Protein AF-A0A8B7ZLN5-F1 (afdb_monomer_lite)

pLDDT: mean 73.34, std 19.66, range [22.36, 96.69]

Sequence (1269 aa):
MAFMDMFVTFLLLVFLLRTEESKLCPSGSGNTFPARPSEASTIVSVQRGRRQTLTCHCAPSDAQVSVVYWSVGEGVTADTDIIAARFSDGTFLQVRHGADYSISRNFSLTVNSVSGNNTGRYWCHVFLLNGTRQNCYIEVHVAVGSQTNQALRASATSFYLREGRYQTIPCTTWAPGDEFCLLQWYKVDLSGRRLVLNYSVSTNAVSAVSGFDLSDDYGLSFTSVNFSHAGRYSCHPGYINSSFDDLLDCHVFGEQFPLGSKPSVRGTSVTYEPGKVQILRCPTGLNVTAMSKATLLWSFGARDANSVTVIGRIDIVDGNSTVSELGKICVSISSEGSLHLDDCPQNGDVRYWCHVFANNELWQSYIDVLTQDRAWLTSVIVSAVFVIIAVIAFLIFKYRKHRSNGHQDGYSAIEGTKLKSRGIVEECKEFLRTTLLGLPTIPWLTEDDGCCAWVEDVYSSSELLAIMYVDGRSVKYRIHSTNEIFEDGISMPSSNVLLQGRAGSGKTFILYKMAYDWACEKSESVFQKTKIVFLLPVQVLLETRNVGEAVKKCMLSSKTQFSSENVNEYCVEHLSNVVILVDGCSGKDDVTGAWEVLKEQGLLECQVVMTIRQAQEAEDVCKKYNFRHVLTNGFNLSGHLNRYVEKLLGSKVHDNLLDYLDKDVLPPKLSRLPVVIRVLCLLSSWTNDEAFRDKPTMTDLLTRLVRCLFDSNMEKRKKNFRSMLTKEQLGMVAELGRVIFDKVCEGSGDPFSFSESSFREISRSAQTFIENCLKSGLICRTQEIIRSGETEKIPLAETGSKSHISFRGLVDKPNTETEVSELVPLARTNENVHFIPEILGEFCAGSYLSSAEKGKLLESARKADVDKLANILVFASQRSVACRSEVIEFLVERVSESMNRVQNIASELEVQKVIDLCLQVNFEGKCKCSLNKDLRSMFPEGRLRLFGISRHRLRLLSYLLEHAEGPSTDCNLNLKSIELFRFEQHDWEEIQEYLEEFVPGSIKSTTCKRLHNPKQHLKKEITSRTSKDQMFLHRQSERDSAVLTLESIALEDLRESQSGNCQMSSSSQSFVLSLSHLTLLDSVVLVGSILNPGEICSLANHALRNLPKLKRLDLRLNKEFDDAAFTTVMFSLPQWKSLIDLRLSLFKVTPKGFSEVAVAVKEEGLTLGRLTTFYLLHSQPSDSFAKFLTTSLVYLNNLKSLHISGCVGRDSTMSESALKELEKGMKESQLRGNAEFVVDRMEPLSTRLSSKDKKRRKTEVGQGSFQSA

Foldseek 3Di:
DPPPPVVVVVVVVVVVVVPVVPPQDDPDDDLFDAAADAPDEAEDEAEALAKDWAQDPFQDPPAAWAKKWKWWDPHHPDTTHTAWMAGSVLDIGGDFWALQWFQANNRIIIGLHDDPVPQGKMKIWTAGPVRDIHIYIYGYHYDHDDDDAEFQFADLFETEAEAFDKHWDAQSVDDGRDHFQKKWKWFQDPVGTDTAWIAGRSHRDIDGDPQWDQGSRRIIIGHGDDQVPFGWMHMDRPPDPPPRPRIHGYGYDYQKDFDDPDDAAEDEAAEDDAQDKDKADAPLPDQQLPAQWKKKWKFKDDPPDRITGTAWMWTHHRNDIDIGGDDDPQWDADSRGIIIGGRDDDDAKMKMKMWMRHPSHTHIYIYIHGHPPCPVVVVVCVVVVVVVVVVVVVVCVVVVVDDDDDDDDDDPPPVVLVVLLVVLQLLLLVLLQVLQAFDQCQVQDDVVLLRTHHLVLQDDDFWKWWWDQDPNDIDIDTDPALLCQQPPPPPQPDLEAEEEEAFLQCPVSSLSVLSNCQSVVPPRRSADVQAREAEFELVLCLVVLAPLSRCCQFRHAPPDPDHSVSVLVSCQVCLARYEYEYEDAAALVSVVSNVVSCVVSVNPSHRYYYYYNDDVRQVVNCVVSVHTYMYTLADDPPPCLVSSLCSSQDPDDLPLLVVLLQLLLDASSQSRRSSNSSLSSSLCVLQVNCQSPPPAHPLSSLQLSLQLLQDPDSVCNNPPSNPHDDPVSLVLLLLLLVLLLLCQLVVHGDSFKDFLVSCVVPDVCSPVSVVVCSSSSQKHFPDDSGDNPPDPDDDPDDDDDPDDDDPPPPDDDDPDDDDDDDPPPPDDDDSMMGGSPCLSSLLSNLSNLLPDDPPDSVVSVLNGDCVSNLSSLLNVLQNHVRSVLVSLLSLLVVLLVQVVVDQALLSVVSSVVSVLSNLSSCVNNVCQLVCQLSCLSNQVQQEDADALDASNSLQSVLSCLLRQDDPDPSSHHSHAAYAYYHDDPQCVVVCVVVRCVVNPCNDDPPPPPPPPCPPPVVVVVVVPDDDDPPDDDPDDDDDDDDDDDPVVVSVVVSNVSNDDQLAPGVSLVSSLVSQQPVQNYQYYHHEAQNYALVSLLSSLPGRQLNHQNHAYDAYYRRLRCELSSLQSNQVSQVSRPNYAAYADECAHYDLVSLQVSLCCCQPVVRQLCRHQHYHYEYAADELSNLSSVLSSLVNNQNHAEYHYEYDPDDQHHYDPVSLVSSLVSVVVSCVRYVHDYHYYPNVVNVCVVVVCVVVVVVVVVVPDDDDDD

Radius of gyration: 39.18 Å; chains: 1; bounding box: 115×88×111 Å

Organism: Acanthaster planci (NCBI:txid133434)

Secondary structure (DSSP, 8-state):
--SSHHHHHHHHHHHHTSSSSSSS--SS---EE-PPPPS-EEEEEEETT--EEE--TTS-TTS-EEEEEEEES--SSSPEEEEEEEETTS-EEE-SSGGGEEE-TTSPEEE----TT--EEEEEEEEETTS-EEEEEEEEEEE------B-EE-SSSEEEEETTS-EEE--TT--TT---SEEEEEEEETTEEEEEEEEETTTTEEEE-TTEEE-TTSPEEESS--GGG-EEEEEEETTS---TT--EEEEEESSEEE--S---EEPPPEEE-TTS-EEE--TT---GGG-SEEEEEEEEE-TT-SEEEEEEEEEEETTEEEEEE---TTEEE-TTS-EEESS---SS-EEEEEEEEETTEEEEEEEEEEEP-TTTHHHHHHHHHHHHHHHHHHHHHHHTTS-------SSSHHHHHHHHHHHHHHHHHHHHHHHTTTEESSTTS-GGGT-EE-HHHH---EEEEEEEEETTEEEEEEESSGGGGT-SSS--S-S-EEEEE-TTSSHHHHHHHHHHHHHTT-TT-SS-TT-EEEEEEHHHHHHH--HHHHHHHHTS-TT-S--HHHHHHHHHHTGGGEEEEEEEE-SHHHHHHHHHHHHHTT-TTSEEEEEE--HHHHHHHHHHHTPEEEEEEEE-TTTHHHHHHHHHH-SS--HHHHHHHHTT-S-HHHHT-HHHHHHHHHHHHHHTTGGGTT---HHHHHHHHHHHHH--SHHHHHHHTTSPPPHHHHHHHHHHHHHHHHHHHHT-S-TTEE-GGGGTTT-TTHHHHHHHHHHTTSSEE-------S-----------------TT------------------------EE-SSHHHHHHHHHHHHHHSPTTHHHHHHTTS-HHHHHHHHHHHHHH-HHHHHHHHHHHHHHHHHHHTT--SHHHHHHHHHHHHHHHHHHHHTT-TTTTHHHHGGGSGGGEEEEES--HHHHHHHHHHHHTSS-SSGGGS----EEEEE---TT-HHHHHHHHHHHSTTSS--------S-HHHHHHHHHTTS-TTSTTS-S-----------HHHHHHHHHHHH--S-GGGSHHHHHHHHHHTT-TT--EEEEESS-S-HHHHHHIIIIIGGG-TT--EEEETT-TT-BHHHHHHHHHHTTT-TT--EEEEE-SB--HHHHHHHHHHHHHT---GGG-SEEEEEESS--HHHHHHHHHHHTT-TT-SEEEEEEPTTS-----HHHHHHHHHHHHHHHHHH--EEEEES-HHHHHHHHHHHHHHHHHHTTS------

Structure (mmCIF, N/CA/C/O backbone):
data_AF-A0A8B7ZLN5-F1
#
_entry.id   AF-A0A8B7ZLN5-F1
#
loop_
_atom_site.group_PDB
_atom_site.id
_atom_site.type_symbol
_atom_site.label_atom_id
_atom_site.label_alt_id
_atom_site.label_comp_id
_atom_site.label_asym_id
_atom_site.label_entity_id
_atom_site.label_seq_id
_atom_site.pdbx_PDB_ins_code
_atom_site.Cartn_x
_atom_site.Cartn_y
_atom_site.Cartn_z
_atom_site.occupancy
_atom_site.B_iso_or_equiv
_atom_site.auth_seq_id
_atom_site.auth_comp_id
_atom_site.auth_asym_id
_atom_site.auth_atom_id
_atom_site.pdbx_PDB_model_num
ATOM 1 N N . MET A 1 1 ? 23.406 28.657 -45.970 1.00 41.03 1 MET A N 1
ATOM 2 C CA . MET A 1 1 ? 22.562 28.669 -47.185 1.00 41.03 1 MET A CA 1
ATOM 3 C C . MET A 1 1 ? 22.052 27.248 -47.474 1.00 41.03 1 MET A C 1
ATOM 5 O O . MET A 1 1 ? 22.270 26.708 -48.541 1.00 41.03 1 MET A O 1
ATOM 9 N N . ALA A 1 2 ? 21.415 26.624 -46.476 1.00 32.25 2 ALA A N 1
ATOM 10 C CA . ALA A 1 2 ? 20.918 25.240 -46.510 1.00 32.25 2 ALA A CA 1
ATOM 11 C C . ALA A 1 2 ? 19.699 25.107 -45.571 1.00 32.25 2 ALA A C 1
ATOM 13 O O . ALA A 1 2 ? 19.565 24.159 -44.809 1.00 32.25 2 ALA A O 1
ATOM 14 N N . PHE A 1 3 ? 18.858 26.146 -45.566 1.00 29.78 3 PHE A N 1
ATOM 15 C CA . PHE A 1 3 ? 17.614 26.220 -44.789 1.00 29.78 3 PHE A CA 1
ATOM 16 C C . PHE A 1 3 ? 16.401 26.518 -45.693 1.00 29.78 3 PHE A C 1
ATOM 18 O O . PHE A 1 3 ? 15.294 26.691 -45.201 1.00 29.78 3 PHE A O 1
ATOM 25 N N . MET A 1 4 ? 16.602 26.546 -47.021 1.00 29.23 4 MET A N 1
ATOM 26 C CA . MET A 1 4 ? 15.535 26.715 -48.015 1.00 29.23 4 MET A CA 1
ATOM 27 C C . MET A 1 4 ? 15.222 25.452 -48.835 1.00 29.23 4 MET A C 1
ATOM 29 O O . MET A 1 4 ? 14.112 25.359 -49.341 1.00 29.23 4 MET A O 1
ATOM 33 N N . ASP A 1 5 ? 16.089 24.432 -48.864 1.00 31.92 5 ASP A N 1
ATOM 34 C CA . ASP A 1 5 ? 15.799 23.175 -49.590 1.00 31.92 5 ASP A CA 1
ATOM 35 C C . ASP A 1 5 ? 15.068 22.111 -48.749 1.00 31.92 5 ASP A C 1
ATOM 37 O O . ASP A 1 5 ? 14.387 21.235 -49.284 1.00 31.92 5 ASP A O 1
ATOM 41 N N . MET A 1 6 ? 15.109 22.213 -47.416 1.00 33.03 6 MET A N 1
ATOM 42 C CA . MET A 1 6 ? 14.362 21.296 -46.540 1.00 33.03 6 MET A CA 1
ATOM 43 C C . MET A 1 6 ? 12.884 21.699 -46.401 1.00 33.03 6 MET A C 1
ATOM 45 O O . MET A 1 6 ? 12.022 20.845 -46.205 1.00 33.03 6 MET A O 1
ATOM 49 N N . PHE A 1 7 ? 12.571 22.988 -46.585 1.00 32.66 7 PHE A N 1
ATOM 50 C CA . PHE A 1 7 ? 11.195 23.494 -46.536 1.00 32.66 7 PHE A CA 1
ATOM 51 C C . PHE A 1 7 ? 10.424 23.199 -47.835 1.00 32.66 7 PHE A C 1
ATOM 53 O O . PHE A 1 7 ? 9.225 22.946 -47.790 1.00 32.66 7 PHE A O 1
ATOM 60 N N . VAL A 1 8 ? 11.115 23.130 -48.980 1.00 34.69 8 VAL A N 1
ATOM 61 C CA . VAL A 1 8 ? 10.516 22.779 -50.283 1.00 34.69 8 VAL A CA 1
ATOM 62 C C . VAL A 1 8 ? 10.285 21.266 -50.417 1.00 34.69 8 VAL A C 1
ATOM 64 O O . VAL A 1 8 ? 9.293 20.852 -51.011 1.00 34.69 8 VAL A O 1
ATOM 67 N N . THR A 1 9 ? 11.104 20.428 -49.772 1.00 36.31 9 THR A N 1
ATOM 68 C CA . THR A 1 9 ? 10.923 18.962 -49.791 1.00 36.31 9 THR A CA 1
ATOM 69 C C . THR A 1 9 ? 9.843 18.490 -48.803 1.00 36.31 9 THR A C 1
ATOM 71 O O . THR A 1 9 ? 9.066 17.590 -49.120 1.00 36.31 9 THR A O 1
ATOM 74 N N . PHE A 1 10 ? 9.703 19.153 -47.646 1.00 35.47 10 PHE A N 1
ATOM 75 C CA . PHE A 1 10 ? 8.600 18.897 -46.709 1.00 35.47 10 PHE A CA 1
ATOM 76 C C . PHE A 1 10 ? 7.252 19.402 -47.259 1.00 35.47 10 PHE A C 1
ATOM 78 O O . PHE A 1 10 ? 6.232 18.735 -47.100 1.00 35.47 10 PHE A O 1
ATOM 85 N N . LEU A 1 11 ? 7.250 20.515 -48.008 1.00 32.56 11 LEU A N 1
ATOM 86 C CA . LEU A 1 11 ? 6.067 20.965 -48.746 1.00 32.56 11 LEU A CA 1
ATOM 87 C C . LEU A 1 11 ? 5.700 20.035 -49.907 1.00 32.56 11 LEU A C 1
ATOM 89 O O . LEU A 1 11 ? 4.514 19.904 -50.158 1.00 32.56 11 LEU A O 1
ATOM 93 N N . LEU A 1 12 ? 6.644 19.341 -50.556 1.00 32.19 12 LEU A N 1
ATOM 94 C CA . LEU A 1 12 ? 6.362 18.376 -51.634 1.00 32.19 12 LEU A CA 1
ATOM 95 C C . LEU A 1 12 ? 5.783 17.040 -51.138 1.00 32.19 12 LEU A C 1
ATOM 97 O O . LEU A 1 12 ? 4.935 16.471 -51.822 1.00 32.19 12 LEU A O 1
ATOM 101 N N . LEU A 1 13 ? 6.142 16.570 -49.935 1.00 34.56 13 LEU A N 1
ATOM 102 C CA . LEU A 1 13 ? 5.488 15.395 -49.333 1.00 34.56 13 LEU A CA 1
ATOM 103 C C . LEU A 1 13 ? 4.098 15.736 -48.767 1.00 34.56 13 LEU A C 1
ATOM 105 O O . LEU A 1 13 ? 3.175 14.928 -48.853 1.00 34.56 13 LEU A O 1
ATOM 109 N N . VAL A 1 14 ? 3.921 16.968 -48.273 1.00 34.66 14 VAL A N 1
ATOM 110 C CA . VAL A 1 14 ? 2.605 17.502 -47.887 1.00 34.66 14 VAL A CA 1
ATOM 111 C C . VAL A 1 14 ? 1.755 17.851 -49.122 1.00 34.66 14 VAL A C 1
ATOM 113 O O . VAL A 1 14 ? 0.536 17.739 -49.051 1.00 34.66 14 VAL A O 1
ATOM 116 N N . PHE A 1 15 ? 2.350 18.177 -50.279 1.00 30.89 15 PHE A N 1
ATOM 117 C CA . PHE A 1 15 ? 1.627 18.365 -51.549 1.00 30.89 15 PHE A CA 1
ATOM 118 C C . PHE A 1 15 ? 1.232 17.039 -52.212 1.00 30.89 15 PHE A C 1
ATOM 120 O O . PHE A 1 15 ? 0.168 16.975 -52.824 1.00 30.89 15 PHE A O 1
ATOM 127 N N . LEU A 1 16 ? 2.018 15.965 -52.068 1.00 32.19 16 LEU A N 1
ATOM 128 C CA . LEU A 1 16 ? 1.692 14.647 -52.639 1.00 32.19 16 LEU A CA 1
ATOM 129 C C . LEU A 1 16 ? 0.615 13.879 -51.856 1.00 32.19 16 LEU A C 1
ATOM 131 O O . LEU A 1 16 ? -0.066 13.047 -52.443 1.00 32.19 16 LEU A O 1
ATOM 135 N N . LEU A 1 17 ? 0.373 14.217 -50.584 1.00 34.91 17 LEU A N 1
ATOM 136 C CA . LEU A 1 17 ? -0.793 13.729 -49.828 1.00 34.91 17 LEU A CA 1
ATOM 137 C C . LEU A 1 17 ? -1.992 14.696 -49.848 1.00 34.91 17 LEU A C 1
ATOM 139 O O . LEU A 1 17 ? -3.029 14.391 -49.269 1.00 34.91 17 LEU A O 1
ATOM 143 N N . ARG A 1 18 ? -1.890 15.833 -50.555 1.00 34.78 18 ARG A N 1
ATOM 144 C CA . ARG A 1 18 ? -3.013 16.761 -50.806 1.00 34.78 18 ARG A CA 1
ATOM 145 C C . ARG A 1 18 ? -3.431 16.890 -52.274 1.00 34.78 18 ARG A C 1
ATOM 147 O O . ARG A 1 18 ? -4.329 17.671 -52.569 1.00 34.78 18 ARG A O 1
ATOM 154 N N . THR A 1 19 ? -2.834 16.141 -53.204 1.00 29.45 19 THR A N 1
ATOM 155 C CA . THR A 1 19 ? -3.149 16.246 -54.648 1.00 29.45 19 THR A CA 1
ATOM 156 C C . THR A 1 19 ? -3.855 15.041 -55.273 1.00 29.45 19 THR A C 1
ATOM 158 O O . THR A 1 19 ? -4.110 15.062 -56.473 1.00 29.45 19 THR A O 1
ATOM 161 N N . GLU A 1 20 ? -4.343 14.086 -54.476 1.00 31.31 20 GLU A N 1
ATOM 162 C CA . GLU A 1 20 ? -5.455 13.207 -54.895 1.00 31.31 20 GLU A CA 1
ATOM 163 C C . GLU A 1 20 ? -6.793 13.513 -54.194 1.00 31.31 20 GLU A C 1
ATOM 165 O O . GLU A 1 20 ? -7.765 12.791 -54.372 1.00 31.31 20 GLU A O 1
ATOM 170 N N . GLU A 1 21 ? -6.917 14.664 -53.521 1.00 31.95 21 GLU A N 1
ATOM 171 C CA . GLU A 1 21 ? -8.226 15.240 -53.151 1.00 31.95 21 GLU A CA 1
ATOM 172 C C . GLU A 1 21 ? -8.816 16.174 -54.231 1.00 31.95 21 GLU A C 1
ATOM 174 O O . GLU A 1 21 ? -9.849 16.799 -54.020 1.00 31.95 21 GLU A O 1
ATOM 179 N N . SER A 1 22 ? -8.228 16.253 -55.434 1.00 29.59 22 SER A N 1
ATOM 180 C CA . SER A 1 22 ? -8.788 17.056 -56.547 1.00 29.59 22 SER A CA 1
ATOM 181 C C . SER A 1 22 ? -9.071 16.286 -57.845 1.00 29.59 22 SER A C 1
ATOM 183 O O . SER A 1 22 ? -9.392 16.891 -58.867 1.00 29.59 22 SER A O 1
ATOM 185 N N . LYS A 1 23 ? -9.067 14.945 -57.809 1.00 28.52 23 LYS A N 1
ATOM 186 C CA . LYS A 1 23 ? -9.617 14.094 -58.888 1.00 28.52 23 LYS A CA 1
ATOM 187 C C . LYS A 1 23 ? -10.609 13.017 -58.425 1.00 28.52 23 LYS A C 1
ATOM 189 O O . LYS A 1 23 ? -10.910 12.107 -59.187 1.00 28.52 23 LYS A O 1
ATOM 194 N N . LEU A 1 24 ? -11.200 13.178 -57.239 1.00 30.52 24 LEU A N 1
ATOM 195 C CA . LEU A 1 24 ? -12.393 12.430 -56.805 1.00 30.52 24 LEU A CA 1
ATOM 196 C C . LEU A 1 24 ? -13.572 13.335 -56.403 1.00 30.52 24 LEU A C 1
ATOM 198 O O . LEU A 1 24 ? -14.499 12.905 -55.731 1.00 30.52 24 LEU A O 1
ATOM 202 N N . CYS A 1 25 ? -13.583 14.576 -56.893 1.00 29.67 25 CYS A N 1
ATOM 203 C CA . CYS A 1 25 ? -14.824 15.319 -57.100 1.00 29.67 25 CYS A CA 1
ATOM 204 C C . CYS A 1 25 ? -14.752 16.100 -58.419 1.00 29.67 25 CYS A C 1
ATOM 206 O O . CYS A 1 25 ? -14.434 17.290 -58.418 1.00 29.67 25 CYS A O 1
ATOM 208 N N . PRO A 1 26 ? -15.076 15.481 -59.567 1.00 24.31 26 PRO A N 1
ATOM 209 C CA . PRO A 1 26 ? -15.864 16.187 -60.550 1.00 24.31 26 PRO A CA 1
ATOM 210 C C . PRO A 1 26 ? -17.308 16.260 -60.036 1.00 24.31 26 PRO A C 1
ATOM 212 O O . PRO A 1 26 ? -17.899 15.279 -59.597 1.00 24.31 26 PRO A O 1
ATOM 215 N N . SER A 1 27 ? -17.848 17.469 -60.072 1.00 27.17 27 SER A N 1
ATOM 216 C CA . SER A 1 27 ? -19.274 17.770 -60.164 1.00 27.17 27 SER A CA 1
ATOM 217 C C . SER A 1 27 ? -20.132 16.611 -60.700 1.00 27.17 27 SER A C 1
ATOM 219 O O . SER A 1 27 ? -19.969 16.214 -61.852 1.00 27.17 27 SER A O 1
ATOM 221 N N . GLY A 1 28 ? -21.096 16.162 -59.892 1.00 32.19 28 GLY A N 1
ATOM 222 C CA . GLY A 1 28 ? -22.143 15.219 -60.294 1.00 32.19 28 GLY A CA 1
ATOM 223 C C . GLY A 1 28 ? -21.740 13.747 -60.156 1.00 32.19 28 GLY A C 1
ATOM 224 O O . GLY A 1 28 ? -20.876 13.273 -60.876 1.00 32.19 28 GLY A O 1
ATOM 225 N N . SER A 1 29 ? -22.432 13.035 -59.255 1.00 34.56 29 SER A N 1
ATOM 226 C CA . SER A 1 29 ? -22.436 11.568 -59.072 1.00 34.56 29 SER A CA 1
ATOM 227 C C . SER A 1 29 ? -21.073 10.881 -58.867 1.00 34.56 29 SER A C 1
ATOM 229 O O . SER A 1 29 ? -20.356 10.619 -59.827 1.00 34.56 29 SER A O 1
ATOM 231 N N . GLY A 1 30 ? -20.757 10.496 -57.623 1.00 37.81 30 GLY A N 1
ATOM 232 C CA . GLY A 1 30 ? -19.646 9.574 -57.353 1.00 37.81 30 GLY A CA 1
ATOM 233 C C . GLY A 1 30 ? -19.291 9.377 -55.873 1.00 37.81 30 GLY A C 1
ATOM 234 O O . GLY A 1 30 ? -18.167 9.670 -55.490 1.00 37.81 30 GLY A O 1
ATOM 235 N N . ASN A 1 31 ? -20.211 8.898 -55.021 1.00 44.19 31 ASN A N 1
ATOM 236 C CA . ASN A 1 31 ? -19.882 8.441 -53.644 1.00 44.19 31 ASN A CA 1
ATOM 237 C C . ASN A 1 31 ? -19.494 6.962 -53.606 1.00 44.19 31 ASN A C 1
ATOM 239 O O . ASN A 1 31 ? -19.694 6.263 -52.612 1.00 44.19 31 ASN A O 1
ATOM 243 N N . THR A 1 32 ? -19.051 6.465 -54.748 1.00 44.34 32 THR A N 1
ATOM 244 C CA . THR A 1 32 ? -19.424 5.137 -55.169 1.00 44.34 32 THR A CA 1
ATOM 245 C C . THR A 1 32 ? -18.209 4.365 -55.638 1.00 44.34 32 THR A C 1
ATOM 247 O O . THR A 1 32 ? -17.361 4.875 -56.368 1.00 44.34 32 THR A O 1
ATOM 250 N N . PHE A 1 33 ? -18.076 3.135 -55.148 1.00 50.62 33 PHE A N 1
ATOM 251 C CA . PHE A 1 33 ? -16.916 2.292 -55.417 1.00 50.62 33 PHE A CA 1
ATOM 252 C C . PHE A 1 33 ? -17.307 1.128 -56.341 1.00 50.62 33 PHE A C 1
ATOM 254 O O . PHE A 1 33 ? -18.227 0.380 -56.010 1.00 50.62 33 PHE A O 1
ATOM 261 N N . PRO A 1 34 ? -16.635 0.910 -57.489 1.00 52.09 34 PRO A N 1
ATOM 262 C CA . PRO A 1 34 ? -17.005 -0.172 -58.395 1.00 52.09 34 PRO A CA 1
ATOM 263 C C . PRO A 1 34 ? -16.555 -1.528 -57.832 1.00 52.09 34 PRO A C 1
ATOM 265 O O . PRO A 1 34 ? -15.366 -1.903 -57.869 1.00 52.09 34 PRO A O 1
ATOM 268 N N . ALA A 1 35 ? -17.525 -2.278 -57.311 1.00 52.84 35 ALA A N 1
ATOM 269 C CA . ALA A 1 35 ? -17.367 -3.669 -56.916 1.00 52.84 35 ALA A CA 1
ATOM 270 C C . ALA A 1 35 ? -17.026 -4.539 -58.145 1.00 52.84 35 ALA A C 1
ATOM 272 O O . ALA A 1 35 ? -17.588 -4.386 -59.226 1.00 52.84 35 ALA A O 1
ATOM 273 N N . ARG A 1 36 ? -16.051 -5.444 -57.996 1.00 55.25 36 ARG A N 1
ATOM 274 C CA . ARG A 1 36 ? -15.771 -6.520 -58.972 1.00 55.25 36 ARG A CA 1
ATOM 275 C C . ARG A 1 36 ? -16.429 -7.810 -58.462 1.00 55.25 36 ARG A C 1
ATOM 277 O O . ARG A 1 36 ? -16.473 -7.957 -57.239 1.00 55.25 36 ARG A O 1
ATOM 284 N N . PRO A 1 37 ? -16.875 -8.729 -59.340 1.00 53.81 37 PRO A N 1
ATOM 285 C CA . PRO A 1 37 ? -17.441 -10.013 -58.927 1.00 53.81 37 PRO A CA 1
ATOM 286 C C . PRO A 1 37 ? -16.514 -10.734 -57.935 1.00 53.81 37 PRO A C 1
ATOM 288 O O . PRO A 1 37 ? -15.316 -10.855 -58.191 1.00 53.81 37 PRO A O 1
ATOM 291 N N . SER A 1 38 ? -17.067 -11.143 -56.793 1.00 55.72 38 SER A N 1
ATOM 292 C CA . SER A 1 38 ? -16.389 -11.893 -55.726 1.00 55.72 38 SER A CA 1
ATOM 293 C C . SER A 1 38 ? -16.645 -13.397 -55.888 1.00 55.72 38 SER A C 1
ATOM 295 O O . SER A 1 38 ? -17.740 -13.772 -56.303 1.00 55.72 38 SER A O 1
ATOM 297 N N . GLU A 1 39 ? -15.689 -14.251 -55.504 1.00 52.47 39 GLU A N 1
ATOM 298 C CA . GLU A 1 39 ? -15.895 -15.707 -55.350 1.00 52.47 39 GLU A CA 1
ATOM 299 C C . GLU A 1 39 ? -16.446 -16.096 -53.957 1.00 52.47 39 GLU A C 1
ATOM 301 O O . GLU A 1 39 ? -16.915 -17.217 -53.779 1.00 52.47 39 GLU A O 1
ATOM 306 N N . ALA A 1 40 ? -16.442 -15.181 -52.973 1.00 60.72 40 ALA A N 1
ATOM 307 C CA . ALA A 1 40 ? -16.901 -15.427 -51.601 1.00 60.72 40 ALA A CA 1
ATOM 308 C C . ALA A 1 40 ? -18.034 -14.471 -51.174 1.00 60.72 40 ALA A C 1
ATOM 310 O O . ALA A 1 40 ? -17.885 -13.242 -51.206 1.00 60.72 40 ALA A O 1
ATOM 311 N N . SER A 1 41 ? -19.158 -15.048 -50.747 1.00 75.06 41 SER A N 1
ATOM 312 C CA . SER A 1 41 ? -20.342 -14.346 -50.238 1.00 75.06 41 SER A CA 1
ATOM 313 C C . SER A 1 41 ? -20.907 -15.055 -49.012 1.00 75.06 41 SER A C 1
ATOM 315 O O . SER A 1 41 ? -21.008 -16.284 -49.014 1.00 75.06 41 SER A O 1
ATOM 317 N N . THR A 1 42 ? -21.344 -14.291 -48.012 1.00 76.50 42 THR A N 1
ATOM 318 C CA . THR A 1 42 ? -21.942 -14.835 -46.782 1.00 76.50 42 THR A CA 1
ATOM 319 C C . THR A 1 42 ? -23.251 -14.114 -46.469 1.00 76.50 42 THR A C 1
ATOM 321 O O . THR A 1 42 ? -23.363 -12.915 -46.700 1.00 76.50 42 THR A O 1
ATOM 324 N N . ILE A 1 43 ? -24.241 -14.818 -45.923 1.00 77.44 43 ILE A N 1
ATOM 325 C CA . ILE A 1 43 ? -25.523 -14.232 -45.506 1.00 77.44 43 ILE A CA 1
ATOM 326 C C . ILE A 1 43 ? -25.571 -14.218 -43.978 1.00 77.44 43 ILE A C 1
ATOM 328 O O . ILE A 1 43 ? -25.275 -15.232 -43.345 1.00 77.44 43 ILE A O 1
ATOM 332 N N . VAL A 1 44 ? -25.938 -13.082 -43.380 1.00 74.25 44 VAL A N 1
ATOM 333 C CA . VAL A 1 44 ? -26.040 -12.916 -41.923 1.00 74.25 44 VAL A CA 1
ATOM 334 C C . VAL A 1 44 ? -27.387 -12.299 -41.555 1.00 74.25 44 VAL A C 1
ATOM 336 O O . VAL A 1 44 ? -27.775 -11.245 -42.056 1.00 74.25 44 VAL A O 1
ATOM 339 N N . SER A 1 45 ? -28.104 -12.945 -40.635 1.00 63.53 45 SER A N 1
ATOM 340 C CA . SER A 1 45 ? -29.312 -12.385 -40.027 1.00 63.53 45 SER A CA 1
ATOM 341 C C . SER A 1 45 ? -28.952 -11.558 -38.787 1.00 63.53 45 SER A C 1
ATOM 343 O O . SER A 1 45 ? -28.536 -12.114 -37.768 1.00 63.53 45 SER A O 1
ATOM 345 N N . VAL A 1 46 ? -29.132 -10.241 -38.861 1.00 62.56 46 VAL A N 1
ATOM 346 C CA . VAL A 1 46 ? -28.802 -9.276 -37.804 1.00 62.56 46 VAL A CA 1
ATOM 347 C C . VAL A 1 46 ? -30.061 -8.926 -37.007 1.00 62.56 46 VAL A C 1
ATOM 349 O O . VAL A 1 46 ? -31.124 -8.706 -37.575 1.00 62.56 46 VAL A O 1
ATOM 352 N N . GLN A 1 47 ? -29.977 -8.863 -35.679 1.00 54.84 47 GLN A N 1
ATOM 353 C CA . GLN A 1 47 ? -31.099 -8.429 -34.835 1.00 54.84 47 GLN A CA 1
ATOM 354 C C . GLN A 1 47 ? -31.096 -6.904 -34.686 1.00 54.84 47 GLN A C 1
ATOM 356 O O . GLN A 1 47 ? -30.052 -6.307 -34.422 1.00 54.84 47 GLN A O 1
ATOM 361 N N . ARG A 1 48 ? -32.264 -6.268 -34.837 1.00 54.34 48 ARG A N 1
ATOM 362 C CA . ARG A 1 48 ? -32.403 -4.804 -34.742 1.00 54.34 48 ARG A CA 1
ATOM 363 C C . ARG A 1 48 ? -31.962 -4.301 -33.357 1.00 54.34 48 ARG A C 1
ATOM 365 O O . ARG A 1 48 ? -32.464 -4.775 -32.342 1.00 54.34 48 ARG A O 1
ATOM 372 N N . GLY A 1 49 ? -31.036 -3.339 -33.326 1.00 49.16 49 GLY A N 1
ATOM 373 C CA . GLY A 1 49 ? -30.528 -2.737 -32.085 1.00 49.16 49 GLY A CA 1
ATOM 374 C C . GLY A 1 49 ? -29.515 -3.582 -31.302 1.00 49.16 49 GLY A C 1
ATOM 375 O O . GLY A 1 49 ? -29.335 -3.314 -30.120 1.00 49.16 49 GLY A O 1
ATOM 376 N N . ARG A 1 50 ? -28.885 -4.592 -31.926 1.00 53.28 50 ARG A N 1
ATOM 377 C CA . ARG A 1 50 ? -27.715 -5.289 -31.368 1.00 53.28 50 ARG A CA 1
ATOM 378 C C . ARG A 1 50 ? -26.450 -4.975 -32.152 1.00 53.28 50 ARG A C 1
ATOM 380 O O . ARG A 1 50 ? -26.475 -5.000 -33.383 1.00 53.28 50 ARG A O 1
ATOM 387 N N . ARG A 1 51 ? -25.344 -4.769 -31.437 1.00 64.56 51 ARG A N 1
ATOM 388 C CA . ARG A 1 51 ? -24.022 -4.568 -32.017 1.00 64.56 51 ARG A CA 1
ATOM 389 C C . ARG A 1 51 ? -23.562 -5.865 -32.659 1.00 64.56 51 ARG A C 1
ATOM 391 O O . ARG A 1 51 ? -23.503 -6.901 -31.997 1.00 64.56 51 ARG A O 1
ATOM 398 N N . GLN A 1 52 ? -23.243 -5.831 -33.947 1.00 70.25 52 GLN A N 1
ATOM 399 C CA . GLN A 1 52 ? -22.807 -7.028 -34.662 1.00 70.25 52 GLN A CA 1
ATOM 400 C C . GLN A 1 52 ? -21.542 -6.784 -35.459 1.00 70.25 52 GLN A C 1
ATOM 402 O O . GLN A 1 52 ? -21.380 -5.759 -36.118 1.00 70.25 52 GLN A O 1
ATOM 407 N N . THR A 1 53 ? -20.651 -7.766 -35.405 1.00 77.75 53 THR A N 1
ATOM 408 C CA . THR A 1 53 ? -19.398 -7.752 -36.148 1.00 77.75 53 THR A CA 1
ATOM 409 C C . THR A 1 53 ? -19.566 -8.548 -37.433 1.00 77.75 53 THR A C 1
ATOM 411 O O . THR A 1 53 ? -19.754 -9.761 -37.412 1.00 77.75 53 THR A O 1
ATOM 414 N N . LEU A 1 54 ? -19.473 -7.848 -38.554 1.00 82.94 54 LEU A N 1
ATOM 415 C CA . LEU A 1 54 ? -19.411 -8.378 -39.903 1.00 82.94 54 LEU A CA 1
ATOM 416 C C . LEU A 1 54 ? -17.949 -8.693 -40.244 1.00 82.94 54 LEU A C 1
ATOM 418 O O . LEU A 1 54 ? -17.120 -7.801 -40.451 1.00 82.94 54 LEU A O 1
ATOM 422 N N . THR A 1 55 ? -17.611 -9.980 -40.260 1.00 83.44 55 THR A N 1
ATOM 423 C CA . THR A 1 55 ? -16.238 -10.443 -40.493 1.00 83.44 55 THR A CA 1
ATOM 424 C C . THR A 1 55 ? -15.815 -10.223 -41.943 1.00 83.44 55 THR A C 1
ATOM 426 O O . THR A 1 55 ? -16.465 -10.719 -42.859 1.00 83.44 55 THR A O 1
ATOM 429 N N . CYS A 1 56 ? -14.700 -9.528 -42.185 1.00 83.38 56 CYS A N 1
ATOM 430 C CA . CYS A 1 56 ? -14.154 -9.452 -43.542 1.00 83.38 56 CYS A CA 1
ATOM 431 C C . CYS A 1 56 ? -13.487 -10.787 -43.910 1.00 83.38 56 CYS A C 1
ATOM 433 O O . CYS A 1 56 ? -12.485 -11.161 -43.309 1.00 83.38 56 CYS A O 1
ATOM 435 N N . HIS A 1 57 ? -14.015 -11.489 -44.913 1.00 79.12 57 HIS A N 1
ATOM 436 C CA . HIS A 1 57 ? -13.508 -12.805 -45.336 1.00 79.12 57 HIS A CA 1
ATOM 437 C C . HIS A 1 57 ? -12.335 -12.718 -46.330 1.00 79.12 57 HIS A C 1
ATOM 439 O O . HIS A 1 57 ? -11.704 -13.723 -46.636 1.00 79.12 57 HIS A O 1
ATOM 445 N N . CYS A 1 58 ? -12.033 -11.514 -46.820 1.00 75.44 58 CYS A N 1
ATOM 446 C CA . CYS A 1 58 ? -10.996 -11.243 -47.821 1.00 75.44 58 CYS A CA 1
ATOM 447 C C . CYS A 1 58 ? -9.769 -10.558 -47.243 1.00 75.44 58 CYS A C 1
ATOM 449 O O . CYS A 1 58 ? -8.866 -10.197 -47.989 1.00 75.44 58 CYS A O 1
ATOM 451 N N . ALA A 1 59 ? -9.759 -10.309 -45.934 1.00 70.19 59 ALA A N 1
ATOM 452 C CA . ALA A 1 59 ? -8.581 -9.841 -45.231 1.00 70.19 59 ALA A CA 1
ATOM 453 C C . ALA A 1 59 ? -7.815 -11.089 -44.760 1.00 70.19 59 ALA A C 1
ATOM 455 O O . ALA A 1 59 ? -8.205 -11.689 -43.756 1.00 70.19 59 ALA A O 1
ATOM 456 N N . PRO A 1 60 ? -6.784 -11.553 -45.490 1.00 60.06 60 PRO A N 1
ATOM 457 C CA . PRO A 1 60 ? -6.000 -12.710 -45.072 1.00 60.06 60 PRO A CA 1
ATOM 458 C C . PRO A 1 60 ? -5.278 -12.411 -43.755 1.00 60.06 60 PRO A C 1
ATOM 460 O O . PRO A 1 60 ? -4.746 -11.320 -43.563 1.00 60.06 60 PRO A O 1
ATOM 463 N N . SER A 1 61 ? -5.220 -13.402 -42.866 1.00 56.69 61 SER A N 1
ATOM 464 C CA . SER A 1 61 ? -4.588 -13.289 -41.543 1.00 56.69 61 SER A CA 1
ATOM 465 C C . SER A 1 61 ? -3.080 -12.989 -41.604 1.00 56.69 61 SER A C 1
ATOM 467 O O . SER A 1 61 ? -2.543 -12.446 -40.645 1.00 56.69 61 SER A O 1
ATOM 469 N N . ASP A 1 62 ? -2.439 -13.279 -42.747 1.00 54.19 62 ASP A N 1
ATOM 470 C CA . ASP A 1 62 ? -0.982 -13.248 -42.954 1.00 54.19 62 ASP A CA 1
ATOM 471 C C . ASP A 1 62 ? -0.485 -12.242 -44.020 1.00 54.19 62 ASP A C 1
ATOM 473 O O . ASP A 1 62 ? 0.718 -12.172 -44.270 1.00 54.19 62 ASP A O 1
ATOM 477 N N . ALA A 1 63 ? -1.349 -11.460 -44.690 1.00 53.47 63 ALA A N 1
ATOM 478 C CA . ALA A 1 63 ? -0.878 -10.503 -45.708 1.00 53.47 63 ALA A CA 1
ATOM 479 C C . ALA A 1 63 ? -0.831 -9.062 -45.189 1.00 53.47 63 ALA A C 1
ATOM 481 O O . ALA A 1 63 ? -1.703 -8.622 -44.441 1.00 53.47 63 ALA A O 1
ATOM 482 N N . GLN A 1 64 ? 0.163 -8.298 -45.661 1.00 65.25 64 GLN A N 1
ATOM 483 C CA . GLN A 1 64 ? 0.287 -6.866 -45.388 1.00 65.25 64 GLN A CA 1
ATOM 484 C C . GLN A 1 64 ? -0.791 -6.083 -46.155 1.00 65.25 64 GLN A C 1
ATOM 486 O O . GLN A 1 64 ? -0.578 -5.554 -47.251 1.00 65.25 64 GLN A O 1
ATOM 491 N N . VAL A 1 65 ? -1.989 -6.071 -45.580 1.00 69.81 65 VAL A N 1
ATOM 492 C CA . VAL A 1 65 ? -3.088 -5.179 -45.941 1.00 69.81 65 VAL A CA 1
ATOM 493 C C . VAL A 1 65 ? -2.584 -3.745 -45.818 1.00 69.81 65 VAL A C 1
ATOM 495 O O . VAL A 1 65 ? -1.973 -3.414 -44.814 1.00 69.81 65 VAL A O 1
ATOM 498 N N . SER A 1 66 ? -2.806 -2.921 -46.839 1.00 74.69 66 SER A N 1
ATOM 499 C CA . SER A 1 66 ? -2.524 -1.482 -46.851 1.00 74.69 66 SER A CA 1
ATOM 500 C C . SER A 1 66 ? -3.713 -0.700 -46.300 1.00 74.69 66 SER A C 1
ATOM 502 O O . SER A 1 66 ? -3.564 0.119 -45.394 1.00 74.69 66 SER A O 1
ATOM 504 N N . VAL A 1 67 ? -4.910 -0.988 -46.816 1.00 78.81 67 VAL A N 1
ATOM 505 C CA . VAL A 1 67 ? -6.156 -0.352 -46.388 1.00 78.81 67 VAL A CA 1
ATOM 506 C C . VAL A 1 67 ? -7.348 -1.256 -46.693 1.00 78.81 67 VAL A C 1
ATOM 508 O O . VAL A 1 67 ? -7.378 -1.946 -47.715 1.00 78.81 67 VAL A O 1
ATOM 511 N N . VAL A 1 68 ? -8.334 -1.257 -45.799 1.00 80.19 68 VAL A N 1
ATOM 512 C CA . VAL A 1 68 ? -9.630 -1.914 -46.004 1.00 80.19 68 VAL A CA 1
ATOM 513 C C . VAL A 1 68 ? -10.729 -0.874 -46.018 1.00 80.19 68 VAL A C 1
ATOM 515 O O . VAL A 1 68 ? -10.851 -0.111 -45.063 1.00 80.19 68 VAL A O 1
ATOM 518 N N . TYR A 1 69 ? -11.547 -0.888 -47.068 1.00 83.00 69 TYR A N 1
ATOM 519 C CA . TYR A 1 69 ? -12.751 -0.072 -47.183 1.00 83.00 69 TYR A CA 1
ATOM 520 C C . TYR A 1 69 ? -13.984 -0.948 -47.028 1.00 83.00 69 TYR A C 1
ATOM 522 O O . TYR A 1 69 ? -14.087 -1.994 -47.667 1.00 83.00 69 TYR A O 1
ATOM 530 N N . TRP A 1 70 ? -14.936 -0.490 -46.224 1.00 83.94 70 TRP A N 1
ATOM 531 C CA . TRP A 1 70 ? -16.279 -1.051 -46.198 1.00 83.94 70 TRP A CA 1
ATOM 532 C C . TRP A 1 70 ? -17.253 -0.122 -46.917 1.00 83.94 70 TRP A C 1
ATOM 534 O O . TRP A 1 70 ? -17.207 1.091 -46.711 1.00 83.94 70 TRP A O 1
ATOM 544 N N . SER A 1 71 ? -18.132 -0.683 -47.743 1.00 81.31 71 SER A N 1
ATOM 545 C CA . SER A 1 71 ? -19.198 0.040 -48.451 1.00 81.31 71 SER A CA 1
ATOM 546 C C . SER A 1 71 ? -20.521 -0.735 -48.393 1.00 81.31 71 SER A C 1
ATOM 548 O O . SER A 1 71 ? -20.543 -1.907 -48.017 1.00 81.31 71 SER A O 1
ATOM 550 N N . VAL A 1 72 ? -21.641 -0.090 -48.722 1.00 79.81 72 VAL A N 1
ATOM 551 C CA . VAL A 1 72 ? -22.981 -0.698 -48.746 1.00 79.81 72 VAL A CA 1
ATOM 552 C C . VAL A 1 72 ? -23.699 -0.387 -50.061 1.00 79.81 72 VAL A C 1
ATOM 554 O O . VAL A 1 72 ? -23.613 0.723 -50.582 1.00 79.81 72 VAL A O 1
ATOM 557 N N . GLY A 1 73 ? -24.377 -1.385 -50.632 1.00 73.94 73 GLY A N 1
ATOM 558 C CA . GLY A 1 73 ? -25.153 -1.262 -51.871 1.00 73.94 73 GLY A CA 1
ATOM 559 C C . GLY A 1 73 ? -25.164 -2.544 -52.713 1.00 73.94 73 GLY A C 1
ATOM 560 O O . GLY A 1 73 ? -24.364 -3.453 -52.505 1.00 73.94 73 GLY A O 1
ATOM 561 N N . GLU A 1 74 ? -26.061 -2.618 -53.699 1.00 70.75 74 GLU A N 1
ATOM 562 C CA . GLU A 1 74 ? -26.297 -3.823 -54.523 1.00 70.75 74 GLU A CA 1
ATOM 563 C C . GLU A 1 74 ? -25.058 -4.298 -55.314 1.00 70.75 74 GLU A C 1
ATOM 565 O O . GLU A 1 74 ? -24.837 -5.499 -55.475 1.00 70.75 74 GLU A O 1
ATOM 570 N N . GLY A 1 75 ? -24.197 -3.368 -55.743 1.00 62.19 75 GLY A N 1
ATOM 571 C CA . GLY A 1 75 ? -22.772 -3.611 -55.989 1.00 62.19 75 GLY A CA 1
ATOM 572 C C . GLY A 1 75 ? -22.371 -4.728 -56.957 1.00 62.19 75 GLY A C 1
ATOM 573 O O . GLY A 1 75 ? -21.478 -5.494 -56.642 1.00 62.19 75 GLY A O 1
ATOM 574 N N . VAL A 1 76 ? -22.941 -4.829 -58.158 1.00 56.41 76 VAL A N 1
ATOM 575 C CA . VAL A 1 76 ? -22.246 -5.514 -59.285 1.00 56.41 76 VAL A CA 1
ATOM 576 C C . VAL A 1 76 ? -22.407 -4.736 -60.595 1.00 56.41 76 VAL A C 1
ATOM 578 O O . VAL A 1 76 ? -21.492 -4.694 -61.411 1.00 56.41 76 VAL A O 1
ATOM 581 N N . THR A 1 77 ? -23.541 -4.060 -60.777 1.00 47.88 77 THR A N 1
ATOM 582 C CA . THR A 1 77 ? -23.851 -3.193 -61.932 1.00 47.88 77 THR A CA 1
ATOM 583 C C . THR A 1 77 ? -24.141 -1.743 -61.538 1.00 47.88 77 THR A C 1
ATOM 585 O O . THR A 1 77 ? -24.390 -0.909 -62.405 1.00 47.88 77 THR A O 1
ATOM 588 N N . ALA A 1 78 ? -24.118 -1.451 -60.237 1.00 54.91 78 ALA A N 1
ATOM 589 C CA . ALA A 1 78 ? -24.390 -0.152 -59.656 1.00 54.91 78 ALA A CA 1
ATOM 590 C C . ALA A 1 78 ? -23.374 0.153 -58.553 1.00 54.91 78 ALA A C 1
ATOM 592 O O . ALA A 1 78 ? -22.755 -0.726 -57.953 1.00 54.91 78 ALA A O 1
ATOM 593 N N . ASP A 1 79 ? -23.233 1.438 -58.339 1.00 57.97 79 ASP A N 1
ATOM 594 C CA . ASP A 1 79 ? -22.224 2.141 -57.580 1.00 57.97 79 ASP A CA 1
ATOM 595 C C . ASP A 1 79 ? -22.515 2.031 -56.050 1.00 57.97 79 ASP A C 1
ATOM 597 O O . ASP A 1 79 ? -23.653 2.250 -55.643 1.00 57.97 79 ASP A O 1
ATOM 601 N N . THR A 1 80 ? -21.546 1.631 -55.197 1.00 66.88 80 THR A N 1
ATOM 602 C CA . THR A 1 80 ? -21.765 1.359 -53.740 1.00 66.88 80 THR A CA 1
ATOM 603 C C . THR A 1 80 ? -21.268 2.477 -52.821 1.00 66.88 80 THR A C 1
ATOM 605 O O . THR A 1 80 ? -20.121 2.891 -52.980 1.00 66.88 80 THR A O 1
ATOM 608 N N . ASP A 1 81 ? -22.024 2.863 -51.793 1.00 68.25 81 ASP A N 1
ATOM 609 C CA . ASP A 1 81 ? -21.679 3.968 -50.883 1.00 68.25 81 ASP A CA 1
ATOM 610 C C . ASP A 1 81 ? -20.647 3.575 -49.808 1.00 68.25 81 ASP A C 1
ATOM 612 O O . ASP A 1 81 ? -20.812 2.578 -49.105 1.00 68.25 81 ASP A O 1
ATOM 616 N N . ILE A 1 82 ? -19.578 4.363 -49.640 1.00 72.69 82 ILE A N 1
ATOM 617 C CA . ILE A 1 82 ? -18.488 4.074 -48.683 1.00 72.69 82 ILE A CA 1
ATOM 618 C C . ILE A 1 82 ? -18.903 4.383 -47.231 1.00 72.69 82 ILE A C 1
ATOM 620 O O . ILE A 1 82 ? -19.316 5.497 -46.914 1.00 72.69 82 ILE A O 1
ATOM 624 N N . ILE A 1 83 ? -18.698 3.415 -46.329 1.00 73.56 83 ILE A N 1
ATOM 625 C CA . ILE A 1 83 ? -18.953 3.521 -44.882 1.00 73.56 83 ILE A CA 1
ATOM 626 C C . ILE A 1 83 ? -17.724 4.088 -44.154 1.00 73.56 83 ILE A C 1
ATOM 628 O O . ILE A 1 83 ? -17.796 5.141 -43.515 1.00 73.56 83 ILE A O 1
ATOM 632 N N . ALA A 1 84 ? -16.597 3.373 -44.220 1.00 74.62 84 ALA A N 1
ATOM 633 C CA . ALA A 1 84 ? -15.362 3.715 -43.514 1.00 74.62 84 ALA A CA 1
ATOM 634 C C . ALA A 1 84 ? -14.150 2.970 -44.095 1.00 74.62 84 ALA A C 1
ATOM 636 O O . ALA A 1 84 ? -14.294 1.936 -44.753 1.00 74.62 84 ALA A O 1
ATOM 637 N N . ALA A 1 85 ? -12.955 3.478 -43.797 1.00 76.25 85 ALA A N 1
ATOM 638 C CA . ALA A 1 85 ? -11.676 2.894 -44.170 1.00 76.25 85 ALA A CA 1
ATOM 639 C C . ALA A 1 85 ? -10.772 2.697 -42.948 1.00 76.25 85 ALA A C 1
ATOM 641 O O . ALA A 1 85 ? -10.724 3.545 -42.055 1.00 76.25 85 ALA A O 1
ATOM 642 N N . ARG A 1 86 ? -10.014 1.599 -42.916 1.00 74.31 86 ARG A N 1
ATOM 643 C CA . ARG A 1 86 ? -8.961 1.366 -41.921 1.00 74.31 86 ARG A CA 1
ATOM 644 C C . ARG A 1 86 ? -7.647 1.038 -42.613 1.00 74.31 86 ARG A C 1
ATOM 646 O O . ARG A 1 86 ? -7.567 0.055 -43.346 1.00 74.31 86 ARG A O 1
ATOM 653 N N . PHE A 1 87 ? -6.636 1.852 -42.351 1.00 73.25 87 PHE A N 1
ATOM 654 C CA . PHE A 1 87 ? -5.277 1.696 -42.850 1.00 73.25 87 PHE A CA 1
ATOM 655 C C . PHE A 1 87 ? -4.449 0.802 -41.922 1.00 73.25 87 PHE A C 1
ATOM 657 O O . PHE A 1 87 ? -4.764 0.595 -40.744 1.00 73.25 87 PHE A O 1
ATOM 664 N N . SER A 1 88 ? -3.376 0.251 -42.474 1.00 68.50 88 SER A N 1
ATOM 665 C CA . SER A 1 88 ? -2.475 -0.687 -41.804 1.00 68.50 88 SER A CA 1
ATOM 666 C C . SER A 1 88 ? -1.684 -0.088 -40.642 1.00 68.50 88 SER A C 1
ATOM 668 O O . SER A 1 88 ? -1.310 -0.801 -39.716 1.00 68.50 88 SER A O 1
ATOM 670 N N . ASP A 1 89 ? -1.444 1.221 -40.677 1.00 60.78 89 ASP A N 1
ATOM 671 C CA . ASP A 1 89 ? -0.811 2.013 -39.614 1.00 60.78 89 ASP A CA 1
ATOM 672 C C . ASP A 1 89 ? -1.760 2.295 -38.430 1.00 60.78 89 ASP A C 1
ATOM 674 O O . ASP A 1 89 ? -1.363 2.889 -37.428 1.00 60.78 89 ASP A O 1
ATOM 678 N N . GLY A 1 90 ? -3.014 1.842 -38.529 1.00 56.31 90 GLY A N 1
ATOM 679 C CA . GLY A 1 90 ? -4.059 2.070 -37.541 1.00 56.31 90 GLY A CA 1
ATOM 680 C C . GLY A 1 90 ? -4.887 3.330 -37.787 1.00 56.31 90 GLY A C 1
ATOM 681 O O . GLY A 1 90 ? -5.855 3.532 -37.050 1.00 56.31 90 GLY A O 1
ATOM 682 N N . THR A 1 91 ? -4.566 4.124 -38.815 1.00 63.00 91 THR A N 1
ATOM 683 C CA . THR A 1 91 ? -5.357 5.286 -39.225 1.00 63.00 91 THR A CA 1
ATOM 684 C C . THR A 1 91 ? -6.753 4.824 -39.645 1.00 63.00 91 THR A C 1
ATOM 686 O O . THR A 1 91 ? -6.921 3.859 -40.393 1.00 63.00 91 THR A O 1
ATOM 689 N N . PHE A 1 92 ? -7.782 5.488 -39.127 1.00 62.44 92 PHE A N 1
ATOM 690 C CA . PHE A 1 92 ? -9.183 5.171 -39.392 1.00 62.44 92 PHE A CA 1
ATOM 691 C C . PHE A 1 92 ? -9.865 6.407 -39.968 1.00 62.44 92 PHE A C 1
ATOM 693 O O . PHE A 1 92 ? -9.752 7.489 -39.396 1.00 62.44 92 PHE A O 1
ATOM 700 N N . LEU A 1 93 ? -10.542 6.244 -41.103 1.00 61.31 93 LEU A N 1
ATOM 701 C CA . LEU A 1 93 ? -11.177 7.331 -41.838 1.00 61.31 93 LEU A CA 1
ATOM 702 C C . LEU A 1 93 ? -12.663 7.013 -42.012 1.00 61.31 93 LEU A C 1
ATOM 704 O O . LEU A 1 93 ? -13.034 6.030 -42.652 1.00 61.31 93 LEU A O 1
ATOM 708 N N . GLN A 1 94 ? -13.511 7.825 -41.393 1.00 62.41 94 GLN A N 1
ATOM 709 C CA . GLN A 1 94 ? -14.959 7.648 -41.358 1.00 62.41 94 GLN A CA 1
ATOM 710 C C . GLN A 1 94 ? -15.602 8.655 -42.304 1.00 62.41 94 GLN A C 1
ATOM 712 O O . GLN A 1 94 ? -15.285 9.836 -42.226 1.00 62.41 94 GLN A O 1
ATOM 717 N N . VAL A 1 95 ? -16.443 8.190 -43.234 1.00 58.34 95 VAL A N 1
ATOM 718 C CA . VAL A 1 95 ? -16.871 9.039 -44.359 1.00 58.34 95 VAL A CA 1
ATOM 719 C C . VAL A 1 95 ? -18.269 9.622 -44.156 1.00 58.34 95 VAL A C 1
ATOM 721 O O . VAL A 1 95 ? -18.448 10.804 -44.434 1.00 58.34 95 VAL A O 1
ATOM 724 N N . ARG A 1 96 ? -19.271 8.843 -43.702 1.00 52.62 96 ARG A N 1
ATOM 725 C CA . ARG A 1 96 ? -20.674 9.326 -43.724 1.00 52.62 96 ARG A CA 1
ATOM 726 C C . ARG A 1 96 ? -21.645 8.906 -42.619 1.00 52.62 96 ARG A C 1
ATOM 728 O O . ARG A 1 96 ? -22.783 9.361 -42.653 1.00 52.62 96 ARG A O 1
ATOM 735 N N . HIS A 1 97 ? -21.251 8.076 -41.655 1.00 53.00 97 HIS A N 1
ATOM 736 C CA . HIS A 1 97 ? -22.214 7.486 -40.709 1.00 53.00 97 HIS A CA 1
ATOM 737 C C . HIS A 1 97 ? -21.896 7.693 -39.219 1.00 53.00 97 HIS A C 1
ATOM 739 O O . HIS A 1 97 ? -22.419 6.956 -38.390 1.00 53.00 97 HIS A O 1
ATOM 745 N N . GLY A 1 98 ? -21.052 8.669 -38.861 1.00 58.25 98 GLY A N 1
ATOM 746 C CA . GLY A 1 98 ? -20.703 8.941 -37.458 1.00 58.25 98 GLY A CA 1
ATOM 747 C C . GLY A 1 98 ? -20.297 7.683 -36.685 1.00 58.25 98 GLY A C 1
ATOM 748 O O . GLY A 1 98 ? -19.785 6.738 -37.276 1.00 58.25 98 GLY A O 1
ATOM 749 N N . ALA A 1 99 ? -20.542 7.610 -35.377 1.00 59.91 99 ALA A N 1
ATOM 750 C CA . ALA A 1 99 ? -20.116 6.451 -34.583 1.00 59.91 99 ALA A CA 1
ATOM 751 C C . ALA A 1 99 ? -20.799 5.114 -34.968 1.00 59.91 99 ALA A C 1
ATOM 753 O O . ALA A 1 99 ? -20.314 4.058 -34.566 1.00 59.91 99 ALA A O 1
ATOM 754 N N . ASP A 1 100 ? -21.853 5.110 -35.795 1.00 62.88 100 ASP A N 1
ATOM 755 C CA . ASP A 1 100 ? -22.695 3.935 -36.090 1.00 62.88 100 ASP A CA 1
ATOM 756 C C . ASP A 1 100 ? -21.932 2.724 -36.655 1.00 62.88 100 ASP A C 1
ATOM 758 O O . ASP A 1 100 ? -22.429 1.597 -36.597 1.00 62.88 100 ASP A O 1
ATOM 762 N N . TYR A 1 101 ? -20.714 2.927 -37.162 1.00 71.31 101 TYR A N 1
ATOM 763 C CA . TYR A 1 101 ? -19.841 1.868 -37.651 1.00 71.31 101 TYR A CA 1
ATOM 764 C C . TYR A 1 101 ? -18.413 2.033 -37.128 1.00 71.31 101 TYR A C 1
ATOM 766 O O . TYR A 1 101 ? -17.885 3.138 -37.049 1.00 71.31 101 TYR A O 1
ATOM 774 N N . SER A 1 102 ? -17.739 0.926 -36.825 1.00 71.56 102 SER A N 1
ATOM 775 C CA . SER A 1 102 ? -16.313 0.929 -36.466 1.00 71.56 102 SER A CA 1
ATOM 776 C C . SER A 1 102 ? -15.608 -0.277 -37.069 1.00 71.56 102 SER A C 1
ATOM 778 O O . SER A 1 102 ? -16.144 -1.378 -37.006 1.00 71.56 102 SER A O 1
ATOM 780 N N . ILE A 1 103 ? -14.402 -0.114 -37.611 1.00 73.56 103 ILE A N 1
ATOM 781 C CA . ILE A 1 103 ? -13.625 -1.239 -38.155 1.00 73.56 103 ILE A CA 1
ATOM 782 C C . ILE A 1 103 ? -12.614 -1.698 -37.099 1.00 73.56 103 ILE A C 1
ATOM 784 O O . ILE A 1 103 ? -11.758 -0.916 -36.681 1.00 73.56 103 ILE A O 1
ATOM 788 N N . SER A 1 104 ? -12.692 -2.954 -36.657 1.00 69.00 104 SER A N 1
ATOM 789 C CA . SER A 1 104 ? -11.773 -3.532 -35.667 1.00 69.00 104 SER A CA 1
ATOM 790 C C . SER A 1 104 ? -10.374 -3.779 -36.246 1.00 69.00 104 SER A C 1
ATOM 792 O O . SER A 1 104 ? -10.145 -3.693 -37.451 1.00 69.00 104 SER A O 1
ATOM 794 N N . ARG A 1 105 ? -9.400 -4.102 -35.384 1.00 69.88 105 ARG A N 1
ATOM 795 C CA . ARG A 1 105 ? -8.004 -4.356 -35.802 1.00 69.88 105 ARG A CA 1
ATOM 796 C C . ARG A 1 105 ? -7.849 -5.515 -36.793 1.00 69.88 105 ARG A C 1
ATOM 798 O O . ARG A 1 105 ? -6.898 -5.516 -37.556 1.00 69.88 105 ARG A O 1
ATOM 805 N N . ASN A 1 106 ? -8.785 -6.462 -36.802 1.00 73.88 106 ASN A N 1
ATOM 806 C CA . ASN A 1 106 ? -8.866 -7.546 -37.789 1.00 73.88 106 ASN A CA 1
ATOM 807 C C . ASN A 1 106 ? -9.662 -7.150 -39.053 1.00 73.88 106 ASN A C 1
ATOM 809 O O . ASN A 1 106 ? -10.177 -8.018 -39.751 1.00 73.88 106 ASN A O 1
ATOM 813 N N . PHE A 1 107 ? -9.842 -5.850 -39.296 1.00 78.75 107 PHE A N 1
ATOM 814 C CA . PHE A 1 107 ? -10.533 -5.273 -40.454 1.00 78.75 107 PHE A CA 1
ATOM 815 C C . PHE A 1 107 ? -12.013 -5.662 -40.619 1.00 78.75 107 PHE A C 1
ATOM 817 O O . PHE A 1 107 ? -12.626 -5.393 -41.654 1.00 78.75 107 PHE A O 1
ATOM 824 N N . SER A 1 108 ? -12.610 -6.264 -39.590 1.00 83.50 108 SER A N 1
ATOM 825 C CA . SER A 1 108 ? -14.038 -6.576 -39.561 1.00 83.50 108 SER A CA 1
ATOM 826 C C . SER A 1 108 ? -14.847 -5.324 -39.230 1.00 83.50 108 SER A C 1
ATOM 828 O O . SER A 1 108 ? -14.438 -4.509 -38.399 1.00 83.50 108 SER A O 1
ATOM 830 N N . LEU A 1 109 ? -15.992 -5.155 -39.883 1.00 82.19 109 LEU A N 1
ATOM 831 C CA . LEU A 1 109 ? -16.876 -4.022 -39.643 1.00 82.19 109 LEU A CA 1
ATOM 832 C C . LEU A 1 109 ? -17.785 -4.346 -38.467 1.00 82.19 109 LEU A C 1
ATOM 834 O O . LEU A 1 109 ? -18.545 -5.301 -38.508 1.00 82.19 109 LEU A O 1
ATOM 838 N N . THR A 1 110 ? -17.734 -3.548 -37.417 1.00 79.44 110 THR A N 1
ATOM 839 C CA . THR A 1 110 ? -18.734 -3.585 -36.354 1.00 79.44 110 THR A CA 1
ATOM 840 C C . THR A 1 110 ? -19.811 -2.561 -36.668 1.00 79.44 110 THR A C 1
ATOM 842 O O . THR A 1 110 ? -19.510 -1.376 -36.807 1.00 79.44 110 THR A O 1
ATOM 845 N N . VAL A 1 111 ? -21.049 -3.026 -36.788 1.00 75.19 111 VAL A N 1
ATOM 846 C CA . VAL A 1 111 ? -22.242 -2.192 -36.922 1.00 75.19 111 VAL A CA 1
ATOM 847 C C . VAL A 1 111 ? -22.767 -1.937 -35.515 1.00 75.19 111 VAL A C 1
ATOM 849 O O . VAL A 1 111 ? -23.170 -2.876 -34.826 1.00 75.19 111 VAL A O 1
ATOM 852 N N . ASN A 1 112 ? -22.689 -0.686 -35.070 1.00 63.75 112 ASN A N 1
ATOM 853 C CA . ASN A 1 112 ? -23.043 -0.265 -33.719 1.00 63.75 112 ASN A CA 1
ATOM 854 C C . ASN A 1 112 ? -24.536 0.104 -33.628 1.00 63.75 112 ASN A C 1
ATOM 856 O O . ASN A 1 112 ? -25.195 -0.311 -32.687 1.00 63.75 112 ASN A O 1
ATOM 860 N N . SER A 1 113 ? -25.118 0.756 -34.646 1.00 57.25 113 SER A N 1
ATOM 861 C CA . SER A 1 113 ? -26.558 1.069 -34.690 1.00 57.25 113 SER A CA 1
ATOM 862 C C . SER A 1 113 ? -27.188 0.671 -36.028 1.00 57.25 113 SER A C 1
ATOM 864 O O . SER A 1 113 ? -26.748 1.093 -37.096 1.00 57.25 113 SER A O 1
ATOM 866 N N . VAL A 1 114 ? -28.232 -0.167 -35.988 1.00 57.16 114 VAL A N 1
ATOM 867 C CA . VAL A 1 114 ? -28.955 -0.635 -37.185 1.00 57.16 114 VAL A CA 1
ATOM 868 C C . VAL A 1 114 ? -30.274 0.129 -37.313 1.00 57.16 114 VAL A C 1
ATOM 870 O O . VAL A 1 114 ? -31.293 -0.273 -36.739 1.00 57.16 114 VAL A O 1
ATOM 873 N N . SER A 1 115 ? -30.274 1.237 -38.059 1.00 50.12 115 SER A N 1
ATOM 874 C CA . SER A 1 115 ? -31.507 1.947 -38.420 1.00 50.12 115 SER A CA 1
ATOM 875 C C . SER A 1 115 ? -32.210 1.235 -39.591 1.00 50.12 115 SER A C 1
ATOM 877 O O . SER A 1 115 ? -31.620 0.413 -40.290 1.00 50.12 115 SER A O 1
ATOM 879 N N . GLY A 1 116 ? -33.518 1.460 -39.760 1.00 46.44 116 GLY A N 1
ATOM 880 C CA . GLY A 1 116 ? -34.419 0.618 -40.570 1.00 46.44 116 GLY A CA 1
ATOM 881 C C . GLY A 1 116 ? -34.129 0.495 -42.076 1.00 46.44 116 GLY A C 1
ATOM 882 O O . GLY A 1 116 ? -34.897 -0.179 -42.747 1.00 46.44 116 GLY A O 1
ATOM 883 N N . ASN A 1 117 ? -33.053 1.100 -42.589 1.00 50.31 117 ASN A N 1
ATOM 884 C CA . ASN A 1 117 ? -32.620 1.032 -43.991 1.00 50.31 117 ASN A CA 1
ATOM 885 C C . ASN A 1 117 ? -31.377 0.143 -44.222 1.00 50.31 117 ASN A C 1
ATOM 887 O O . ASN A 1 117 ? -30.891 0.056 -45.343 1.00 50.31 117 ASN A O 1
ATOM 891 N N . ASN A 1 118 ? -30.859 -0.525 -43.185 1.00 56.19 118 ASN A N 1
ATOM 892 C CA . ASN A 1 118 ? -29.597 -1.280 -43.237 1.00 56.19 118 ASN A CA 1
ATOM 893 C C . ASN A 1 118 ? -29.729 -2.725 -43.773 1.00 56.19 118 ASN A C 1
ATOM 895 O O . ASN A 1 118 ? -28.787 -3.510 -43.678 1.00 56.19 118 ASN A O 1
ATOM 899 N N . THR A 1 119 ? -30.890 -3.117 -44.307 1.00 59.69 119 THR A N 1
ATOM 900 C CA . THR A 1 119 ? -31.003 -4.360 -45.084 1.00 59.69 119 THR A CA 1
ATOM 901 C C . THR A 1 119 ? -30.378 -4.136 -46.448 1.00 59.69 119 THR A C 1
ATOM 903 O O . THR A 1 119 ? -30.882 -3.337 -47.234 1.00 59.69 119 THR A O 1
ATOM 906 N N . GLY A 1 120 ? -29.280 -4.826 -46.722 1.00 72.56 120 GLY A N 1
ATOM 907 C CA . GLY A 1 120 ? -28.537 -4.638 -47.955 1.00 72.56 120 GLY A CA 1
ATOM 908 C C . GLY A 1 120 ? -27.220 -5.394 -47.950 1.00 72.56 120 GLY A C 1
ATOM 909 O O . GLY A 1 120 ? -26.868 -6.100 -47.000 1.00 72.56 120 GLY A O 1
ATOM 910 N N . ARG A 1 121 ? -26.493 -5.254 -49.052 1.00 81.31 121 ARG A N 1
ATOM 911 C CA . ARG A 1 121 ? -25.215 -5.921 -49.268 1.00 81.31 121 ARG A CA 1
ATOM 912 C C . ARG A 1 121 ? -24.062 -5.026 -48.807 1.00 81.31 121 ARG A C 1
ATOM 914 O O . ARG A 1 121 ? -23.880 -3.930 -49.329 1.00 81.31 121 ARG A O 1
ATOM 921 N N . TYR A 1 122 ? -23.288 -5.504 -47.836 1.00 84.81 122 TYR A N 1
ATOM 922 C CA . TYR A 1 122 ? -22.105 -4.837 -47.290 1.00 84.81 122 TYR A CA 1
ATOM 923 C C . TYR A 1 122 ? -20.845 -5.417 -47.923 1.00 84.81 122 TYR A C 1
ATOM 925 O O . TYR A 1 122 ? -20.598 -6.616 -47.822 1.00 84.81 122 TYR A O 1
ATOM 933 N N . TRP A 1 123 ? -20.030 -4.580 -48.547 1.00 82.69 123 TRP A N 1
ATOM 934 C CA . TRP A 1 123 ? -18.813 -4.977 -49.242 1.00 82.69 123 TRP A CA 1
ATOM 935 C C . TRP A 1 123 ? -17.577 -4.669 -48.404 1.00 82.69 123 TRP A C 1
ATOM 937 O O . TRP A 1 123 ? -17.440 -3.566 -47.885 1.00 82.69 123 TRP A O 1
ATOM 947 N N . CYS A 1 124 ? -16.659 -5.630 -48.317 1.00 86.62 124 CYS A N 1
ATOM 948 C CA . CYS A 1 124 ? -15.303 -5.442 -47.816 1.00 86.62 124 CYS A CA 1
ATOM 949 C C . CYS A 1 124 ? -14.336 -5.406 -49.006 1.00 86.62 124 CYS A C 1
ATOM 951 O O . CYS A 1 124 ? -14.219 -6.388 -49.743 1.00 86.62 124 CYS A O 1
ATOM 953 N N . HIS A 1 125 ? -13.629 -4.292 -49.178 1.00 82.25 125 HIS A N 1
ATOM 954 C CA . HIS A 1 125 ? -12.611 -4.081 -50.203 1.00 82.25 125 HIS A CA 1
ATOM 955 C C . HIS A 1 125 ? -11.232 -4.005 -49.548 1.00 82.25 125 HIS A C 1
ATOM 957 O O . HIS A 1 125 ? -10.946 -3.070 -48.804 1.00 82.25 125 HIS A O 1
ATOM 963 N N . VAL A 1 126 ? -10.365 -4.970 -49.833 1.00 80.56 126 VAL A N 1
ATOM 964 C CA . VAL A 1 126 ? -9.031 -5.089 -49.239 1.00 80.56 126 VAL A CA 1
ATOM 965 C C . VAL A 1 126 ? -7.978 -4.734 -50.281 1.00 80.56 126 VAL A C 1
ATOM 967 O O . VAL A 1 126 ? -7.880 -5.380 -51.326 1.00 80.56 126 VAL A O 1
ATOM 970 N N . PHE A 1 127 ? -7.173 -3.718 -49.983 1.00 76.62 127 PHE A N 1
ATOM 971 C CA . PHE A 1 127 ? -5.989 -3.354 -50.754 1.00 76.62 127 PHE A CA 1
ATOM 972 C C . PHE A 1 127 ? -4.757 -3.884 -50.045 1.00 76.62 127 PHE A C 1
ATOM 974 O O . PHE A 1 127 ? -4.514 -3.565 -48.884 1.00 76.62 127 PHE A O 1
ATOM 981 N N . LEU A 1 128 ? -3.970 -4.692 -50.740 1.00 73.88 128 LEU A N 1
ATOM 982 C CA . LEU A 1 128 ? -2.689 -5.187 -50.249 1.00 73.88 128 LEU A CA 1
ATOM 983 C C . LEU A 1 128 ? -1.576 -4.196 -50.621 1.00 73.88 128 LEU A C 1
ATOM 985 O O . LEU A 1 128 ? -1.672 -3.513 -51.640 1.00 73.88 128 LEU A O 1
ATOM 989 N N . LEU A 1 129 ? -0.490 -4.138 -49.841 1.00 66.38 129 LEU A N 1
ATOM 990 C CA . LEU A 1 129 ? 0.658 -3.251 -50.121 1.00 66.38 129 LEU A CA 1
ATOM 991 C C . LEU A 1 129 ? 1.319 -3.500 -51.489 1.00 66.38 129 LEU A C 1
ATOM 993 O O . LEU A 1 129 ? 2.004 -2.629 -52.013 1.00 66.38 129 LEU A O 1
ATOM 997 N N . ASN A 1 130 ? 1.093 -4.669 -52.094 1.00 65.44 130 ASN A N 1
ATOM 998 C CA . ASN A 1 130 ? 1.551 -4.993 -53.447 1.00 65.44 130 ASN A CA 1
ATOM 999 C C . ASN A 1 130 ? 0.640 -4.432 -54.565 1.00 65.44 130 ASN A C 1
ATOM 1001 O O . ASN A 1 130 ? 0.832 -4.774 -55.729 1.00 65.44 130 ASN A O 1
ATOM 1005 N N . GLY A 1 131 ? -0.375 -3.630 -54.221 1.00 57.56 131 GLY A N 1
ATOM 1006 C CA . GLY A 1 131 ? -1.331 -3.030 -55.157 1.00 57.56 131 GLY A CA 1
ATOM 1007 C C . GLY A 1 131 ? -2.490 -3.944 -55.575 1.00 57.56 131 GLY A C 1
ATOM 1008 O O . GLY A 1 131 ? -3.344 -3.530 -56.359 1.00 57.56 131 GLY A O 1
ATOM 1009 N N . THR A 1 132 ? -2.560 -5.179 -55.064 1.00 66.75 132 THR A N 1
ATOM 1010 C CA . THR A 1 132 ? -3.638 -6.124 -55.399 1.00 66.75 132 THR A CA 1
ATOM 1011 C C . THR A 1 132 ? -4.913 -5.797 -54.621 1.00 66.75 132 THR A C 1
ATOM 1013 O O . THR A 1 132 ? -4.869 -5.601 -53.405 1.00 66.75 132 THR A O 1
ATOM 1016 N N . ARG A 1 133 ? -6.061 -5.789 -55.314 1.00 70.62 133 ARG A N 1
ATOM 1017 C CA . ARG A 1 133 ? -7.392 -5.557 -54.731 1.00 70.62 133 ARG A CA 1
ATOM 1018 C C . ARG A 1 133 ? -8.187 -6.858 -54.626 1.00 70.62 133 ARG A C 1
ATOM 1020 O O . ARG A 1 133 ? -8.407 -7.512 -55.645 1.00 70.62 133 ARG A O 1
ATOM 1027 N N . GLN A 1 134 ? -8.678 -7.176 -53.432 1.00 77.81 134 GLN A N 1
ATOM 1028 C CA . GLN A 1 134 ? -9.602 -8.284 -53.164 1.00 77.81 134 GLN A CA 1
ATOM 1029 C C . GLN A 1 134 ? -10.931 -7.748 -52.621 1.00 77.81 134 GLN A C 1
ATOM 1031 O O . GLN A 1 134 ? -10.941 -6.751 -51.907 1.00 77.81 134 GLN A O 1
ATOM 1036 N N . ASN A 1 135 ? -12.048 -8.398 -52.955 1.00 78.12 135 ASN A N 1
ATOM 1037 C CA . ASN A 1 135 ? -13.383 -7.983 -52.522 1.00 78.12 135 ASN A CA 1
ATOM 1038 C C . ASN A 1 135 ? -14.201 -9.192 -52.049 1.00 78.12 135 ASN A C 1
ATOM 1040 O O . ASN A 1 135 ? -14.152 -10.234 -52.695 1.00 78.12 135 ASN A O 1
ATOM 1044 N N . CYS A 1 136 ? -15.016 -9.018 -51.010 1.00 84.25 136 CYS A N 1
ATOM 1045 C CA . CYS A 1 136 ? -16.125 -9.915 -50.649 1.00 84.25 136 CYS A CA 1
ATOM 1046 C C . CYS A 1 136 ? -17.302 -9.095 -50.167 1.00 84.25 136 CYS A C 1
ATOM 1048 O O . CYS A 1 136 ? -17.160 -7.911 -49.864 1.00 84.25 136 CYS A O 1
ATOM 1050 N N . TYR A 1 137 ? -18.457 -9.741 -50.064 1.00 84.88 137 TYR A N 1
ATOM 1051 C CA . TYR A 1 137 ? -19.639 -9.100 -49.527 1.00 84.88 137 TYR A CA 1
ATOM 1052 C C . TYR A 1 137 ? -20.412 -9.998 -48.571 1.00 84.88 137 TYR A C 1
ATOM 1054 O O . TYR A 1 137 ? -20.316 -11.227 -48.609 1.00 84.88 137 TYR A O 1
ATOM 1062 N N . ILE A 1 138 ? -21.192 -9.341 -47.719 1.00 86.12 138 ILE A N 1
ATOM 1063 C CA . ILE A 1 138 ? -22.096 -9.955 -46.761 1.00 86.12 138 ILE A CA 1
ATOM 1064 C C . ILE A 1 138 ? -23.492 -9.399 -46.993 1.00 86.12 138 ILE A C 1
ATOM 1066 O O . ILE A 1 138 ? -23.690 -8.186 -47.032 1.00 86.12 138 ILE A O 1
ATOM 1070 N N . GLU A 1 139 ? -24.459 -10.290 -47.148 1.00 80.69 139 GLU A N 1
ATOM 1071 C CA . GLU A 1 139 ? -25.865 -9.930 -47.272 1.00 80.69 139 GLU A CA 1
ATOM 1072 C C . GLU A 1 139 ? -26.512 -9.923 -45.886 1.00 80.69 139 GLU A C 1
ATOM 1074 O O . GLU A 1 139 ? -26.483 -10.928 -45.172 1.00 80.69 139 GLU A O 1
ATOM 1079 N N . VAL A 1 140 ? -27.035 -8.764 -45.478 1.00 79.50 140 VAL A N 1
ATOM 1080 C CA . VAL A 1 140 ? -27.573 -8.554 -44.130 1.00 79.50 140 VAL A CA 1
ATOM 1081 C C . VAL A 1 140 ? -29.098 -8.502 -44.161 1.00 79.50 140 VAL A C 1
ATOM 1083 O O . VAL A 1 140 ? -29.692 -7.599 -44.752 1.00 79.50 140 VAL A O 1
ATOM 1086 N N . HIS A 1 141 ? -29.736 -9.437 -43.452 1.00 73.19 141 HIS A N 1
ATOM 1087 C CA . HIS A 1 141 ? -31.185 -9.447 -43.231 1.00 73.19 141 HIS A CA 1
ATOM 1088 C C . HIS A 1 141 ? -31.509 -9.078 -41.784 1.00 73.19 141 HIS A C 1
ATOM 1090 O O . HIS A 1 141 ? -30.976 -9.682 -40.857 1.00 73.19 141 HIS A O 1
ATOM 1096 N N . VAL A 1 142 ? -32.404 -8.112 -41.565 1.00 62.03 142 VAL A N 1
ATOM 1097 C CA . VAL A 1 142 ? -32.769 -7.682 -40.208 1.00 62.03 142 VAL A CA 1
ATOM 1098 C C . VAL A 1 142 ? -33.921 -8.534 -39.671 1.00 62.03 142 VAL A C 1
ATOM 1100 O O . VAL A 1 142 ? -35.037 -8.477 -40.181 1.00 62.03 142 VAL A O 1
ATOM 1103 N N . ALA A 1 143 ? -33.665 -9.298 -38.609 1.00 54.59 143 ALA A N 1
ATOM 1104 C CA . ALA A 1 143 ? -34.680 -10.019 -37.848 1.00 54.59 143 ALA A CA 1
ATOM 1105 C C . ALA A 1 143 ? -35.263 -9.120 -36.739 1.00 54.59 143 ALA A C 1
ATOM 1107 O O . ALA A 1 143 ? -34.528 -8.474 -35.983 1.00 54.59 143 ALA A O 1
ATOM 1108 N N . VAL A 1 144 ? -36.595 -9.087 -36.620 1.00 46.88 144 VAL A N 1
ATOM 1109 C CA . VAL A 1 144 ? -37.317 -8.359 -35.562 1.00 46.88 144 VAL A CA 1
ATOM 1110 C C . VAL A 1 144 ? -37.148 -9.121 -34.243 1.00 46.88 144 VAL A C 1
ATOM 1112 O O . VAL A 1 144 ? -37.845 -10.095 -33.979 1.00 46.88 144 VAL A O 1
ATOM 1115 N N . GLY A 1 145 ? -36.167 -8.718 -33.433 1.00 45.09 145 GLY A N 1
ATOM 1116 C CA . GLY A 1 145 ? -35.932 -9.258 -32.093 1.00 45.09 145 GLY A CA 1
ATOM 1117 C C . GLY A 1 145 ? -36.519 -8.355 -31.004 1.00 45.09 145 GLY A C 1
ATOM 1118 O O . GLY A 1 145 ? -36.338 -7.141 -31.041 1.00 45.09 145 GLY A O 1
ATOM 1119 N N . SER A 1 146 ? -37.202 -8.952 -30.025 1.00 46.50 146 SER A N 1
ATOM 1120 C CA . SER A 1 146 ? -37.756 -8.277 -28.843 1.00 46.50 146 SER A CA 1
ATOM 1121 C C . SER A 1 146 ? -36.638 -7.799 -27.898 1.00 46.50 146 SER A C 1
ATOM 1123 O O . SER A 1 146 ? -35.842 -8.600 -27.409 1.00 46.50 146 SER A O 1
ATOM 1125 N N . GLN A 1 147 ? -36.551 -6.487 -27.645 1.00 50.75 147 GLN A N 1
ATOM 1126 C CA . GLN A 1 147 ? -35.624 -5.883 -26.676 1.00 50.75 147 GLN A CA 1
ATOM 1127 C C . GLN A 1 147 ? -36.097 -6.152 -25.233 1.00 50.75 147 GLN A C 1
ATOM 1129 O O . GLN A 1 147 ? -36.987 -5.460 -24.731 1.00 50.75 147 GLN A O 1
ATOM 1134 N N . THR A 1 148 ? -35.499 -7.134 -24.547 1.00 54.66 148 THR A N 1
ATOM 1135 C CA . THR A 1 148 ? -35.945 -7.584 -23.207 1.00 54.66 148 THR A CA 1
ATOM 1136 C C . THR A 1 148 ? -35.145 -7.040 -22.015 1.00 54.66 148 THR A C 1
ATOM 1138 O O . THR A 1 148 ? -35.560 -7.254 -20.878 1.00 54.66 148 THR A O 1
ATOM 1141 N N . ASN A 1 149 ? -34.024 -6.339 -22.233 1.00 70.00 149 ASN A N 1
ATOM 1142 C CA . ASN A 1 149 ? -33.072 -5.988 -21.160 1.00 70.00 149 ASN A CA 1
ATOM 1143 C C . ASN A 1 149 ? -32.944 -4.475 -20.877 1.00 70.00 149 ASN A C 1
ATOM 1145 O O . ASN A 1 149 ? -32.009 -4.056 -20.203 1.00 70.00 149 ASN A O 1
ATOM 1149 N N . GLN A 1 150 ? -33.859 -3.635 -21.363 1.00 78.06 150 GLN A N 1
ATOM 1150 C CA . GLN A 1 150 ? -33.848 -2.204 -21.025 1.00 78.06 150 GLN A CA 1
ATOM 1151 C C . GLN A 1 150 ? -34.364 -1.957 -19.602 1.00 78.06 150 GLN A C 1
ATOM 1153 O O . GLN A 1 150 ? -35.304 -2.619 -19.149 1.00 78.06 150 GLN A O 1
ATOM 1158 N N . ALA A 1 151 ? -33.766 -0.983 -18.913 1.00 87.25 151 ALA A N 1
ATOM 1159 C CA . ALA A 1 151 ? -34.294 -0.464 -17.656 1.00 87.25 151 ALA A CA 1
ATOM 1160 C C . ALA A 1 151 ? -35.713 0.106 -17.844 1.00 87.25 151 ALA A C 1
ATOM 1162 O O . ALA A 1 151 ? -36.066 0.606 -18.915 1.00 87.25 151 ALA A O 1
ATOM 1163 N N . LEU A 1 152 ? -36.532 0.066 -16.791 1.00 88.88 152 LEU A N 1
ATOM 1164 C CA . LEU A 1 152 ? -37.876 0.639 -16.834 1.00 88.88 152 LEU A CA 1
ATOM 1165 C C . LEU A 1 152 ? -37.777 2.167 -16.817 1.00 88.88 152 LEU A C 1
ATOM 1167 O O . LEU A 1 152 ? -37.368 2.765 -15.823 1.00 88.88 152 LEU A O 1
ATOM 1171 N N . ARG A 1 153 ? -38.141 2.807 -17.926 1.00 89.12 153 ARG A N 1
ATOM 1172 C CA . ARG A 1 153 ? -38.063 4.261 -18.077 1.00 89.12 153 ARG A CA 1
ATOM 1173 C C . ARG A 1 153 ? -39.240 4.945 -17.381 1.00 89.12 153 ARG A C 1
ATOM 1175 O O . ARG A 1 153 ? -40.389 4.708 -17.740 1.00 89.12 153 ARG A O 1
ATOM 1182 N N . ALA A 1 154 ? -38.950 5.790 -16.393 1.00 86.31 154 ALA A N 1
ATOM 1183 C CA . ALA A 1 154 ? -39.951 6.554 -15.646 1.00 86.31 154 ALA A CA 1
ATOM 1184 C C . ALA A 1 154 ? -40.172 7.970 -16.205 1.00 86.31 154 ALA A C 1
ATOM 1186 O O . ALA A 1 154 ? -41.272 8.524 -16.062 1.00 86.31 154 ALA A O 1
ATOM 1187 N N . SER A 1 155 ? -39.140 8.555 -16.815 1.00 85.31 155 SER A N 1
ATOM 1188 C CA . SER A 1 155 ? -39.174 9.837 -17.528 1.00 85.31 155 SER A CA 1
ATOM 1189 C C . SER A 1 155 ? -38.024 9.920 -18.544 1.00 85.31 155 SER A C 1
ATOM 1191 O O . SER A 1 155 ? -37.314 8.941 -18.785 1.00 85.31 155 SER A O 1
ATOM 1193 N N . ALA A 1 156 ? -37.796 11.099 -19.132 1.00 81.62 156 ALA A N 1
ATOM 1194 C CA . ALA A 1 156 ? -36.632 11.331 -19.980 1.00 81.62 156 ALA A CA 1
ATOM 1195 C C . ALA A 1 156 ? -35.289 11.101 -19.259 1.00 81.62 156 ALA A C 1
ATOM 1197 O O . ALA A 1 156 ? -34.354 10.626 -19.897 1.00 81.62 156 ALA A O 1
ATOM 1198 N N . THR A 1 157 ? -35.235 11.371 -17.951 1.00 86.25 157 THR A N 1
ATOM 1199 C CA . THR A 1 157 ? -34.017 11.364 -17.126 1.00 86.25 157 THR A CA 1
ATOM 1200 C C . THR A 1 157 ? -34.071 10.394 -15.945 1.00 86.25 157 THR A C 1
ATOM 1202 O O . THR A 1 157 ? -33.115 10.328 -15.187 1.00 86.25 157 THR A O 1
ATOM 1205 N N . SER A 1 158 ? -35.150 9.627 -15.755 1.00 88.81 158 SER A N 1
ATOM 1206 C CA . SER A 1 158 ? -35.302 8.719 -14.607 1.00 88.81 158 SER A CA 1
ATOM 1207 C C . SER A 1 158 ? -35.581 7.281 -15.042 1.00 88.81 158 SER A C 1
ATOM 1209 O O . SER A 1 158 ? -36.463 7.028 -15.872 1.00 88.81 158 SER A O 1
ATOM 1211 N N . PHE A 1 159 ? -34.843 6.336 -14.457 1.00 92.06 159 PHE A N 1
ATOM 1212 C CA . PHE A 1 159 ? -34.866 4.913 -14.795 1.00 92.06 159 PHE A CA 1
ATOM 1213 C C . PHE A 1 159 ? -34.913 4.033 -13.543 1.00 92.06 159 PHE A C 1
ATOM 1215 O O . PHE A 1 159 ? -34.291 4.331 -12.526 1.00 92.06 159 PHE A O 1
ATOM 1222 N N . TYR A 1 160 ? -35.622 2.910 -13.637 1.00 91.69 160 TYR A N 1
ATOM 1223 C CA . TYR A 1 160 ? -35.741 1.898 -12.591 1.00 91.69 160 TYR A CA 1
ATOM 1224 C C . TYR A 1 160 ? -35.096 0.584 -13.049 1.00 91.69 160 TYR A C 1
ATOM 1226 O O . TYR A 1 160 ? -35.510 -0.034 -14.033 1.00 91.69 160 TYR A O 1
ATOM 1234 N N . LEU A 1 161 ? -34.084 0.153 -12.303 1.00 91.88 161 LEU A N 1
ATOM 1235 C CA . LEU A 1 161 ? -33.287 -1.047 -12.517 1.00 91.88 161 LEU A CA 1
ATOM 1236 C C . LEU A 1 161 ? -33.709 -2.134 -11.526 1.00 91.88 161 LEU A C 1
ATOM 1238 O O . LEU A 1 161 ? -33.815 -1.893 -10.327 1.00 91.88 161 LEU A O 1
ATOM 1242 N N . ARG A 1 162 ? -33.905 -3.357 -12.009 1.00 88.25 162 ARG A N 1
ATOM 1243 C CA . ARG A 1 162 ? -34.203 -4.514 -11.152 1.00 88.25 162 ARG A CA 1
ATOM 1244 C C . ARG A 1 162 ? -32.945 -5.223 -10.652 1.00 88.25 162 ARG A C 1
ATOM 1246 O O . ARG A 1 162 ? -32.103 -5.576 -11.472 1.00 88.25 162 ARG A O 1
ATOM 1253 N N . GLU A 1 163 ? -32.869 -5.500 -9.355 1.00 88.38 163 GLU A N 1
ATOM 1254 C CA . GLU A 1 163 ? -31.769 -6.247 -8.730 1.00 88.38 163 GLU A CA 1
ATOM 1255 C C . GLU A 1 163 ? -31.530 -7.633 -9.371 1.00 88.38 163 GLU A C 1
ATOM 1257 O O . GLU A 1 163 ? -32.458 -8.309 -9.822 1.00 88.38 163 GLU A O 1
ATOM 1262 N N . GLY A 1 164 ? -30.259 -8.036 -9.454 1.00 81.00 164 GLY A N 1
ATOM 1263 C CA . GLY A 1 164 ? -29.795 -9.337 -9.940 1.00 81.00 164 GLY A CA 1
ATOM 1264 C C . GLY A 1 164 ? -29.879 -9.544 -11.454 1.00 81.00 164 GLY A C 1
ATOM 1265 O O . GLY A 1 164 ? -29.599 -10.642 -11.930 1.00 81.00 164 GLY A O 1
ATOM 1266 N N . ARG A 1 165 ? -30.282 -8.529 -12.233 1.00 81.00 165 ARG A N 1
ATOM 1267 C CA . ARG A 1 165 ? -30.439 -8.649 -13.693 1.00 81.00 165 ARG A CA 1
ATOM 1268 C C . ARG A 1 165 ? -29.463 -7.782 -14.470 1.00 81.00 165 ARG A C 1
ATOM 1270 O O . ARG A 1 165 ? -29.146 -6.675 -14.047 1.00 81.00 165 ARG A O 1
ATOM 1277 N N . TYR A 1 166 ? -29.087 -8.265 -15.651 1.00 84.38 166 TYR A N 1
ATOM 1278 C CA . TYR A 1 166 ? -28.448 -7.454 -16.680 1.00 84.38 166 TYR A CA 1
ATOM 1279 C C . TYR A 1 166 ? -29.461 -6.458 -17.250 1.00 84.38 166 TYR A C 1
ATOM 1281 O O . TYR A 1 166 ? -30.508 -6.878 -17.751 1.00 84.38 166 TYR A O 1
ATOM 1289 N N . GLN A 1 167 ? -29.169 -5.162 -17.162 1.00 87.75 167 GLN A N 1
ATOM 1290 C CA . GLN A 1 167 ? -30.021 -4.095 -17.697 1.00 87.75 167 GLN A CA 1
ATOM 1291 C C . GLN A 1 167 ? -29.191 -2.962 -18.286 1.00 87.75 167 GLN A C 1
ATOM 1293 O O . GLN A 1 167 ? -28.043 -2.777 -17.890 1.00 87.75 167 GLN A O 1
ATOM 1298 N N . THR A 1 168 ? -29.783 -2.186 -19.191 1.00 88.69 168 THR A N 1
ATOM 1299 C CA . THR A 1 168 ? -29.119 -1.046 -19.835 1.00 88.69 168 THR A CA 1
ATOM 1300 C C . THR A 1 168 ? -29.908 0.251 -19.659 1.00 88.69 168 THR A C 1
ATOM 1302 O O . THR A 1 168 ? -31.143 0.233 -19.595 1.00 88.69 168 THR A O 1
ATOM 1305 N N . ILE A 1 169 ? -29.194 1.377 -19.577 1.00 90.88 169 ILE A N 1
ATOM 1306 C CA . ILE A 1 169 ? -29.753 2.737 -19.664 1.00 90.88 169 ILE A CA 1
ATOM 1307 C C . ILE A 1 169 ? -29.176 3.452 -20.894 1.00 90.88 169 ILE A C 1
ATOM 1309 O O . ILE A 1 169 ? -27.996 3.263 -21.187 1.00 90.88 169 ILE A O 1
ATOM 1313 N N . PRO A 1 170 ? -29.965 4.265 -21.616 1.00 87.44 170 PRO A N 1
ATOM 1314 C CA . PRO A 1 170 ? -29.514 4.903 -22.850 1.00 87.44 170 PRO A CA 1
ATOM 1315 C C . PRO A 1 170 ? -28.595 6.101 -22.580 1.00 87.44 170 PRO A C 1
ATOM 1317 O O . PRO A 1 170 ? -28.755 6.803 -21.581 1.00 87.44 170 PRO A O 1
ATOM 1320 N N . CYS A 1 171 ? -27.678 6.384 -23.507 1.00 86.19 171 CYS A N 1
ATOM 1321 C CA . CYS A 1 171 ? -26.971 7.663 -23.547 1.00 86.19 171 CYS A CA 1
ATOM 1322 C C . CYS A 1 171 ? -27.898 8.724 -24.155 1.00 86.19 171 CYS A C 1
ATOM 1324 O O . CYS A 1 171 ? -28.152 8.707 -25.352 1.00 86.19 171 CYS A O 1
ATOM 1326 N N . THR A 1 172 ? -28.443 9.634 -23.346 1.00 80.94 172 THR A N 1
ATOM 1327 C CA . THR A 1 172 ? -29.396 10.656 -23.829 1.00 80.94 172 THR A CA 1
ATOM 1328 C C . THR A 1 172 ? -28.737 11.812 -24.576 1.00 80.94 172 THR A C 1
ATOM 1330 O O . THR A 1 172 ? -29.430 12.565 -25.251 1.00 80.94 172 THR A O 1
ATOM 1333 N N . THR A 1 173 ? -27.418 11.955 -24.451 1.00 77.75 173 THR A N 1
ATOM 1334 C CA . THR A 1 173 ? -26.598 12.993 -25.093 1.00 77.75 173 THR A CA 1
ATOM 1335 C C . THR A 1 173 ? -26.049 12.564 -26.456 1.00 77.75 173 THR A C 1
ATOM 1337 O O . THR A 1 173 ? -25.272 13.301 -27.056 1.00 77.75 173 THR A O 1
ATOM 1340 N N . TRP A 1 174 ? -26.439 11.380 -26.941 1.00 78.44 174 TRP A N 1
ATOM 1341 C CA . TRP A 1 174 ? -26.063 10.841 -28.245 1.00 78.44 174 TRP A CA 1
ATOM 1342 C C . TRP A 1 174 ? -27.308 10.392 -29.019 1.00 78.44 174 TRP A C 1
ATOM 1344 O O . TRP A 1 174 ? -28.170 9.699 -28.473 1.00 78.44 174 TRP A O 1
ATOM 1354 N N . ALA A 1 175 ? -27.384 10.753 -30.297 1.00 68.75 175 ALA A N 1
ATOM 1355 C CA . ALA A 1 175 ? -28.374 10.270 -31.249 1.00 68.75 175 ALA A CA 1
ATOM 1356 C C . ALA A 1 175 ? -27.701 9.488 -32.399 1.00 68.75 175 ALA A C 1
ATOM 1358 O O . ALA A 1 175 ? -26.563 9.785 -32.767 1.00 68.75 175 ALA A O 1
ATOM 1359 N N . PRO A 1 176 ? -28.390 8.501 -33.009 1.00 62.53 176 PRO A N 1
ATOM 1360 C CA . PRO A 1 176 ? -27.879 7.806 -34.190 1.00 62.53 176 PRO A CA 1
ATOM 1361 C C . PRO A 1 176 ? -27.466 8.789 -35.293 1.00 62.53 176 PRO A C 1
ATOM 1363 O O . PRO A 1 176 ? -28.250 9.666 -35.662 1.00 62.53 176 PRO A O 1
ATOM 1366 N N . GLY A 1 177 ? -26.253 8.621 -35.818 1.00 56.03 177 GLY A N 1
ATOM 1367 C CA . GLY A 1 177 ? -25.625 9.547 -36.764 1.00 56.03 177 GLY A CA 1
ATOM 1368 C C . GLY A 1 177 ? -24.725 10.624 -36.141 1.00 56.03 177 GLY A C 1
ATOM 1369 O O . GLY A 1 177 ? -23.958 11.237 -36.882 1.00 56.03 177 GLY A O 1
ATOM 1370 N N . ASP A 1 178 ? -24.744 10.830 -34.818 1.00 64.62 178 ASP A N 1
ATOM 1371 C CA . ASP A 1 178 ? -23.832 11.773 -34.157 1.00 64.62 178 ASP A CA 1
ATOM 1372 C C . ASP A 1 178 ? -22.377 11.273 -34.205 1.00 64.62 178 ASP A C 1
ATOM 1374 O O . ASP A 1 178 ? -22.074 10.090 -33.987 1.00 64.62 178 ASP A O 1
ATOM 1378 N N . GLU A 1 179 ? -21.451 12.198 -34.460 1.00 64.75 179 GLU A N 1
ATOM 1379 C CA . GLU A 1 179 ? -20.020 11.912 -34.539 1.00 64.75 179 GLU A CA 1
ATOM 1380 C C . GLU A 1 179 ? -19.342 12.077 -33.173 1.00 64.75 179 GLU A C 1
ATOM 1382 O O . GLU A 1 179 ? -19.441 13.119 -32.526 1.00 64.75 179 GLU A O 1
ATOM 1387 N N . PHE A 1 180 ? -18.594 11.060 -32.740 1.00 67.88 180 PHE A N 1
ATOM 1388 C CA . PHE A 1 180 ? -17.668 11.172 -31.617 1.00 67.88 180 PHE A CA 1
ATOM 1389 C C . PHE A 1 180 ? -16.511 10.175 -31.764 1.00 67.88 180 PHE A C 1
ATOM 1391 O O . PHE A 1 180 ? -16.628 9.167 -32.452 1.00 67.88 180 PHE A O 1
ATOM 1398 N N . CYS A 1 181 ? -15.383 10.418 -31.094 1.00 66.38 181 CYS A N 1
ATOM 1399 C CA . CYS A 1 181 ? -14.254 9.473 -31.035 1.00 66.38 181 CYS A CA 1
ATOM 1400 C C . CYS A 1 181 ? -14.002 8.889 -29.645 1.00 66.38 181 CYS A C 1
ATOM 1402 O O . CYS A 1 181 ? -13.323 7.864 -29.533 1.00 66.38 181 CYS A O 1
ATOM 1404 N N . LEU A 1 182 ? -14.564 9.501 -28.602 1.00 76.31 182 LEU A N 1
ATOM 1405 C CA . LEU A 1 182 ? -14.507 9.018 -27.227 1.00 76.31 182 LEU A CA 1
ATOM 1406 C C . LEU A 1 182 ? -15.896 9.105 -26.594 1.00 76.31 182 LEU A C 1
ATOM 1408 O O . LEU A 1 182 ? -16.585 10.095 -26.804 1.00 76.31 182 LEU A O 1
ATOM 1412 N N . LEU A 1 183 ? -16.292 8.106 -25.814 1.00 84.56 183 LEU A N 1
ATOM 1413 C CA . LEU A 1 183 ? -17.524 8.100 -25.031 1.00 84.56 183 LEU A CA 1
ATOM 1414 C C . LEU A 1 183 ? -17.196 7.745 -23.585 1.00 84.56 183 LEU A C 1
ATOM 1416 O O . LEU A 1 183 ? -16.596 6.705 -23.317 1.00 84.56 183 LEU A O 1
ATOM 1420 N N . GLN A 1 184 ? -17.607 8.596 -22.653 1.00 90.06 184 GLN A N 1
ATOM 1421 C CA . GLN A 1 184 ? -17.323 8.433 -21.234 1.00 90.06 184 GLN A CA 1
ATOM 1422 C C . GLN A 1 184 ? -18.603 8.467 -20.410 1.00 90.06 184 GLN A C 1
ATOM 1424 O O . GLN A 1 184 ? -19.426 9.367 -20.548 1.00 90.06 184 GLN A O 1
ATOM 1429 N N . TRP A 1 185 ? -18.737 7.510 -19.501 1.00 92.38 185 TRP A N 1
ATOM 1430 C CA . TRP A 1 185 ? -19.803 7.483 -18.511 1.00 92.38 185 TRP A CA 1
ATOM 1431 C C . TRP A 1 185 ? -19.246 7.775 -17.129 1.00 92.38 185 TRP A C 1
ATOM 1433 O O . TRP A 1 185 ? -18.256 7.173 -16.701 1.00 92.38 185 TRP A O 1
ATOM 1443 N N . TYR A 1 186 ? -19.928 8.657 -16.408 1.00 91.19 186 TYR A N 1
ATOM 1444 C CA . TYR A 1 186 ? -19.596 9.012 -15.036 1.00 91.19 186 TYR A CA 1
ATOM 1445 C C . TYR A 1 186 ? -20.743 8.663 -14.101 1.00 91.19 186 TYR A C 1
ATOM 1447 O O . TYR A 1 186 ? -21.913 8.818 -14.446 1.00 91.19 186 TYR A O 1
ATOM 1455 N N . LYS A 1 187 ? -20.391 8.247 -12.886 1.00 92.38 187 LYS A N 1
ATOM 1456 C CA . LYS A 1 187 ? -21.297 8.260 -11.742 1.00 92.38 187 LYS A CA 1
ATOM 1457 C C . LYS A 1 187 ? -21.039 9.533 -10.938 1.00 92.38 187 LYS A C 1
ATOM 1459 O O . LYS A 1 187 ? -19.885 9.841 -10.634 1.00 92.38 187 LYS A O 1
ATOM 1464 N N . VAL A 1 188 ? -22.097 10.274 -10.626 1.00 85.81 188 VAL A N 1
ATOM 1465 C CA . VAL A 1 188 ? -22.038 11.553 -9.910 1.00 85.81 188 VAL A CA 1
ATOM 1466 C C . VAL A 1 188 ? -22.527 11.356 -8.482 1.00 85.81 188 VAL A C 1
ATOM 1468 O O . VAL A 1 188 ? -23.656 10.915 -8.253 1.00 85.81 188 VAL A O 1
ATOM 1471 N N . ASP A 1 189 ? -21.671 11.683 -7.519 1.00 76.25 189 ASP A N 1
ATOM 1472 C CA . ASP A 1 189 ? -21.958 11.607 -6.089 1.00 76.25 189 ASP A CA 1
ATOM 1473 C C . ASP A 1 189 ? -21.571 12.915 -5.371 1.00 76.25 189 ASP A C 1
ATOM 1475 O O . ASP A 1 189 ? -21.182 13.900 -5.997 1.00 76.25 189 ASP A O 1
ATOM 1479 N N . LEU A 1 190 ? -21.713 12.949 -4.042 1.00 62.38 190 LEU A N 1
ATOM 1480 C CA . LEU A 1 190 ? -21.384 14.126 -3.225 1.00 62.38 190 LEU A CA 1
ATOM 1481 C C . LEU A 1 190 ? -19.877 14.463 -3.213 1.00 62.38 190 LEU A C 1
ATOM 1483 O O . LEU A 1 190 ? -19.515 15.556 -2.790 1.00 62.38 190 LEU A O 1
ATOM 1487 N N . SER A 1 191 ? -19.008 13.545 -3.658 1.00 54.81 191 SER A N 1
ATOM 1488 C CA . SER A 1 191 ? -17.547 13.703 -3.727 1.00 54.81 191 SER A CA 1
ATOM 1489 C C . SER A 1 191 ? -17.023 14.091 -5.116 1.00 54.81 191 SER A C 1
ATOM 1491 O O . SER A 1 191 ? -15.834 14.370 -5.261 1.00 54.81 191 SER A O 1
ATOM 1493 N N . GLY A 1 192 ? -17.893 14.150 -6.131 1.00 69.56 192 GLY A N 1
ATOM 1494 C CA . GLY A 1 192 ? -17.557 14.583 -7.486 1.00 69.56 192 GLY A CA 1
ATOM 1495 C C . GLY A 1 192 ? -18.001 13.592 -8.562 1.00 69.56 192 GLY A C 1
ATOM 1496 O O . GLY A 1 192 ? -19.010 12.898 -8.429 1.00 69.56 192 GLY A O 1
ATOM 1497 N N . ARG A 1 193 ? -17.266 13.555 -9.682 1.00 78.69 193 ARG A N 1
ATOM 1498 C CA . ARG A 1 193 ? -17.548 12.669 -10.824 1.00 78.69 193 ARG A CA 1
ATOM 1499 C C . ARG A 1 193 ? -16.536 11.534 -10.870 1.00 78.69 193 ARG A C 1
ATOM 1501 O O . ARG A 1 193 ? -15.340 11.774 -11.017 1.00 78.69 193 ARG A O 1
ATOM 1508 N N . ARG A 1 194 ? -17.016 10.296 -10.816 1.00 84.69 194 ARG A N 1
ATOM 1509 C CA . ARG A 1 194 ? -16.198 9.089 -10.962 1.00 84.69 194 ARG A CA 1
ATOM 1510 C C . ARG A 1 194 ? -16.423 8.477 -12.339 1.00 84.69 194 ARG A C 1
ATOM 1512 O O . ARG A 1 194 ? -17.554 8.134 -12.667 1.00 84.69 194 ARG A O 1
ATOM 1519 N N . LEU A 1 195 ? -15.362 8.303 -13.125 1.00 89.56 195 LEU A N 1
ATOM 1520 C CA . LEU A 1 195 ? -15.431 7.599 -14.410 1.00 89.56 195 LEU A CA 1
ATOM 1521 C C . LEU A 1 195 ? -15.754 6.115 -14.169 1.00 89.56 195 LEU A C 1
ATOM 1523 O O . LEU A 1 195 ? -15.064 5.455 -13.390 1.00 89.56 195 LEU A O 1
ATOM 1527 N N . VAL A 1 196 ? -16.801 5.602 -14.818 1.00 92.50 196 VAL A N 1
ATOM 1528 C CA . VAL A 1 196 ? -17.229 4.194 -14.708 1.00 92.50 196 VAL A CA 1
ATOM 1529 C C . VAL A 1 196 ? -17.050 3.411 -16.005 1.00 92.50 196 VAL A C 1
ATOM 1531 O O . VAL A 1 196 ? -16.822 2.205 -15.942 1.00 92.50 196 VAL A O 1
ATOM 1534 N N . LEU A 1 197 ? -17.088 4.081 -17.162 1.00 93.19 197 LEU A N 1
ATOM 1535 C CA . LEU A 1 197 ? -16.819 3.468 -18.462 1.00 93.19 197 LEU A CA 1
ATOM 1536 C C . LEU A 1 197 ? -16.197 4.478 -19.427 1.00 93.19 197 LEU A C 1
ATOM 1538 O O . LEU A 1 197 ? -16.569 5.649 -19.439 1.00 93.19 197 LEU A O 1
ATOM 1542 N N . ASN A 1 198 ? -15.253 4.008 -20.238 1.00 89.69 198 ASN A N 1
ATOM 1543 C CA . ASN A 1 198 ? -14.583 4.758 -21.289 1.00 89.69 198 ASN A CA 1
ATOM 1544 C C . ASN A 1 198 ? -14.497 3.914 -22.569 1.00 89.69 198 ASN A C 1
ATOM 1546 O O . ASN A 1 198 ? -13.961 2.805 -22.542 1.00 89.69 198 ASN A O 1
ATOM 1550 N N . TYR A 1 199 ? -14.993 4.442 -23.683 1.00 83.00 199 TYR A N 1
ATOM 1551 C CA . TYR A 1 199 ? -15.007 3.781 -24.984 1.00 83.00 199 TYR A CA 1
ATOM 1552 C C . TYR A 1 199 ? -14.357 4.651 -26.061 1.00 83.00 199 TYR A C 1
ATOM 1554 O O . TYR A 1 199 ? -14.689 5.824 -26.204 1.00 83.00 199 TYR A O 1
ATOM 1562 N N . SER A 1 200 ? -13.445 4.065 -26.840 1.00 76.81 200 SER A N 1
ATOM 1563 C CA . SER A 1 200 ? -12.752 4.723 -27.955 1.00 76.81 200 SER A CA 1
ATOM 1564 C C . SER A 1 200 ? -13.183 4.125 -29.294 1.00 76.81 200 SER A C 1
ATOM 1566 O O . SER A 1 200 ? -12.955 2.941 -29.553 1.00 76.81 200 SER A O 1
ATOM 1568 N N . VAL A 1 201 ? -13.747 4.959 -30.174 1.00 68.25 201 VAL A N 1
ATOM 1569 C CA . VAL A 1 201 ? -14.280 4.536 -31.485 1.00 68.25 201 VAL A CA 1
ATOM 1570 C C . VAL A 1 201 ? -13.164 4.055 -32.418 1.00 68.25 201 VAL A C 1
ATOM 1572 O O . VAL A 1 201 ? -13.291 3.009 -33.049 1.00 68.25 201 VAL A O 1
ATOM 1575 N N . SER A 1 202 ? -12.026 4.759 -32.454 1.00 57.50 202 SER A N 1
ATOM 1576 C CA . SER A 1 202 ? -10.898 4.452 -33.354 1.00 57.50 202 SER A CA 1
ATOM 1577 C C . SER A 1 202 ? -10.212 3.113 -33.049 1.00 57.50 202 SER A C 1
ATOM 1579 O O . SER A 1 202 ? -9.753 2.395 -33.948 1.00 57.50 202 SER A O 1
ATOM 1581 N N . THR A 1 203 ? -10.143 2.755 -31.767 1.00 59.53 203 THR A N 1
ATOM 1582 C CA . THR A 1 203 ? -9.506 1.514 -31.302 1.00 59.53 203 THR A CA 1
ATOM 1583 C C . THR A 1 203 ? -10.497 0.381 -31.068 1.00 59.53 203 THR A C 1
ATOM 1585 O O . THR A 1 203 ? -10.075 -0.771 -30.962 1.00 59.53 203 THR A O 1
ATOM 1588 N N . ASN A 1 204 ? -11.790 0.701 -31.006 1.00 61.41 204 ASN A N 1
ATOM 1589 C CA . ASN A 1 204 ? -12.852 -0.172 -30.534 1.00 61.41 204 ASN A CA 1
ATOM 1590 C C . ASN A 1 204 ? -12.598 -0.756 -29.123 1.00 61.41 204 ASN A C 1
ATOM 1592 O O . ASN A 1 204 ? -13.029 -1.865 -28.810 1.00 61.41 204 ASN A O 1
ATOM 1596 N N . ALA A 1 205 ? -11.852 -0.037 -28.277 1.00 66.88 205 ALA A N 1
ATOM 1597 C CA . ALA A 1 205 ? -11.528 -0.475 -26.924 1.00 66.88 205 ALA A CA 1
ATOM 1598 C C . ALA A 1 205 ? -12.559 0.051 -25.916 1.00 66.88 205 ALA A C 1
ATOM 1600 O O . ALA A 1 205 ? -12.847 1.250 -25.892 1.00 66.88 205 ALA A O 1
ATOM 1601 N N . VAL A 1 206 ? -13.071 -0.842 -25.066 1.00 78.25 206 VAL A N 1
ATOM 1602 C CA . VAL A 1 206 ? -13.927 -0.524 -23.914 1.00 78.25 206 VAL A CA 1
ATOM 1603 C C . VAL A 1 206 ? -13.120 -0.768 -22.639 1.00 78.25 206 VAL A C 1
ATOM 1605 O O . VAL A 1 206 ? -12.548 -1.842 -22.460 1.00 78.25 206 VAL A O 1
ATOM 1608 N N . SER A 1 207 ? -13.066 0.224 -21.755 1.00 84.00 207 SER A N 1
ATOM 1609 C CA . SER A 1 207 ? -12.515 0.117 -20.403 1.00 84.00 207 SER A CA 1
ATOM 1610 C C . SER A 1 207 ? -13.615 0.471 -19.410 1.00 84.00 207 SER A C 1
ATOM 1612 O O . SER A 1 207 ? -14.096 1.604 -19.406 1.00 84.00 207 SER A O 1
ATOM 1614 N N . ALA A 1 208 ? -14.042 -0.491 -18.596 1.00 84.00 208 ALA A N 1
ATOM 1615 C CA . ALA A 1 208 ? -15.138 -0.323 -17.648 1.00 84.00 208 ALA A CA 1
ATOM 1616 C C . ALA A 1 208 ? -14.748 -0.824 -16.253 1.00 84.00 208 ALA A C 1
ATOM 1618 O O . ALA A 1 208 ? -13.992 -1.785 -16.101 1.00 84.00 208 ALA A O 1
ATOM 1619 N N . VAL A 1 209 ? -15.265 -0.159 -15.218 1.00 84.38 209 VAL A N 1
ATOM 1620 C CA . VAL A 1 209 ? -15.169 -0.628 -13.830 1.00 84.38 209 VAL A CA 1
ATOM 1621 C C . VAL A 1 209 ? -16.005 -1.903 -13.684 1.00 84.38 209 VAL A C 1
ATOM 1623 O O . VAL A 1 209 ? -17.085 -2.003 -14.262 1.00 84.38 209 VAL A O 1
ATOM 1626 N N . SER A 1 210 ? -15.528 -2.869 -12.890 1.00 81.88 210 SER A N 1
ATOM 1627 C CA . SER A 1 210 ? -16.255 -4.121 -12.627 1.00 81.88 210 SER A CA 1
ATOM 1628 C C . SER A 1 210 ? -17.720 -3.854 -12.250 1.00 81.88 210 SER A C 1
ATOM 1630 O O . SER A 1 210 ? -17.990 -3.050 -11.357 1.00 81.88 210 SER A O 1
ATOM 1632 N N . GLY A 1 211 ? -18.652 -4.509 -12.950 1.00 78.12 211 GLY A N 1
ATOM 1633 C CA . GLY A 1 211 ? -20.100 -4.301 -12.805 1.00 78.12 211 GLY A CA 1
ATOM 1634 C C . GLY A 1 211 ? -20.756 -3.490 -13.932 1.00 78.12 211 GLY A C 1
ATOM 1635 O O . GLY A 1 211 ? -21.979 -3.546 -14.073 1.00 78.12 211 GLY A O 1
ATOM 1636 N N . PHE A 1 212 ? -19.965 -2.794 -14.755 1.00 88.75 212 PHE A N 1
ATOM 1637 C CA . PHE A 1 212 ? -20.430 -1.979 -15.881 1.00 88.75 212 PHE A CA 1
ATOM 1638 C C . PHE A 1 212 ? -19.911 -2.507 -17.220 1.00 88.75 212 PHE A C 1
ATOM 1640 O O . PHE A 1 212 ? -18.832 -3.092 -17.283 1.00 88.75 212 PHE A O 1
ATOM 1647 N N . ASP A 1 213 ? -20.668 -2.270 -18.288 1.00 83.19 213 ASP A N 1
ATOM 1648 C CA . ASP A 1 213 ? -20.275 -2.578 -19.666 1.00 83.19 213 ASP A CA 1
ATOM 1649 C C . ASP A 1 213 ? -20.944 -1.603 -20.656 1.00 83.19 213 ASP A C 1
ATOM 1651 O O . ASP A 1 213 ? -21.855 -0.861 -20.282 1.00 83.19 213 ASP A O 1
ATOM 1655 N N . LEU A 1 214 ? -20.493 -1.565 -21.908 1.00 83.19 214 LEU A N 1
ATOM 1656 C CA . LEU A 1 214 ? -21.059 -0.703 -22.950 1.00 83.19 214 LEU A CA 1
ATOM 1657 C C . LEU A 1 214 ? -22.227 -1.421 -23.633 1.00 83.19 214 LEU A C 1
ATOM 1659 O O . LEU A 1 214 ? -22.054 -2.540 -24.110 1.00 83.19 214 LEU A O 1
ATOM 1663 N N . SER A 1 215 ? -23.414 -0.804 -23.680 1.00 77.81 215 SER A N 1
ATOM 1664 C CA . SER A 1 215 ? -24.533 -1.370 -24.448 1.00 77.81 215 SER A CA 1
ATOM 1665 C C . SER A 1 215 ? -24.390 -1.104 -25.946 1.00 77.81 215 SER A C 1
ATOM 1667 O O . SER A 1 215 ? -23.632 -0.240 -26.390 1.00 77.81 215 SER A O 1
ATOM 1669 N N . ASP A 1 216 ? -25.166 -1.854 -26.725 1.00 64.69 216 ASP A N 1
ATOM 1670 C CA . ASP A 1 216 ? -25.171 -1.803 -28.187 1.00 64.69 216 ASP A CA 1
ATOM 1671 C C . ASP A 1 216 ? -25.510 -0.410 -28.750 1.00 64.69 216 ASP A C 1
ATOM 1673 O O . ASP A 1 216 ? -25.044 -0.052 -29.823 1.00 64.69 216 ASP A O 1
ATOM 1677 N N . ASP A 1 217 ? -26.265 0.397 -28.005 1.00 65.38 217 ASP A N 1
ATOM 1678 C CA . ASP A 1 217 ? -26.697 1.761 -28.331 1.00 65.38 217 ASP A CA 1
ATOM 1679 C C . ASP A 1 217 ? -25.901 2.853 -27.585 1.00 65.38 217 ASP A C 1
ATOM 1681 O O . ASP A 1 217 ? -26.434 3.923 -27.297 1.00 65.38 217 ASP A O 1
ATOM 1685 N N . TYR A 1 218 ? -24.643 2.575 -27.216 1.00 77.75 218 TYR A N 1
ATOM 1686 C CA . TYR A 1 218 ? -23.763 3.469 -26.435 1.00 77.75 218 TYR A CA 1
ATOM 1687 C C . TYR A 1 218 ? -24.259 3.833 -25.029 1.00 77.75 218 TYR A C 1
ATOM 1689 O O . TYR A 1 218 ? -23.668 4.654 -24.320 1.00 77.75 218 TYR A O 1
ATOM 1697 N N . GLY A 1 219 ? -25.328 3.184 -24.593 1.00 84.50 219 GLY A N 1
ATOM 1698 C CA . GLY A 1 219 ? -25.802 3.211 -23.228 1.00 84.50 219 GLY A CA 1
ATOM 1699 C C . GLY A 1 219 ? -24.854 2.525 -22.241 1.00 84.50 219 GLY A C 1
ATOM 1700 O O . GLY A 1 219 ? -23.872 1.861 -22.590 1.00 84.50 219 GLY A O 1
ATOM 1701 N N . LEU A 1 220 ? -25.171 2.686 -20.962 1.00 91.56 220 LEU A N 1
ATOM 1702 C CA . LEU A 1 220 ? -24.470 2.019 -19.876 1.00 91.56 220 LEU A CA 1
ATOM 1703 C C . LEU A 1 220 ? -25.202 0.724 -19.526 1.00 91.56 220 LEU A C 1
ATOM 1705 O O . LEU A 1 220 ? -26.373 0.739 -19.141 1.00 91.56 220 LEU A O 1
ATOM 1709 N N . SER A 1 221 ? -24.500 -0.396 -19.639 1.00 89.19 221 SER A N 1
ATOM 1710 C CA . SER A 1 221 ? -24.967 -1.708 -19.202 1.00 89.19 221 SER A CA 1
ATOM 1711 C C . SER A 1 221 ? -24.505 -1.999 -17.782 1.00 89.19 221 SER A C 1
ATOM 1713 O O . SER A 1 221 ? -23.363 -1.735 -17.415 1.00 89.19 221 SER A O 1
ATOM 1715 N N . PHE A 1 222 ? -25.378 -2.621 -17.002 1.00 91.44 222 PHE A N 1
ATOM 1716 C CA . PHE A 1 222 ? -25.089 -3.134 -15.670 1.00 91.44 222 PHE A CA 1
ATOM 1717 C C . PHE A 1 222 ? -25.037 -4.658 -15.761 1.00 91.44 222 PHE A C 1
ATOM 1719 O O . PHE A 1 222 ? -26.052 -5.276 -16.080 1.00 91.44 222 PHE A O 1
ATOM 1726 N N . THR A 1 223 ? -23.880 -5.274 -15.500 1.00 83.25 223 THR A N 1
ATOM 1727 C CA . THR A 1 223 ? -23.690 -6.723 -15.715 1.00 83.25 223 THR A CA 1
ATOM 1728 C C . THR A 1 223 ? -24.492 -7.574 -14.729 1.00 83.25 223 THR A C 1
ATOM 1730 O O . THR A 1 223 ? -25.031 -8.615 -15.100 1.00 83.25 223 THR A O 1
ATOM 1733 N N . SER A 1 224 ? -24.638 -7.094 -13.492 1.00 86.12 224 SER A N 1
ATOM 1734 C CA . SER A 1 224 ? -25.581 -7.596 -12.490 1.00 86.12 224 SER A CA 1
ATOM 1735 C C . SER A 1 224 ? -25.984 -6.453 -11.559 1.00 86.12 224 SER A C 1
ATOM 1737 O O . SER A 1 224 ? -25.163 -5.944 -10.794 1.00 86.12 224 SER A O 1
ATOM 1739 N N . VAL A 1 225 ? -27.232 -5.986 -11.659 1.00 87.69 225 VAL A N 1
ATOM 1740 C CA . VAL A 1 225 ? -27.706 -4.837 -10.873 1.00 87.69 225 VAL A CA 1
ATOM 1741 C C . VAL A 1 225 ? -27.728 -5.158 -9.374 1.00 87.69 225 VAL A C 1
ATOM 1743 O O . VAL A 1 225 ? -28.302 -6.157 -8.964 1.00 87.69 225 VAL A O 1
ATOM 1746 N N . ASN A 1 226 ? -27.175 -4.271 -8.546 1.00 89.19 226 ASN A N 1
ATOM 1747 C CA . ASN A 1 226 ? -27.295 -4.296 -7.086 1.00 89.19 226 ASN A CA 1
ATOM 1748 C C . ASN A 1 226 ? -27.605 -2.876 -6.572 1.00 89.19 226 ASN A C 1
ATOM 1750 O O . ASN A 1 226 ? -27.503 -1.909 -7.330 1.00 89.19 226 ASN A O 1
ATOM 1754 N N . PHE A 1 227 ? -27.955 -2.720 -5.294 1.00 85.00 227 PHE A N 1
ATOM 1755 C CA . PHE A 1 227 ? -28.347 -1.416 -4.736 1.00 85.00 227 PHE A CA 1
ATOM 1756 C C . PHE A 1 227 ? -27.264 -0.327 -4.814 1.00 85.00 227 PHE A C 1
ATOM 1758 O O . PHE A 1 227 ? -27.599 0.854 -4.885 1.00 85.00 227 PHE A O 1
ATOM 1765 N N . SER A 1 228 ? -25.976 -0.687 -4.889 1.00 86.25 228 SER A N 1
ATOM 1766 C CA . SER A 1 228 ? -24.899 0.295 -5.087 1.00 86.25 228 SER A CA 1
ATOM 1767 C C . SER A 1 228 ? -24.924 0.940 -6.478 1.00 86.25 228 SER A C 1
ATOM 1769 O O . SER A 1 228 ? -24.274 1.962 -6.683 1.00 86.25 228 SER A O 1
ATOM 1771 N N . HIS A 1 229 ? -25.684 0.399 -7.435 1.00 91.81 229 HIS A N 1
ATOM 1772 C CA . HIS A 1 229 ? -25.894 1.001 -8.754 1.00 91.81 229 HIS A CA 1
ATOM 1773 C C . HIS A 1 229 ? -26.978 2.088 -8.764 1.00 91.81 229 HIS A C 1
ATOM 1775 O O . HIS A 1 229 ? -27.145 2.759 -9.777 1.00 91.81 229 HIS A O 1
ATOM 1781 N N . ALA A 1 230 ? -27.686 2.317 -7.654 1.00 89.69 230 ALA A N 1
ATOM 1782 C CA . ALA A 1 230 ? -28.542 3.491 -7.530 1.00 89.69 230 ALA A CA 1
ATOM 1783 C C . ALA A 1 230 ? -27.692 4.777 -7.507 1.00 89.69 230 ALA A C 1
ATOM 1785 O O . ALA A 1 230 ? -26.569 4.797 -6.979 1.00 89.69 230 ALA A O 1
ATOM 1786 N N . GLY A 1 231 ? -28.216 5.857 -8.085 1.00 90.06 231 GLY A N 1
ATOM 1787 C CA . GLY A 1 231 ? -27.562 7.165 -8.114 1.00 90.06 231 GLY A CA 1
ATOM 1788 C C . GLY A 1 231 ? -27.678 7.872 -9.459 1.00 90.06 231 GLY A C 1
ATOM 1789 O O . GLY A 1 231 ? -28.439 7.460 -10.330 1.00 90.06 231 GLY A O 1
ATOM 1790 N N . ARG A 1 232 ? -26.908 8.954 -9.610 1.00 92.06 232 ARG A N 1
ATOM 1791 C CA . ARG A 1 232 ? -26.911 9.802 -10.803 1.00 92.06 232 ARG A CA 1
ATOM 1792 C C . ARG A 1 232 ? -25.787 9.432 -11.756 1.00 92.06 232 ARG A C 1
ATOM 1794 O O . ARG A 1 232 ? -24.645 9.267 -11.327 1.00 92.06 232 ARG A O 1
ATOM 1801 N N . TYR A 1 233 ? -26.109 9.341 -13.039 1.00 93.00 233 TYR A N 1
ATOM 1802 C CA . TYR A 1 233 ? -25.175 8.994 -14.105 1.00 93.00 233 TYR A CA 1
ATOM 1803 C C . TYR A 1 233 ? -25.190 10.045 -15.206 1.00 93.00 233 TYR A C 1
ATOM 1805 O O . TYR A 1 233 ? -26.207 10.694 -15.428 1.00 93.00 233 TYR A O 1
ATOM 1813 N N . SER A 1 234 ? -24.073 10.210 -15.906 1.00 90.06 234 SER A N 1
ATOM 1814 C CA . SER A 1 234 ? -23.986 11.116 -17.052 1.00 90.06 234 SER A CA 1
ATOM 1815 C C . SER A 1 234 ? -23.121 10.536 -18.165 1.00 90.06 234 SER A C 1
ATOM 1817 O O . SER A 1 234 ? -22.048 9.977 -17.915 1.00 90.06 234 SER A O 1
ATOM 1819 N N . CYS A 1 235 ? -23.609 10.680 -19.397 1.00 89.31 235 CYS A N 1
ATOM 1820 C CA . CYS A 1 235 ? -22.975 10.202 -20.620 1.00 89.31 235 CYS A CA 1
ATOM 1821 C C . CYS A 1 235 ? -22.330 11.365 -21.384 1.00 89.31 235 CYS A C 1
ATOM 1823 O O . CYS A 1 235 ? -22.975 12.390 -21.594 1.00 89.31 235 CYS A O 1
ATOM 1825 N N . HIS A 1 236 ? -21.079 11.202 -21.815 1.00 85.69 236 HIS A N 1
ATOM 1826 C CA . HIS A 1 236 ? -20.296 12.247 -22.479 1.00 85.69 236 HIS A CA 1
ATOM 1827 C C . HIS A 1 236 ? -19.613 11.729 -23.751 1.00 85.69 236 HIS A C 1
ATOM 1829 O O . HIS A 1 236 ? -18.549 11.105 -23.671 1.00 85.69 236 HIS A O 1
ATOM 1835 N N . PRO A 1 237 ? -20.189 12.003 -24.931 1.00 77.69 237 PRO A N 1
ATOM 1836 C CA . PRO A 1 237 ? -19.519 11.862 -26.220 1.00 77.69 237 PRO A CA 1
ATOM 1837 C C . PRO A 1 237 ? -18.536 13.033 -26.426 1.00 77.69 237 PRO A C 1
ATOM 1839 O O . PRO A 1 237 ? -18.918 14.200 -26.417 1.00 77.69 237 PRO A O 1
ATOM 1842 N N . GLY A 1 238 ? -17.247 12.744 -26.588 1.00 67.88 238 GLY A N 1
ATOM 1843 C CA . GLY A 1 238 ? -16.119 13.681 -26.475 1.00 67.88 238 GLY A CA 1
ATOM 1844 C C . GLY A 1 238 ? -15.921 14.695 -27.610 1.00 67.88 238 GLY A C 1
ATOM 1845 O O . GLY A 1 238 ? -14.777 15.053 -27.874 1.00 67.88 238 GLY A O 1
ATOM 1846 N N . TYR A 1 239 ? -16.984 15.117 -28.305 1.00 60.84 239 TYR A N 1
ATOM 1847 C CA . TYR A 1 239 ? -16.924 16.058 -29.442 1.00 60.84 239 TYR A CA 1
ATOM 1848 C C . TYR A 1 239 ? -17.794 17.307 -29.263 1.00 60.84 239 TYR A C 1
ATOM 1850 O O . TYR A 1 239 ? -17.753 18.211 -30.095 1.00 60.84 239 TYR A O 1
ATOM 1858 N N . ILE A 1 240 ? -18.543 17.404 -28.164 1.00 44.88 240 ILE A N 1
ATOM 1859 C CA . ILE A 1 240 ? -19.477 18.504 -27.925 1.00 44.88 240 ILE A CA 1
ATOM 1860 C C . ILE A 1 240 ? -19.079 19.196 -26.620 1.00 44.88 240 ILE A C 1
ATOM 1862 O O . ILE A 1 240 ? -18.767 18.539 -25.628 1.00 44.88 240 ILE A O 1
ATOM 1866 N N . ASN A 1 241 ? -19.149 20.531 -26.600 1.00 44.84 241 ASN A N 1
ATOM 1867 C CA . ASN A 1 241 ? -19.324 21.325 -25.378 1.00 44.84 241 ASN A CA 1
ATOM 1868 C C . ASN A 1 241 ? -20.686 20.976 -24.734 1.00 44.84 241 ASN A C 1
ATOM 1870 O O . ASN A 1 241 ? -21.548 21.841 -24.589 1.00 44.84 241 ASN A O 1
ATOM 1874 N N . SER A 1 242 ? -20.937 19.698 -24.440 1.00 46.88 242 SER A N 1
ATOM 1875 C CA . SER A 1 242 ? -22.167 19.244 -23.811 1.00 46.88 242 SER A CA 1
ATOM 1876 C C . SER A 1 242 ? -22.155 19.797 -22.395 1.00 46.88 242 SER A C 1
ATOM 1878 O O . SER A 1 242 ? -21.253 19.480 -21.613 1.00 46.88 242 SER A O 1
ATOM 1880 N N . SER A 1 243 ? -23.119 20.659 -22.079 1.00 49.28 243 SER A N 1
ATOM 1881 C CA . SER A 1 243 ? -23.366 21.098 -20.711 1.00 49.28 243 SER A CA 1
ATOM 1882 C C . SER A 1 243 ? -23.439 19.868 -19.817 1.00 49.28 243 SER A C 1
ATOM 1884 O O . SER A 1 243 ? -24.154 18.916 -20.118 1.00 49.28 243 SER A O 1
ATOM 1886 N N . PHE A 1 244 ? -22.711 19.884 -18.705 1.00 55.50 244 PHE A N 1
ATOM 1887 C CA . PHE A 1 244 ? -22.672 18.784 -17.741 1.00 55.50 244 PHE A CA 1
ATOM 1888 C C . PHE A 1 244 ? -23.997 18.572 -16.966 1.00 55.50 244 PHE A C 1
ATOM 1890 O O . PHE A 1 244 ? -23.992 17.974 -15.887 1.00 55.50 244 PHE A O 1
ATOM 1897 N N . ASP A 1 245 ? -25.107 19.083 -17.495 1.00 54.72 245 ASP A N 1
ATOM 1898 C CA . ASP A 1 245 ? -26.396 19.217 -16.823 1.00 54.72 245 ASP A CA 1
ATOM 1899 C C . ASP A 1 245 ? -27.350 18.035 -17.094 1.00 54.72 245 ASP A C 1
ATOM 1901 O O . ASP A 1 245 ? -28.338 17.878 -16.377 1.00 54.72 245 ASP A O 1
ATOM 1905 N N . ASP A 1 246 ? -27.035 17.142 -18.043 1.00 67.44 246 ASP A N 1
ATOM 1906 C CA . ASP A 1 246 ? -27.863 15.968 -18.368 1.00 67.44 246 ASP A CA 1
ATOM 1907 C C . ASP A 1 246 ? -27.553 14.774 -17.447 1.00 67.44 246 ASP A C 1
ATOM 1909 O O . ASP A 1 246 ? -26.796 13.853 -17.777 1.00 67.44 246 ASP A O 1
ATOM 1913 N N . LEU A 1 247 ? -28.132 14.807 -16.243 1.00 86.69 247 LEU A N 1
ATOM 1914 C CA . LEU A 1 247 ? -28.035 13.737 -15.246 1.00 86.69 247 LEU A CA 1
ATOM 1915 C C . LEU A 1 247 ? -29.210 12.759 -15.357 1.00 86.69 247 LEU A C 1
ATOM 1917 O O . LEU A 1 247 ? -30.374 13.155 -15.350 1.00 86.69 247 LEU A O 1
ATOM 1921 N N . LEU A 1 248 ? -28.888 11.467 -15.389 1.00 90.81 248 LEU A N 1
ATOM 1922 C CA . LEU A 1 248 ? -29.844 10.367 -15.348 1.00 90.81 248 LEU A CA 1
ATOM 1923 C C . LEU A 1 248 ? -29.945 9.806 -13.926 1.00 90.81 248 LEU A C 1
ATOM 1925 O O . LEU A 1 248 ? -28.968 9.277 -13.391 1.00 90.81 248 LEU A O 1
ATOM 1929 N N . ASP A 1 249 ? -31.128 9.886 -13.327 1.00 90.31 249 ASP A N 1
ATOM 1930 C CA . ASP A 1 249 ? -31.457 9.308 -12.027 1.00 90.31 249 ASP A CA 1
ATOM 1931 C C . ASP A 1 249 ? -31.809 7.823 -12.174 1.00 90.31 249 ASP A C 1
ATOM 1933 O O . ASP A 1 249 ? -32.835 7.453 -12.749 1.00 90.31 249 ASP A O 1
ATOM 1937 N N . CYS A 1 250 ? -30.957 6.955 -11.635 1.00 92.38 250 CYS A N 1
ATOM 1938 C CA . CYS A 1 250 ? -31.174 5.513 -11.622 1.00 92.38 250 CYS A CA 1
ATOM 1939 C C . CYS A 1 250 ? -31.592 5.045 -10.225 1.00 92.38 250 CYS A C 1
ATOM 1941 O O . CYS A 1 250 ? -30.844 5.177 -9.252 1.00 92.38 250 CYS A O 1
ATOM 1943 N N . HIS A 1 251 ? -32.772 4.440 -10.140 1.00 92.06 251 HIS A N 1
ATOM 1944 C CA . HIS A 1 251 ? -33.297 3.789 -8.945 1.00 92.06 251 HIS A CA 1
ATOM 1945 C C . HIS A 1 251 ? -33.144 2.275 -9.077 1.00 92.06 251 HIS A C 1
ATOM 1947 O O . HIS A 1 251 ? -33.344 1.730 -10.158 1.00 92.06 251 HIS A O 1
ATOM 1953 N N . VAL A 1 252 ? -32.823 1.580 -7.986 1.00 91.81 252 VAL A N 1
ATOM 1954 C CA . VAL A 1 252 ? -32.751 0.112 -7.969 1.00 91.81 252 VAL A CA 1
ATOM 1955 C C . VAL A 1 252 ? -33.883 -0.433 -7.109 1.00 91.81 252 VAL A C 1
ATOM 1957 O O . VAL A 1 252 ? -34.109 0.068 -6.008 1.00 91.81 252 VAL A O 1
ATOM 1960 N N . PHE A 1 253 ? -34.597 -1.441 -7.608 1.00 89.00 253 PHE A N 1
ATOM 1961 C CA . PHE A 1 253 ? -35.671 -2.108 -6.880 1.00 89.00 253 PHE A CA 1
ATOM 1962 C C . PHE A 1 253 ? -35.519 -3.633 -6.914 1.00 89.00 253 PHE A C 1
ATOM 1964 O O . PHE A 1 253 ? -35.086 -4.219 -7.910 1.00 89.00 253 PHE A O 1
ATOM 1971 N N . GLY A 1 254 ? -35.894 -4.261 -5.805 1.00 85.81 254 GLY A N 1
ATOM 1972 C CA . GLY A 1 254 ? -35.912 -5.710 -5.604 1.00 85.81 254 GLY A CA 1
ATOM 1973 C C . GLY A 1 254 ? -37.241 -6.086 -4.957 1.00 85.81 254 GLY A C 1
ATOM 1974 O O . GLY A 1 254 ? -38.298 -5.850 -5.542 1.00 85.81 254 GLY A O 1
ATOM 1975 N N . GLU A 1 255 ? -37.202 -6.579 -3.719 1.00 84.44 255 GLU A N 1
ATOM 1976 C CA . GLU A 1 255 ? -38.408 -6.766 -2.893 1.00 84.44 255 GLU A CA 1
ATOM 1977 C C . GLU A 1 255 ? -39.039 -5.440 -2.440 1.00 84.44 255 GLU A C 1
ATOM 1979 O O . GLU A 1 255 ? -40.233 -5.380 -2.150 1.00 84.44 255 GLU A O 1
ATOM 1984 N N . GLN A 1 256 ? -38.254 -4.360 -2.410 1.00 86.62 256 GLN A N 1
ATOM 1985 C CA . GLN A 1 256 ? -38.738 -3.004 -2.163 1.00 86.62 256 GLN A CA 1
ATOM 1986 C C . GLN A 1 256 ? -38.670 -2.151 -3.428 1.00 86.62 256 GLN A C 1
ATOM 1988 O O . GLN A 1 256 ? -37.692 -2.202 -4.175 1.00 86.62 256 GLN A O 1
ATOM 1993 N N . PHE A 1 257 ? -39.699 -1.332 -3.626 1.00 88.44 257 PHE A N 1
ATOM 1994 C CA . PHE A 1 257 ? -39.826 -0.353 -4.693 1.00 88.44 257 PHE A CA 1
ATOM 1995 C C . PHE A 1 257 ? -39.678 1.069 -4.124 1.00 88.44 257 PHE A C 1
ATOM 1997 O O . PHE A 1 257 ? -40.459 1.450 -3.246 1.00 88.44 257 PHE A O 1
ATOM 2004 N N . PRO A 1 258 ? -38.698 1.865 -4.588 1.00 88.81 258 PRO A N 1
ATOM 2005 C CA . PRO A 1 258 ? -38.496 3.230 -4.113 1.00 88.81 258 PRO A CA 1
ATOM 2006 C C . PRO A 1 258 ? -39.536 4.182 -4.718 1.00 88.81 258 PRO A C 1
ATOM 2008 O O . PRO A 1 258 ? -39.692 4.261 -5.942 1.00 88.81 258 PRO A O 1
ATOM 2011 N N . LEU A 1 259 ? -40.245 4.924 -3.864 1.00 81.81 259 LEU A N 1
ATOM 2012 C CA . LEU A 1 259 ? -41.217 5.920 -4.311 1.00 81.81 259 LEU A CA 1
ATOM 2013 C C . LEU A 1 259 ? -40.482 7.203 -4.731 1.00 81.81 259 LEU A C 1
ATOM 2015 O O . LEU A 1 259 ? -39.719 7.776 -3.958 1.00 81.81 259 LEU A O 1
ATOM 2019 N N . GLY A 1 260 ? -40.673 7.622 -5.985 1.00 67.50 260 GLY A N 1
ATOM 2020 C CA . GLY A 1 260 ? -40.121 8.869 -6.519 1.00 67.50 260 GLY A CA 1
ATOM 2021 C C . GLY A 1 260 ? -40.980 10.092 -6.175 1.00 67.50 260 GLY A C 1
ATOM 2022 O O . GLY A 1 260 ? -42.050 9.978 -5.587 1.00 67.50 260 GLY A O 1
ATOM 2023 N N . SER A 1 261 ? -40.544 11.277 -6.603 1.00 60.75 261 SER A N 1
ATOM 2024 C CA . SER A 1 261 ? -41.230 12.562 -6.375 1.00 60.75 261 SER A CA 1
ATOM 2025 C C . SER A 1 261 ? -42.438 12.820 -7.293 1.00 60.75 261 SER A C 1
ATOM 2027 O O . SER A 1 261 ? -42.994 13.920 -7.286 1.00 60.75 261 SER A O 1
ATOM 2029 N N . LYS A 1 262 ? -42.854 11.839 -8.107 1.00 68.06 262 LYS A N 1
ATOM 2030 C CA . LYS A 1 262 ? -43.966 12.005 -9.053 1.00 68.06 262 LYS A CA 1
ATOM 2031 C C . LYS A 1 262 ? -45.319 12.043 -8.317 1.00 68.06 262 LYS A C 1
ATOM 2033 O O . LYS A 1 262 ? -45.560 11.223 -7.431 1.00 68.06 262 LYS A O 1
ATOM 2038 N N . PRO A 1 263 ? -46.234 12.956 -8.692 1.00 69.31 263 PRO A N 1
ATOM 2039 C CA . PRO A 1 263 ? -47.578 12.992 -8.126 1.00 69.31 263 PRO A CA 1
ATOM 2040 C C . PRO A 1 263 ? -48.344 11.714 -8.486 1.00 69.31 263 PRO A C 1
ATOM 2042 O O . PRO A 1 263 ? -48.302 11.252 -9.627 1.00 69.31 263 PRO A O 1
ATOM 2045 N N . SER A 1 264 ? -49.045 11.143 -7.506 1.00 82.00 264 SER A N 1
ATOM 2046 C CA . SER A 1 264 ? -49.804 9.902 -7.665 1.00 82.00 264 SER A CA 1
ATOM 2047 C C . SER A 1 264 ? -51.309 10.153 -7.690 1.00 82.00 264 SER A C 1
ATOM 2049 O O . SER A 1 264 ? -51.836 10.997 -6.964 1.00 82.00 264 SER A O 1
ATOM 2051 N N . VAL A 1 265 ? -52.013 9.402 -8.535 1.00 85.12 265 VAL A N 1
ATOM 2052 C CA . VAL A 1 265 ? -53.472 9.474 -8.655 1.00 85.12 265 VAL A CA 1
ATOM 2053 C C . VAL A 1 265 ? -54.112 8.672 -7.524 1.00 85.12 265 VAL A C 1
ATOM 2055 O O . VAL A 1 265 ? -53.883 7.468 -7.387 1.00 85.12 265 VAL A O 1
ATOM 2058 N N . ARG A 1 266 ? -54.934 9.332 -6.706 1.00 85.88 266 ARG A N 1
ATOM 2059 C CA . ARG A 1 266 ? -55.681 8.677 -5.629 1.00 85.88 266 ARG A CA 1
ATOM 2060 C C . ARG A 1 266 ? -56.904 7.957 -6.197 1.00 85.88 266 ARG A C 1
ATOM 2062 O O . ARG A 1 266 ? -57.796 8.598 -6.745 1.00 85.88 266 ARG A O 1
ATOM 2069 N N . GLY A 1 267 ? -56.956 6.640 -6.030 1.00 83.25 267 GLY A N 1
ATOM 2070 C CA . GLY A 1 267 ? -58.146 5.834 -6.290 1.00 83.25 267 GLY A CA 1
ATOM 2071 C C . GLY A 1 267 ? -59.168 5.919 -5.158 1.00 83.25 267 GLY A C 1
ATOM 2072 O O . GLY A 1 267 ? -58.863 6.352 -4.043 1.00 83.25 267 GLY A O 1
ATOM 2073 N N . THR A 1 268 ? -60.396 5.485 -5.438 1.00 85.62 268 THR A N 1
ATOM 2074 C CA . THR A 1 268 ? -61.460 5.397 -4.433 1.00 85.62 268 THR A CA 1
ATOM 2075 C C . THR A 1 268 ? -61.059 4.405 -3.344 1.00 85.62 268 THR A C 1
ATOM 2077 O O . THR A 1 268 ? -60.762 3.250 -3.640 1.00 85.62 268 THR A O 1
ATOM 2080 N N . SER A 1 269 ? -61.033 4.861 -2.091 1.00 85.25 269 SER A N 1
ATOM 2081 C CA . SER A 1 269 ? -60.747 4.003 -0.940 1.00 85.25 269 SER A CA 1
ATOM 2082 C C . SER A 1 269 ? -61.774 2.876 -0.824 1.00 85.25 269 SER A C 1
ATOM 2084 O O . SER A 1 269 ? -62.953 3.067 -1.124 1.00 85.25 269 SER A O 1
ATOM 2086 N N . VAL A 1 270 ? -61.322 1.712 -0.368 1.00 85.38 270 VAL A N 1
ATOM 2087 C CA . VAL A 1 270 ? -62.137 0.497 -0.251 1.00 85.38 270 VAL A CA 1
ATOM 2088 C C . VAL A 1 270 ? -62.123 0.033 1.198 1.00 85.38 270 VAL A C 1
ATOM 2090 O O . VAL A 1 270 ? -61.085 0.107 1.846 1.00 85.38 270 VAL A O 1
ATOM 2093 N N . THR A 1 271 ? -63.250 -0.437 1.725 1.00 82.62 271 THR A N 1
ATOM 2094 C CA . THR A 1 271 ? -63.309 -0.985 3.086 1.00 82.62 271 THR A CA 1
ATOM 2095 C C . THR A 1 271 ? -62.995 -2.478 3.068 1.00 82.62 271 THR A C 1
ATOM 2097 O O . THR A 1 271 ? -63.575 -3.213 2.276 1.00 82.62 271 THR A O 1
ATOM 2100 N N . TYR A 1 272 ? -62.083 -2.927 3.931 1.00 82.06 272 TYR A N 1
ATOM 2101 C CA . TYR A 1 272 ? -61.753 -4.344 4.074 1.00 82.06 272 TYR A CA 1
ATOM 2102 C C . TYR A 1 272 ? -62.935 -5.126 4.668 1.00 82.06 272 TYR A C 1
ATOM 2104 O O . TYR A 1 272 ? -63.357 -4.849 5.793 1.00 82.06 272 TYR A O 1
ATOM 2112 N N . GLU A 1 273 ? -63.434 -6.119 3.931 1.00 76.06 273 GLU A N 1
ATOM 2113 C CA . GLU A 1 273 ? -64.461 -7.067 4.376 1.00 76.06 273 GLU A CA 1
ATOM 2114 C C . GLU A 1 273 ? -63.828 -8.468 4.533 1.00 76.06 273 GLU A C 1
ATOM 2116 O O . GLU A 1 273 ? -63.440 -9.067 3.528 1.00 76.06 273 GLU A O 1
ATOM 2121 N N . PRO A 1 274 ? -63.703 -9.006 5.765 1.00 71.06 274 PRO A N 1
ATOM 2122 C CA . PRO A 1 274 ? -63.136 -10.339 5.996 1.00 71.06 274 PRO A CA 1
ATOM 2123 C C . PRO A 1 274 ? -63.900 -11.444 5.248 1.00 71.06 274 PRO A C 1
ATOM 2125 O O . PRO A 1 274 ? -65.132 -11.428 5.215 1.00 71.06 274 PRO A O 1
ATOM 2128 N N . GLY A 1 275 ? -63.183 -12.422 4.683 1.00 68.50 275 GLY A N 1
ATOM 2129 C CA . GLY A 1 275 ? -63.776 -13.564 3.970 1.00 68.50 275 GLY A CA 1
ATOM 2130 C C . GLY A 1 275 ? -64.364 -13.262 2.582 1.00 68.50 275 GLY A C 1
ATOM 2131 O O . GLY A 1 275 ? -65.030 -14.123 2.005 1.00 68.50 275 GLY A O 1
ATOM 2132 N N . LYS A 1 276 ? -64.141 -12.060 2.032 1.00 77.44 276 LYS A N 1
ATOM 2133 C CA . LYS A 1 276 ? -64.561 -11.680 0.678 1.00 77.44 276 LYS A CA 1
ATOM 2134 C C . LYS A 1 276 ? -63.351 -11.295 -0.168 1.00 77.44 276 LYS A C 1
ATOM 2136 O O . LYS A 1 276 ? -62.522 -10.494 0.252 1.00 77.44 276 LYS A O 1
ATOM 2141 N N . VAL A 1 277 ? -63.286 -11.827 -1.389 1.00 81.00 277 VAL A N 1
ATOM 2142 C CA . VAL A 1 277 ? -62.231 -11.482 -2.351 1.00 81.00 277 VAL A CA 1
ATOM 2143 C C . VAL A 1 277 ? -62.402 -10.025 -2.781 1.00 81.00 277 VAL A C 1
ATOM 2145 O O . VAL A 1 277 ? -63.391 -9.663 -3.426 1.00 81.00 277 VAL A O 1
ATOM 2148 N N . GLN A 1 278 ? -61.429 -9.187 -2.435 1.00 86.50 278 GLN A N 1
ATOM 2149 C CA . GLN A 1 278 ? -61.409 -7.777 -2.793 1.00 86.50 278 GLN A CA 1
ATOM 2150 C C . GLN A 1 278 ? -60.585 -7.571 -4.063 1.00 86.50 278 GLN A C 1
ATOM 2152 O O . GLN A 1 278 ? -59.397 -7.883 -4.108 1.00 86.50 278 GLN A O 1
ATOM 2157 N N . ILE A 1 279 ? -61.207 -7.000 -5.093 1.00 88.00 279 ILE A N 1
ATOM 2158 C CA . ILE A 1 279 ? -60.549 -6.713 -6.372 1.00 88.00 279 ILE A CA 1
ATOM 2159 C C . ILE A 1 279 ? -60.200 -5.224 -6.431 1.00 88.00 279 ILE A C 1
ATOM 2161 O O . ILE A 1 279 ? -61.085 -4.368 -6.381 1.00 88.00 279 ILE A O 1
ATOM 2165 N N . LEU A 1 280 ? -58.909 -4.916 -6.542 1.00 89.31 280 LEU A N 1
ATOM 2166 C CA . LEU A 1 280 ? -58.366 -3.569 -6.685 1.00 89.31 280 LEU A CA 1
ATOM 2167 C C . LEU A 1 280 ? -57.945 -3.337 -8.142 1.00 89.31 280 LEU A C 1
ATOM 2169 O O . LEU A 1 280 ? -57.006 -3.954 -8.648 1.00 89.31 280 LEU A O 1
ATOM 2173 N N . ARG A 1 281 ? -58.643 -2.427 -8.826 1.00 88.69 281 ARG A N 1
ATOM 2174 C CA . ARG A 1 281 ? -58.318 -2.013 -10.200 1.00 88.69 281 ARG A CA 1
ATOM 2175 C C . ARG A 1 281 ? -57.352 -0.840 -10.181 1.00 88.69 281 ARG A C 1
ATOM 2177 O O . ARG A 1 281 ? -57.538 0.074 -9.388 1.00 88.69 281 ARG A O 1
ATOM 2184 N N . CYS A 1 282 ? -56.360 -0.835 -11.067 1.00 87.94 282 CYS A N 1
ATOM 2185 C CA . CYS A 1 282 ? -55.368 0.237 -11.134 1.00 87.94 282 CYS A CA 1
ATOM 2186 C C . CYS A 1 282 ? -56.021 1.596 -11.498 1.00 87.94 282 CYS A C 1
ATOM 2188 O O . CYS A 1 282 ? -56.565 1.723 -12.597 1.00 87.94 282 CYS A O 1
ATOM 2190 N N . PRO A 1 283 ? -55.969 2.627 -10.627 1.00 86.50 283 PRO A N 1
ATOM 2191 C CA . PRO A 1 283 ? -56.644 3.912 -10.869 1.00 86.50 283 PRO A CA 1
ATOM 2192 C C . PRO A 1 283 ? -56.005 4.835 -11.917 1.00 86.50 283 PRO A C 1
ATOM 2194 O O . PRO A 1 283 ? -56.472 5.957 -12.087 1.00 86.50 283 PRO A O 1
ATOM 2197 N N . THR A 1 284 ? -54.940 4.420 -12.609 1.00 80.31 284 THR A N 1
ATOM 2198 C CA . THR A 1 284 ? -54.232 5.272 -13.586 1.00 80.31 284 THR A CA 1
ATOM 2199 C C . THR A 1 284 ? -55.085 5.668 -14.795 1.00 80.31 284 THR A C 1
ATOM 2201 O O . THR A 1 284 ? -54.694 6.561 -15.539 1.00 80.31 284 THR A O 1
ATOM 2204 N N . GLY A 1 285 ? -56.228 5.008 -15.022 1.00 71.75 285 GLY A N 1
ATOM 2205 C CA . GLY A 1 285 ? -57.100 5.248 -16.178 1.00 71.75 285 GLY A CA 1
ATOM 2206 C C . GLY A 1 285 ? -56.540 4.715 -17.503 1.00 71.75 285 GLY A C 1
ATOM 2207 O O . GLY A 1 285 ? -57.191 4.836 -18.538 1.00 71.75 285 GLY A O 1
ATOM 2208 N N . LEU A 1 286 ? -55.353 4.102 -17.481 1.00 79.19 286 LEU A N 1
ATOM 2209 C CA . LEU A 1 286 ? -54.723 3.495 -18.646 1.00 79.19 286 LEU A CA 1
ATOM 2210 C C . LEU A 1 286 ? -55.303 2.102 -18.891 1.00 79.19 286 LEU A C 1
ATOM 2212 O O . LEU A 1 286 ? -55.293 1.250 -18.003 1.00 79.19 286 LEU A O 1
ATOM 2216 N N . ASN A 1 287 ? -55.750 1.839 -20.120 1.00 78.56 287 ASN A N 1
ATOM 2217 C CA . ASN A 1 287 ? -56.121 0.489 -20.527 1.00 78.56 287 ASN A CA 1
ATOM 2218 C C . ASN A 1 287 ? -54.864 -0.311 -20.902 1.00 78.56 287 ASN A C 1
ATOM 2220 O O . ASN A 1 287 ? -54.512 -0.429 -22.075 1.00 78.56 287 ASN A O 1
ATOM 2224 N N . VAL A 1 288 ? -54.176 -0.832 -19.883 1.00 73.25 288 VAL A N 1
ATOM 2225 C CA . VAL A 1 288 ? -52.870 -1.502 -20.014 1.00 73.25 288 VAL A CA 1
ATOM 2226 C C . VAL A 1 288 ? -52.946 -2.718 -20.952 1.00 73.25 288 VAL A C 1
ATOM 2228 O O . VAL A 1 288 ? -52.027 -2.952 -21.727 1.00 73.25 288 VAL A O 1
ATOM 2231 N N . THR A 1 289 ? -54.074 -3.438 -20.967 1.00 71.06 289 THR A N 1
ATOM 2232 C CA . THR A 1 289 ? -54.289 -4.613 -21.840 1.00 71.06 289 THR A CA 1
ATOM 2233 C C . THR A 1 289 ? -54.377 -4.286 -23.334 1.00 71.06 289 THR A C 1
ATOM 2235 O O . THR A 1 289 ? -54.120 -5.153 -24.163 1.00 71.06 289 THR A O 1
ATOM 2238 N N . ALA A 1 290 ? -54.698 -3.038 -23.690 1.00 72.75 290 ALA A N 1
ATOM 2239 C CA . ALA A 1 290 ? -54.746 -2.574 -25.076 1.00 72.75 290 ALA A CA 1
ATOM 2240 C C . ALA A 1 290 ? -53.397 -2.015 -25.570 1.00 72.75 290 ALA A C 1
ATOM 2242 O O . ALA A 1 290 ? -53.287 -1.596 -26.723 1.00 72.75 290 ALA A O 1
ATOM 2243 N N . MET A 1 291 ? -52.378 -1.961 -24.706 1.00 76.44 291 MET A N 1
ATOM 2244 C CA . MET A 1 291 ? -51.068 -1.406 -25.039 1.00 76.44 291 MET A CA 1
ATOM 2245 C C . MET A 1 291 ? -50.161 -2.459 -25.679 1.00 76.44 291 MET A C 1
ATOM 2247 O O . MET A 1 291 ? -50.129 -3.615 -25.264 1.00 76.44 291 MET A O 1
ATOM 2251 N N . SER A 1 292 ? -49.362 -2.035 -26.660 1.00 74.25 292 SER A N 1
ATOM 2252 C CA . SER A 1 292 ? -48.362 -2.895 -27.304 1.00 74.25 292 SER A CA 1
ATOM 2253 C C . SER A 1 292 ? -47.208 -3.267 -26.368 1.00 74.25 292 SER A C 1
ATOM 2255 O O . SER A 1 292 ? -46.671 -4.366 -26.466 1.00 74.25 292 SER A O 1
ATOM 2257 N N . LYS A 1 293 ? -46.828 -2.384 -25.434 1.00 81.75 293 LYS A N 1
ATOM 2258 C CA . LYS A 1 293 ? -45.805 -2.661 -24.416 1.00 81.75 293 LYS A CA 1
ATOM 2259 C C . LYS A 1 293 ? -46.082 -1.890 -23.128 1.00 81.75 293 LYS A C 1
ATOM 2261 O O . LYS A 1 293 ? -46.113 -0.660 -23.147 1.00 81.75 293 LYS A O 1
ATOM 2266 N N . ALA A 1 294 ? -46.232 -2.598 -22.013 1.00 85.06 294 ALA A N 1
ATOM 2267 C CA . ALA A 1 294 ? -46.401 -1.986 -20.697 1.00 85.06 294 ALA A CA 1
ATOM 2268 C C . ALA A 1 294 ? -45.938 -2.919 -19.573 1.00 85.06 294 ALA A C 1
ATOM 2270 O O . ALA A 1 294 ? -46.054 -4.137 -19.678 1.00 85.06 294 ALA A O 1
ATOM 2271 N N . THR A 1 295 ? -45.462 -2.341 -18.473 1.00 88.38 295 THR A N 1
ATOM 2272 C CA . THR A 1 295 ? -45.157 -3.074 -17.240 1.00 88.38 295 THR A CA 1
ATOM 2273 C C . THR A 1 295 ? -45.986 -2.497 -16.104 1.00 88.38 295 THR A C 1
ATOM 2275 O O . THR A 1 295 ? -45.864 -1.318 -15.782 1.00 88.38 295 THR A O 1
ATOM 2278 N N . LEU A 1 296 ? -46.799 -3.333 -15.468 1.00 88.62 296 LEU A N 1
ATOM 2279 C CA . LEU A 1 296 ? -47.588 -2.988 -14.292 1.00 88.62 296 LEU A CA 1
ATOM 2280 C C . LEU A 1 296 ? -46.991 -3.673 -13.061 1.00 88.62 296 LEU A C 1
ATOM 2282 O O . LEU A 1 296 ? -46.708 -4.868 -13.088 1.00 88.62 296 LEU A O 1
ATOM 2286 N N . LEU A 1 297 ? -46.805 -2.931 -11.973 1.00 90.12 297 LEU A N 1
ATOM 2287 C CA . LEU A 1 297 ? -46.258 -3.436 -10.717 1.00 90.12 297 LEU A CA 1
ATOM 2288 C C . LEU A 1 297 ? -47.143 -3.013 -9.544 1.00 90.12 297 LEU A C 1
ATOM 2290 O O . LEU A 1 297 ? -47.427 -1.828 -9.366 1.00 90.12 297 LEU A O 1
ATOM 2294 N N . TRP A 1 298 ? -47.539 -3.986 -8.724 1.00 91.19 298 TRP A N 1
ATOM 2295 C CA . TRP A 1 298 ? -48.265 -3.752 -7.479 1.00 91.19 298 TRP A CA 1
ATOM 2296 C C . TRP A 1 298 ? -47.318 -3.814 -6.285 1.00 91.19 298 TRP A C 1
ATOM 2298 O O . TRP A 1 298 ? -46.446 -4.681 -6.198 1.00 91.19 298 TRP A O 1
ATOM 2308 N N . SER A 1 299 ? -47.499 -2.895 -5.344 1.00 91.50 299 SER A N 1
ATOM 2309 C CA . SER A 1 299 ? -46.751 -2.849 -4.083 1.00 91.50 299 SER A CA 1
ATOM 2310 C C . SER A 1 299 ? -47.632 -2.343 -2.940 1.00 91.50 299 SER A C 1
ATOM 2312 O O . SER A 1 299 ? -48.712 -1.815 -3.190 1.00 91.50 299 SER A O 1
ATOM 2314 N N . PHE A 1 300 ? -47.211 -2.508 -1.688 1.00 89.94 300 PHE A N 1
ATOM 2315 C CA . PHE A 1 300 ? -47.951 -2.017 -0.520 1.00 89.94 300 PHE A CA 1
ATOM 2316 C C . PHE A 1 300 ? -47.020 -1.480 0.572 1.00 89.94 300 PHE A C 1
ATOM 2318 O O . PHE A 1 300 ? -45.857 -1.878 0.670 1.00 89.94 300 PHE A O 1
ATOM 2325 N N . GLY A 1 301 ? -47.530 -0.573 1.404 1.00 86.38 301 GLY A N 1
ATOM 2326 C CA . GLY A 1 301 ? -46.792 -0.010 2.535 1.00 86.38 301 GLY A CA 1
ATOM 2327 C C . GLY A 1 301 ? -47.618 0.977 3.359 1.00 86.38 301 GLY A C 1
ATOM 2328 O O . GLY A 1 301 ? -48.808 1.178 3.099 1.00 86.38 301 GLY A O 1
ATOM 2329 N N . ALA A 1 302 ? -46.975 1.590 4.356 1.00 78.50 302 ALA A N 1
ATOM 2330 C CA . ALA A 1 302 ? -47.557 2.684 5.133 1.00 78.50 302 ALA A CA 1
ATOM 2331 C C . ALA A 1 302 ? -47.762 3.940 4.261 1.00 78.50 302 ALA A C 1
ATOM 2333 O O . ALA A 1 302 ? -47.150 4.083 3.199 1.00 78.50 302 ALA A O 1
ATOM 2334 N N . ARG A 1 303 ? -48.636 4.857 4.698 1.00 74.25 303 ARG A N 1
ATOM 2335 C CA . ARG A 1 303 ? -49.019 6.051 3.914 1.00 74.25 303 ARG A CA 1
ATOM 2336 C C . ARG A 1 303 ? -47.854 7.015 3.652 1.00 74.25 303 ARG A C 1
ATOM 2338 O O . ARG A 1 303 ? -47.904 7.739 2.662 1.00 74.25 303 ARG A O 1
ATOM 2345 N N . ASP A 1 304 ? -46.852 7.005 4.522 1.00 74.06 304 ASP A N 1
ATOM 2346 C CA . ASP A 1 304 ? -45.691 7.896 4.610 1.00 74.06 304 ASP A CA 1
ATOM 2347 C C . ASP A 1 304 ? -44.350 7.192 4.312 1.00 74.06 304 ASP A C 1
ATOM 2349 O O . ASP A 1 304 ? -43.281 7.760 4.522 1.00 74.06 304 ASP A O 1
ATOM 2353 N N . ALA A 1 305 ? -44.379 5.952 3.817 1.00 76.31 305 ALA A N 1
ATOM 2354 C CA . ALA A 1 305 ? -43.162 5.196 3.544 1.00 76.31 305 ALA A CA 1
ATOM 2355 C C . ALA A 1 305 ? -42.400 5.739 2.318 1.00 76.31 305 ALA A C 1
ATOM 2357 O O . ALA A 1 305 ? -42.992 5.984 1.272 1.00 76.31 305 ALA A O 1
ATOM 2358 N N . ASN A 1 306 ? -41.068 5.843 2.411 1.00 78.19 306 ASN A N 1
ATOM 2359 C CA . ASN A 1 306 ? -40.199 6.231 1.284 1.00 78.19 306 ASN A CA 1
ATOM 2360 C C . ASN A 1 306 ? -39.927 5.069 0.297 1.00 78.19 306 ASN A C 1
ATOM 2362 O O . ASN A 1 306 ? -39.486 5.283 -0.834 1.00 78.19 306 ASN A O 1
ATOM 2366 N N . SER A 1 307 ? -40.200 3.828 0.708 1.00 84.12 307 SER A N 1
ATOM 2367 C CA . SER A 1 307 ? -40.152 2.620 -0.121 1.00 84.12 307 SER A CA 1
ATOM 2368 C C . SER A 1 307 ? -41.308 1.686 0.244 1.00 84.12 307 SER A C 1
ATOM 2370 O O . SER A 1 307 ? -41.774 1.663 1.383 1.00 84.12 307 SER A O 1
ATOM 2372 N N . VAL A 1 308 ? -41.799 0.921 -0.729 1.00 88.12 308 VAL A N 1
ATOM 2373 C CA . VAL A 1 308 ? -42.970 0.041 -0.575 1.00 88.12 308 VAL A CA 1
ATOM 2374 C C . VAL A 1 308 ? -42.649 -1.380 -1.015 1.00 88.12 308 VAL A C 1
ATOM 2376 O O . VAL A 1 308 ? -41.822 -1.593 -1.893 1.00 88.12 308 VAL A O 1
ATOM 2379 N N . THR A 1 309 ? -43.282 -2.375 -0.402 1.00 87.31 309 THR A N 1
ATOM 2380 C CA . THR A 1 309 ? -42.971 -3.789 -0.660 1.00 87.31 309 THR A CA 1
ATOM 2381 C C . THR A 1 309 ? -43.658 -4.262 -1.935 1.00 87.31 309 THR A C 1
ATOM 2383 O O . THR A 1 309 ? -44.875 -4.125 -2.059 1.00 87.31 309 THR A O 1
ATOM 2386 N N . VAL A 1 310 ? -42.903 -4.832 -2.873 1.00 88.12 310 VAL A N 1
ATOM 2387 C CA . VAL A 1 310 ? -43.411 -5.362 -4.146 1.00 88.12 310 VAL A CA 1
ATOM 2388 C C . VAL A 1 310 ? -44.224 -6.632 -3.902 1.00 88.12 310 VAL A C 1
ATOM 2390 O O . VAL A 1 310 ? -43.801 -7.533 -3.185 1.00 88.12 310 VAL A O 1
ATOM 2393 N N . ILE A 1 311 ? -45.408 -6.697 -4.505 1.00 87.06 311 ILE A N 1
ATOM 2394 C CA . ILE A 1 311 ? -46.310 -7.856 -4.464 1.00 87.06 311 ILE A CA 1
ATOM 2395 C C . ILE A 1 311 ? -46.068 -8.738 -5.687 1.00 87.06 311 ILE A C 1
ATOM 2397 O O . ILE A 1 311 ? -45.874 -9.947 -5.584 1.00 87.06 311 ILE A O 1
ATOM 2401 N N . GLY A 1 312 ? -46.087 -8.118 -6.862 1.00 81.88 312 GLY A N 1
ATOM 2402 C CA . GLY A 1 312 ? -45.990 -8.818 -8.129 1.00 81.88 312 GLY A CA 1
ATOM 2403 C C . GLY A 1 312 ? -46.059 -7.856 -9.305 1.00 81.88 312 GLY A C 1
ATOM 2404 O O . GLY A 1 312 ? -46.324 -6.658 -9.151 1.00 81.88 312 GLY A O 1
ATOM 2405 N N . ARG A 1 313 ? -45.777 -8.394 -10.487 1.00 86.25 313 ARG A N 1
ATOM 2406 C CA . ARG A 1 313 ? -45.616 -7.642 -11.731 1.00 86.25 313 ARG A CA 1
ATOM 2407 C C . ARG A 1 313 ? -46.292 -8.358 -12.890 1.00 86.25 313 ARG A C 1
ATOM 2409 O O . ARG A 1 313 ? -46.273 -9.584 -12.955 1.00 86.25 313 ARG A O 1
ATOM 2416 N N . ILE A 1 314 ? -46.797 -7.571 -13.832 1.00 84.81 314 ILE A N 1
ATOM 2417 C CA . ILE A 1 314 ? -47.272 -8.020 -15.136 1.00 84.81 314 ILE A CA 1
ATOM 2418 C C . ILE A 1 314 ? -46.512 -7.274 -16.224 1.00 84.81 314 ILE A C 1
ATOM 2420 O O . ILE A 1 314 ? -46.455 -6.046 -16.219 1.00 84.81 314 ILE A O 1
ATOM 2424 N N . ASP A 1 315 ? -45.949 -8.027 -17.162 1.00 82.56 315 ASP A N 1
ATOM 2425 C CA . ASP A 1 315 ? -45.354 -7.507 -18.388 1.00 82.56 315 ASP A CA 1
ATOM 2426 C C . ASP A 1 315 ? -46.239 -7.838 -19.580 1.00 82.56 315 ASP A C 1
ATOM 2428 O O . ASP A 1 315 ? -46.539 -9.008 -19.817 1.00 82.56 315 ASP A O 1
ATOM 2432 N N . ILE A 1 316 ? -46.629 -6.811 -20.330 1.00 79.81 316 ILE A N 1
ATOM 2433 C CA . ILE A 1 316 ? -47.432 -6.911 -21.545 1.00 79.81 316 ILE A CA 1
ATOM 2434 C C . ILE A 1 316 ? -46.530 -6.604 -22.731 1.00 79.81 316 ILE A C 1
ATOM 2436 O O . ILE A 1 316 ? -45.916 -5.536 -22.787 1.00 79.81 316 ILE A O 1
ATOM 2440 N N . VAL A 1 317 ? -46.453 -7.549 -23.666 1.00 74.75 317 VAL A N 1
ATOM 2441 C CA . VAL A 1 317 ? -45.726 -7.416 -24.932 1.00 74.75 317 VAL A CA 1
ATOM 2442 C C . VAL A 1 317 ? -46.620 -7.958 -26.043 1.00 74.75 317 VAL A C 1
ATOM 2444 O O . VAL A 1 317 ? -46.995 -9.128 -26.013 1.00 74.75 317 VAL A O 1
ATOM 2447 N N . ASP A 1 318 ? -46.993 -7.098 -26.989 1.00 69.94 318 ASP A N 1
ATOM 2448 C CA . ASP A 1 318 ? -47.817 -7.412 -28.163 1.00 69.94 318 ASP A CA 1
ATOM 2449 C C . ASP A 1 318 ? -49.110 -8.182 -27.825 1.00 69.94 318 ASP A C 1
ATOM 2451 O O . ASP A 1 318 ? -49.499 -9.133 -28.501 1.00 69.94 318 ASP A O 1
ATOM 2455 N N . GLY A 1 319 ? -49.778 -7.774 -26.739 1.00 60.62 319 GLY A N 1
ATOM 2456 C CA . GLY A 1 319 ? -51.035 -8.366 -26.268 1.00 60.62 319 GLY A CA 1
ATOM 2457 C C . GLY A 1 319 ? -50.887 -9.632 -25.415 1.00 60.62 319 GLY A C 1
ATOM 2458 O O . GLY A 1 319 ? -51.893 -10.136 -24.921 1.00 60.62 319 GLY A O 1
ATOM 2459 N N . ASN A 1 320 ? -49.666 -10.131 -25.192 1.00 67.12 320 ASN A N 1
ATOM 2460 C CA . ASN A 1 320 ? -49.414 -11.290 -24.336 1.00 67.12 320 ASN A CA 1
ATOM 2461 C C . ASN A 1 320 ? -48.893 -10.849 -22.956 1.00 67.12 320 ASN A C 1
ATOM 2463 O O . ASN A 1 320 ? -47.914 -10.104 -22.867 1.00 67.12 320 ASN A O 1
ATOM 2467 N N . SER A 1 321 ? -49.547 -11.297 -21.879 1.00 73.19 321 SER A N 1
ATOM 2468 C CA . SER A 1 321 ? -49.215 -10.921 -20.498 1.00 73.19 321 SER A CA 1
ATOM 2469 C C . SER A 1 321 ? -48.420 -12.019 -19.792 1.00 73.19 321 SER A C 1
ATOM 2471 O O . SER A 1 321 ? -48.867 -13.163 -19.724 1.00 73.19 321 SER A O 1
ATOM 2473 N N . THR A 1 322 ? -47.285 -11.669 -19.192 1.00 71.62 322 THR A N 1
ATOM 2474 C CA . THR A 1 322 ? -46.519 -12.563 -18.311 1.00 71.62 322 THR A CA 1
ATOM 2475 C C . THR A 1 322 ? -46.564 -12.043 -16.877 1.00 71.62 322 THR A C 1
ATOM 2477 O O . THR A 1 322 ? -46.229 -10.887 -16.620 1.00 71.62 322 THR A O 1
ATOM 2480 N N . VAL A 1 323 ? -47.016 -12.886 -15.945 1.00 74.06 323 VAL A N 1
ATOM 2481 C CA . VAL A 1 323 ? -47.189 -12.535 -14.527 1.00 74.06 323 VAL A CA 1
ATOM 2482 C C . VAL A 1 323 ? -46.017 -13.098 -13.720 1.00 74.06 323 VAL A C 1
ATOM 2484 O O . VAL A 1 323 ? -45.613 -14.242 -13.911 1.00 74.06 323 VAL A O 1
ATOM 2487 N N . SER A 1 324 ? -45.444 -12.292 -12.831 1.00 66.62 324 SER A N 1
ATOM 2488 C CA . SER A 1 324 ? -44.408 -12.696 -11.874 1.00 66.62 324 SER A CA 1
ATOM 2489 C C . SER A 1 324 ? -44.854 -12.313 -10.463 1.00 66.62 324 SER A C 1
ATOM 2491 O O . SER A 1 324 ? -44.882 -11.127 -10.130 1.00 66.62 324 SER A O 1
ATOM 2493 N N . GLU A 1 325 ? -45.204 -13.303 -9.640 1.00 64.69 325 GLU A N 1
ATOM 2494 C CA . GLU A 1 325 ? -45.693 -13.112 -8.266 1.00 64.69 325 GLU A CA 1
ATOM 2495 C C . GLU A 1 325 ? -44.616 -13.482 -7.235 1.00 64.69 325 GLU A C 1
ATOM 2497 O O . GLU A 1 325 ? -43.943 -14.506 -7.362 1.00 64.69 325 GLU A O 1
ATOM 2502 N N . LEU A 1 326 ? -44.460 -12.664 -6.190 1.00 57.56 326 LEU A N 1
ATOM 2503 C CA . LEU A 1 326 ? -43.607 -12.966 -5.037 1.00 57.56 326 LEU A CA 1
ATOM 2504 C C . LEU A 1 326 ? -44.448 -13.663 -3.954 1.00 57.56 326 LEU A C 1
ATOM 2506 O O . LEU A 1 326 ? -44.861 -13.043 -2.981 1.00 57.56 326 LEU A O 1
ATOM 2510 N N . GLY A 1 327 ? -44.740 -14.951 -4.160 1.00 52.53 327 GLY A N 1
ATOM 2511 C CA . GLY A 1 327 ? -45.073 -15.961 -3.138 1.00 52.53 327 GLY A CA 1
ATOM 2512 C C . GLY A 1 327 ? -45.869 -15.561 -1.879 1.00 52.53 327 GLY A C 1
ATOM 2513 O O . GLY A 1 327 ? -45.495 -15.994 -0.789 1.00 52.53 327 GLY A O 1
ATOM 2514 N N . LYS A 1 328 ? -46.967 -14.797 -1.980 1.00 61.47 328 LYS A N 1
ATOM 2515 C CA . LYS A 1 328 ? -47.896 -14.559 -0.854 1.00 61.47 328 LYS A CA 1
ATOM 2516 C C . LYS A 1 328 ? -49.207 -15.314 -1.055 1.00 61.47 328 LYS A C 1
ATOM 2518 O O . LYS A 1 328 ? -49.868 -15.142 -2.065 1.00 61.47 328 LYS A O 1
ATOM 2523 N N . ILE A 1 329 ? -49.599 -16.098 -0.050 1.00 63.59 329 ILE A N 1
ATOM 2524 C CA . ILE A 1 329 ? -50.706 -17.074 -0.119 1.00 63.59 329 ILE A CA 1
ATOM 2525 C C . ILE A 1 329 ? -52.080 -16.424 -0.400 1.00 63.59 329 ILE A C 1
ATOM 2527 O O . ILE A 1 329 ? -52.937 -17.073 -0.983 1.00 63.59 329 ILE A O 1
ATOM 2531 N N . CYS A 1 330 ? -52.286 -15.156 -0.022 1.00 75.38 330 CYS A N 1
ATOM 2532 C CA . CYS A 1 330 ? -53.588 -14.472 -0.077 1.00 75.38 330 CYS A CA 1
ATOM 2533 C C . CYS A 1 330 ? -53.726 -13.432 -1.216 1.00 75.38 330 CYS A C 1
ATOM 2535 O O . CYS A 1 330 ? -54.746 -12.752 -1.311 1.00 75.38 330 CYS A O 1
ATOM 2537 N N . VAL A 1 331 ? -52.702 -13.244 -2.062 1.00 81.19 331 VAL A N 1
ATOM 2538 C CA . VAL A 1 331 ? -52.679 -12.185 -3.090 1.00 81.19 331 VAL A CA 1
ATOM 2539 C C . VAL A 1 331 ? -52.418 -12.776 -4.469 1.00 81.19 331 VAL A C 1
ATOM 2541 O O . VAL A 1 331 ? -51.458 -13.518 -4.629 1.00 81.19 331 VAL A O 1
ATOM 2544 N N . SER A 1 332 ? -53.210 -12.389 -5.469 1.00 81.38 332 SER A N 1
ATOM 2545 C CA . SER A 1 332 ? -52.959 -12.732 -6.878 1.00 81.38 332 SER A CA 1
ATOM 2546 C C . SER A 1 332 ? -53.175 -11.536 -7.801 1.00 81.38 332 SER A C 1
ATOM 2548 O O . SER A 1 332 ? -53.905 -10.600 -7.462 1.00 81.38 332 SER A O 1
ATOM 2550 N N . ILE A 1 333 ? -52.531 -11.535 -8.968 1.00 84.31 333 ILE A N 1
ATOM 2551 C CA . ILE A 1 333 ? -52.749 -10.512 -9.998 1.00 84.31 333 ILE A CA 1
ATOM 2552 C C . ILE A 1 333 ? -53.387 -11.168 -11.222 1.00 84.31 333 ILE A C 1
ATOM 2554 O O . ILE A 1 333 ? -52.824 -12.067 -11.842 1.00 84.31 333 ILE A O 1
ATOM 2558 N N . SER A 1 334 ? -54.582 -10.704 -11.579 1.00 81.81 334 SER A N 1
ATOM 2559 C CA . SER A 1 334 ? -55.300 -11.169 -12.770 1.00 81.81 334 SER A CA 1
ATOM 2560 C C . SER A 1 334 ? -54.570 -10.790 -14.064 1.00 81.81 334 SER A C 1
ATOM 2562 O O . SER A 1 334 ? -53.838 -9.801 -14.114 1.00 81.81 334 SER A O 1
ATOM 2564 N N . SER A 1 335 ? -54.828 -11.522 -15.152 1.00 73.94 335 SER A N 1
ATOM 2565 C CA . SER A 1 335 ? -54.262 -11.238 -16.484 1.00 73.94 335 SER A CA 1
ATOM 2566 C C . SER A 1 335 ? -54.627 -9.850 -17.030 1.00 73.94 335 SER A C 1
ATOM 2568 O O . SER A 1 335 ? -53.932 -9.327 -17.895 1.00 73.94 335 SER A O 1
ATOM 2570 N N . GLU A 1 336 ? -55.698 -9.238 -16.518 1.00 75.75 336 GLU A N 1
ATOM 2571 C CA . GLU A 1 336 ? -56.117 -7.871 -16.854 1.00 75.75 336 GLU A CA 1
ATOM 2572 C C . GLU A 1 336 ? -55.400 -6.775 -16.039 1.00 75.75 336 GLU A C 1
ATOM 2574 O O . GLU A 1 336 ? -55.595 -5.590 -16.302 1.00 75.75 336 GLU A O 1
ATOM 2579 N N . GLY A 1 337 ? -54.559 -7.135 -15.060 1.00 77.44 337 GLY A N 1
ATOM 2580 C CA . GLY A 1 337 ? -53.818 -6.175 -14.232 1.00 77.44 337 GLY A CA 1
ATOM 2581 C C . GLY A 1 337 ? -54.452 -5.833 -12.880 1.00 77.44 337 GLY A C 1
ATOM 2582 O O . GLY A 1 337 ? -53.855 -5.077 -12.106 1.00 77.44 337 GLY A O 1
ATOM 2583 N N . SER A 1 338 ? -55.634 -6.376 -12.572 1.00 86.56 338 SER A N 1
ATOM 2584 C CA . SER A 1 338 ? -56.327 -6.167 -11.293 1.00 86.56 338 SER A CA 1
ATOM 2585 C C . SER A 1 338 ? -55.694 -7.009 -10.181 1.00 86.56 338 SER A C 1
ATOM 2587 O O . SER A 1 338 ? -55.417 -8.193 -10.380 1.00 86.56 338 SER A O 1
ATOM 2589 N N . LEU A 1 339 ? -55.501 -6.408 -9.005 1.00 88.88 339 LEU A N 1
ATOM 2590 C CA . LEU A 1 339 ? -54.969 -7.063 -7.809 1.00 88.88 339 LEU A CA 1
ATOM 2591 C C . LEU A 1 339 ? -56.111 -7.675 -6.995 1.00 88.88 339 LEU A C 1
ATOM 2593 O O . LEU A 1 339 ? -57.043 -6.973 -6.610 1.00 88.88 339 LEU A O 1
ATOM 2597 N N . HIS A 1 340 ? -56.049 -8.975 -6.743 1.00 87.88 340 HIS A N 1
ATOM 2598 C CA . HIS A 1 340 ? -57.039 -9.725 -5.980 1.00 87.88 340 HIS A CA 1
ATOM 2599 C C . HIS A 1 340 ? -56.473 -10.024 -4.592 1.00 87.88 340 HIS A C 1
ATOM 2601 O O . HIS A 1 340 ? -55.410 -10.631 -4.462 1.00 87.88 340 HIS A O 1
ATOM 2607 N N . LEU A 1 341 ? -57.185 -9.582 -3.561 1.00 86.50 341 LEU A N 1
ATOM 2608 C CA . LEU A 1 341 ? -56.872 -9.839 -2.160 1.00 86.50 341 LEU A CA 1
ATOM 2609 C C . LEU A 1 341 ? -57.911 -10.823 -1.620 1.00 86.50 341 LEU A C 1
ATOM 2611 O O . LEU A 1 341 ? -59.081 -10.466 -1.498 1.00 86.50 341 LEU A O 1
ATOM 2615 N N . ASP A 1 342 ? -57.496 -12.048 -1.322 1.00 83.69 342 ASP A N 1
ATOM 2616 C CA . ASP A 1 342 ? -58.356 -13.114 -0.806 1.00 83.69 342 ASP A CA 1
ATOM 2617 C C . ASP A 1 342 ? -58.078 -13.339 0.683 1.00 83.69 342 ASP A C 1
ATOM 2619 O O . ASP A 1 342 ? -57.081 -13.953 1.048 1.00 83.69 342 ASP A O 1
ATOM 2623 N N . ASP A 1 343 ? -58.917 -12.754 1.542 1.00 76.56 343 ASP A N 1
ATOM 2624 C CA . ASP A 1 343 ? -58.800 -12.801 3.009 1.00 76.56 343 ASP A CA 1
ATOM 2625 C C . ASP A 1 343 ? -57.390 -12.472 3.543 1.00 76.56 343 ASP A C 1
ATOM 2627 O O . ASP A 1 343 ? -56.850 -13.115 4.445 1.00 76.56 343 ASP A O 1
ATOM 2631 N N . CYS A 1 344 ? -56.751 -11.454 2.959 1.00 74.75 344 CYS A N 1
ATOM 2632 C CA . CYS A 1 344 ? -55.429 -11.029 3.399 1.00 74.75 344 CYS A CA 1
ATOM 2633 C C . CYS A 1 344 ? -55.479 -10.337 4.769 1.00 74.75 344 CYS A C 1
ATOM 2635 O O . CYS A 1 344 ? -56.026 -9.235 4.855 1.00 74.75 344 CYS A O 1
ATOM 2637 N N . PRO A 1 345 ? -54.823 -10.879 5.815 1.00 66.56 345 PRO A N 1
ATOM 2638 C CA . PRO A 1 345 ? -54.787 -10.238 7.123 1.00 66.56 345 PRO A CA 1
ATOM 2639 C C . PRO A 1 345 ? -54.053 -8.891 7.041 1.00 66.56 345 PRO A C 1
ATOM 2641 O O . PRO A 1 345 ? -52.855 -8.838 6.757 1.00 66.56 345 PRO A O 1
ATOM 2644 N N . GLN A 1 346 ? -54.773 -7.796 7.296 1.00 67.19 346 GLN A N 1
ATOM 2645 C CA . GLN A 1 346 ? -54.230 -6.434 7.330 1.00 67.19 346 GLN A CA 1
ATOM 2646 C C . GLN A 1 346 ? -54.275 -5.874 8.754 1.00 67.19 346 GLN A C 1
ATOM 2648 O O . GLN A 1 346 ? -55.275 -6.006 9.458 1.00 67.19 346 GLN A O 1
ATOM 2653 N N . ASN A 1 347 ? -53.176 -5.249 9.183 1.00 62.00 347 ASN A N 1
ATOM 2654 C CA . ASN A 1 347 ? -53.039 -4.661 10.512 1.00 62.00 347 ASN A CA 1
ATOM 2655 C C . ASN A 1 347 ? -53.190 -3.134 10.400 1.00 62.00 347 ASN A C 1
ATOM 2657 O O . ASN A 1 347 ? -52.205 -2.417 10.235 1.00 62.00 347 ASN A O 1
ATOM 2661 N N . GLY A 1 348 ? -54.437 -2.658 10.430 1.00 72.69 348 GLY A N 1
ATOM 2662 C CA . GLY A 1 348 ? -54.783 -1.252 10.186 1.00 72.69 348 GLY A CA 1
ATOM 2663 C C . GLY A 1 348 ? -54.872 -0.893 8.699 1.00 72.69 348 GLY A C 1
ATOM 2664 O O . GLY A 1 348 ? -54.871 -1.769 7.837 1.00 72.69 348 GLY A O 1
ATOM 2665 N N . ASP A 1 349 ? -54.980 0.404 8.406 1.00 81.19 349 ASP A N 1
ATOM 2666 C CA . ASP A 1 349 ? -55.122 0.905 7.036 1.00 81.19 349 ASP A CA 1
ATOM 2667 C C . ASP A 1 349 ? -53.845 0.669 6.217 1.00 81.19 349 ASP A C 1
ATOM 2669 O O . ASP A 1 349 ? -52.767 1.155 6.568 1.00 81.19 349 ASP A O 1
ATOM 2673 N N . VAL A 1 350 ? -53.976 -0.012 5.078 1.00 85.50 350 VAL A N 1
ATOM 2674 C CA . VAL A 1 350 ? -52.855 -0.309 4.175 1.00 85.50 350 VAL A CA 1
ATOM 2675 C C . VAL A 1 350 ? -53.042 0.423 2.852 1.00 85.50 350 VAL A C 1
ATOM 2677 O O . VAL A 1 350 ? -54.128 0.431 2.268 1.00 85.50 350 VAL A O 1
ATOM 2680 N N . ARG A 1 351 ? -51.959 1.021 2.343 1.00 90.31 351 ARG A N 1
ATOM 2681 C CA . ARG A 1 351 ? -51.937 1.631 1.013 1.00 90.31 351 ARG A CA 1
ATOM 2682 C C . ARG A 1 351 ? -51.340 0.669 -0.002 1.00 90.31 351 ARG A C 1
ATOM 2684 O O . ARG A 1 351 ? -50.177 0.281 0.113 1.00 90.31 351 ARG A O 1
ATOM 2691 N N . TYR A 1 352 ? -52.122 0.346 -1.026 1.00 91.00 352 TYR A N 1
ATOM 2692 C CA . TYR A 1 352 ? -51.683 -0.424 -2.184 1.00 91.00 352 TYR A CA 1
ATOM 2693 C C . TYR A 1 352 ? -51.381 0.519 -3.343 1.00 91.00 352 TYR A C 1
ATOM 2695 O O . TYR A 1 352 ? -52.217 1.336 -3.721 1.00 91.00 352 TYR A O 1
ATOM 2703 N N . TRP A 1 353 ? -50.191 0.401 -3.912 1.00 91.81 353 TRP A N 1
ATOM 2704 C CA . TRP A 1 353 ? -49.695 1.224 -5.005 1.00 91.81 353 TRP A CA 1
ATOM 2705 C C . TRP A 1 353 ? -49.687 0.435 -6.311 1.00 91.81 353 TRP A C 1
ATOM 2707 O O . TRP A 1 353 ? -49.131 -0.665 -6.362 1.00 91.81 353 TRP A O 1
ATOM 2717 N N . CYS A 1 354 ? -50.238 1.034 -7.364 1.00 91.19 354 CYS A N 1
ATOM 2718 C CA . CYS A 1 354 ? -50.123 0.567 -8.739 1.00 91.19 354 CYS A CA 1
ATOM 2719 C C . CYS A 1 354 ? -49.162 1.481 -9.509 1.00 91.19 354 CYS A C 1
ATOM 2721 O O . CYS A 1 354 ? -49.420 2.679 -9.670 1.00 91.19 354 CYS A O 1
ATOM 2723 N N . HIS A 1 355 ? -48.067 0.897 -9.994 1.00 91.44 355 HIS A N 1
ATOM 2724 C CA . HIS A 1 355 ? -47.041 1.554 -10.803 1.00 91.44 355 HIS A CA 1
ATOM 2725 C C . HIS A 1 355 ? -47.127 1.023 -12.230 1.00 91.44 355 HIS A C 1
ATOM 2727 O O . HIS A 1 355 ? -46.882 -0.160 -12.463 1.00 91.44 355 HIS A O 1
ATOM 2733 N N . VAL A 1 356 ? -47.476 1.879 -13.185 1.00 90.12 356 VAL A N 1
ATOM 2734 C CA . VAL A 1 356 ? -47.586 1.512 -14.600 1.00 90.12 356 VAL A CA 1
ATOM 2735 C C . VAL A 1 356 ? -46.501 2.230 -15.388 1.00 90.12 356 VAL A C 1
ATOM 2737 O O . VAL A 1 356 ? -46.505 3.454 -15.492 1.00 90.12 356 VAL A O 1
ATOM 2740 N N . PHE A 1 357 ? -45.580 1.458 -15.952 1.00 89.56 357 PHE A N 1
ATOM 2741 C CA . PHE A 1 357 ? -44.597 1.920 -16.922 1.00 89.56 357 PHE A CA 1
ATOM 2742 C C . PHE A 1 357 ? -45.156 1.679 -18.321 1.00 89.56 357 PHE A C 1
ATOM 2744 O O . PHE A 1 357 ? -45.218 0.540 -18.788 1.00 89.56 357 PHE A O 1
ATOM 2751 N N . ALA A 1 358 ? -45.580 2.749 -18.981 1.00 85.75 358 ALA A N 1
ATOM 2752 C CA . ALA A 1 358 ? -46.140 2.704 -20.324 1.00 85.75 358 ALA A CA 1
ATOM 2753 C C . ALA A 1 358 ? -45.741 3.965 -21.088 1.00 85.75 358 ALA A C 1
ATOM 2755 O O . ALA A 1 358 ? -45.577 5.026 -20.492 1.00 85.75 358 ALA A O 1
ATOM 2756 N N . ASN A 1 359 ? -45.573 3.853 -22.407 1.00 81.88 359 ASN A N 1
ATOM 2757 C CA . ASN A 1 359 ? -45.184 4.978 -23.267 1.00 81.88 359 ASN A CA 1
ATOM 2758 C C . ASN A 1 359 ? -43.931 5.733 -22.772 1.00 81.88 359 ASN A C 1
ATOM 2760 O O . ASN A 1 359 ? -43.854 6.949 -22.906 1.00 81.88 359 ASN A O 1
ATOM 2764 N N . ASN A 1 360 ? -42.945 5.019 -22.209 1.00 81.62 360 ASN A N 1
ATOM 2765 C CA . ASN A 1 360 ? -41.721 5.593 -21.623 1.00 81.62 360 ASN A CA 1
ATOM 2766 C C . ASN A 1 360 ? -41.939 6.523 -20.412 1.00 81.62 360 ASN A C 1
ATOM 2768 O O . ASN A 1 360 ? -41.050 7.304 -20.069 1.00 81.62 360 ASN A O 1
ATOM 2772 N N . GLU A 1 361 ? -43.084 6.414 -19.741 1.00 84.19 361 GLU A N 1
ATOM 2773 C CA . GLU A 1 361 ? -43.400 7.164 -18.533 1.00 84.19 361 GLU A CA 1
ATOM 2774 C C . GLU A 1 361 ? -43.895 6.252 -17.409 1.00 84.19 361 GLU A C 1
ATOM 2776 O O . GLU A 1 361 ? -44.556 5.237 -17.633 1.00 84.19 361 GLU A O 1
ATOM 2781 N N . LEU A 1 362 ? -43.604 6.659 -16.173 1.00 89.38 362 LEU A N 1
ATOM 2782 C CA . LEU A 1 362 ? -44.177 6.073 -14.966 1.00 89.38 362 LEU A CA 1
ATOM 2783 C C . LEU A 1 362 ? -45.451 6.821 -14.551 1.00 89.38 362 LEU A C 1
ATOM 2785 O O . LEU A 1 362 ? -45.399 8.027 -14.281 1.00 89.38 362 LEU A O 1
ATOM 2789 N N . TRP A 1 363 ? -46.543 6.070 -14.433 1.00 88.25 363 TRP A N 1
ATOM 2790 C CA . TRP A 1 363 ? -47.830 6.473 -13.875 1.00 88.25 363 TRP A CA 1
ATOM 2791 C C . TRP A 1 363 ? -48.026 5.787 -12.530 1.00 88.25 363 TRP A C 1
ATOM 2793 O O . TRP A 1 363 ? -48.039 4.559 -12.447 1.00 88.25 363 TRP A O 1
ATOM 2803 N N . GLN A 1 364 ? -48.175 6.577 -11.470 1.00 89.00 364 GLN A N 1
ATOM 2804 C CA . GLN A 1 364 ? -48.360 6.054 -10.121 1.00 89.00 364 GLN A CA 1
ATOM 2805 C C . GLN A 1 364 ? -49.764 6.361 -9.635 1.00 89.00 364 GLN A C 1
ATOM 2807 O O . GLN A 1 364 ? -50.284 7.463 -9.802 1.00 89.00 364 GLN A O 1
ATOM 2812 N N . SER A 1 365 ? -50.372 5.377 -8.995 1.00 90.31 365 SER A N 1
ATOM 2813 C CA . SER A 1 365 ? -51.658 5.527 -8.335 1.00 90.31 365 SER A CA 1
ATOM 2814 C C . SER A 1 365 ? -51.692 4.679 -7.080 1.00 90.31 365 SER A C 1
ATOM 2816 O O . SER A 1 365 ? -50.892 3.754 -6.927 1.00 90.31 365 SER A O 1
ATOM 2818 N N . TYR A 1 366 ? -52.602 4.994 -6.171 1.00 91.56 366 TYR A N 1
ATOM 2819 C CA . TYR A 1 366 ? -52.766 4.209 -4.959 1.00 91.56 366 TYR A CA 1
ATOM 2820 C C . TYR A 1 366 ? -54.227 4.072 -4.557 1.00 91.56 366 TYR A C 1
ATOM 2822 O O . TYR A 1 366 ? -55.056 4.931 -4.858 1.00 91.56 366 TYR A O 1
ATOM 2830 N N . ILE A 1 367 ? -54.520 2.989 -3.845 1.00 91.94 367 ILE A N 1
ATOM 2831 C CA . ILE A 1 367 ? -55.802 2.725 -3.203 1.00 91.94 367 ILE A CA 1
ATOM 2832 C C . ILE A 1 367 ? -55.528 2.490 -1.724 1.00 91.94 367 ILE A C 1
ATOM 2834 O O . ILE A 1 367 ? -54.717 1.639 -1.356 1.00 91.94 367 ILE A O 1
ATOM 2838 N N . ASP A 1 368 ? -56.209 3.259 -0.881 1.00 88.69 368 ASP A N 1
ATOM 2839 C CA . ASP A 1 368 ? -56.224 3.008 0.555 1.00 88.69 368 ASP A CA 1
ATOM 2840 C C . ASP A 1 368 ? -57.303 1.963 0.849 1.00 88.69 368 ASP A C 1
ATOM 2842 O O . ASP A 1 368 ? -58.488 2.200 0.586 1.00 88.69 368 ASP A O 1
ATOM 2846 N N . VAL A 1 369 ? -56.885 0.815 1.382 1.00 87.12 369 VAL A N 1
ATOM 2847 C CA . VAL A 1 369 ? -57.794 -0.185 1.937 1.00 87.12 369 VAL A CA 1
ATOM 2848 C C . VAL A 1 369 ? -57.951 0.138 3.415 1.00 87.12 369 VAL A C 1
ATOM 2850 O O . VAL A 1 369 ? -57.011 0.022 4.201 1.00 87.12 369 VAL A O 1
ATOM 2853 N N . LEU A 1 370 ? -59.130 0.643 3.759 1.00 84.12 370 LEU A N 1
ATOM 2854 C CA . LEU A 1 370 ? -59.469 1.086 5.099 1.00 84.12 370 LEU A CA 1
ATOM 2855 C C . LEU A 1 370 ? -60.051 -0.086 5.869 1.00 84.12 370 LEU A C 1
ATOM 2857 O O . LEU A 1 370 ? -60.981 -0.753 5.411 1.00 84.12 370 LEU A O 1
ATOM 2861 N N . THR A 1 371 ? -59.533 -0.324 7.060 1.00 75.06 371 THR A N 1
ATOM 2862 C CA . THR A 1 371 ? -60.182 -1.269 7.968 1.00 75.06 371 THR A CA 1
ATOM 2863 C C . THR A 1 371 ? -61.483 -0.641 8.464 1.00 75.06 371 THR A C 1
ATOM 2865 O O . THR A 1 371 ? -61.502 0.542 8.798 1.00 75.06 371 THR A O 1
ATOM 2868 N N . GLN A 1 372 ? -62.605 -1.376 8.434 1.00 61.22 372 GLN A N 1
ATOM 2869 C CA . GLN A 1 372 ? -63.879 -0.809 8.879 1.00 61.22 372 GLN A CA 1
ATOM 2870 C C . GLN A 1 372 ? -63.727 -0.345 1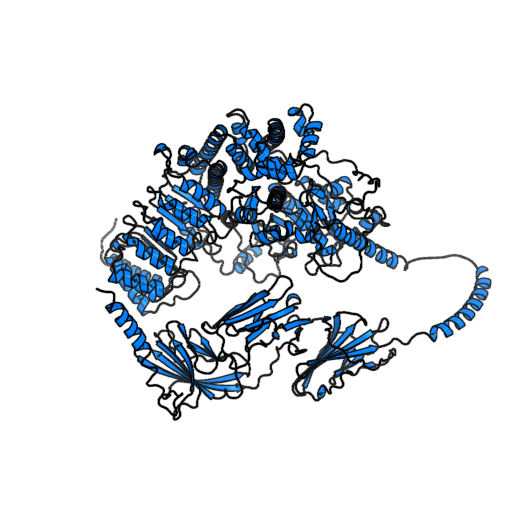0.326 1.00 61.22 372 GLN A C 1
ATOM 2872 O O . GLN A 1 372 ? -63.430 -1.144 11.219 1.00 61.22 372 GLN A O 1
ATOM 2877 N N . ASP A 1 373 ? -63.926 0.954 10.528 1.00 47.28 373 ASP A N 1
ATOM 2878 C CA . ASP A 1 373 ? -63.831 1.585 11.828 1.00 47.28 373 ASP A CA 1
ATOM 2879 C C . ASP A 1 373 ? -64.779 0.846 12.782 1.00 47.28 373 ASP A C 1
ATOM 2881 O O . ASP A 1 373 ? -66.003 0.823 12.598 1.00 47.28 373 ASP A O 1
ATOM 2885 N N . ARG A 1 374 ? -64.225 0.182 13.803 1.00 48.97 374 ARG A N 1
ATOM 2886 C CA . ARG A 1 374 ? -65.001 -0.533 14.832 1.00 48.97 374 ARG A CA 1
ATOM 2887 C C . ARG A 1 374 ? -65.687 0.450 15.794 1.00 48.97 374 ARG A C 1
ATOM 2889 O O . ARG A 1 374 ? -65.843 0.160 16.977 1.00 48.97 374 ARG A O 1
ATOM 2896 N N . ALA A 1 375 ? -66.158 1.589 15.291 1.00 47.69 375 ALA A N 1
ATOM 2897 C CA . ALA A 1 375 ? -66.900 2.596 16.040 1.00 47.69 375 ALA A CA 1
ATOM 2898 C C . ALA A 1 375 ? -68.343 2.160 16.377 1.00 47.69 375 ALA A C 1
ATOM 2900 O O . ALA A 1 375 ? -68.973 2.749 17.250 1.00 47.69 375 ALA A O 1
ATOM 2901 N N . TRP A 1 376 ? -68.866 1.092 15.759 1.00 46.81 376 TRP A N 1
ATOM 2902 C CA . TRP A 1 376 ? -70.164 0.505 16.133 1.00 46.81 376 TRP A CA 1
ATOM 2903 C C . TRP A 1 376 ? -70.045 -0.663 17.129 1.00 46.81 376 TRP A C 1
ATOM 2905 O O . TRP A 1 376 ? -70.988 -0.943 17.871 1.00 46.81 376 TRP A O 1
ATOM 2915 N N . LEU A 1 377 ? -68.873 -1.304 17.220 1.00 43.16 377 LEU A N 1
ATOM 2916 C CA . LEU A 1 377 ? -68.618 -2.365 18.199 1.00 43.16 377 LEU A CA 1
ATOM 2917 C C . LEU A 1 377 ? -68.375 -1.794 19.597 1.00 43.16 377 LEU A C 1
ATOM 2919 O O . LEU A 1 377 ? -68.799 -2.407 20.567 1.00 43.16 377 LEU A O 1
ATOM 2923 N N . THR A 1 378 ? -67.793 -0.601 19.736 1.00 47.69 378 THR A N 1
ATOM 2924 C CA . THR A 1 378 ? -67.617 0.032 21.055 1.00 47.69 378 THR A CA 1
ATOM 2925 C C . THR A 1 378 ? -68.952 0.389 21.712 1.00 47.69 378 THR A C 1
ATOM 2927 O O . THR A 1 378 ? -69.091 0.208 22.916 1.00 47.69 378 THR A O 1
ATOM 2930 N N . SER A 1 379 ? -69.978 0.787 20.953 1.00 47.41 379 SER A N 1
ATOM 2931 C CA . SER A 1 379 ? -71.296 1.119 21.522 1.00 47.41 379 SER A CA 1
ATOM 2932 C C . SER A 1 379 ? -72.090 -0.127 21.961 1.00 47.41 379 SER A C 1
ATOM 2934 O O . SER A 1 379 ? -72.701 -0.146 23.034 1.00 47.41 379 SER A O 1
ATOM 2936 N N . VAL A 1 380 ? -72.006 -1.223 21.193 1.00 53.62 380 VAL A N 1
ATOM 2937 C CA . VAL A 1 380 ? -72.647 -2.509 21.536 1.00 53.62 380 VAL A CA 1
ATOM 2938 C C . VAL A 1 380 ? -71.893 -3.223 22.662 1.00 53.62 380 VAL A C 1
ATOM 2940 O O . VAL A 1 380 ? -72.520 -3.769 23.569 1.00 53.62 380 VAL A O 1
ATOM 2943 N N . ILE A 1 381 ? -70.557 -3.158 22.666 1.00 55.16 381 ILE A N 1
ATOM 2944 C CA . ILE A 1 381 ? -69.715 -3.741 23.716 1.00 55.16 381 ILE A CA 1
ATOM 2945 C C . ILE A 1 381 ? -69.860 -2.957 25.021 1.00 55.16 381 ILE A C 1
ATOM 2947 O O . ILE A 1 381 ? -69.989 -3.593 26.053 1.00 55.16 381 ILE A O 1
ATOM 2951 N N . VAL A 1 382 ? -69.941 -1.622 25.028 1.00 57.75 382 VAL A N 1
ATOM 2952 C CA . VAL A 1 382 ? -70.169 -0.854 26.273 1.00 57.75 382 VAL A CA 1
ATOM 2953 C C . VAL A 1 382 ? -71.541 -1.171 26.885 1.00 57.75 382 VAL A C 1
ATOM 2955 O O . VAL A 1 382 ? -71.653 -1.319 28.102 1.00 57.75 382 VAL A O 1
ATOM 2958 N N . SER A 1 383 ? -72.562 -1.382 26.050 1.00 56.25 383 SER A N 1
ATOM 2959 C CA . SER A 1 383 ? -73.911 -1.775 26.485 1.00 56.25 383 SER A CA 1
ATOM 2960 C C . SER A 1 383 ? -73.954 -3.214 27.023 1.00 56.25 383 SER A C 1
ATOM 2962 O O . SER A 1 383 ? -74.530 -3.475 28.080 1.00 56.25 383 SER A O 1
ATOM 2964 N N . ALA A 1 384 ? -73.288 -4.152 26.342 1.00 56.31 384 ALA A N 1
ATOM 2965 C CA . ALA A 1 384 ? -73.176 -5.544 26.775 1.00 56.31 384 ALA A CA 1
ATOM 2966 C C . ALA A 1 384 ? -72.278 -5.699 28.013 1.00 56.31 384 ALA A C 1
ATOM 2968 O O . ALA A 1 384 ? -72.599 -6.477 28.905 1.00 56.31 384 ALA A O 1
ATOM 2969 N N . VAL A 1 385 ? -71.198 -4.920 28.121 1.00 64.06 385 VAL A N 1
ATOM 2970 C CA . VAL A 1 385 ? -70.282 -4.897 29.269 1.00 64.06 385 VAL A CA 1
ATOM 2971 C C . VAL A 1 385 ? -70.979 -4.337 30.507 1.00 64.06 385 VAL A C 1
ATOM 2973 O O . VAL A 1 385 ? -70.771 -4.879 31.583 1.00 64.06 385 VAL A O 1
ATOM 2976 N N . PHE A 1 386 ? -71.884 -3.359 30.392 1.00 62.84 386 PHE A N 1
ATOM 2977 C CA . PHE A 1 386 ? -72.686 -2.908 31.541 1.00 62.84 386 PHE A CA 1
ATOM 2978 C C . PHE A 1 386 ? -73.644 -3.992 32.065 1.00 62.84 386 PHE A C 1
ATOM 2980 O O . PHE A 1 386 ? -73.762 -4.187 33.277 1.00 62.84 386 PHE A O 1
ATOM 2987 N N . VAL A 1 387 ? -74.282 -4.750 31.166 1.00 66.50 387 VAL A N 1
ATOM 2988 C CA . VAL A 1 387 ? -75.169 -5.870 31.532 1.00 66.50 387 VAL A CA 1
ATOM 2989 C C . VAL A 1 387 ? -74.364 -7.043 32.103 1.00 66.50 387 VAL A C 1
ATOM 2991 O O . VAL A 1 387 ? -74.747 -7.630 33.114 1.00 66.50 387 VAL A O 1
ATOM 2994 N N . ILE A 1 388 ? -73.206 -7.343 31.515 1.00 65.38 388 ILE A N 1
ATOM 2995 C CA . ILE A 1 388 ? -72.297 -8.399 31.966 1.00 65.38 388 ILE A CA 1
ATOM 2996 C C . ILE A 1 388 ? -71.655 -8.027 33.308 1.00 65.38 388 ILE A C 1
ATOM 2998 O O . ILE A 1 388 ? -71.573 -8.889 34.171 1.00 65.38 388 ILE A O 1
ATOM 3002 N N . ILE A 1 389 ? -71.286 -6.767 33.559 1.00 69.94 389 ILE A N 1
ATOM 3003 C CA . ILE A 1 389 ? -70.774 -6.308 34.863 1.00 69.94 389 ILE A CA 1
ATOM 3004 C C . ILE A 1 389 ? -71.859 -6.408 35.945 1.00 69.94 389 ILE A C 1
ATOM 3006 O O . ILE A 1 389 ? -71.556 -6.840 37.056 1.00 69.94 389 ILE A O 1
ATOM 3010 N N . ALA A 1 390 ? -73.124 -6.100 35.637 1.00 63.81 390 ALA A N 1
ATOM 3011 C CA . ALA A 1 390 ? -74.233 -6.274 36.581 1.00 63.81 390 ALA A CA 1
ATOM 3012 C C . ALA A 1 390 ? -74.494 -7.759 36.914 1.00 63.81 390 ALA A C 1
ATOM 3014 O O . ALA A 1 390 ? -74.704 -8.114 38.077 1.00 63.81 390 ALA A O 1
ATOM 3015 N N . VAL A 1 391 ? -74.405 -8.645 35.916 1.00 67.50 391 VAL A N 1
ATOM 3016 C CA . VAL A 1 391 ? -74.545 -10.102 36.088 1.00 67.50 391 VAL A CA 1
ATOM 3017 C C . VAL A 1 391 ? -73.326 -10.705 36.797 1.00 67.50 391 VAL A C 1
ATOM 3019 O O . VAL A 1 391 ? -73.485 -11.539 37.684 1.00 67.50 391 VAL A O 1
ATOM 3022 N N . ILE A 1 392 ? -72.112 -10.246 36.487 1.00 66.44 392 ILE A N 1
ATOM 3023 C CA . ILE A 1 392 ? -70.865 -10.660 37.141 1.00 66.44 392 ILE A CA 1
ATOM 3024 C C . ILE A 1 392 ? -70.829 -10.169 38.591 1.00 66.44 392 ILE A C 1
ATOM 3026 O O . ILE A 1 392 ? -70.439 -10.937 39.459 1.00 66.44 392 ILE A O 1
ATOM 3030 N N . ALA A 1 393 ? -71.302 -8.962 38.909 1.00 64.44 393 ALA A N 1
ATOM 3031 C CA . ALA A 1 393 ? -71.420 -8.497 40.294 1.00 64.44 393 ALA A CA 1
ATOM 3032 C C . ALA A 1 393 ? -72.411 -9.358 41.105 1.00 64.44 393 ALA A C 1
ATOM 3034 O O . ALA A 1 393 ? -72.129 -9.722 42.251 1.00 64.44 393 ALA A O 1
ATOM 3035 N N . PHE A 1 394 ? -73.526 -9.766 40.489 1.00 61.28 394 PHE A N 1
ATOM 3036 C CA . PHE A 1 394 ? -74.509 -10.680 41.082 1.00 61.28 394 PHE A CA 1
ATOM 3037 C C . PHE A 1 394 ? -73.956 -12.107 41.266 1.00 61.28 394 PHE A C 1
ATOM 3039 O O . PHE A 1 394 ? -74.196 -12.754 42.289 1.00 61.28 394 PHE A O 1
ATOM 3046 N N . LEU A 1 395 ? -73.153 -12.591 40.313 1.00 57.88 395 LEU A N 1
ATOM 3047 C CA . LEU A 1 395 ? -72.501 -13.900 40.373 1.00 57.88 395 LEU A CA 1
ATOM 3048 C C . LEU A 1 395 ? -71.299 -13.916 41.330 1.00 57.88 395 LEU A C 1
ATOM 3050 O O . LEU A 1 395 ? -71.148 -14.891 42.055 1.00 57.88 395 LEU A O 1
ATOM 3054 N N . ILE A 1 396 ? -70.507 -12.843 41.435 1.00 60.47 396 ILE A N 1
ATOM 3055 C CA . ILE A 1 396 ? -69.402 -12.687 42.403 1.00 60.47 396 ILE A CA 1
ATOM 3056 C C . ILE A 1 396 ? -69.937 -12.653 43.841 1.00 60.47 396 ILE A C 1
ATOM 3058 O O . ILE A 1 396 ? -69.326 -13.247 44.732 1.00 60.47 396 ILE A O 1
ATOM 3062 N N . PHE A 1 397 ? -71.104 -12.039 44.076 1.00 53.84 397 PHE A N 1
ATOM 3063 C CA . PHE A 1 397 ? -71.787 -12.094 45.374 1.00 53.84 397 PHE A CA 1
ATOM 3064 C C . PHE A 1 397 ? -72.206 -13.528 45.745 1.00 53.84 397 PHE A C 1
ATOM 3066 O O . PHE A 1 397 ? -72.109 -13.928 46.905 1.00 53.84 397 PHE A O 1
ATOM 3073 N N . LYS A 1 398 ? -72.596 -14.341 44.753 1.00 49.22 398 LYS A N 1
ATOM 3074 C CA . LYS A 1 398 ? -72.940 -15.760 44.939 1.00 49.22 398 LYS A CA 1
ATOM 3075 C C . LYS A 1 398 ? -71.709 -16.676 45.036 1.00 49.22 398 LYS A C 1
ATOM 3077 O O . LYS A 1 398 ? -71.746 -17.670 45.757 1.00 49.22 398 LYS A O 1
ATOM 3082 N N . TYR A 1 399 ? -70.621 -16.332 44.349 1.00 47.41 399 TYR A N 1
ATOM 3083 C CA . TYR A 1 399 ? -69.414 -17.154 44.214 1.00 47.41 399 TYR A CA 1
ATOM 3084 C C . TYR A 1 399 ? -68.411 -16.952 45.362 1.00 47.41 399 TYR A C 1
ATOM 3086 O O . TYR A 1 399 ? -67.708 -17.887 45.734 1.00 47.41 399 TYR A O 1
ATOM 3094 N N . ARG A 1 400 ? -68.422 -15.795 46.045 1.00 48.59 400 ARG A N 1
ATOM 3095 C CA . ARG A 1 400 ? -67.634 -15.573 47.280 1.00 48.59 400 ARG A CA 1
ATOM 3096 C C . ARG A 1 400 ? -68.030 -16.477 48.460 1.00 48.59 400 ARG A C 1
ATOM 3098 O O . ARG A 1 400 ? -67.315 -16.506 49.457 1.00 48.59 400 ARG A O 1
ATOM 3105 N N . LYS A 1 401 ? -69.127 -17.239 48.357 1.00 44.06 401 LYS A N 1
ATOM 3106 C CA . LYS A 1 401 ? -69.589 -18.171 49.401 1.00 44.06 401 LYS A CA 1
ATOM 3107 C C . LYS A 1 401 ? -69.058 -19.604 49.252 1.00 44.06 401 LYS A C 1
ATOM 3109 O O . LYS A 1 401 ? -69.257 -20.400 50.164 1.00 44.06 401 LYS A O 1
ATOM 3114 N N . HIS A 1 402 ? -68.371 -19.966 48.167 1.00 34.78 402 HIS A N 1
ATOM 3115 C CA . HIS A 1 402 ? -67.980 -21.364 47.971 1.00 34.78 402 HIS A CA 1
ATOM 3116 C C . HIS A 1 402 ? -66.536 -21.526 47.474 1.00 34.78 402 HIS A C 1
ATOM 3118 O O . HIS A 1 402 ? -66.281 -21.653 46.288 1.00 34.78 402 HIS A O 1
ATOM 3124 N N . ARG A 1 403 ? -65.614 -21.556 48.449 1.00 35.38 403 ARG A N 1
ATOM 3125 C CA . ARG A 1 403 ? -64.618 -22.632 48.642 1.00 35.38 403 ARG A CA 1
ATOM 3126 C C . ARG A 1 403 ? -63.733 -22.965 47.419 1.00 35.38 403 ARG A C 1
ATOM 3128 O O . ARG A 1 403 ? -64.185 -23.598 46.482 1.00 35.38 403 ARG A O 1
ATOM 3135 N N . SER A 1 404 ? -62.492 -22.473 47.396 1.00 37.97 404 SER A N 1
ATOM 3136 C CA . SER A 1 404 ? -61.251 -23.136 47.868 1.00 37.97 404 SER A CA 1
ATOM 3137 C C . SER A 1 404 ? -60.592 -24.097 46.865 1.00 37.97 404 SER A C 1
ATOM 3139 O O . SER A 1 404 ? -61.224 -24.997 46.329 1.00 37.97 404 SER A O 1
ATOM 3141 N N . ASN A 1 405 ? -59.273 -23.887 46.755 1.00 33.91 405 ASN A N 1
ATOM 3142 C CA . ASN A 1 405 ? -58.193 -24.723 46.219 1.00 33.91 405 ASN A CA 1
ATOM 3143 C C . ASN A 1 405 ? -58.076 -24.936 44.698 1.00 33.91 405 ASN A C 1
ATOM 3145 O O . ASN A 1 405 ? -58.853 -25.668 44.102 1.00 33.91 405 ASN A O 1
ATOM 3149 N N . GLY A 1 406 ? -56.940 -24.466 44.157 1.00 34.34 406 GLY A N 1
ATOM 3150 C CA . GLY A 1 406 ? -56.065 -25.311 43.332 1.00 34.34 406 GLY A CA 1
ATOM 3151 C C . GLY A 1 406 ? -55.692 -24.818 41.926 1.00 34.34 406 GLY A C 1
ATOM 3152 O O . GLY A 1 406 ? -56.479 -24.974 41.007 1.00 34.34 406 GLY A O 1
ATOM 3153 N N . HIS A 1 407 ? -54.422 -24.406 41.788 1.00 31.08 407 HIS A N 1
ATOM 3154 C CA . HIS A 1 407 ? -53.522 -24.527 40.617 1.00 31.08 407 HIS A CA 1
ATOM 3155 C C . HIS A 1 407 ? -53.529 -23.489 39.462 1.00 31.08 407 HIS A C 1
ATOM 3157 O O . HIS A 1 407 ? -54.321 -23.533 38.526 1.00 31.08 407 HIS A O 1
ATOM 3163 N N . GLN A 1 408 ? -52.517 -22.616 39.561 1.00 34.06 408 GLN A N 1
ATOM 3164 C CA . GLN A 1 408 ? -51.647 -21.971 38.554 1.00 34.06 408 GLN A CA 1
ATOM 3165 C C . GLN A 1 408 ? -50.747 -23.014 37.819 1.00 34.06 408 GLN A C 1
ATOM 3167 O O . GLN A 1 408 ? -50.683 -24.142 38.295 1.00 34.06 408 GLN A O 1
ATOM 3172 N N . ASP A 1 409 ? -49.992 -22.815 36.723 1.00 38.34 409 ASP A N 1
ATOM 3173 C CA . ASP A 1 409 ? -49.434 -21.678 35.952 1.00 38.34 409 ASP A CA 1
ATOM 3174 C C . ASP A 1 409 ? -48.963 -22.199 34.560 1.00 38.34 409 ASP A C 1
ATOM 3176 O O . ASP A 1 409 ? -48.781 -23.406 34.395 1.00 38.34 409 ASP A O 1
ATOM 3180 N N . GLY A 1 410 ? -48.673 -21.319 33.580 1.00 33.44 410 GLY A N 1
ATOM 3181 C CA . GLY A 1 410 ? -47.851 -21.734 32.421 1.00 33.44 410 GLY A CA 1
ATOM 3182 C C . GLY A 1 410 ? -47.623 -20.766 31.245 1.00 33.44 410 GLY A C 1
ATOM 3183 O O . GLY A 1 410 ? -46.679 -20.980 30.493 1.00 33.44 410 GLY A O 1
ATOM 3184 N N . TYR A 1 411 ? -48.421 -19.708 31.049 1.00 32.34 411 TYR A N 1
ATOM 3185 C CA . TYR A 1 411 ? -48.405 -18.964 29.766 1.00 32.34 411 TYR A CA 1
ATOM 3186 C C . TYR A 1 411 ? -47.952 -17.489 29.828 1.00 32.34 411 TYR A C 1
ATOM 3188 O O . TYR A 1 411 ? -47.808 -16.858 28.788 1.00 32.34 411 TYR A O 1
ATOM 3196 N N . SER A 1 412 ? -47.681 -16.925 31.011 1.00 36.0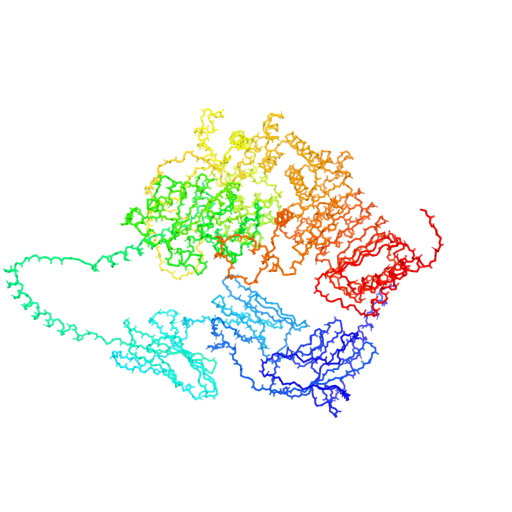9 412 SER A N 1
ATOM 3197 C CA . SER A 1 412 ? -47.351 -15.494 31.191 1.00 36.09 412 SER A CA 1
ATOM 3198 C C . SER A 1 412 ? -45.850 -15.163 31.268 1.00 36.09 412 SER A C 1
ATOM 3200 O O . SER A 1 412 ? -45.484 -13.991 31.226 1.00 36.09 412 SER A O 1
ATOM 3202 N N . ALA A 1 413 ? -44.960 -16.159 31.352 1.00 40.78 413 ALA A N 1
ATOM 3203 C CA . ALA A 1 413 ? -43.516 -15.930 31.511 1.00 40.78 413 ALA A CA 1
ATOM 3204 C C . ALA A 1 413 ? -42.772 -15.644 30.185 1.00 40.78 413 ALA A C 1
ATOM 3206 O O . ALA A 1 413 ? -41.774 -14.929 30.181 1.00 40.78 413 ALA A O 1
ATOM 3207 N N . ILE A 1 414 ? -43.276 -16.151 29.053 1.00 43.78 414 ILE A N 1
ATOM 3208 C CA . ILE A 1 414 ? -42.581 -16.126 27.747 1.00 43.78 414 ILE A CA 1
ATOM 3209 C C . ILE A 1 414 ? -42.660 -14.743 27.065 1.00 43.78 414 ILE A C 1
ATOM 3211 O O . ILE A 1 414 ? -41.770 -14.356 26.308 1.00 43.78 414 ILE A O 1
ATOM 3215 N N . GLU A 1 415 ? -43.705 -13.959 27.341 1.00 37.16 415 GLU A N 1
ATOM 3216 C CA . GLU A 1 415 ? -43.869 -12.608 26.777 1.00 37.16 415 GLU A CA 1
ATOM 3217 C C . GLU A 1 415 ? -43.012 -11.557 27.508 1.00 37.16 415 GLU A C 1
ATOM 3219 O O . GLU A 1 415 ? -42.518 -10.611 26.892 1.00 37.16 415 GLU A O 1
ATOM 3224 N N . GLY A 1 416 ? -42.760 -11.755 28.808 1.00 45.78 416 GLY A N 1
ATOM 3225 C CA . GLY A 1 416 ? -41.938 -10.859 29.628 1.00 45.78 416 GLY A CA 1
ATOM 3226 C C . GLY A 1 416 ? -40.432 -10.954 29.348 1.00 45.78 416 GLY A C 1
ATOM 3227 O O . GLY A 1 416 ? -39.736 -9.939 29.406 1.00 45.78 416 GLY A O 1
ATOM 3228 N N . THR A 1 417 ? -39.916 -12.136 29.000 1.00 49.62 417 THR A N 1
ATOM 3229 C CA . THR A 1 417 ? -38.492 -12.347 28.667 1.00 49.62 417 THR A CA 1
ATOM 3230 C C . THR A 1 417 ? -38.120 -11.742 27.310 1.00 49.62 417 THR A C 1
ATOM 3232 O O . THR A 1 417 ? -37.081 -11.095 27.177 1.00 49.62 417 THR A O 1
ATOM 3235 N N . LYS A 1 418 ? -39.017 -11.833 26.319 1.00 51.53 418 LYS A N 1
ATOM 3236 C CA . LYS A 1 418 ? -38.824 -11.286 24.962 1.00 51.53 418 LYS A CA 1
ATOM 3237 C C . LYS A 1 418 ? -38.819 -9.750 24.903 1.00 51.53 418 LYS A C 1
ATOM 3239 O O . LYS A 1 418 ? -38.181 -9.168 24.027 1.00 51.53 418 LYS A O 1
ATOM 3244 N N . LEU A 1 419 ? -39.530 -9.085 25.822 1.00 51.56 419 LEU A N 1
ATOM 3245 C CA . LEU A 1 419 ? -39.526 -7.620 25.947 1.00 51.56 419 LEU A CA 1
ATOM 3246 C C . LEU A 1 419 ? -38.245 -7.100 26.627 1.00 51.56 419 LEU A C 1
ATOM 3248 O O . LEU A 1 419 ? -37.747 -6.039 26.254 1.00 51.56 419 LEU A O 1
ATOM 3252 N N . LYS A 1 420 ? -37.695 -7.851 27.594 1.00 60.81 420 LYS A N 1
ATOM 3253 C CA . LYS A 1 420 ? -36.451 -7.503 28.305 1.00 60.81 420 LYS A CA 1
ATOM 3254 C C . LYS A 1 420 ? -35.212 -7.612 27.412 1.00 60.81 420 LYS A C 1
ATOM 3256 O O . LYS A 1 420 ? -34.382 -6.708 27.429 1.00 60.81 420 LYS A O 1
ATOM 3261 N N . SER A 1 421 ? -35.113 -8.657 26.588 1.00 60.62 421 SER A N 1
ATOM 3262 C CA . SER A 1 421 ? -33.972 -8.873 25.684 1.00 60.62 421 SER A CA 1
ATOM 3263 C C . SER A 1 421 ? -33.798 -7.769 24.638 1.00 60.62 421 SER A C 1
ATOM 3265 O O . SER A 1 421 ? -32.680 -7.334 24.364 1.00 60.62 421 SER A O 1
ATOM 3267 N N . ARG A 1 422 ? -34.904 -7.251 24.091 1.00 68.75 422 ARG A N 1
ATOM 3268 C CA . ARG A 1 422 ? -34.874 -6.154 23.110 1.00 68.75 422 ARG A CA 1
ATOM 3269 C C . ARG A 1 422 ? -34.364 -4.837 23.708 1.00 68.75 422 ARG A C 1
ATOM 3271 O O . ARG A 1 422 ? -33.762 -4.045 22.990 1.00 68.75 422 ARG A O 1
ATOM 3278 N N . GLY A 1 423 ? -34.582 -4.616 25.006 1.00 81.19 423 GLY A N 1
ATOM 3279 C CA . GLY A 1 423 ? -34.117 -3.417 25.705 1.00 81.19 423 GLY A CA 1
ATOM 3280 C C . GLY A 1 423 ? -32.600 -3.379 25.916 1.00 81.19 423 GLY A C 1
ATOM 3281 O O . GLY A 1 423 ? -32.001 -2.329 25.704 1.00 81.19 423 GLY A O 1
ATOM 3282 N N . ILE A 1 424 ? -31.974 -4.519 26.240 1.00 82.06 424 ILE A N 1
ATOM 3283 C CA . ILE A 1 424 ? -30.510 -4.619 26.413 1.00 82.06 424 ILE A CA 1
ATOM 3284 C C . ILE A 1 424 ? -29.790 -4.287 25.097 1.00 82.06 424 ILE A C 1
ATOM 3286 O O . ILE A 1 424 ? -28.834 -3.515 25.086 1.00 82.06 424 ILE A O 1
ATOM 3290 N N . VAL A 1 425 ? -30.277 -4.827 23.972 1.00 85.62 425 VAL A N 1
ATOM 3291 C CA . VAL A 1 425 ? -29.680 -4.597 22.644 1.00 85.62 425 VAL A CA 1
ATOM 3292 C C . VAL A 1 425 ? -29.668 -3.111 22.283 1.00 85.62 425 VAL A C 1
ATOM 3294 O O . VAL A 1 425 ? -28.635 -2.600 21.856 1.00 85.62 425 VAL A O 1
ATOM 3297 N N . GLU A 1 426 ? -30.795 -2.414 22.443 1.00 86.44 426 GLU A N 1
ATOM 3298 C CA . GLU A 1 426 ? -30.881 -0.993 22.086 1.00 86.44 426 GLU A CA 1
ATOM 3299 C C . GLU A 1 426 ? -30.047 -0.104 23.018 1.00 86.44 426 GLU A C 1
ATOM 3301 O O . GLU A 1 426 ? -29.421 0.838 22.535 1.00 86.44 426 GLU A O 1
ATOM 3306 N N . GLU A 1 427 ? -29.946 -0.430 24.312 1.00 87.31 427 GLU A N 1
ATOM 3307 C CA . GLU A 1 427 ? -29.065 0.301 25.233 1.00 87.31 427 GLU A CA 1
ATOM 3308 C C . GLU A 1 427 ? -27.584 0.135 24.846 1.00 87.31 427 GLU A C 1
ATOM 3310 O O . GLU A 1 427 ? -26.853 1.123 24.767 1.00 87.31 427 GLU A O 1
ATOM 3315 N N . CYS A 1 428 ? -27.151 -1.082 24.487 1.00 87.19 428 CYS A N 1
ATOM 3316 C CA . CYS A 1 428 ? -25.794 -1.320 23.987 1.00 87.19 428 CYS A CA 1
ATOM 3317 C C . CYS A 1 428 ? -25.513 -0.591 22.662 1.00 87.19 428 CYS A C 1
ATOM 3319 O O . CYS A 1 428 ? -24.429 -0.028 22.489 1.00 87.19 428 CYS A O 1
ATOM 3321 N N . LYS A 1 429 ? -26.467 -0.583 21.717 1.00 89.62 429 LYS A N 1
ATOM 3322 C CA . LYS A 1 429 ? -26.314 0.167 20.459 1.00 89.62 429 LYS A CA 1
ATOM 3323 C C . LYS A 1 429 ? -26.173 1.661 20.728 1.00 89.62 429 LYS A C 1
ATOM 3325 O O . LYS A 1 429 ? -25.295 2.294 20.149 1.00 89.62 429 LYS A O 1
ATOM 3330 N N . GLU A 1 430 ? -27.010 2.221 21.596 1.00 86.19 430 GLU A N 1
ATOM 3331 C CA . GLU A 1 430 ? -26.968 3.645 21.920 1.00 86.19 430 GLU A CA 1
ATOM 3332 C C . GLU A 1 430 ? -25.660 4.035 22.612 1.00 86.19 430 GLU A C 1
ATOM 3334 O O . GLU A 1 430 ? -25.030 5.028 22.240 1.00 86.19 430 GLU A O 1
ATOM 3339 N N . PHE A 1 431 ? -25.182 3.203 23.539 1.00 85.06 431 PHE A N 1
ATOM 3340 C CA . PHE A 1 431 ? -23.875 3.385 24.162 1.00 85.06 431 PHE A CA 1
ATOM 3341 C C . PHE A 1 431 ? -22.741 3.418 23.129 1.00 85.06 431 PHE A C 1
ATOM 3343 O O . PHE A 1 431 ? -21.898 4.314 23.158 1.00 85.06 431 PHE A O 1
ATOM 3350 N N . LEU A 1 432 ? -22.714 2.474 22.184 1.00 85.31 432 LEU A N 1
ATOM 3351 C CA . LEU A 1 432 ? -21.670 2.436 21.157 1.00 85.31 432 LEU A CA 1
ATOM 3352 C C . LEU A 1 432 ? -21.770 3.616 20.189 1.00 85.31 432 LEU A C 1
ATOM 3354 O O . LEU A 1 432 ? -20.747 4.197 19.831 1.00 85.31 432 LEU A O 1
ATOM 3358 N N . ARG A 1 433 ? -22.985 4.008 19.783 1.00 84.75 433 ARG A N 1
ATOM 3359 C CA . ARG A 1 433 ? -23.189 5.187 18.929 1.00 84.75 433 ARG A CA 1
ATOM 3360 C C . ARG A 1 433 ? -22.659 6.439 19.605 1.00 84.75 433 ARG A C 1
ATOM 3362 O O . ARG A 1 433 ? -21.964 7.201 18.957 1.00 84.75 433 ARG A O 1
ATOM 3369 N N . THR A 1 434 ? -22.946 6.640 20.885 1.00 79.38 434 THR A N 1
ATOM 3370 C CA . THR A 1 434 ? -22.555 7.850 21.626 1.00 79.38 434 THR A CA 1
ATOM 3371 C C . THR A 1 434 ? -21.078 7.855 22.022 1.00 79.38 434 THR A C 1
ATOM 3373 O O . THR A 1 434 ? -20.397 8.869 21.877 1.00 79.38 434 THR A O 1
ATOM 3376 N N . THR A 1 435 ? -20.540 6.720 22.467 1.00 73.44 435 THR A N 1
ATOM 3377 C CA . THR A 1 435 ? -19.149 6.616 22.938 1.00 73.44 435 THR A CA 1
ATOM 3378 C C . THR A 1 435 ? -18.143 6.702 21.793 1.00 73.44 435 THR A C 1
ATOM 3380 O O . THR A 1 435 ? -17.074 7.288 21.952 1.00 73.44 435 THR A O 1
ATOM 3383 N N . LEU A 1 436 ? -18.488 6.174 20.614 1.00 77.12 436 LEU A N 1
ATOM 3384 C CA . LEU A 1 436 ? -17.600 6.176 19.446 1.00 77.12 436 LEU A CA 1
ATOM 3385 C C . LEU A 1 436 ? -17.679 7.484 18.620 1.00 77.12 436 LEU A C 1
ATOM 3387 O O . LEU A 1 436 ? -16.973 7.632 17.615 1.00 77.12 436 LEU A O 1
ATOM 3391 N N . LEU A 1 437 ? -18.483 8.459 19.071 1.00 67.38 437 LEU A N 1
ATOM 3392 C CA . LEU A 1 437 ? -18.488 9.853 18.615 1.00 67.38 437 LEU A CA 1
ATOM 3393 C C . LEU A 1 437 ? -17.472 10.659 19.445 1.00 67.38 437 LEU A C 1
ATOM 3395 O O . LEU A 1 437 ? -17.747 11.088 20.567 1.00 67.38 437 LEU A O 1
ATOM 3399 N N . GLY A 1 438 ? -16.267 10.848 18.904 1.00 64.50 438 GLY A N 1
ATOM 3400 C CA . GLY A 1 438 ? -15.194 11.605 19.563 1.00 64.50 438 GLY A CA 1
ATOM 3401 C C . GLY A 1 438 ? -14.186 10.729 20.303 1.00 64.50 438 GLY A C 1
ATOM 3402 O O . GLY A 1 438 ? -13.845 11.006 21.448 1.00 64.50 438 GLY A O 1
ATOM 3403 N N . LEU A 1 439 ? -13.695 9.683 19.637 1.00 66.50 439 LEU A N 1
ATOM 3404 C CA . LEU A 1 439 ? -12.623 8.841 20.157 1.00 66.50 439 LEU A CA 1
ATOM 3405 C C . LEU A 1 439 ? -11.314 9.631 20.244 1.00 66.50 439 LEU A C 1
ATOM 3407 O O . LEU A 1 439 ? -10.931 10.255 19.245 1.00 66.50 439 LEU A O 1
ATOM 3411 N N . PRO A 1 440 ? -10.576 9.547 21.364 1.00 64.62 440 PRO A N 1
ATOM 3412 C CA . PRO A 1 440 ? -9.232 10.088 21.426 1.00 64.62 440 PRO A CA 1
ATOM 3413 C C . PRO A 1 440 ? -8.339 9.285 20.476 1.00 64.62 440 PRO A C 1
ATOM 3415 O O . PRO A 1 440 ? -8.000 8.126 20.701 1.00 64.62 440 PRO A O 1
ATOM 3418 N N . THR A 1 441 ? -7.950 9.915 19.374 1.00 65.38 441 THR A N 1
ATOM 3419 C CA . THR A 1 441 ? -7.014 9.340 18.393 1.00 65.38 441 THR A CA 1
ATOM 3420 C C . THR A 1 441 ? -5.598 9.201 18.952 1.00 65.38 441 THR A C 1
ATOM 3422 O O . THR A 1 441 ? -4.814 8.408 18.432 1.00 65.38 441 THR A O 1
ATOM 3425 N N . ILE A 1 442 ? -5.290 9.957 20.013 1.00 66.81 442 ILE A N 1
ATOM 3426 C CA . ILE A 1 442 ? -4.125 9.793 20.885 1.00 66.81 442 ILE A CA 1
ATOM 3427 C C . ILE A 1 442 ? -4.615 9.883 22.343 1.00 66.81 442 ILE A C 1
ATOM 3429 O O . ILE A 1 442 ? -4.966 10.976 22.783 1.00 66.81 442 ILE A O 1
ATOM 3433 N N . PRO A 1 443 ? -4.643 8.764 23.088 1.00 50.59 443 PRO A N 1
ATOM 3434 C CA . PRO A 1 443 ? -5.281 8.654 24.408 1.00 50.59 443 PRO A CA 1
ATOM 3435 C C . PRO A 1 443 ? -4.832 9.579 25.554 1.00 50.59 443 PRO A C 1
ATOM 3437 O O . PRO A 1 443 ? -5.479 9.556 26.592 1.00 50.59 443 PRO A O 1
ATOM 3440 N N . TRP A 1 444 ? -3.771 10.382 25.427 1.00 57.00 444 TRP A N 1
ATOM 3441 C CA . TRP A 1 444 ? -3.325 11.303 26.496 1.00 57.00 444 TRP A CA 1
ATOM 3442 C C . TRP A 1 444 ? -3.409 12.791 26.143 1.00 57.00 444 TRP A C 1
ATOM 3444 O O . TRP A 1 444 ? -3.011 13.625 26.955 1.00 57.00 444 TRP A O 1
ATOM 3454 N N . LEU A 1 445 ? -3.860 13.136 24.935 1.00 57.56 445 LEU A N 1
ATOM 3455 C CA . LEU A 1 445 ? -4.071 14.527 24.534 1.00 57.56 445 LEU A CA 1
ATOM 3456 C C . LEU A 1 445 ? -5.534 14.896 24.792 1.00 57.56 445 LEU A C 1
ATOM 3458 O O . LEU A 1 445 ? -6.431 14.109 24.487 1.00 57.56 445 LEU A O 1
ATOM 3462 N N . THR A 1 446 ? -5.768 16.064 25.392 1.00 52.28 446 THR A N 1
ATOM 3463 C CA . THR A 1 446 ? -7.113 16.498 25.798 1.00 52.28 446 THR A CA 1
ATOM 3464 C C . THR A 1 446 ? -7.943 16.934 24.586 1.00 52.28 446 THR A C 1
ATOM 3466 O O . THR A 1 446 ? -7.427 17.081 23.473 1.00 52.28 446 THR A O 1
ATOM 3469 N N . GLU A 1 447 ? -9.249 17.151 24.776 1.00 51.47 447 GLU A N 1
ATOM 3470 C CA . GLU A 1 447 ? -10.125 17.679 23.715 1.00 51.47 447 GLU A CA 1
ATOM 3471 C C . GLU A 1 447 ? -9.600 19.008 23.140 1.00 51.47 447 GLU A C 1
ATOM 3473 O O . GLU A 1 447 ? -9.676 19.226 21.927 1.00 51.47 447 GLU A O 1
ATOM 3478 N N . ASP A 1 448 ? -8.947 19.825 23.975 1.00 50.62 448 ASP A N 1
ATOM 3479 C CA . ASP A 1 448 ? -8.324 21.102 23.600 1.00 50.62 448 ASP A CA 1
ATOM 3480 C C . ASP A 1 448 ? -7.198 20.964 22.556 1.00 50.62 448 ASP A C 1
ATOM 3482 O O . ASP A 1 448 ? -6.907 21.910 21.819 1.00 50.62 448 ASP A O 1
ATOM 3486 N N . ASP A 1 449 ? -6.572 19.787 22.446 1.00 54.59 449 ASP A N 1
ATOM 3487 C CA . ASP A 1 449 ? -5.514 19.506 21.469 1.00 54.59 449 ASP A CA 1
ATOM 3488 C C . ASP A 1 449 ? -6.064 19.078 20.088 1.00 54.59 449 ASP A C 1
ATOM 3490 O O . ASP A 1 449 ? -5.282 18.759 19.187 1.00 54.59 449 ASP A O 1
ATOM 3494 N N . GLY A 1 450 ? -7.391 19.041 19.886 1.00 58.50 450 GLY A N 1
ATOM 3495 C CA . GLY A 1 450 ? -8.010 18.602 18.622 1.00 58.50 450 GLY A CA 1
ATOM 3496 C C . GLY A 1 450 ? -7.812 17.105 18.344 1.00 58.50 450 GLY A C 1
ATOM 3497 O O . GLY A 1 450 ? -7.706 16.665 17.192 1.00 58.50 450 GLY A O 1
ATOM 3498 N N . CYS A 1 451 ? -7.690 16.317 19.415 1.00 61.47 451 CYS A N 1
ATOM 3499 C CA . CYS A 1 451 ? -7.280 14.916 19.362 1.00 61.47 451 CYS A CA 1
ATOM 3500 C C . CYS A 1 451 ? -8.436 13.911 19.325 1.00 61.47 451 CYS A C 1
ATOM 3502 O O . CYS A 1 451 ? -8.181 12.715 19.167 1.00 61.47 451 CYS A O 1
ATOM 3504 N N . CYS A 1 452 ? -9.682 14.374 19.378 1.00 67.56 452 CYS A N 1
ATOM 3505 C CA . CYS A 1 452 ? -10.866 13.535 19.241 1.00 67.56 452 CYS A CA 1
ATOM 3506 C C . CYS A 1 452 ? -11.373 13.530 17.798 1.00 67.56 452 CYS A C 1
ATOM 3508 O O . CYS A 1 452 ? -11.401 14.567 17.137 1.00 67.56 452 CYS A O 1
ATOM 3510 N N . ALA A 1 453 ? -11.780 12.366 17.299 1.00 66.88 453 ALA A N 1
ATOM 3511 C CA . ALA A 1 453 ? -12.400 12.252 15.985 1.00 66.88 453 ALA A CA 1
ATOM 3512 C C . ALA A 1 453 ? -13.404 11.097 15.948 1.00 66.88 453 ALA A C 1
ATOM 3514 O O . ALA A 1 453 ? -13.407 10.207 16.801 1.00 66.88 453 ALA A O 1
ATOM 3515 N N . TRP A 1 454 ? -14.306 11.139 14.974 1.00 74.25 454 TRP A N 1
ATOM 3516 C CA . TRP A 1 454 ? -15.329 10.117 14.811 1.00 74.25 454 TRP A CA 1
ATOM 3517 C C . TRP A 1 454 ? -14.666 8.849 14.288 1.00 74.25 454 TRP A C 1
ATOM 3519 O O . TRP A 1 454 ? -13.783 8.920 13.430 1.00 74.25 454 TRP A O 1
ATOM 3529 N N . VAL A 1 455 ? -15.098 7.678 14.762 1.00 77.75 455 VAL A N 1
ATOM 3530 C CA . VAL A 1 455 ? -14.540 6.405 14.276 1.00 77.75 455 VAL A CA 1
ATOM 3531 C C . VAL A 1 455 ? -14.622 6.290 12.748 1.00 77.75 455 VAL A C 1
ATOM 3533 O O . VAL A 1 455 ? -13.721 5.744 12.130 1.00 77.75 455 VAL A O 1
ATOM 3536 N N . GLU A 1 456 ? -15.639 6.874 12.114 1.00 75.69 456 GLU A N 1
ATOM 3537 C CA . GLU A 1 456 ? -15.814 6.898 10.655 1.00 75.69 456 GLU A CA 1
ATOM 3538 C C . GLU A 1 456 ? -14.854 7.847 9.909 1.00 75.69 456 GLU A C 1
ATOM 3540 O O . GLU A 1 456 ? -14.515 7.624 8.739 1.00 75.69 456 GLU A O 1
ATOM 3545 N N . ASP A 1 457 ? -14.367 8.879 10.592 1.00 70.94 457 ASP A N 1
ATOM 3546 C CA . ASP A 1 457 ? -13.385 9.810 10.040 1.00 70.94 457 ASP A CA 1
ATOM 3547 C C . ASP A 1 457 ? -11.961 9.265 10.182 1.00 70.94 457 ASP A C 1
ATOM 3549 O O . ASP A 1 457 ? -11.138 9.432 9.282 1.00 70.94 457 ASP A O 1
ATOM 3553 N N . VAL A 1 458 ? -11.688 8.557 11.281 1.00 70.12 458 VAL A N 1
ATOM 3554 C CA . VAL A 1 458 ? -10.369 7.983 11.591 1.00 70.12 458 VAL A CA 1
ATOM 3555 C C . VAL A 1 458 ? -10.186 6.611 10.948 1.00 70.12 458 VAL A C 1
ATOM 3557 O O . VAL A 1 458 ? -9.089 6.250 10.525 1.00 70.12 458 VAL A O 1
ATOM 3560 N N . TYR A 1 459 ? -11.243 5.810 10.847 1.00 78.50 459 TYR A N 1
ATOM 3561 C CA . TYR A 1 459 ? -11.115 4.491 10.255 1.00 78.50 459 TYR A CA 1
ATOM 3562 C C . TYR A 1 459 ? -10.853 4.603 8.750 1.00 78.50 459 TYR A C 1
ATOM 3564 O O . TYR A 1 459 ? -11.618 5.198 7.989 1.00 78.50 459 TYR A O 1
ATOM 3572 N N . SER A 1 460 ? -9.762 3.981 8.315 1.00 73.81 460 SER A N 1
ATOM 3573 C CA . SER A 1 460 ? -9.440 3.746 6.909 1.00 73.81 460 SER A CA 1
ATOM 3574 C C . SER A 1 460 ? -9.068 2.279 6.738 1.00 73.81 460 SER A C 1
ATOM 3576 O O . SER A 1 460 ? -8.558 1.665 7.675 1.00 73.81 460 SER A O 1
ATOM 3578 N N . SER A 1 461 ? -9.327 1.717 5.552 1.00 73.56 461 SER A N 1
ATOM 3579 C CA . SER A 1 461 ? -9.134 0.287 5.281 1.00 73.56 461 SER A CA 1
ATOM 3580 C C . SER A 1 461 ? -7.737 -0.178 5.699 1.00 73.56 461 SER A C 1
ATOM 3582 O O . SER A 1 461 ? -6.725 0.238 5.124 1.00 73.56 461 SER A O 1
ATOM 3584 N N . SER A 1 462 ? -7.695 -1.063 6.692 1.00 78.88 462 SER A N 1
ATOM 3585 C CA . SER A 1 462 ? -6.469 -1.743 7.097 1.00 78.88 462 SER A CA 1
ATOM 3586 C C . SER A 1 462 ? -6.150 -2.888 6.136 1.00 78.88 462 SER A C 1
ATOM 3588 O O . SER A 1 462 ? -7.045 -3.479 5.534 1.00 78.88 462 SER A O 1
ATOM 3590 N N . GLU A 1 463 ? -4.866 -3.189 5.976 1.00 80.81 463 GLU A N 1
ATOM 3591 C CA . GLU A 1 463 ? -4.410 -4.425 5.354 1.00 80.81 463 GLU A CA 1
ATOM 3592 C C . GLU A 1 463 ? -4.609 -5.571 6.344 1.00 80.81 463 GLU A C 1
ATOM 3594 O O . GLU A 1 463 ? -4.067 -5.542 7.449 1.00 80.81 463 GLU A O 1
ATOM 3599 N N . LEU A 1 464 ? -5.397 -6.561 5.935 1.00 85.25 464 LEU A N 1
ATOM 3600 C CA . LEU A 1 464 ? -5.703 -7.749 6.715 1.00 85.25 464 LEU A CA 1
ATOM 3601 C C . LEU A 1 464 ? -5.171 -8.971 5.976 1.00 85.25 464 LEU A C 1
ATOM 3603 O O . LEU A 1 464 ? -5.409 -9.135 4.778 1.00 85.25 464 LEU A O 1
ATOM 3607 N N . LEU A 1 465 ? -4.451 -9.818 6.698 1.00 83.06 465 LEU A N 1
ATOM 3608 C CA . LEU A 1 465 ? -3.887 -11.062 6.199 1.00 83.06 465 LEU A CA 1
ATOM 3609 C C . LEU A 1 465 ? -4.354 -12.176 7.124 1.00 83.06 465 LEU A C 1
ATOM 3611 O O . LEU A 1 465 ? -4.150 -12.064 8.325 1.00 83.06 465 LEU A O 1
ATOM 3615 N N . ALA A 1 466 ? -4.954 -13.246 6.625 1.00 83.38 466 ALA A N 1
ATOM 3616 C CA . ALA A 1 466 ? -5.175 -14.411 7.468 1.00 83.38 466 ALA A CA 1
ATOM 3617 C C . ALA A 1 466 ? -4.046 -15.427 7.311 1.00 83.38 466 ALA A C 1
ATOM 3619 O O . ALA A 1 466 ? -3.408 -15.530 6.263 1.00 83.38 466 ALA A O 1
ATOM 3620 N N . ILE A 1 467 ? -3.759 -16.114 8.414 1.00 81.06 467 ILE A N 1
ATOM 3621 C CA . ILE A 1 467 ? -2.617 -17.006 8.564 1.00 81.06 467 ILE A CA 1
ATOM 3622 C C . ILE A 1 467 ? -3.139 -18.431 8.719 1.00 81.06 467 ILE A C 1
ATOM 3624 O O . ILE A 1 467 ? -3.900 -18.739 9.637 1.00 81.06 467 ILE A O 1
ATOM 3628 N N . MET A 1 468 ? -2.697 -19.309 7.825 1.00 75.50 468 MET A N 1
ATOM 3629 C CA . MET A 1 468 ? -2.920 -20.749 7.899 1.00 75.50 468 MET A CA 1
ATOM 3630 C C . MET A 1 468 ? -1.654 -21.470 8.319 1.00 75.50 468 MET A C 1
ATOM 3632 O O . MET A 1 468 ? -0.567 -21.138 7.860 1.00 75.50 468 MET A O 1
ATOM 3636 N N . TYR A 1 469 ? -1.811 -22.505 9.138 1.00 73.00 469 TYR A N 1
ATOM 3637 C CA . TYR A 1 469 ? -0.714 -23.370 9.551 1.00 73.00 469 TYR A CA 1
ATOM 3638 C C . TYR A 1 469 ? -0.809 -24.713 8.825 1.00 73.00 469 TYR A C 1
ATOM 3640 O O . TYR A 1 469 ? -1.702 -25.506 9.113 1.00 73.00 469 TYR A O 1
ATOM 3648 N N . VAL A 1 470 ? 0.107 -24.972 7.891 1.00 61.88 470 VAL A N 1
ATOM 3649 C CA . VAL A 1 470 ? 0.182 -26.210 7.097 1.00 61.88 470 VAL A CA 1
ATOM 3650 C C . VAL A 1 470 ? 1.528 -26.878 7.370 1.00 61.88 470 VAL A C 1
ATOM 3652 O O . VAL A 1 470 ? 2.570 -26.260 7.176 1.00 61.88 470 VAL A O 1
ATOM 3655 N N . ASP A 1 471 ? 1.528 -28.117 7.872 1.00 58.56 471 ASP A N 1
ATOM 3656 C CA . ASP A 1 471 ? 2.745 -28.894 8.185 1.00 58.56 471 ASP A CA 1
ATOM 3657 C C . ASP A 1 471 ? 3.786 -28.144 9.045 1.00 58.56 471 ASP A C 1
ATOM 3659 O O . ASP A 1 471 ? 4.996 -28.214 8.820 1.00 58.56 471 ASP A O 1
ATOM 3663 N N . GLY A 1 472 ? 3.315 -27.385 10.041 1.00 56.91 472 GLY A N 1
ATOM 3664 C CA . GLY A 1 472 ? 4.175 -26.598 10.932 1.00 56.91 472 GLY A CA 1
ATOM 3665 C C . GLY A 1 472 ? 4.707 -25.294 10.327 1.00 56.91 472 GLY A C 1
ATOM 3666 O O . GLY A 1 472 ? 5.536 -24.640 10.951 1.00 56.91 472 GLY A O 1
ATOM 3667 N N . ARG A 1 473 ? 4.226 -24.899 9.144 1.00 57.41 473 ARG A N 1
ATOM 3668 C CA . ARG A 1 473 ? 4.584 -23.657 8.448 1.00 57.41 473 ARG A CA 1
ATOM 3669 C C . ARG A 1 473 ? 3.393 -22.714 8.356 1.00 57.41 473 ARG A C 1
ATOM 3671 O O . ARG A 1 473 ? 2.267 -23.177 8.200 1.00 57.41 473 ARG A O 1
ATOM 3678 N N . SER A 1 474 ? 3.636 -21.410 8.434 1.00 65.44 474 SER A N 1
ATOM 3679 C CA . SER A 1 474 ? 2.607 -20.391 8.233 1.00 65.44 474 SER A CA 1
ATOM 3680 C C . SER A 1 474 ? 2.527 -19.972 6.763 1.00 65.44 474 SER A C 1
ATOM 3682 O O . SER A 1 474 ? 3.543 -19.784 6.102 1.00 65.44 474 SER A O 1
ATOM 3684 N N . VAL A 1 475 ? 1.307 -19.837 6.251 1.00 63.94 475 VAL A N 1
ATOM 3685 C CA . VAL A 1 475 ? 0.988 -19.277 4.933 1.00 63.94 475 VAL A CA 1
ATOM 3686 C C . VAL A 1 475 ? 0.067 -18.094 5.158 1.00 63.94 475 VAL A C 1
ATOM 3688 O O . VAL A 1 475 ? -0.941 -18.239 5.857 1.00 63.94 475 VAL A O 1
ATOM 3691 N N . LYS A 1 476 ? 0.401 -16.936 4.591 1.00 71.50 476 LYS A N 1
ATOM 3692 C CA . LYS A 1 476 ? -0.440 -15.745 4.691 1.00 71.50 476 LYS A CA 1
ATOM 3693 C C . LYS A 1 476 ? -1.302 -15.640 3.433 1.00 71.50 476 LYS A C 1
ATOM 3695 O O . LYS A 1 476 ? -0.955 -16.125 2.362 1.00 71.50 476 LYS A O 1
ATOM 3700 N N . TYR A 1 477 ? -2.468 -15.027 3.548 1.00 71.06 477 TYR A N 1
ATOM 3701 C CA . TYR A 1 477 ? -3.247 -14.617 2.386 1.00 71.06 477 TYR A CA 1
ATOM 3702 C C . TYR A 1 477 ? -4.020 -13.356 2.706 1.00 71.06 477 TYR A C 1
ATOM 3704 O O . TYR A 1 477 ? -4.444 -13.118 3.837 1.00 71.06 477 TYR A O 1
ATOM 3712 N N . ARG A 1 478 ? -4.195 -12.522 1.688 1.00 71.62 478 ARG A N 1
ATOM 3713 C CA . ARG A 1 478 ? -4.840 -11.230 1.847 1.00 71.62 478 ARG A CA 1
ATOM 3714 C C . ARG A 1 478 ? -6.351 -11.378 1.937 1.00 71.62 478 ARG A C 1
ATOM 3716 O O . ARG A 1 478 ? -6.967 -11.989 1.073 1.00 71.62 478 ARG A O 1
ATOM 3723 N N . ILE A 1 479 ? -6.921 -10.737 2.947 1.00 76.12 479 ILE A N 1
ATOM 3724 C CA . ILE A 1 479 ? -8.355 -10.523 3.094 1.00 76.12 479 ILE A CA 1
ATOM 3725 C C . ILE A 1 479 ? -8.716 -9.219 2.369 1.00 76.12 479 ILE A C 1
ATOM 3727 O O . ILE A 1 479 ? -8.091 -8.176 2.597 1.00 76.12 479 ILE A O 1
ATOM 3731 N N . HIS A 1 480 ? -9.696 -9.268 1.464 1.00 67.44 480 HIS A N 1
ATOM 3732 C CA . HIS A 1 480 ? -10.062 -8.120 0.627 1.00 67.44 480 HIS A CA 1
ATOM 3733 C C . HIS A 1 480 ? -11.129 -7.229 1.269 1.00 67.44 480 HIS A C 1
ATOM 3735 O O . HIS A 1 480 ? -11.233 -6.053 0.913 1.00 67.44 480 HIS A O 1
ATOM 3741 N N . SER A 1 481 ? -11.878 -7.762 2.236 1.00 70.94 481 SER A N 1
ATOM 3742 C CA . SER A 1 481 ? -12.908 -7.043 2.986 1.00 70.94 481 SER A CA 1
ATOM 3743 C C . SER A 1 481 ? -12.899 -7.431 4.463 1.00 70.94 481 SER A C 1
ATOM 3745 O O . SER A 1 481 ? -12.741 -8.599 4.798 1.00 70.94 481 SER A O 1
ATOM 3747 N N . THR A 1 482 ? -13.165 -6.481 5.363 1.00 71.31 482 THR A N 1
ATOM 3748 C CA . THR A 1 482 ? -13.359 -6.751 6.802 1.00 71.31 482 THR A CA 1
ATOM 3749 C C . THR A 1 482 ? -14.462 -7.794 7.050 1.00 71.31 482 THR A C 1
ATOM 3751 O O . THR A 1 482 ? -14.408 -8.514 8.042 1.00 71.31 482 THR A O 1
ATOM 3754 N N . ASN A 1 483 ? -15.417 -7.942 6.123 1.00 71.19 483 ASN A N 1
ATOM 3755 C CA . ASN A 1 483 ? -16.478 -8.954 6.201 1.00 71.19 483 ASN A CA 1
ATOM 3756 C C . ASN A 1 483 ? -15.958 -10.394 6.031 1.00 71.19 483 ASN A C 1
ATOM 3758 O O . ASN A 1 483 ? -16.572 -11.329 6.533 1.00 71.19 483 ASN A O 1
ATOM 3762 N N . GLU A 1 484 ? -14.809 -10.580 5.379 1.00 75.25 484 GLU A N 1
ATOM 3763 C CA . GLU A 1 484 ? -14.200 -11.896 5.127 1.00 75.25 484 GLU A CA 1
ATOM 3764 C C . GLU A 1 484 ? -13.331 -12.390 6.305 1.00 75.25 484 GLU A C 1
ATOM 3766 O O . GLU A 1 484 ? -12.797 -13.502 6.274 1.00 75.25 484 GLU A O 1
ATOM 3771 N N . ILE A 1 485 ? -13.207 -11.589 7.377 1.00 79.00 485 ILE A N 1
ATOM 3772 C CA . ILE A 1 485 ? -12.469 -11.949 8.603 1.00 79.00 485 ILE A CA 1
ATOM 3773 C C . ILE A 1 485 ? -12.989 -13.251 9.225 1.00 79.00 485 ILE A C 1
ATOM 3775 O O . ILE A 1 485 ? -12.215 -13.975 9.848 1.00 79.00 485 ILE A O 1
ATOM 3779 N N . PHE A 1 486 ? -14.274 -13.568 9.036 1.00 76.75 486 PHE A N 1
ATOM 3780 C CA . PHE A 1 486 ? -14.891 -14.799 9.537 1.00 76.75 486 PHE A CA 1
ATOM 3781 C C . PHE A 1 486 ? -15.005 -15.885 8.469 1.00 76.75 486 PHE A C 1
ATOM 3783 O O . PHE A 1 486 ? -14.716 -17.038 8.770 1.00 76.75 486 PHE A O 1
ATOM 3790 N N . GLU A 1 487 ? -15.271 -15.520 7.213 1.00 67.75 487 GLU A N 1
ATOM 3791 C CA . GLU A 1 487 ? -15.393 -16.459 6.092 1.00 67.75 487 GLU A CA 1
ATOM 3792 C C . GLU A 1 487 ? -14.749 -15.872 4.825 1.00 67.75 487 GLU A C 1
ATOM 3794 O O . GLU A 1 487 ? -15.209 -14.876 4.283 1.00 67.75 487 GLU A O 1
ATOM 3799 N N . ASP A 1 488 ? -13.682 -16.491 4.334 1.00 57.28 488 ASP A N 1
ATOM 3800 C CA . ASP A 1 488 ? -12.950 -16.115 3.110 1.00 57.28 488 ASP A CA 1
ATOM 3801 C C . ASP A 1 488 ? -13.083 -17.165 1.990 1.00 57.28 488 ASP A C 1
ATOM 3803 O O . ASP A 1 488 ? -12.385 -17.118 0.977 1.00 57.28 488 ASP A O 1
ATOM 3807 N N . GLY A 1 489 ? -13.960 -18.154 2.182 1.00 51.25 489 GLY A N 1
ATOM 3808 C CA . GLY A 1 489 ? -14.114 -19.295 1.279 1.00 51.25 489 GLY A CA 1
ATOM 3809 C C . GLY A 1 489 ? -13.090 -20.417 1.487 1.00 51.25 489 GLY A C 1
ATOM 3810 O O . GLY A 1 489 ? -13.222 -21.468 0.855 1.00 51.25 489 GLY A O 1
ATOM 3811 N N . ILE A 1 490 ? -12.123 -20.263 2.397 1.00 51.28 490 ILE A N 1
ATOM 3812 C CA . ILE A 1 490 ? -11.259 -21.344 2.869 1.00 51.28 490 ILE A CA 1
ATOM 3813 C C . ILE A 1 490 ? -11.912 -21.873 4.144 1.00 51.28 490 ILE A C 1
ATOM 3815 O O . ILE A 1 490 ? -12.031 -21.157 5.129 1.00 51.28 490 ILE A O 1
ATOM 3819 N N . SER A 1 491 ? -12.417 -23.109 4.118 1.00 47.72 491 SER A N 1
ATOM 3820 C CA . SER A 1 491 ? -13.136 -23.720 5.246 1.00 47.72 491 SER A CA 1
ATOM 3821 C C . SER A 1 491 ? -12.224 -23.873 6.474 1.00 47.72 491 SER A C 1
ATOM 3823 O O . SER A 1 491 ? -11.703 -24.958 6.729 1.00 47.72 491 SER A O 1
ATOM 3825 N N . MET A 1 492 ? -12.032 -22.799 7.237 1.00 53.62 492 MET A N 1
ATOM 3826 C CA . MET A 1 492 ? -11.386 -22.820 8.541 1.00 53.62 492 MET A CA 1
ATOM 3827 C C . MET A 1 492 ? -12.428 -23.151 9.620 1.00 53.62 492 MET A C 1
ATOM 3829 O O . MET A 1 492 ? -13.566 -22.695 9.542 1.00 53.62 492 MET A O 1
ATOM 3833 N N . PRO A 1 493 ? -12.066 -23.961 10.625 1.00 48.31 493 PRO A N 1
ATOM 3834 C CA . PRO A 1 493 ? -13.034 -24.587 11.525 1.00 48.31 493 PRO A CA 1
ATOM 3835 C C . PRO A 1 493 ? -13.641 -23.676 12.605 1.00 48.31 493 PRO A C 1
ATOM 3837 O O . PRO A 1 493 ? -14.539 -24.142 13.301 1.00 48.31 493 PRO A O 1
ATOM 3840 N N . SER A 1 494 ? -13.180 -22.433 12.804 1.00 66.00 494 SER A N 1
ATOM 3841 C CA . SER A 1 494 ? -13.653 -21.595 13.917 1.00 66.00 494 SER A CA 1
ATOM 3842 C C . SER A 1 494 ? -14.179 -20.223 13.505 1.00 66.00 494 SER A C 1
ATOM 3844 O O . SER A 1 494 ? -13.598 -19.514 12.688 1.00 66.00 494 SER A O 1
ATOM 3846 N N . SER A 1 495 ? -15.277 -19.834 14.154 1.00 74.44 495 SER A N 1
ATOM 3847 C CA . SER A 1 495 ? -15.862 -18.490 14.129 1.00 74.44 495 SER A CA 1
ATOM 3848 C C . SER A 1 495 ? -15.094 -17.482 14.995 1.00 74.44 495 SER A C 1
ATOM 3850 O O . SER A 1 495 ? -15.393 -16.289 14.954 1.00 74.44 495 SER A O 1
ATOM 3852 N N . ASN A 1 496 ? -14.122 -17.953 15.785 1.00 89.75 496 ASN A N 1
ATOM 3853 C CA . ASN A 1 496 ? -13.378 -17.151 16.751 1.00 89.75 496 ASN A CA 1
ATOM 3854 C C . ASN A 1 496 ? -12.072 -16.652 16.146 1.00 89.75 496 ASN A C 1
ATOM 3856 O O . ASN A 1 496 ? -11.288 -17.436 15.611 1.00 89.75 496 ASN A O 1
ATOM 3860 N N . VAL A 1 497 ? -11.827 -15.352 16.258 1.00 92.25 497 VAL A N 1
ATOM 3861 C CA . VAL A 1 497 ? -10.732 -14.663 15.577 1.00 92.25 497 VAL A CA 1
ATOM 3862 C C . VAL A 1 497 ? -9.752 -14.095 16.591 1.00 92.25 497 VAL A C 1
ATOM 3864 O O . VAL A 1 497 ? -10.142 -13.404 17.532 1.00 92.25 497 VAL A O 1
ATOM 3867 N N . LEU A 1 498 ? -8.463 -14.319 16.347 1.00 93.94 498 LEU A N 1
ATOM 3868 C CA . LEU A 1 498 ? -7.385 -13.602 17.013 1.00 93.94 498 LEU A CA 1
ATOM 3869 C C . LEU A 1 498 ? -6.761 -12.611 16.028 1.00 93.94 498 LEU A C 1
ATOM 3871 O O . LEU A 1 498 ? -6.084 -13.004 15.076 1.00 93.94 498 LEU A O 1
ATOM 3875 N N . LEU A 1 499 ? -7.009 -11.323 16.259 1.00 93.31 499 LEU A N 1
ATOM 3876 C CA . LEU A 1 499 ? -6.471 -10.217 15.479 1.00 93.31 499 LEU A CA 1
ATOM 3877 C C . LEU A 1 499 ? -5.106 -9.790 16.038 1.00 93.31 499 LEU A C 1
ATOM 3879 O O . LEU A 1 499 ? -5.007 -9.036 17.008 1.00 93.31 499 LEU A O 1
ATOM 3883 N N . GLN A 1 500 ? -4.044 -10.264 15.402 1.00 91.94 500 GLN A N 1
ATOM 3884 C CA . GLN A 1 500 ? -2.655 -9.923 15.669 1.00 91.94 500 GLN A CA 1
ATOM 3885 C C . GLN A 1 500 ? -2.243 -8.636 14.940 1.00 91.94 500 GLN A C 1
ATOM 3887 O O . GLN A 1 500 ? -2.657 -8.358 13.818 1.00 91.94 500 GLN A O 1
ATOM 3892 N N . GLY A 1 501 ? -1.364 -7.848 15.551 1.00 86.56 501 GLY A N 1
ATOM 3893 C CA . GLY A 1 501 ? -0.729 -6.697 14.912 1.00 86.56 501 GLY A CA 1
ATOM 3894 C C . GLY A 1 501 ? 0.109 -5.911 15.911 1.00 86.56 501 GLY A C 1
ATOM 3895 O O . GLY A 1 501 ? -0.161 -5.937 17.111 1.00 86.56 501 GLY A O 1
ATOM 3896 N N . ARG A 1 502 ? 1.099 -5.153 15.437 1.00 80.31 502 ARG A N 1
ATOM 3897 C CA . ARG A 1 502 ? 1.966 -4.329 16.308 1.00 80.31 502 ARG A CA 1
ATOM 3898 C C . ARG A 1 502 ? 1.180 -3.230 17.028 1.00 80.31 502 ARG A C 1
ATOM 3900 O O . ARG A 1 502 ? 0.037 -2.939 16.642 1.00 80.31 502 ARG A O 1
ATOM 3907 N N . ALA A 1 503 ? 1.727 -2.606 18.072 1.00 79.19 503 ALA A N 1
ATOM 3908 C CA . ALA A 1 503 ? 1.062 -1.437 18.644 1.00 79.19 503 ALA A CA 1
ATOM 3909 C C . ALA A 1 503 ? 0.900 -0.338 17.584 1.00 79.19 503 ALA A C 1
ATOM 3911 O O . ALA A 1 503 ? 1.697 -0.203 16.656 1.00 79.19 503 ALA A O 1
ATOM 3912 N N . GLY A 1 504 ? -0.210 0.393 17.666 1.00 79.50 504 GLY A N 1
ATOM 3913 C CA . GLY A 1 504 ? -0.501 1.461 16.715 1.00 79.50 504 GLY A CA 1
ATOM 3914 C C . GLY A 1 504 ? -0.920 1.028 15.306 1.00 79.50 504 GLY A C 1
ATOM 3915 O O . GLY A 1 504 ? -1.184 1.906 14.493 1.00 79.50 504 GLY A O 1
ATOM 3916 N N . SER A 1 505 ? -1.031 -0.278 15.018 1.00 83.06 505 SER A N 1
ATOM 3917 C CA . SER A 1 505 ? -1.518 -0.824 13.729 1.00 83.06 505 SER A CA 1
ATOM 3918 C C . SER A 1 505 ? -3.027 -0.660 13.497 1.00 83.06 505 SER A C 1
ATOM 3920 O O . SER A 1 505 ? -3.504 -0.905 12.396 1.00 83.06 505 SER A O 1
ATOM 3922 N N . GLY A 1 506 ? -3.792 -0.237 14.507 1.00 84.31 506 GLY A N 1
ATOM 3923 C CA . GLY A 1 506 ? -5.232 0.015 14.372 1.00 84.31 506 GLY A CA 1
ATOM 3924 C C . GLY A 1 506 ? -6.152 -1.142 14.775 1.00 84.31 506 GLY A C 1
ATOM 3925 O O . GLY A 1 506 ? -7.345 -1.049 14.521 1.00 84.31 506 GLY A O 1
ATOM 3926 N N . LYS A 1 507 ? -5.647 -2.192 15.444 1.00 88.06 507 LYS A N 1
ATOM 3927 C CA . LYS A 1 507 ? -6.464 -3.313 15.971 1.00 88.06 507 LYS A CA 1
ATOM 3928 C C . LYS A 1 507 ? -7.722 -2.852 16.719 1.00 88.06 507 LYS A C 1
ATOM 3930 O O . LYS A 1 507 ? -8.825 -3.221 16.340 1.00 88.06 507 LYS A O 1
ATOM 3935 N N . THR A 1 508 ? -7.552 -1.983 17.714 1.00 86.19 508 THR A N 1
ATOM 3936 C CA . THR A 1 508 ? -8.649 -1.386 18.488 1.00 86.19 508 THR A CA 1
ATOM 3937 C C . THR A 1 508 ? -9.655 -0.665 17.586 1.00 86.19 508 THR A C 1
ATOM 3939 O O . THR A 1 508 ? -10.855 -0.893 17.687 1.00 86.19 508 THR A O 1
ATOM 3942 N N . PHE A 1 509 ? -9.181 0.124 16.615 1.00 85.94 509 PHE A N 1
ATOM 3943 C CA . PHE A 1 509 ? -10.049 0.818 15.657 1.00 85.94 509 PHE A CA 1
ATOM 3944 C C . PHE A 1 509 ? -10.791 -0.133 14.706 1.00 85.94 509 PHE A C 1
ATOM 3946 O O . PHE A 1 509 ? -11.901 0.193 14.298 1.00 85.94 509 PHE A O 1
ATOM 3953 N N . ILE A 1 510 ? -10.230 -1.302 14.373 1.00 88.94 510 ILE A N 1
ATOM 3954 C CA . ILE A 1 510 ? -10.933 -2.342 13.606 1.00 88.94 510 ILE A CA 1
ATOM 3955 C C . ILE A 1 510 ? -12.121 -2.874 14.416 1.00 88.94 510 ILE A C 1
ATOM 3957 O O . ILE A 1 510 ? -13.237 -2.884 13.902 1.00 88.94 510 ILE A O 1
ATOM 3961 N N . LEU A 1 511 ? -11.913 -3.235 15.687 1.00 90.75 511 LEU A N 1
ATOM 3962 C CA . LEU A 1 511 ? -12.993 -3.687 16.575 1.00 90.75 511 LEU A CA 1
ATOM 3963 C C . LEU A 1 511 ? -14.049 -2.595 16.775 1.00 90.75 511 LEU A C 1
ATOM 3965 O O . LEU A 1 511 ? -15.245 -2.862 16.678 1.00 90.75 511 LEU A O 1
ATOM 3969 N N . TYR A 1 512 ? -13.617 -1.354 17.002 1.00 89.50 512 TYR A N 1
ATOM 3970 C CA . TYR A 1 512 ? -14.528 -0.233 17.230 1.00 89.50 512 TYR A CA 1
ATOM 3971 C C . TYR A 1 512 ? -15.346 0.071 15.979 1.00 89.50 512 TYR A C 1
ATOM 3973 O O . TYR A 1 512 ? -16.537 0.341 16.082 1.00 89.50 512 TYR A O 1
ATOM 3981 N N . LYS A 1 513 ? -14.744 -0.027 14.788 1.00 88.56 513 LYS A N 1
ATOM 3982 C CA . LYS A 1 513 ? -15.462 0.116 13.520 1.00 88.56 513 LYS A CA 1
ATOM 3983 C C . LYS A 1 513 ? -16.507 -0.987 13.338 1.00 88.56 513 LYS A C 1
ATOM 3985 O O . LYS A 1 513 ? -17.637 -0.668 12.989 1.00 88.56 513 LYS A O 1
ATOM 3990 N N . MET A 1 514 ? -16.173 -2.248 13.633 1.00 90.81 514 MET A N 1
ATOM 3991 C CA . MET A 1 514 ? -17.142 -3.354 13.584 1.00 90.81 514 MET A CA 1
ATOM 3992 C C . MET A 1 514 ? -18.324 -3.124 14.539 1.00 90.81 514 MET A C 1
ATOM 3994 O O . MET A 1 514 ? -19.480 -3.290 14.150 1.00 90.81 514 MET A O 1
ATOM 3998 N N . ALA A 1 515 ? -18.037 -2.708 15.776 1.00 91.31 515 ALA A N 1
ATOM 3999 C CA . ALA A 1 515 ? -19.050 -2.411 16.784 1.00 91.31 515 ALA A CA 1
ATOM 4000 C C . ALA A 1 515 ? -19.922 -1.207 16.386 1.00 91.31 515 ALA A C 1
ATOM 4002 O O . ALA A 1 515 ? -21.144 -1.261 16.505 1.00 91.31 515 ALA A O 1
ATOM 4003 N N . TYR A 1 516 ? -19.306 -0.142 15.865 1.00 90.12 516 TYR A N 1
ATOM 4004 C CA . TYR A 1 516 ? -20.000 1.057 15.399 1.00 90.12 516 TYR A CA 1
ATOM 4005 C C . TYR A 1 516 ? -20.916 0.772 14.213 1.00 90.12 516 TYR A C 1
ATOM 4007 O O . TYR A 1 516 ? -22.066 1.198 14.211 1.00 90.12 516 TYR A O 1
ATOM 4015 N N . ASP A 1 517 ? -20.441 0.027 13.215 1.00 90.56 517 ASP A N 1
ATOM 4016 C CA . ASP A 1 517 ? -21.233 -0.282 12.023 1.00 90.56 517 ASP A CA 1
ATOM 4017 C C . ASP A 1 517 ? -22.427 -1.177 12.354 1.00 90.56 517 ASP A C 1
ATOM 4019 O O . ASP A 1 517 ? -23.511 -0.983 11.800 1.00 90.56 517 ASP A O 1
ATOM 4023 N N . TRP A 1 518 ? -22.262 -2.108 13.302 1.00 93.56 518 TRP A N 1
ATOM 4024 C CA . TRP A 1 518 ? -23.374 -2.852 13.892 1.00 93.56 518 TRP A CA 1
ATOM 4025 C C . TRP A 1 518 ? -24.351 -1.931 14.624 1.00 93.56 518 TRP A C 1
ATOM 4027 O O . TRP A 1 518 ? -25.553 -1.977 14.355 1.00 93.56 518 TRP A O 1
ATOM 4037 N N . ALA A 1 519 ? -23.851 -1.056 15.497 1.00 91.06 519 ALA A N 1
ATOM 4038 C CA . ALA A 1 519 ? -24.691 -0.154 16.270 1.00 91.06 519 ALA A CA 1
ATOM 4039 C C . ALA A 1 519 ? -25.477 0.808 15.365 1.00 91.06 519 ALA A C 1
ATOM 4041 O O . ALA A 1 519 ? -26.664 1.032 15.582 1.00 91.06 519 ALA A O 1
ATOM 4042 N N . CYS A 1 520 ? -24.864 1.336 14.309 1.00 89.12 520 CYS A N 1
ATOM 4043 C CA . CYS A 1 520 ? -25.505 2.186 13.302 1.00 89.12 520 CYS A CA 1
ATOM 4044 C C . CYS A 1 520 ? -26.329 1.413 12.260 1.00 89.12 520 CYS A C 1
ATOM 4046 O O . CYS A 1 520 ? -26.910 2.035 11.376 1.00 89.12 520 CYS A O 1
ATOM 4048 N N . GLU A 1 521 ? -26.378 0.082 12.346 1.00 89.00 521 GLU A N 1
ATOM 4049 C CA . GLU A 1 521 ? -27.086 -0.797 11.411 1.00 89.00 521 GLU A CA 1
ATOM 4050 C C . GLU A 1 521 ? -26.716 -0.577 9.935 1.00 89.00 521 GLU A C 1
ATOM 4052 O O . GLU A 1 521 ? -27.572 -0.660 9.044 1.00 89.00 521 GLU A O 1
ATOM 4057 N N . LYS A 1 522 ? -25.437 -0.294 9.663 1.00 87.06 522 LYS A N 1
ATOM 4058 C CA . LYS A 1 522 ? -24.958 -0.074 8.296 1.00 87.06 522 LYS A CA 1
ATOM 4059 C C . LYS A 1 522 ? -25.068 -1.358 7.476 1.00 87.06 522 LYS A C 1
ATOM 4061 O O . LYS A 1 522 ? -24.816 -2.452 7.976 1.00 87.06 522 LYS A O 1
ATOM 4066 N N . SER A 1 523 ? -25.389 -1.222 6.189 1.00 79.25 523 SER A N 1
ATOM 4067 C CA . SER A 1 523 ? -25.499 -2.357 5.254 1.00 79.25 523 SER A CA 1
ATOM 4068 C C . SER A 1 523 ? -24.191 -3.131 5.077 1.00 79.25 523 SER A C 1
ATOM 4070 O O . SER A 1 523 ? -24.208 -4.291 4.690 1.00 79.25 523 SER A O 1
ATOM 4072 N N . GLU A 1 524 ? -23.065 -2.474 5.342 1.00 77.62 524 GLU A N 1
ATOM 4073 C CA . GLU A 1 524 ? -21.710 -3.023 5.265 1.00 77.62 524 GLU A CA 1
ATOM 4074 C C . GLU A 1 524 ? -21.223 -3.654 6.578 1.00 77.62 524 GLU A C 1
ATOM 4076 O O . GLU A 1 524 ? -20.090 -4.122 6.625 1.00 77.62 524 GLU A O 1
ATOM 4081 N N . SER A 1 525 ? -22.051 -3.669 7.630 1.00 85.00 525 SER A N 1
ATOM 4082 C CA . SER A 1 525 ? -21.678 -4.257 8.917 1.00 85.00 525 SER A CA 1
ATOM 4083 C C . SER A 1 525 ? -21.376 -5.750 8.793 1.00 85.00 525 SER A C 1
ATOM 4085 O O . SER A 1 525 ? -22.140 -6.505 8.190 1.00 85.00 525 SER A O 1
ATOM 4087 N N . VAL A 1 526 ? -20.283 -6.179 9.432 1.00 84.56 526 VAL A N 1
ATOM 4088 C CA . VAL A 1 526 ? -19.880 -7.591 9.508 1.00 84.56 526 VAL A CA 1
ATOM 4089 C C . VAL A 1 526 ? -20.891 -8.413 10.321 1.00 84.56 526 VAL A C 1
ATOM 4091 O O . VAL A 1 526 ? -21.051 -9.613 10.103 1.00 84.56 526 VAL A O 1
ATOM 4094 N N . PHE A 1 527 ? -21.585 -7.775 11.269 1.00 88.81 527 PHE A N 1
ATOM 4095 C CA . PHE A 1 527 ? -22.516 -8.442 12.173 1.00 88.81 527 PHE A CA 1
ATOM 4096 C C . PHE A 1 527 ? -23.965 -8.197 11.759 1.00 88.81 527 PHE A C 1
ATOM 4098 O O . PHE A 1 527 ? -24.404 -7.066 11.550 1.00 88.81 527 PHE A O 1
ATOM 4105 N N . GLN A 1 528 ? -24.738 -9.281 11.690 1.00 82.69 528 GLN A N 1
ATOM 4106 C CA . GLN A 1 528 ? -26.164 -9.225 11.377 1.00 82.69 528 GLN A CA 1
ATOM 4107 C C . GLN A 1 528 ? -26.937 -8.464 12.466 1.00 82.69 528 GLN A C 1
ATOM 4109 O O . GLN A 1 528 ? -26.608 -8.545 13.649 1.00 82.69 528 GLN A O 1
ATOM 4114 N N . LYS A 1 529 ? -28.037 -7.797 12.087 1.00 77.69 529 LYS A N 1
ATOM 4115 C CA . LYS A 1 529 ? -28.899 -7.033 13.015 1.00 77.69 529 LYS A CA 1
ATOM 4116 C C . LYS A 1 529 ? -29.490 -7.865 14.160 1.00 77.69 529 LYS A C 1
ATOM 4118 O O . LYS A 1 529 ? -29.916 -7.309 15.164 1.00 77.69 529 LYS A O 1
ATOM 4123 N N . THR A 1 530 ? -29.555 -9.182 13.984 1.00 79.81 530 THR A N 1
ATOM 4124 C CA . THR A 1 530 ? -30.044 -10.147 14.977 1.00 79.81 530 THR A CA 1
ATOM 4125 C C . THR A 1 530 ? -29.028 -10.442 16.082 1.00 79.81 530 THR A C 1
ATOM 4127 O O . THR A 1 530 ? -29.412 -11.014 17.100 1.00 79.81 530 THR A O 1
ATOM 4130 N N . LYS A 1 531 ? -27.750 -10.077 15.900 1.00 87.12 531 LYS A N 1
ATOM 4131 C CA . LYS A 1 531 ? -26.698 -10.262 16.904 1.00 87.12 531 LYS A CA 1
ATOM 4132 C C . LYS A 1 531 ? -26.720 -9.142 17.946 1.00 87.12 531 LYS A C 1
ATOM 4134 O O . LYS A 1 531 ? -27.042 -8.005 17.605 1.00 87.12 531 LYS A O 1
ATOM 4139 N N . ILE A 1 532 ? -26.298 -9.444 19.174 1.00 91.69 532 ILE A N 1
ATOM 4140 C CA . ILE A 1 532 ? -25.810 -8.457 20.145 1.00 91.69 532 ILE A CA 1
ATOM 4141 C C . ILE A 1 532 ? -24.281 -8.419 20.091 1.00 91.69 532 ILE A C 1
ATOM 4143 O O . ILE A 1 532 ? -23.650 -9.468 19.962 1.00 91.69 532 ILE A O 1
ATOM 4147 N N . VAL A 1 533 ? -23.685 -7.232 20.181 1.00 93.69 533 VAL A N 1
ATOM 4148 C CA . VAL A 1 533 ? -22.226 -7.068 20.176 1.00 93.69 533 VAL A CA 1
ATOM 4149 C C . VAL A 1 533 ? -21.791 -6.408 21.476 1.00 93.69 533 VAL A C 1
ATOM 4151 O O . VAL A 1 533 ? -22.210 -5.290 21.776 1.00 93.69 533 VAL A O 1
ATOM 4154 N N . PHE A 1 534 ? -20.925 -7.088 22.223 1.00 94.31 534 PHE A N 1
ATOM 4155 C CA . PHE A 1 534 ? -20.261 -6.545 23.402 1.00 94.31 534 PHE A CA 1
ATOM 4156 C C . PHE A 1 534 ? -18.822 -6.168 23.065 1.00 94.31 534 PHE A C 1
ATOM 4158 O O . PHE A 1 534 ? -18.081 -6.980 22.519 1.00 94.31 534 PHE A O 1
ATOM 4165 N N . LEU A 1 535 ? -18.427 -4.943 23.400 1.00 92.50 535 LEU A N 1
ATOM 4166 C CA . LEU A 1 535 ? -17.063 -4.443 23.269 1.00 92.50 535 LEU A CA 1
ATOM 4167 C C . LEU A 1 535 ? -16.474 -4.276 24.670 1.00 92.50 535 LEU A C 1
ATOM 4169 O O . LEU A 1 535 ? -16.866 -3.368 25.399 1.00 92.50 535 LEU A O 1
ATOM 4173 N N . LEU A 1 536 ? -15.556 -5.166 25.044 1.00 90.69 536 LEU A N 1
ATOM 4174 C CA . LEU A 1 536 ? -15.037 -5.280 26.404 1.00 90.69 536 LEU A CA 1
ATOM 4175 C C . LEU A 1 536 ? -13.510 -5.122 26.423 1.00 90.69 536 LEU A C 1
ATOM 4177 O O . LEU A 1 536 ? -12.811 -5.839 25.702 1.00 90.69 536 LEU A O 1
ATOM 4181 N N . PRO A 1 537 ? -12.957 -4.238 27.268 1.00 89.00 537 PRO A N 1
ATOM 4182 C CA . PRO A 1 537 ? -11.534 -4.254 27.574 1.00 89.00 537 PRO A CA 1
ATOM 4183 C C . PRO A 1 537 ? -11.160 -5.562 28.279 1.00 89.00 537 PRO A C 1
ATOM 4185 O O . PRO A 1 537 ? -11.847 -5.988 29.211 1.00 89.00 537 PRO A O 1
ATOM 4188 N N . VAL A 1 538 ? -10.043 -6.179 27.882 1.00 88.25 538 VAL A N 1
ATOM 4189 C CA . VAL A 1 538 ? -9.604 -7.454 28.472 1.00 88.25 538 VAL A CA 1
ATOM 4190 C C . VAL A 1 538 ? -9.409 -7.358 29.985 1.00 88.25 538 VAL A C 1
ATOM 4192 O O . VAL A 1 538 ? -9.795 -8.268 30.707 1.00 88.25 538 VAL A O 1
ATOM 4195 N N . GLN A 1 539 ? -8.878 -6.238 30.479 1.00 83.31 539 GLN A N 1
ATOM 4196 C CA . GLN A 1 539 ? -8.591 -6.061 31.903 1.00 83.31 539 GLN A CA 1
ATOM 4197 C C . GLN A 1 539 ? -9.877 -6.051 32.733 1.00 83.31 539 GLN A C 1
ATOM 4199 O O . GLN A 1 539 ? -9.959 -6.770 33.722 1.00 83.31 539 GLN A O 1
ATOM 4204 N N . VAL A 1 540 ? -10.929 -5.366 32.273 1.00 85.31 540 VAL A N 1
ATOM 4205 C CA . VAL A 1 540 ? -12.240 -5.401 32.940 1.00 85.31 540 VAL A CA 1
ATOM 4206 C C . VAL A 1 540 ? -12.813 -6.815 32.972 1.00 85.31 540 VAL A C 1
ATOM 4208 O O . VAL A 1 540 ? -13.351 -7.244 33.994 1.00 85.31 540 VAL A O 1
ATOM 4211 N N . LEU A 1 541 ? -12.696 -7.554 31.868 1.00 89.12 541 LEU A N 1
ATOM 4212 C CA . LEU A 1 541 ? -13.181 -8.931 31.794 1.00 89.12 541 LEU A CA 1
ATOM 4213 C C . LEU A 1 541 ? -12.424 -9.856 32.764 1.00 89.12 541 LEU A C 1
ATOM 4215 O O . LEU A 1 541 ? -13.044 -10.689 33.423 1.00 89.12 541 LEU A O 1
ATOM 4219 N N . LEU A 1 542 ? -11.103 -9.695 32.880 1.00 88.31 542 LEU A N 1
ATOM 4220 C CA . LEU A 1 542 ? -10.265 -10.465 33.803 1.00 88.31 542 LEU A CA 1
ATOM 4221 C C . LEU A 1 542 ? -10.508 -10.091 35.272 1.00 88.31 542 LEU A C 1
ATOM 4223 O O . LEU A 1 542 ? -10.529 -10.979 36.121 1.00 88.31 542 LEU A O 1
ATOM 4227 N N . GLU A 1 543 ? -10.708 -8.804 35.570 1.00 87.69 543 GLU A N 1
ATOM 4228 C CA . GLU A 1 543 ? -10.991 -8.298 36.920 1.00 87.69 543 GLU A CA 1
ATOM 4229 C C . GLU A 1 543 ? -12.345 -8.782 37.440 1.00 87.69 543 GLU A C 1
ATOM 4231 O O . GLU A 1 543 ? -12.444 -9.288 38.555 1.00 87.69 543 GLU A O 1
ATOM 4236 N N . THR A 1 544 ? -13.393 -8.622 36.630 1.00 88.94 544 THR A N 1
ATOM 4237 C CA . THR A 1 544 ? -14.761 -9.009 37.009 1.00 88.94 544 THR A CA 1
ATOM 4238 C C . THR A 1 544 ? -14.952 -10.522 36.988 1.00 88.94 544 THR A C 1
ATOM 4240 O O . THR A 1 544 ? -15.821 -11.047 37.679 1.00 88.94 544 THR A O 1
ATOM 4243 N N . ARG A 1 545 ? -14.173 -11.236 36.159 1.00 93.25 545 ARG A N 1
ATOM 4244 C CA . ARG A 1 545 ? -14.390 -12.650 35.809 1.00 93.25 545 ARG A CA 1
ATOM 4245 C C . ARG A 1 545 ? -15.848 -12.952 35.434 1.00 93.25 545 ARG A C 1
ATOM 4247 O O . ARG A 1 545 ? -16.316 -14.081 35.589 1.00 93.25 545 ARG A O 1
ATOM 4254 N N . ASN A 1 546 ? -16.579 -11.942 34.957 1.00 93.25 546 ASN A N 1
ATOM 4255 C CA . ASN A 1 546 ? -17.999 -12.044 34.677 1.00 93.25 546 ASN A CA 1
ATOM 4256 C C . ASN A 1 546 ? -18.415 -11.134 33.519 1.00 93.25 546 ASN A C 1
ATOM 4258 O O . ASN A 1 546 ? -18.293 -9.915 33.612 1.00 93.25 546 ASN A O 1
ATOM 4262 N N . VAL A 1 547 ? -18.934 -11.716 32.429 1.00 93.62 547 VAL A N 1
ATOM 4263 C CA . VAL A 1 547 ? -19.281 -10.953 31.218 1.00 93.62 547 VAL A CA 1
ATOM 4264 C C . VAL A 1 547 ? -20.395 -9.948 31.497 1.00 93.62 547 VAL A C 1
ATOM 4266 O O . VAL A 1 547 ? -20.276 -8.796 31.095 1.00 93.62 547 VAL A O 1
ATOM 4269 N N . GLY A 1 548 ? -21.448 -10.332 32.216 1.00 92.06 548 GLY A N 1
ATOM 4270 C CA . GLY A 1 548 ? -22.550 -9.438 32.567 1.00 92.06 548 GLY A CA 1
ATOM 4271 C C . GLY A 1 548 ? -22.123 -8.258 33.440 1.00 92.06 548 GLY A C 1
ATOM 4272 O O . GLY A 1 548 ? -22.575 -7.136 33.209 1.00 92.06 548 GLY A O 1
ATOM 4273 N N . GLU A 1 549 ? -21.220 -8.470 34.402 1.00 90.69 549 GLU A N 1
ATOM 4274 C CA . GLU A 1 549 ? -20.635 -7.371 35.185 1.00 90.69 549 GLU A CA 1
ATOM 4275 C C . GLU A 1 549 ? -19.729 -6.479 34.335 1.00 90.69 549 GLU A C 1
ATOM 4277 O O . GLU A 1 549 ? -19.819 -5.254 34.435 1.00 90.69 549 GLU A O 1
ATOM 4282 N N . ALA A 1 550 ? -18.912 -7.064 33.454 1.00 89.94 550 ALA A N 1
ATOM 4283 C CA . ALA A 1 550 ? -18.074 -6.312 32.525 1.00 89.94 550 ALA A CA 1
ATOM 4284 C C . ALA A 1 550 ? -18.918 -5.446 31.574 1.00 89.94 550 ALA A C 1
ATOM 4286 O O . ALA A 1 550 ? -18.655 -4.255 31.428 1.00 89.94 550 ALA A O 1
ATOM 4287 N N . VAL A 1 551 ? -19.981 -6.003 30.985 1.00 90.25 551 VAL A N 1
ATOM 4288 C CA . VAL A 1 551 ? -20.936 -5.271 30.134 1.00 90.25 551 VAL A CA 1
ATOM 4289 C C . VAL A 1 551 ? -21.613 -4.155 30.923 1.00 90.25 551 VAL A C 1
ATOM 4291 O O . VAL A 1 551 ? -21.710 -3.033 30.432 1.00 90.25 551 VAL A O 1
ATOM 4294 N N . LYS A 1 552 ? -22.038 -4.417 32.162 1.00 87.00 552 LYS A N 1
ATOM 4295 C CA . LYS A 1 552 ? -22.656 -3.391 33.005 1.00 87.00 552 LYS A CA 1
ATOM 4296 C C . LYS A 1 552 ? -21.686 -2.259 33.355 1.00 87.00 552 LYS A C 1
ATOM 4298 O O . LYS A 1 552 ? -22.092 -1.104 33.342 1.00 87.00 552 LYS A O 1
ATOM 4303 N N . LYS A 1 553 ? -20.418 -2.578 33.638 1.00 84.06 553 LYS A N 1
ATOM 4304 C CA . LYS A 1 553 ? -19.363 -1.598 33.951 1.00 84.06 553 LYS A CA 1
ATOM 4305 C C . LYS A 1 553 ? -18.959 -0.776 32.722 1.00 84.06 553 LYS A C 1
ATOM 4307 O O . LYS A 1 553 ? -18.674 0.409 32.863 1.00 84.06 553 LYS A O 1
ATOM 4312 N N . CYS A 1 554 ? -18.927 -1.393 31.539 1.00 80.06 554 CYS A N 1
ATOM 4313 C CA . CYS A 1 554 ? -18.362 -0.780 30.337 1.00 80.06 554 CYS A CA 1
ATOM 4314 C C . CYS A 1 554 ? -19.378 -0.222 29.345 1.00 80.06 554 CYS A C 1
ATOM 4316 O O . CYS A 1 554 ? -19.000 0.661 28.590 1.00 80.06 554 CYS A O 1
ATOM 4318 N N . MET A 1 555 ? -20.602 -0.754 29.276 1.00 82.69 555 MET A N 1
ATOM 4319 C CA . MET A 1 555 ? -21.523 -0.496 28.158 1.00 82.69 555 MET A CA 1
ATOM 4320 C C . MET A 1 555 ? -22.946 -0.106 28.560 1.00 82.69 555 MET A C 1
ATOM 4322 O O . MET A 1 555 ? -23.686 0.381 27.710 1.00 82.69 555 MET A O 1
ATOM 4326 N N . LEU A 1 556 ? -23.365 -0.341 29.804 1.00 81.44 556 LEU A N 1
ATOM 4327 C CA . LEU A 1 556 ? -24.711 0.019 30.260 1.00 81.44 556 LEU A CA 1
ATOM 4328 C C . LEU A 1 556 ? -24.682 1.298 31.094 1.00 81.44 556 LEU A C 1
ATOM 4330 O O . LEU A 1 556 ? -23.693 1.607 31.760 1.00 81.44 556 LEU A O 1
ATOM 4334 N N . SER A 1 557 ? -25.783 2.050 31.073 1.00 73.69 557 SER A N 1
ATOM 4335 C CA . SER A 1 557 ? -25.905 3.251 31.895 1.00 73.69 557 SER A CA 1
ATOM 4336 C C . SER A 1 557 ? -25.873 2.890 33.381 1.00 73.69 557 SER A C 1
ATOM 4338 O O . SER A 1 557 ? -26.455 1.891 33.799 1.00 73.69 557 SER A O 1
ATOM 4340 N N . SER A 1 558 ? -25.312 3.757 34.228 1.00 68.81 558 SER A N 1
ATOM 4341 C CA . SER A 1 558 ? -25.454 3.632 35.688 1.00 68.81 558 SER A CA 1
ATOM 4342 C C . SER A 1 558 ? -26.921 3.662 36.147 1.00 68.81 558 SER A C 1
ATOM 4344 O O . SER A 1 558 ? -27.241 3.164 37.224 1.00 68.81 558 SER A O 1
ATOM 4346 N N . LYS A 1 559 ? -27.816 4.212 35.315 1.00 70.56 559 LYS A N 1
ATOM 4347 C CA . LYS A 1 559 ? -29.271 4.277 35.522 1.00 70.56 559 LYS A CA 1
ATOM 4348 C C . LYS A 1 559 ? -30.023 3.109 34.870 1.00 70.56 559 LYS A C 1
ATOM 4350 O O . LYS A 1 559 ? -31.253 3.134 34.838 1.00 70.56 559 LYS A O 1
ATOM 4355 N N . THR A 1 560 ? -29.315 2.118 34.323 1.00 76.56 560 THR A N 1
ATOM 4356 C CA . THR A 1 560 ? -29.935 0.964 33.667 1.00 76.56 560 THR A CA 1
ATOM 4357 C C . THR A 1 560 ? -30.792 0.160 34.645 1.00 76.56 560 THR A C 1
ATOM 4359 O O . THR A 1 560 ? -30.459 -0.005 35.820 1.00 76.56 560 THR A O 1
ATOM 4362 N N . GLN A 1 561 ? -31.902 -0.374 34.141 1.00 76.94 561 GLN A N 1
ATOM 4363 C CA . GLN A 1 561 ? -32.770 -1.296 34.879 1.00 76.94 561 GLN A CA 1
ATOM 4364 C C . GLN A 1 561 ? -32.305 -2.759 34.777 1.00 76.94 561 GLN A C 1
ATOM 4366 O O . GLN A 1 561 ? -32.875 -3.624 35.442 1.00 76.94 561 GLN A O 1
ATOM 4371 N N . PHE A 1 562 ? -31.303 -3.050 33.940 1.00 82.56 562 PHE A N 1
ATOM 4372 C CA . PHE A 1 562 ? -30.804 -4.404 33.710 1.00 82.56 562 PHE A CA 1
ATOM 4373 C C . PHE A 1 562 ? -29.699 -4.771 34.710 1.00 82.56 562 PHE A C 1
ATOM 4375 O O . PHE A 1 562 ? -28.749 -4.015 34.932 1.00 82.56 562 PHE A O 1
ATOM 4382 N N . SER A 1 563 ? -29.808 -5.948 35.329 1.00 85.56 563 SER A N 1
ATOM 4383 C CA . SER A 1 563 ? -28.749 -6.484 36.187 1.00 85.56 563 SER A CA 1
ATOM 4384 C C . SER A 1 563 ? -27.691 -7.243 35.373 1.00 85.56 563 SER A C 1
ATOM 4386 O O . SER A 1 563 ? -27.932 -7.634 34.229 1.00 85.56 563 SER A O 1
ATOM 4388 N N . SER A 1 564 ? -26.515 -7.474 35.964 1.00 88.12 564 SER A N 1
ATOM 4389 C CA . SER A 1 564 ? -25.468 -8.342 35.398 1.00 88.12 564 SER A CA 1
ATOM 4390 C C . SER A 1 564 ? -26.000 -9.747 35.108 1.00 88.12 564 SER A C 1
ATOM 4392 O O . SER A 1 564 ? -25.656 -10.351 34.094 1.00 88.12 564 SER A O 1
ATOM 4394 N N . GLU A 1 565 ? -26.898 -10.248 35.956 1.00 88.12 565 GLU A N 1
ATOM 4395 C CA . GLU A 1 565 ? -27.548 -11.551 35.801 1.00 88.12 565 GLU A CA 1
ATOM 4396 C C . GLU A 1 565 ? -28.472 -11.561 34.584 1.00 88.12 565 GLU A C 1
ATOM 4398 O O . GLU A 1 565 ? -28.462 -12.539 33.847 1.00 88.12 565 GLU A O 1
ATOM 4403 N N . ASN A 1 566 ? -29.202 -10.469 34.312 1.00 87.88 566 ASN A N 1
ATOM 4404 C CA . ASN A 1 566 ? -30.039 -10.380 33.111 1.00 87.88 566 ASN A CA 1
ATOM 4405 C C . ASN A 1 566 ? -29.208 -10.449 31.823 1.00 87.88 566 ASN A C 1
ATOM 4407 O O . ASN A 1 566 ? -29.647 -11.052 30.847 1.00 87.88 566 ASN A O 1
ATOM 4411 N N . VAL A 1 567 ? -28.014 -9.848 31.815 1.00 89.56 567 VAL A N 1
ATOM 4412 C CA . VAL A 1 567 ? -27.092 -9.935 30.673 1.00 89.56 567 VAL A CA 1
ATOM 4413 C C . VAL A 1 567 ? -26.561 -11.361 30.522 1.00 89.56 567 VAL A C 1
ATOM 4415 O O . VAL A 1 567 ? -26.603 -11.908 29.425 1.00 89.56 567 VAL A O 1
ATOM 4418 N N . ASN A 1 568 ? -26.109 -11.986 31.614 1.00 91.12 568 ASN A N 1
ATOM 4419 C CA . ASN A 1 568 ? -25.589 -13.356 31.586 1.00 91.12 568 ASN A CA 1
ATOM 4420 C C . ASN A 1 568 ? -26.647 -14.374 31.135 1.00 91.12 568 ASN A C 1
ATOM 4422 O O . ASN A 1 568 ? -26.360 -15.220 30.290 1.00 91.12 568 ASN A O 1
ATOM 4426 N N . GLU A 1 569 ? -27.871 -14.269 31.657 1.00 88.75 569 GLU A N 1
ATOM 4427 C CA . GLU A 1 569 ? -29.009 -15.108 31.266 1.00 88.75 569 GLU A CA 1
ATOM 4428 C C . GLU A 1 569 ? -29.297 -14.962 29.767 1.00 88.75 569 GLU A C 1
ATOM 4430 O O . GLU A 1 569 ? -29.358 -15.959 29.049 1.00 88.75 569 GLU A O 1
ATOM 4435 N N . TYR A 1 570 ? -29.333 -13.722 29.261 1.00 88.38 570 TYR A N 1
ATOM 4436 C CA . TYR A 1 570 ? -29.492 -13.472 27.830 1.00 88.38 570 TYR A CA 1
ATOM 4437 C C . TYR A 1 570 ? -28.382 -14.124 26.995 1.00 88.38 570 TYR A C 1
ATOM 4439 O O . TYR A 1 570 ? -28.676 -14.727 25.960 1.00 88.38 570 TYR A O 1
ATOM 4447 N N . CYS A 1 571 ? -27.122 -14.029 27.437 1.00 90.06 571 CYS A N 1
ATOM 4448 C CA . CYS A 1 571 ? -25.987 -14.610 26.727 1.00 90.06 571 CYS A CA 1
ATOM 4449 C C . CYS A 1 571 ? -26.100 -16.132 26.590 1.00 90.06 571 CYS A C 1
ATOM 4451 O O . CYS A 1 571 ? -25.912 -16.661 25.495 1.00 90.06 571 CYS A O 1
ATOM 4453 N N . VAL A 1 572 ? -26.432 -16.825 27.683 1.00 88.19 572 VAL A N 1
ATOM 4454 C CA . VAL A 1 572 ? -26.556 -18.291 27.713 1.00 88.19 572 VAL A CA 1
ATOM 4455 C C . VAL A 1 572 ? -27.760 -18.768 26.897 1.00 88.19 572 VAL A C 1
ATOM 4457 O O . VAL A 1 572 ? -27.677 -19.786 26.214 1.00 88.19 572 VAL A O 1
ATOM 4460 N N . GLU A 1 573 ? -28.867 -18.023 26.902 1.00 87.94 573 GLU A N 1
ATOM 4461 C CA . GLU A 1 573 ? -30.051 -18.353 26.097 1.00 87.94 573 GLU A CA 1
ATOM 4462 C C . GLU A 1 573 ? -29.848 -18.129 24.586 1.00 87.94 573 GLU A C 1
ATOM 4464 O O . GLU A 1 573 ? -30.559 -18.718 23.771 1.00 87.94 573 GLU A O 1
ATOM 4469 N N . HIS A 1 574 ? -28.889 -17.281 24.194 1.00 86.75 574 HIS A N 1
ATOM 4470 C CA . HIS A 1 574 ? -28.724 -16.812 22.815 1.00 86.75 574 HIS A CA 1
ATOM 4471 C C . HIS A 1 574 ? -27.280 -16.923 22.307 1.00 86.75 574 HIS A C 1
ATOM 4473 O O . HIS A 1 574 ? -26.841 -16.054 21.554 1.00 86.75 574 HIS A O 1
ATOM 4479 N N . LEU A 1 575 ? -26.557 -17.992 22.661 1.00 86.56 575 LEU A N 1
ATOM 4480 C CA . LEU A 1 575 ? -25.131 -18.200 22.343 1.00 86.56 575 LEU A CA 1
ATOM 4481 C C . LEU A 1 575 ? -24.764 -17.849 20.893 1.00 86.56 575 LEU A C 1
ATOM 4483 O O . LEU A 1 575 ? -23.866 -17.048 20.642 1.00 86.56 575 LEU A O 1
ATOM 4487 N N . SER A 1 576 ? -25.527 -18.356 19.918 1.00 84.56 576 SER A N 1
ATOM 4488 C CA . SER A 1 576 ? -25.263 -18.090 18.502 1.00 84.56 576 SER A CA 1
ATOM 4489 C C . SER A 1 576 ? -25.455 -16.625 18.110 1.00 84.56 576 SER A C 1
ATOM 4491 O O . SER A 1 576 ? -24.945 -16.216 17.074 1.00 84.56 576 SER A O 1
ATOM 4493 N N . ASN A 1 577 ? -26.214 -15.833 18.871 1.00 89.06 577 ASN A N 1
ATOM 4494 C CA . ASN A 1 577 ? -26.527 -14.432 18.584 1.00 89.06 577 ASN A CA 1
ATOM 4495 C C . ASN A 1 577 ? -25.662 -13.438 19.366 1.00 89.06 577 ASN A C 1
ATOM 4497 O O . ASN A 1 577 ? -25.872 -12.235 19.233 1.00 89.06 577 ASN A O 1
ATOM 4501 N N . VAL A 1 578 ? -24.693 -13.904 20.147 1.00 92.31 578 VAL A N 1
ATOM 4502 C CA . VAL A 1 578 ? -23.807 -13.045 20.933 1.00 92.31 578 VAL A CA 1
ATOM 4503 C C . VAL A 1 578 ? -22.439 -12.964 20.268 1.00 92.31 578 VAL A C 1
ATOM 4505 O O . VAL A 1 578 ? -21.832 -13.978 19.919 1.00 92.31 578 VAL A O 1
ATOM 4508 N N . VAL A 1 579 ? -21.950 -11.736 20.111 1.00 94.19 579 VAL A N 1
ATOM 4509 C CA . VAL A 1 579 ? -20.595 -11.432 19.654 1.00 94.19 579 VAL A CA 1
ATOM 4510 C C . VAL A 1 579 ? -19.846 -10.729 20.780 1.00 94.19 579 VAL A C 1
ATOM 4512 O O . VAL A 1 579 ? -20.335 -9.740 21.325 1.00 94.19 579 VAL A O 1
ATOM 4515 N N . ILE A 1 580 ? -18.648 -11.209 21.109 1.00 95.50 580 ILE A N 1
ATOM 4516 C CA . ILE A 1 580 ? -17.797 -10.641 22.159 1.00 95.50 580 ILE A CA 1
ATOM 4517 C C . ILE A 1 580 ? -16.490 -10.164 21.527 1.00 95.50 580 ILE A C 1
ATOM 4519 O O . ILE A 1 580 ? -15.678 -10.957 21.051 1.00 95.50 580 ILE A O 1
ATOM 4523 N N . LEU A 1 581 ? -16.287 -8.851 21.523 1.00 95.56 581 LEU A N 1
ATOM 4524 C CA . LEU A 1 581 ? -15.068 -8.193 21.072 1.00 95.56 581 LEU A CA 1
ATOM 4525 C C . LEU A 1 581 ? -14.216 -7.864 22.301 1.00 95.56 581 LEU A C 1
ATOM 4527 O O . LEU A 1 581 ? -14.589 -7.001 23.093 1.00 95.56 581 LEU A O 1
ATOM 4531 N N . VAL A 1 582 ? -13.083 -8.547 22.459 1.00 94.50 582 VAL A N 1
ATOM 4532 C CA . VAL A 1 582 ? -12.145 -8.348 23.572 1.00 94.50 582 VAL A CA 1
ATOM 4533 C C . VAL A 1 582 ? -10.943 -7.540 23.086 1.00 94.50 582 VAL A C 1
ATOM 4535 O O . VAL A 1 582 ? -10.104 -8.030 22.325 1.00 94.50 582 VAL A O 1
ATOM 4538 N N . ASP A 1 583 ? -10.860 -6.286 23.519 1.00 90.44 583 ASP A N 1
ATOM 4539 C CA . ASP A 1 583 ? -9.796 -5.363 23.121 1.00 90.44 583 ASP A CA 1
ATOM 4540 C C . ASP A 1 583 ? -8.675 -5.297 24.168 1.00 90.44 583 ASP A C 1
ATOM 4542 O O . ASP A 1 583 ? -8.911 -5.313 25.379 1.00 90.44 583 ASP A O 1
ATOM 4546 N N . GLY A 1 584 ? -7.437 -5.179 23.689 1.00 82.31 584 GLY A N 1
ATOM 4547 C CA . GLY A 1 584 ? -6.288 -4.823 24.516 1.00 82.31 584 GLY A CA 1
ATOM 4548 C C . GLY A 1 584 ? -5.461 -5.970 25.101 1.00 82.31 584 GLY A C 1
ATOM 4549 O O . GLY A 1 584 ? -4.670 -5.688 25.999 1.00 82.31 584 GLY A O 1
ATOM 4550 N N . CYS A 1 585 ? -5.561 -7.218 24.619 1.00 86.44 585 CYS A N 1
ATOM 4551 C CA . CYS A 1 585 ? -4.672 -8.286 25.102 1.00 86.44 585 CYS A CA 1
ATOM 4552 C C . CYS A 1 585 ? -3.205 -7.961 24.776 1.00 86.44 585 CYS A C 1
ATOM 4554 O O . CYS A 1 585 ? -2.808 -7.785 23.615 1.00 86.44 585 CYS A O 1
ATOM 4556 N N . SER A 1 586 ? -2.392 -7.871 25.824 1.00 77.44 586 SER A N 1
ATOM 4557 C CA . SER A 1 586 ? -0.959 -7.599 25.735 1.00 77.44 586 SER A CA 1
ATOM 4558 C C . SER A 1 586 ? -0.182 -8.826 25.256 1.00 77.44 586 SER A C 1
ATOM 4560 O O . SER A 1 586 ? 0.751 -8.685 24.465 1.00 77.44 586 SER A O 1
ATOM 4562 N N . GLY A 1 587 ? -0.624 -10.022 25.649 1.00 83.50 587 GLY A N 1
ATOM 4563 C CA . GLY A 1 587 ? 0.013 -11.293 25.321 1.00 83.50 587 GLY A CA 1
ATOM 4564 C C . GLY A 1 587 ? -0.893 -12.513 25.519 1.00 83.50 587 GLY A C 1
ATOM 4565 O O . GLY A 1 587 ? -2.109 -12.396 25.681 1.00 83.50 587 GLY A O 1
ATOM 4566 N N . LYS A 1 588 ? -0.287 -13.700 25.493 1.00 86.19 588 LYS A N 1
ATOM 4567 C CA . LYS A 1 588 ? -0.937 -15.019 25.589 1.00 86.19 588 LYS A CA 1
ATOM 4568 C C . LYS A 1 588 ? -1.692 -15.244 26.892 1.00 86.19 588 LYS A C 1
ATOM 4570 O O . LYS A 1 588 ? -2.723 -15.924 26.866 1.00 86.19 588 LYS A O 1
ATOM 4575 N N . ASP A 1 589 ? -1.199 -14.695 27.996 1.00 87.75 589 ASP A N 1
ATOM 4576 C CA . ASP A 1 589 ? -1.824 -14.848 29.312 1.00 87.75 589 ASP A CA 1
ATOM 4577 C C . ASP A 1 589 ? -3.175 -14.129 29.362 1.00 87.75 589 ASP A C 1
ATOM 4579 O O . ASP A 1 589 ? -4.166 -14.732 29.766 1.00 87.75 589 ASP A O 1
ATOM 4583 N N . ASP A 1 590 ? -3.255 -12.906 28.827 1.00 89.31 590 ASP A N 1
ATOM 4584 C CA . ASP A 1 590 ? -4.508 -12.149 28.709 1.00 89.31 590 ASP A CA 1
ATOM 4585 C C . ASP A 1 590 ? -5.543 -12.894 27.851 1.00 89.31 590 ASP A C 1
ATOM 4587 O O . ASP A 1 590 ? -6.710 -13.007 28.226 1.00 89.31 590 ASP A O 1
ATOM 4591 N N . VAL A 1 591 ? -5.118 -13.437 26.701 1.00 92.12 591 VAL A N 1
ATOM 4592 C CA . VAL A 1 591 ? -6.015 -14.192 25.808 1.00 92.12 591 VAL A CA 1
ATOM 4593 C C . VAL A 1 591 ? -6.487 -15.487 26.467 1.00 92.12 591 VAL A C 1
ATOM 4595 O O . VAL A 1 591 ? -7.664 -15.834 26.386 1.00 92.12 591 VAL A O 1
ATOM 4598 N N . THR A 1 592 ? -5.581 -16.199 27.140 1.00 93.44 592 THR A N 1
ATOM 4599 C CA . THR A 1 592 ? -5.912 -17.433 27.862 1.00 93.44 592 THR A CA 1
ATOM 4600 C C . THR A 1 592 ? -6.877 -17.154 29.006 1.00 93.44 592 THR A C 1
ATOM 4602 O O . THR A 1 592 ? -7.894 -17.833 29.097 1.00 93.44 592 THR A O 1
ATOM 4605 N N . GLY A 1 593 ? -6.613 -16.133 29.822 1.00 93.94 593 GLY A N 1
ATOM 4606 C CA . GLY A 1 593 ? -7.485 -15.752 30.927 1.00 93.94 593 GLY A CA 1
ATOM 4607 C C . GLY A 1 593 ? -8.873 -15.324 30.448 1.00 93.94 593 GLY A C 1
ATOM 4608 O O . GLY A 1 593 ? -9.875 -15.782 30.991 1.00 93.94 593 GLY A O 1
ATOM 4609 N N . ALA A 1 594 ? -8.957 -14.517 29.384 1.00 94.06 594 ALA A N 1
ATOM 4610 C CA . ALA A 1 594 ? -10.239 -14.126 28.800 1.00 94.06 594 ALA A CA 1
ATOM 4611 C C . ALA A 1 594 ? -11.011 -15.347 28.275 1.00 94.06 594 ALA A C 1
ATOM 4613 O O . ALA A 1 594 ? -12.208 -15.484 28.522 1.00 94.06 594 ALA A O 1
ATOM 4614 N N . TRP A 1 595 ? -10.324 -16.266 27.592 1.00 95.12 595 TRP A N 1
ATOM 4615 C CA . TRP A 1 595 ? -10.923 -17.505 27.097 1.00 95.12 595 TRP A CA 1
ATOM 4616 C C . TRP A 1 595 ? -11.401 -18.429 28.228 1.00 95.12 595 TRP A C 1
ATOM 4618 O O . TRP A 1 595 ? -12.455 -19.052 28.112 1.00 95.12 595 TRP A O 1
ATOM 4628 N N . GLU A 1 596 ? -10.666 -18.494 29.340 1.00 94.88 596 GLU A N 1
ATOM 4629 C CA . GLU A 1 596 ? -11.063 -19.230 30.545 1.00 94.88 596 GLU A CA 1
ATOM 4630 C C . GLU A 1 596 ? -12.311 -18.633 31.199 1.00 94.88 596 GLU A C 1
ATOM 4632 O O . GLU A 1 596 ? -13.230 -19.386 31.510 1.00 94.88 596 GLU A O 1
ATOM 4637 N N . VAL A 1 597 ? -12.406 -17.303 31.317 1.00 95.75 597 VAL A N 1
ATOM 4638 C CA . VAL A 1 597 ? -13.622 -16.632 31.813 1.00 95.75 597 VAL A CA 1
ATOM 4639 C C . VAL A 1 597 ? -14.826 -16.984 30.935 1.00 95.75 597 VAL A C 1
ATOM 4641 O O . VAL A 1 597 ? -15.862 -17.407 31.444 1.00 95.75 597 VAL A O 1
ATOM 4644 N N . LEU A 1 598 ? -14.694 -16.894 29.607 1.00 94.88 598 LEU A N 1
ATOM 4645 C CA . LEU A 1 598 ? -15.777 -17.264 28.686 1.00 94.88 598 LEU A CA 1
ATOM 4646 C C . LEU A 1 598 ? -16.163 -18.745 28.812 1.00 94.88 598 LEU A C 1
ATOM 4648 O O . LEU A 1 598 ? -17.346 -19.083 28.751 1.00 94.88 598 LEU A O 1
ATOM 4652 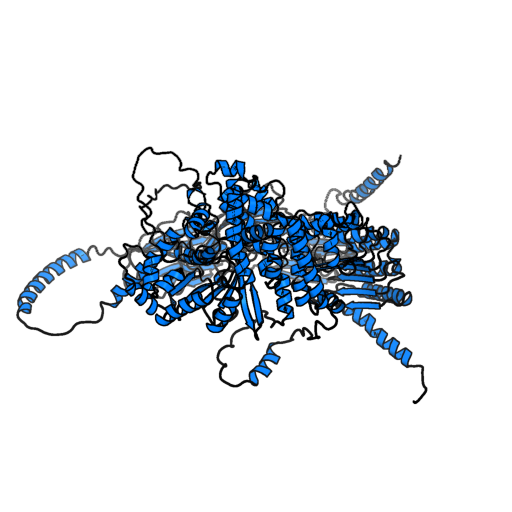N N . LYS A 1 599 ? -15.184 -19.630 29.028 1.00 93.38 599 LYS A N 1
ATOM 4653 C CA . LYS A 1 599 ? -15.416 -21.059 29.264 1.00 93.38 599 LYS A CA 1
ATOM 4654 C C . LYS A 1 599 ? -16.181 -21.320 30.556 1.00 93.38 599 LYS A C 1
ATOM 4656 O O . LYS A 1 599 ? -17.132 -22.097 30.537 1.00 93.38 599 LYS A O 1
ATOM 4661 N N . GLU A 1 600 ? -15.772 -20.692 31.653 1.00 93.56 600 GLU A N 1
ATOM 4662 C CA . GLU A 1 600 ? -16.416 -20.813 32.966 1.00 93.56 600 GLU A CA 1
ATOM 4663 C C . GLU A 1 600 ? -17.878 -20.348 32.928 1.00 93.56 600 GLU A C 1
ATOM 4665 O O . GLU A 1 600 ? -18.717 -20.905 33.633 1.00 93.56 600 GLU A O 1
ATOM 4670 N N . GLN A 1 601 ? -18.202 -19.390 32.053 1.00 92.44 601 GLN A N 1
ATOM 4671 C CA . GLN A 1 601 ? -19.562 -18.883 31.854 1.00 92.44 601 GLN A CA 1
ATOM 4672 C C . GLN A 1 601 ? -20.381 -19.629 30.788 1.00 92.44 601 GLN A C 1
ATOM 4674 O O . GLN A 1 601 ? -21.523 -19.259 30.528 1.00 92.44 601 GLN A O 1
ATOM 4679 N N . GLY A 1 602 ? -19.827 -20.670 30.157 1.00 90.50 602 GLY A N 1
ATOM 4680 C CA . GLY A 1 602 ? -20.526 -21.430 29.116 1.00 90.50 602 GLY A CA 1
ATOM 4681 C C . GLY A 1 602 ? -20.698 -20.679 27.789 1.00 90.50 602 GLY A C 1
ATOM 4682 O O . GLY A 1 602 ? -21.587 -21.013 27.015 1.00 90.50 602 GLY A O 1
ATOM 4683 N N . LEU A 1 603 ? -19.851 -19.686 27.502 1.00 91.88 603 LEU A N 1
ATOM 4684 C CA . LEU A 1 603 ? -19.972 -18.775 26.354 1.00 91.88 603 LEU A CA 1
ATOM 4685 C C . LEU A 1 603 ? -19.026 -19.112 25.185 1.00 91.88 603 LEU A C 1
ATOM 4687 O O . LEU A 1 603 ? -18.769 -18.264 24.334 1.00 91.88 603 LEU A O 1
ATOM 4691 N N . LEU A 1 604 ? -18.485 -20.334 25.116 1.00 86.69 604 LEU A N 1
ATOM 4692 C CA . LEU A 1 604 ? -17.544 -20.730 24.050 1.00 86.69 604 LEU A CA 1
ATOM 4693 C C . LEU A 1 604 ? -18.185 -20.875 22.663 1.00 86.69 604 LEU A C 1
ATOM 4695 O O . LEU A 1 604 ? -17.470 -20.868 21.662 1.00 86.69 604 LEU A O 1
ATOM 4699 N N . GLU A 1 605 ? -19.509 -21.028 22.611 1.00 86.38 605 GLU A N 1
ATOM 4700 C CA . GLU A 1 605 ? -20.277 -21.078 21.360 1.00 86.38 605 GLU A CA 1
ATOM 4701 C C . GLU A 1 605 ? -20.594 -19.681 20.800 1.00 86.38 605 GLU A C 1
ATOM 4703 O O . GLU A 1 605 ? -21.041 -19.562 19.658 1.00 86.38 605 GLU A O 1
ATOM 4708 N N . CYS A 1 606 ? -20.344 -18.620 21.577 1.00 89.81 606 CYS A N 1
ATOM 4709 C CA . CYS A 1 606 ? -20.437 -17.246 21.099 1.00 89.81 606 CYS A CA 1
ATOM 4710 C C . CYS A 1 606 ? -19.338 -16.954 20.070 1.00 89.81 606 CYS A C 1
ATOM 4712 O O . CYS A 1 606 ? -18.264 -17.557 20.080 1.00 89.81 606 CYS A O 1
ATOM 4714 N N . GLN A 1 607 ? -19.580 -15.974 19.202 1.00 90.38 607 GLN A N 1
ATOM 4715 C CA . GLN A 1 607 ? -18.565 -15.495 18.269 1.00 90.38 607 GLN A CA 1
ATOM 4716 C C . GLN A 1 607 ? -17.624 -14.520 18.986 1.00 90.38 607 GLN A C 1
ATOM 4718 O O . GLN A 1 607 ? -18.068 -13.493 19.495 1.00 90.38 607 GLN A O 1
ATOM 4723 N N . VAL A 1 608 ? -16.325 -14.814 19.018 1.00 93.06 608 VAL A N 1
ATOM 4724 C CA . VAL A 1 608 ? -15.343 -14.021 19.772 1.00 93.06 608 VAL A CA 1
ATOM 4725 C C . VAL A 1 608 ? -14.274 -13.444 18.851 1.00 93.06 608 VAL A C 1
ATOM 4727 O O . VAL A 1 608 ? -13.706 -14.151 18.022 1.00 93.06 608 VAL A O 1
ATOM 4730 N N . VAL A 1 609 ? -13.958 -12.161 19.022 1.00 94.81 609 VAL A N 1
ATOM 4731 C CA . VAL A 1 609 ? -12.803 -11.518 18.383 1.00 94.81 609 VAL A CA 1
ATOM 4732 C C . VAL A 1 609 ? -11.919 -10.937 19.469 1.00 94.81 609 VAL A C 1
ATOM 4734 O O . VAL A 1 609 ? -12.366 -10.076 20.219 1.00 94.81 609 VAL A O 1
ATOM 4737 N N . MET A 1 610 ? -10.665 -11.371 19.544 1.00 95.38 610 MET A N 1
ATOM 4738 C CA . MET A 1 610 ? -9.694 -10.820 20.490 1.00 95.38 610 MET A CA 1
ATOM 4739 C C . MET A 1 610 ? -8.550 -10.137 19.750 1.00 95.38 610 MET A C 1
ATOM 4741 O O . MET A 1 610 ? -8.131 -10.602 18.692 1.00 95.38 610 MET A O 1
ATOM 4745 N N . THR A 1 611 ? -8.006 -9.053 20.297 1.00 93.38 611 THR A N 1
ATOM 4746 C CA . THR A 1 611 ? -6.786 -8.429 19.753 1.00 93.38 611 THR A CA 1
ATOM 4747 C C . THR A 1 611 ? -5.559 -8.876 20.523 1.00 93.38 611 THR A C 1
ATOM 4749 O O . THR A 1 611 ? -5.609 -8.856 21.744 1.00 93.38 611 THR A O 1
ATOM 4752 N N . ILE A 1 612 ? -4.437 -9.142 19.854 1.00 89.44 612 ILE A N 1
ATOM 4753 C CA . ILE A 1 612 ? -3.152 -9.426 20.512 1.00 89.44 612 ILE A CA 1
ATOM 4754 C C . ILE A 1 612 ? -2.011 -8.610 19.895 1.00 89.44 612 ILE A C 1
ATOM 4756 O O . ILE A 1 612 ? -1.992 -8.335 18.690 1.00 89.44 612 ILE A O 1
ATOM 4760 N N . ARG A 1 613 ? -1.056 -8.177 20.727 1.00 80.75 613 ARG A N 1
ATOM 4761 C CA . ARG A 1 613 ? 0.136 -7.433 20.279 1.00 80.75 613 ARG A CA 1
ATOM 4762 C C . ARG A 1 613 ? 1.283 -8.350 19.840 1.00 80.75 613 ARG A C 1
ATOM 4764 O O . ARG A 1 613 ? 1.896 -8.096 18.804 1.00 80.75 613 ARG A O 1
ATOM 4771 N N . GLN A 1 614 ? 1.574 -9.395 20.614 1.00 72.88 614 GLN A N 1
ATOM 4772 C CA . GLN A 1 614 ? 2.771 -10.224 20.447 1.00 72.88 614 GLN A CA 1
ATOM 4773 C C . GLN A 1 614 ? 2.614 -11.321 19.385 1.00 72.88 614 GLN A C 1
ATOM 4775 O O . GLN A 1 614 ? 1.708 -12.146 19.450 1.00 72.88 614 GLN A O 1
ATOM 4780 N N . ALA A 1 615 ? 3.536 -11.347 18.416 1.00 68.62 615 ALA A N 1
ATOM 4781 C CA . ALA A 1 615 ? 3.465 -12.232 17.252 1.00 68.62 615 ALA A CA 1
ATOM 4782 C C . ALA A 1 615 ? 3.690 -13.715 17.574 1.00 68.62 615 ALA A C 1
ATOM 4784 O O . ALA A 1 615 ? 2.882 -14.554 17.187 1.00 68.62 615 ALA A O 1
ATOM 4785 N N . GLN A 1 616 ? 4.767 -14.030 18.299 1.00 70.88 616 GLN A N 1
ATOM 4786 C CA . GLN A 1 616 ? 5.124 -15.417 18.617 1.00 70.88 616 GLN A CA 1
ATOM 4787 C C . GLN A 1 616 ? 4.050 -16.087 19.483 1.00 70.88 616 GLN A C 1
ATOM 4789 O O . GLN A 1 616 ? 3.688 -17.241 19.283 1.00 70.88 616 GLN A O 1
ATOM 4794 N N . GLU A 1 617 ? 3.506 -15.324 20.424 1.00 82.81 617 GLU A N 1
ATOM 4795 C CA . GLU A 1 617 ? 2.459 -15.769 21.333 1.00 82.81 617 GLU A CA 1
ATOM 4796 C C . GLU A 1 617 ? 1.118 -16.006 20.624 1.00 82.81 617 GLU A C 1
ATOM 4798 O O . GLU A 1 617 ? 0.386 -16.927 20.990 1.00 82.81 617 GLU A O 1
ATOM 4803 N N . ALA A 1 618 ? 0.802 -15.217 19.591 1.00 85.62 618 ALA A N 1
ATOM 4804 C CA . ALA A 1 618 ? -0.434 -15.356 18.827 1.00 85.62 618 ALA A CA 1
ATOM 4805 C C . ALA A 1 618 ? -0.526 -16.708 18.109 1.00 85.62 618 ALA A C 1
ATOM 4807 O O . ALA A 1 618 ? -1.582 -17.338 18.116 1.00 85.62 618 ALA A O 1
ATOM 4808 N N . GLU A 1 619 ? 0.581 -17.189 17.538 1.00 85.00 619 GLU A N 1
ATOM 4809 C CA . GLU A 1 619 ? 0.632 -18.495 16.875 1.00 85.00 619 GLU A CA 1
ATOM 4810 C C . GLU A 1 619 ? 0.308 -19.644 17.834 1.00 85.00 619 GLU A C 1
ATOM 4812 O O . GLU A 1 619 ? -0.546 -20.485 17.536 1.00 85.00 619 GLU A O 1
ATOM 4817 N N . ASP A 1 620 ? 0.954 -19.657 18.999 1.00 85.81 620 ASP A N 1
ATOM 4818 C CA . ASP A 1 620 ? 0.731 -20.671 20.028 1.00 85.81 620 ASP A CA 1
ATOM 4819 C C . ASP A 1 620 ? -0.730 -20.704 20.485 1.00 85.81 620 ASP A C 1
ATOM 4821 O O . ASP A 1 620 ? -1.324 -21.773 20.641 1.00 85.81 620 ASP A O 1
ATOM 4825 N N . VAL A 1 621 ? -1.309 -19.524 20.717 1.00 88.50 621 VAL A N 1
ATOM 4826 C CA . VAL A 1 621 ? -2.695 -19.356 21.167 1.00 88.50 621 VAL A CA 1
ATOM 4827 C C . VAL A 1 621 ? -3.672 -19.824 20.094 1.00 88.50 621 VAL A C 1
ATOM 4829 O O . VAL A 1 621 ? -4.580 -20.599 20.398 1.00 88.50 621 VAL A O 1
ATOM 4832 N N . CYS A 1 622 ? -3.464 -19.415 18.840 1.00 89.00 622 CYS A N 1
ATOM 4833 C CA . CYS A 1 622 ? -4.298 -19.831 17.717 1.00 89.00 622 CYS A CA 1
ATOM 4834 C C . CYS A 1 622 ? -4.295 -21.348 17.545 1.00 89.00 622 CYS A C 1
ATOM 4836 O O . CYS A 1 622 ? -5.359 -21.942 17.397 1.00 89.00 622 CYS A O 1
ATOM 4838 N N . LYS A 1 623 ? -3.125 -21.993 17.635 1.00 85.12 623 LYS A N 1
ATOM 4839 C CA . LYS A 1 623 ? -3.009 -23.457 17.571 1.00 85.12 623 LYS A CA 1
ATOM 4840 C C . LYS A 1 623 ? -3.683 -24.144 18.760 1.00 85.12 623 LYS A C 1
ATOM 4842 O O . LYS A 1 623 ? -4.366 -25.146 18.572 1.00 85.12 623 LYS A O 1
ATOM 4847 N N . LYS A 1 624 ? -3.511 -23.612 19.976 1.00 88.25 624 LYS A N 1
ATOM 4848 C CA . LYS A 1 624 ? -4.057 -24.199 21.212 1.00 88.25 624 LYS A CA 1
ATOM 4849 C C . LYS A 1 624 ? -5.586 -24.147 21.266 1.00 88.25 624 LYS A C 1
ATOM 4851 O O . LYS A 1 624 ? -6.203 -25.132 21.662 1.00 88.25 624 LYS A O 1
ATOM 4856 N N . TYR A 1 625 ? -6.186 -23.013 20.904 1.00 87.88 625 TYR A N 1
ATOM 4857 C CA . TYR A 1 625 ? -7.637 -22.792 21.003 1.00 87.88 625 TYR A CA 1
ATOM 4858 C C . TYR A 1 625 ? -8.361 -22.854 19.657 1.00 87.88 625 TYR A C 1
ATOM 4860 O O . TYR A 1 625 ? -9.562 -22.601 19.596 1.00 87.88 625 TYR A O 1
ATOM 4868 N N . ASN A 1 626 ? -7.645 -23.222 18.591 1.00 86.44 626 ASN A N 1
ATOM 4869 C CA . ASN A 1 626 ? -8.161 -23.297 17.230 1.00 86.44 626 ASN A CA 1
ATOM 4870 C C . ASN A 1 626 ? -8.781 -21.966 16.763 1.00 86.44 626 ASN A C 1
ATOM 4872 O O . ASN A 1 626 ? -9.845 -21.959 16.152 1.00 86.44 626 ASN A O 1
ATOM 4876 N N . PHE A 1 627 ? -8.157 -20.826 17.074 1.00 89.25 627 PHE A N 1
ATOM 4877 C CA . PHE A 1 627 ? -8.617 -19.522 16.583 1.00 89.25 627 PHE A CA 1
ATOM 4878 C C . PHE A 1 627 ? -8.193 -19.294 15.138 1.00 89.25 627 PHE A C 1
ATOM 4880 O O . PHE A 1 627 ? -7.093 -19.668 14.724 1.00 89.25 627 PHE A O 1
ATOM 4887 N N . ARG A 1 628 ? -9.046 -18.601 14.384 1.00 87.75 628 ARG A N 1
ATOM 4888 C CA . ARG A 1 628 ? -8.665 -18.037 13.100 1.00 87.75 628 ARG A CA 1
ATOM 4889 C C . ARG A 1 628 ? -7.669 -16.907 13.335 1.00 87.75 628 ARG A C 1
ATOM 4891 O O . ARG A 1 628 ? -7.979 -15.910 13.986 1.00 87.75 628 ARG A O 1
ATOM 4898 N N . HIS A 1 629 ? -6.469 -17.074 12.798 1.00 88.94 629 HIS A N 1
ATOM 4899 C CA . HIS A 1 629 ? -5.394 -16.115 12.981 1.00 88.94 629 HIS A CA 1
ATOM 4900 C C . HIS A 1 629 ? -5.436 -15.046 11.885 1.00 88.94 629 HIS A C 1
ATOM 4902 O O . HIS A 1 629 ? -5.296 -15.364 10.705 1.00 88.94 629 HIS A O 1
ATOM 4908 N N . VAL A 1 630 ? -5.627 -13.782 12.270 1.00 89.44 630 VAL A N 1
ATOM 4909 C CA . VAL A 1 630 ? -5.655 -12.635 11.352 1.00 89.44 630 VAL A CA 1
ATOM 4910 C C . VAL A 1 630 ? -4.594 -11.627 11.776 1.00 89.44 630 VAL A C 1
ATOM 4912 O O . VAL A 1 630 ? -4.577 -11.192 12.916 1.00 89.44 630 VAL A O 1
ATOM 4915 N N . LEU A 1 631 ? -3.731 -11.220 10.858 1.00 88.44 631 LEU A N 1
ATOM 4916 C CA . LEU A 1 631 ? -2.689 -10.217 11.028 1.00 88.44 631 LEU A CA 1
ATOM 4917 C C . LEU A 1 631 ? -3.099 -8.893 10.368 1.00 88.44 631 LEU A C 1
ATOM 4919 O O . LEU A 1 631 ? -3.573 -8.873 9.233 1.00 88.44 631 LEU A O 1
ATOM 4923 N N . THR A 1 632 ? -2.852 -7.775 11.053 1.00 88.19 632 THR A N 1
ATOM 4924 C CA . THR A 1 632 ? -2.908 -6.422 10.483 1.00 88.19 632 THR A CA 1
ATOM 4925 C C . THR A 1 632 ? -1.552 -5.724 10.532 1.00 88.19 632 THR A C 1
ATOM 4927 O O . THR A 1 632 ? -0.892 -5.664 11.575 1.00 88.19 632 THR A O 1
ATOM 4930 N N . ASN A 1 633 ? -1.163 -5.139 9.397 1.00 80.06 633 ASN A N 1
ATOM 4931 C CA . ASN A 1 633 ? 0.046 -4.320 9.255 1.00 80.06 633 ASN A CA 1
ATOM 4932 C C . ASN A 1 633 ? -0.243 -2.807 9.302 1.00 80.06 633 ASN A C 1
ATOM 4934 O O . ASN A 1 633 ? 0.675 -2.004 9.130 1.00 80.06 633 ASN A O 1
ATOM 4938 N N . GLY A 1 634 ? -1.496 -2.400 9.534 1.00 84.38 634 GLY A N 1
ATOM 4939 C CA . GLY A 1 634 ? -1.931 -1.005 9.444 1.00 84.38 634 GLY A CA 1
ATOM 4940 C C . GLY A 1 634 ? -2.559 -0.662 8.094 1.00 84.38 634 GLY A C 1
ATOM 4941 O O . GLY A 1 634 ? -3.286 -1.471 7.524 1.00 84.38 634 GLY A O 1
ATOM 4942 N N . PHE A 1 635 ? -2.348 0.555 7.596 1.00 77.69 635 PHE A N 1
ATOM 4943 C CA . PHE A 1 635 ? -2.960 1.046 6.365 1.00 77.69 635 PHE A CA 1
ATOM 4944 C C . PHE A 1 635 ? -2.545 0.262 5.124 1.00 77.69 635 PHE A C 1
ATOM 4946 O O . PHE A 1 635 ? -1.373 -0.043 4.898 1.00 77.69 635 PHE A O 1
ATOM 4953 N N . ASN A 1 636 ? -3.523 0.058 4.247 1.00 67.56 636 ASN A N 1
ATOM 4954 C CA . ASN A 1 636 ? -3.285 -0.322 2.866 1.00 67.56 636 ASN A CA 1
ATOM 4955 C C . ASN A 1 636 ? -2.772 0.908 2.080 1.00 67.56 636 ASN A C 1
ATOM 4957 O O . ASN A 1 636 ? -3.490 1.895 1.928 1.00 67.56 636 ASN A O 1
ATOM 4961 N N . LEU A 1 637 ? -1.536 0.857 1.565 1.00 57.75 637 LEU A N 1
ATOM 4962 C CA . LEU A 1 637 ? -0.826 1.978 0.907 1.00 57.75 637 LEU A CA 1
ATOM 4963 C C . LEU A 1 637 ? -1.446 2.460 -0.433 1.00 57.75 637 LEU A C 1
ATOM 4965 O O . LEU A 1 637 ? -0.875 3.314 -1.108 1.00 57.75 637 LEU A O 1
ATOM 4969 N N . SER A 1 638 ? -2.601 1.933 -0.844 1.00 50.59 638 SER A N 1
ATOM 4970 C CA . SER A 1 638 ? -3.285 2.273 -2.101 1.00 50.59 638 SER A CA 1
ATOM 4971 C C . SER A 1 638 ? -4.130 3.549 -1.975 1.00 50.59 638 SER A C 1
ATOM 4973 O O . SER A 1 638 ? -5.337 3.491 -1.794 1.00 50.59 638 SER A O 1
ATOM 4975 N N . GLY A 1 639 ? -3.507 4.731 -2.037 1.00 55.69 639 GLY A N 1
ATOM 4976 C CA . GLY A 1 639 ? -4.199 6.029 -2.189 1.00 55.69 639 GLY A CA 1
ATOM 4977 C C . GLY A 1 639 ? -5.076 6.502 -1.013 1.00 55.69 639 GLY A C 1
ATOM 4978 O O . GLY A 1 639 ? -5.501 7.654 -0.989 1.00 55.69 639 GLY A O 1
ATOM 4979 N N . HIS A 1 640 ? -5.317 5.659 -0.006 1.00 63.81 640 HIS A N 1
ATOM 4980 C CA . HIS A 1 640 ? -6.131 5.977 1.172 1.00 63.81 640 HIS A CA 1
ATOM 4981 C C . HIS A 1 640 ? -5.416 6.867 2.199 1.00 63.81 640 HIS A C 1
ATOM 4983 O O . HIS A 1 640 ? -6.085 7.498 3.015 1.00 63.81 640 HIS A O 1
ATOM 4989 N N . LEU A 1 641 ? -4.080 6.944 2.154 1.00 73.19 641 LEU A N 1
ATOM 4990 C CA . LEU A 1 641 ? -3.280 7.729 3.098 1.00 73.19 641 LEU A CA 1
ATOM 4991 C C . LEU A 1 641 ? -3.578 9.232 3.000 1.00 73.19 641 LEU A C 1
ATOM 4993 O O . LEU A 1 641 ? -3.834 9.860 4.022 1.00 73.19 641 LEU A O 1
ATOM 4997 N N . ASN A 1 642 ? -3.619 9.791 1.785 1.00 74.62 642 ASN A N 1
ATOM 4998 C CA . ASN A 1 642 ? -3.919 11.214 1.586 1.00 74.62 642 ASN A CA 1
ATOM 4999 C C . ASN A 1 642 ? -5.325 11.542 2.090 1.00 74.62 642 ASN A C 1
ATOM 5001 O O . ASN A 1 642 ? -5.492 12.485 2.851 1.00 74.62 642 ASN A O 1
ATOM 5005 N N . ARG A 1 643 ? -6.312 10.686 1.789 1.00 74.56 643 ARG A N 1
ATOM 5006 C CA . ARG A 1 643 ? -7.682 10.841 2.295 1.00 74.56 643 ARG A CA 1
ATOM 5007 C C . ARG A 1 643 ? -7.751 10.786 3.823 1.00 74.56 643 ARG A C 1
ATOM 5009 O O . ARG A 1 643 ? -8.531 11.519 4.419 1.00 74.56 643 ARG A O 1
ATOM 5016 N N . TYR A 1 644 ? -6.966 9.917 4.462 1.00 78.19 644 TYR A N 1
ATOM 5017 C CA . TYR A 1 644 ? -6.883 9.853 5.923 1.00 78.19 644 TYR A CA 1
ATOM 5018 C C . TYR A 1 644 ? -6.297 11.147 6.508 1.00 78.19 644 TYR A C 1
ATOM 5020 O O . TYR A 1 644 ? -6.867 11.711 7.439 1.00 78.19 644 TYR A O 1
ATOM 5028 N N . VAL A 1 645 ? -5.208 11.660 5.927 1.00 81.19 645 VAL A N 1
ATOM 5029 C CA . VAL A 1 645 ? -4.595 12.937 6.333 1.00 81.19 645 VAL A CA 1
ATOM 5030 C C . VAL A 1 645 ? -5.567 14.108 6.125 1.00 81.19 645 VAL A C 1
ATOM 5032 O O . VAL A 1 645 ? -5.773 14.895 7.045 1.00 81.19 645 VAL A O 1
ATOM 5035 N N . GLU A 1 646 ? -6.226 14.184 4.967 1.00 78.81 646 GLU A N 1
ATOM 5036 C CA . GLU A 1 646 ? -7.232 15.204 4.636 1.00 78.81 646 GLU A CA 1
ATOM 5037 C C . GLU A 1 646 ? -8.416 15.187 5.609 1.00 78.81 646 GLU A C 1
ATOM 5039 O O . GLU A 1 646 ? -8.827 16.236 6.102 1.00 78.81 646 GLU A O 1
ATOM 5044 N N . LYS A 1 647 ? -8.946 14.001 5.944 1.00 77.56 647 LYS A N 1
ATOM 5045 C CA . LYS A 1 647 ? -10.028 13.866 6.932 1.00 77.56 647 LYS A CA 1
ATOM 5046 C C . LYS A 1 647 ? -9.615 14.377 8.313 1.00 77.56 647 LYS A C 1
ATOM 5048 O O . LYS A 1 647 ? -10.411 15.029 8.981 1.00 77.56 647 LYS A O 1
ATOM 5053 N N . LEU A 1 648 ? -8.384 14.090 8.743 1.00 76.81 648 LEU A N 1
ATOM 5054 C CA . LEU A 1 648 ? -7.890 14.473 10.069 1.00 76.81 648 LEU A CA 1
ATOM 5055 C C . LEU A 1 648 ? -7.526 15.955 10.197 1.00 76.81 648 LEU A C 1
ATOM 5057 O O . LEU A 1 648 ? -7.582 16.492 11.303 1.00 76.81 648 LEU A O 1
ATOM 5061 N N . LEU A 1 649 ? -7.092 16.587 9.107 1.00 77.19 649 LEU A N 1
ATOM 5062 C CA . LEU A 1 649 ? -6.595 17.966 9.105 1.00 77.19 649 LEU A CA 1
ATOM 5063 C C . LEU A 1 649 ? -7.610 18.979 8.544 1.00 77.19 649 LEU A C 1
ATOM 5065 O O . LEU A 1 649 ? -7.478 20.186 8.768 1.00 77.19 649 LEU A O 1
ATOM 5069 N N . GLY A 1 650 ? -8.661 18.502 7.871 1.00 70.69 650 GLY A N 1
ATOM 5070 C CA . GLY A 1 650 ? -9.681 19.328 7.232 1.00 70.69 650 GLY A CA 1
ATOM 5071 C C . GLY A 1 650 ? -9.192 19.980 5.934 1.00 70.69 650 GLY A C 1
ATOM 5072 O O . GLY A 1 650 ? -8.189 19.588 5.351 1.00 70.69 650 GLY A O 1
ATOM 5073 N N . SER A 1 651 ? -9.897 21.016 5.470 1.00 57.66 651 SER A N 1
ATOM 5074 C CA . SER A 1 651 ? -9.662 21.659 4.163 1.00 57.66 651 SER A CA 1
ATOM 5075 C C . SER A 1 651 ? -8.403 22.536 4.076 1.00 57.66 651 SER A C 1
ATOM 5077 O O . SER A 1 651 ? -8.241 23.279 3.107 1.00 57.66 651 SER A O 1
ATOM 5079 N N . LYS A 1 652 ? -7.548 22.544 5.105 1.00 66.12 652 LYS A N 1
ATOM 5080 C CA . LYS A 1 652 ? -6.283 23.280 5.061 1.00 66.12 652 LYS A CA 1
ATOM 5081 C C . LYS A 1 652 ? -5.264 22.492 4.255 1.00 66.12 652 LYS A C 1
ATOM 5083 O O . LYS A 1 652 ? -5.165 21.278 4.369 1.00 66.12 652 LYS A O 1
ATOM 5088 N N . VAL A 1 653 ? -4.486 23.212 3.464 1.00 63.91 653 VAL A N 1
ATOM 5089 C CA . VAL A 1 653 ? -3.448 22.629 2.623 1.00 63.91 653 VAL A CA 1
ATOM 5090 C C . VAL A 1 653 ? -2.206 22.360 3.487 1.00 63.91 653 VAL A C 1
ATOM 5092 O O . VAL A 1 653 ? -1.597 23.298 3.997 1.00 63.91 653 VAL A O 1
ATOM 5095 N N . HIS A 1 654 ? -1.872 21.081 3.690 1.00 79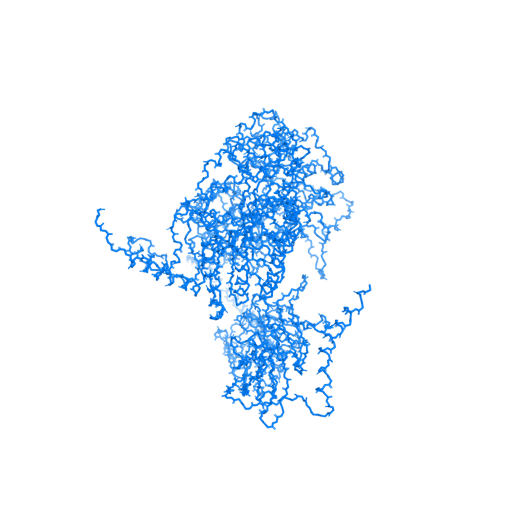.62 654 HIS A N 1
ATOM 5096 C CA . HIS A 1 654 ? -0.712 20.592 4.456 1.00 79.62 654 HIS A CA 1
ATOM 5097 C C . HIS A 1 654 ? 0.328 19.961 3.515 1.00 79.62 654 HIS A C 1
ATOM 5099 O O . HIS A 1 654 ? 0.686 18.786 3.638 1.00 79.62 654 HIS A O 1
ATOM 5105 N N . ASP A 1 655 ? 0.766 20.744 2.526 1.00 85.44 655 ASP A N 1
ATOM 5106 C CA . ASP A 1 655 ? 1.594 20.264 1.417 1.00 85.44 655 ASP A CA 1
ATOM 5107 C C . ASP A 1 655 ? 2.928 19.669 1.873 1.00 85.44 655 ASP A C 1
ATOM 5109 O O . ASP A 1 655 ? 3.373 18.688 1.286 1.00 85.44 655 ASP A O 1
ATOM 5113 N N . ASN A 1 656 ? 3.570 20.205 2.922 1.00 90.31 656 ASN A N 1
ATOM 5114 C CA . ASN A 1 656 ? 4.879 19.703 3.348 1.00 90.31 656 ASN A CA 1
ATOM 5115 C C . ASN A 1 656 ? 4.761 18.342 4.039 1.00 90.31 656 ASN A C 1
ATOM 5117 O O . ASN A 1 656 ? 5.630 17.492 3.851 1.00 90.31 656 ASN A O 1
ATOM 5121 N N . LEU A 1 657 ? 3.706 18.112 4.828 1.00 90.12 657 LEU A N 1
ATOM 5122 C CA . LEU A 1 657 ? 3.425 16.786 5.380 1.00 90.12 657 LEU A CA 1
ATOM 5123 C C . LEU A 1 657 ? 3.146 15.778 4.260 1.00 90.12 657 LEU A C 1
ATOM 5125 O O . LEU A 1 657 ? 3.706 14.683 4.282 1.00 90.12 657 LEU A O 1
ATOM 5129 N N . LEU A 1 658 ? 2.301 16.133 3.288 1.00 86.75 658 LEU A N 1
ATOM 5130 C CA . LEU A 1 658 ? 1.985 15.245 2.166 1.00 86.75 658 LEU A CA 1
ATOM 5131 C C . LEU A 1 658 ? 3.232 14.942 1.323 1.00 86.75 658 LEU A C 1
ATOM 5133 O O . LEU A 1 658 ? 3.501 13.780 1.031 1.00 86.75 658 LEU A O 1
ATOM 5137 N N . ASP A 1 659 ? 4.048 15.953 1.029 1.00 85.50 659 ASP A N 1
ATOM 5138 C CA . ASP A 1 659 ? 5.346 15.810 0.362 1.00 85.50 659 ASP A CA 1
ATOM 5139 C C . ASP A 1 659 ? 6.324 14.943 1.177 1.00 85.50 659 ASP A C 1
ATOM 5141 O O . ASP A 1 659 ? 7.024 14.097 0.621 1.00 85.50 659 ASP A O 1
ATOM 5145 N N . TYR A 1 660 ? 6.351 15.084 2.506 1.00 88.19 660 TYR A N 1
ATOM 5146 C CA . TYR A 1 660 ? 7.156 14.225 3.375 1.00 88.19 660 TYR A CA 1
ATOM 5147 C C . TYR A 1 660 ? 6.710 12.755 3.313 1.00 88.19 660 TYR A C 1
ATOM 5149 O O . TYR A 1 660 ? 7.557 11.861 3.225 1.00 88.19 660 TYR A O 1
ATOM 5157 N N . LEU A 1 661 ? 5.398 12.502 3.345 1.00 85.00 661 LEU A N 1
ATOM 5158 C CA . LEU A 1 661 ? 4.827 11.155 3.263 1.00 85.00 661 LEU A CA 1
ATOM 5159 C C . LEU A 1 661 ? 5.038 10.521 1.880 1.00 85.00 661 LEU A C 1
ATOM 5161 O O . LEU A 1 661 ? 5.284 9.317 1.806 1.00 85.00 661 LEU A O 1
ATOM 5165 N N . ASP A 1 662 ? 5.010 11.315 0.807 1.00 80.25 662 ASP A N 1
ATOM 5166 C CA . ASP A 1 662 ? 5.269 10.844 -0.561 1.00 80.25 662 ASP A CA 1
ATOM 5167 C C . ASP A 1 662 ? 6.760 10.568 -0.829 1.00 80.25 662 ASP A C 1
ATOM 5169 O O . ASP A 1 662 ? 7.117 9.739 -1.662 1.00 80.25 662 ASP A O 1
ATOM 5173 N N . LYS A 1 663 ? 7.660 11.197 -0.064 1.00 78.50 663 LYS A N 1
ATOM 5174 C CA . LYS A 1 663 ? 9.118 11.015 -0.179 1.00 78.50 663 LYS A CA 1
ATOM 5175 C C . LYS A 1 663 ? 9.659 9.709 0.407 1.00 78.50 663 LYS A C 1
ATOM 5177 O O . LYS A 1 663 ? 10.881 9.531 0.391 1.00 78.50 663 LYS A O 1
ATOM 5182 N N . ASP A 1 664 ? 8.797 8.835 0.935 1.00 77.44 664 ASP A N 1
ATOM 5183 C CA . ASP A 1 664 ? 9.136 7.531 1.528 1.00 77.44 664 ASP A CA 1
ATOM 5184 C C . ASP A 1 664 ? 10.291 7.611 2.558 1.00 77.44 664 ASP A C 1
ATOM 5186 O O . ASP A 1 664 ? 11.141 6.721 2.646 1.00 77.44 664 ASP A O 1
ATOM 5190 N N . VAL A 1 665 ? 10.361 8.703 3.337 1.00 84.62 665 VAL A N 1
ATOM 5191 C CA . VAL A 1 665 ? 11.387 8.879 4.387 1.00 84.62 665 VAL A CA 1
ATOM 5192 C C . VAL A 1 665 ? 11.192 7.862 5.511 1.00 84.62 665 VAL A C 1
ATOM 5194 O O . VAL A 1 665 ? 12.161 7.334 6.050 1.00 84.62 665 VAL A O 1
ATOM 5197 N N . LEU A 1 666 ? 9.935 7.568 5.846 1.00 84.56 666 LEU A N 1
ATOM 5198 C CA . LEU A 1 666 ? 9.586 6.578 6.855 1.00 84.56 666 LEU A CA 1
ATOM 5199 C C . LEU A 1 666 ? 9.736 5.155 6.297 1.00 84.56 666 LEU A C 1
ATOM 5201 O O . LEU A 1 666 ? 9.186 4.863 5.229 1.00 84.56 666 LEU A O 1
ATOM 5205 N N . PRO A 1 667 ? 10.368 4.238 7.049 1.00 82.56 667 PRO A N 1
ATOM 5206 C CA . PRO A 1 667 ? 10.355 2.822 6.721 1.00 82.56 667 PRO A CA 1
ATOM 5207 C C . PRO A 1 667 ? 8.921 2.280 6.570 1.00 82.56 667 PRO A C 1
ATOM 5209 O O . PRO A 1 667 ? 8.032 2.694 7.324 1.00 82.56 667 PRO A O 1
ATOM 5212 N N . PRO A 1 668 ? 8.672 1.290 5.687 1.00 77.94 668 PRO A N 1
ATOM 5213 C CA . PRO A 1 668 ? 7.337 0.718 5.470 1.00 77.94 668 PRO A CA 1
ATOM 5214 C C . PRO A 1 668 ? 6.657 0.193 6.742 1.00 77.94 668 PRO A C 1
ATOM 5216 O O . PRO A 1 668 ? 5.440 0.288 6.883 1.00 77.94 668 PRO A O 1
ATOM 5219 N N . LYS A 1 669 ? 7.450 -0.317 7.697 1.00 78.88 669 LYS A N 1
ATOM 5220 C CA . LYS A 1 669 ? 6.971 -0.786 9.009 1.00 78.88 669 LYS A CA 1
ATOM 5221 C C . LYS A 1 669 ? 6.353 0.335 9.863 1.00 78.88 669 LYS A C 1
ATOM 5223 O O . LYS A 1 669 ? 5.611 0.026 10.786 1.00 78.88 669 LYS A O 1
ATOM 5228 N N . LEU A 1 670 ? 6.665 1.603 9.578 1.00 84.25 670 LEU A N 1
ATOM 5229 C CA . LEU A 1 670 ? 6.174 2.779 10.304 1.00 84.25 670 LEU A CA 1
ATOM 5230 C C . LEU A 1 670 ? 5.168 3.587 9.483 1.00 84.25 670 LEU A C 1
ATOM 5232 O O . LEU A 1 670 ? 4.158 4.018 10.031 1.00 84.25 670 LEU A O 1
ATOM 5236 N N . SER A 1 671 ? 5.390 3.753 8.174 1.00 81.62 671 SER A N 1
ATOM 5237 C CA . SER A 1 671 ? 4.482 4.517 7.300 1.00 81.62 671 SER A CA 1
ATOM 5238 C C . SER A 1 671 ? 3.099 3.880 7.144 1.00 81.62 671 SER A C 1
ATOM 5240 O O . SER A 1 671 ? 2.139 4.567 6.801 1.00 81.62 671 SER A O 1
ATOM 5242 N N . ARG A 1 672 ? 2.970 2.580 7.437 1.00 82.31 672 ARG A N 1
ATOM 5243 C CA . ARG A 1 672 ? 1.676 1.891 7.493 1.00 82.31 672 ARG A CA 1
ATOM 5244 C C . ARG A 1 672 ? 0.943 2.083 8.817 1.00 82.31 672 ARG A C 1
ATOM 5246 O O . ARG A 1 672 ? -0.253 1.833 8.849 1.00 82.31 672 ARG A O 1
ATOM 5253 N N . LEU A 1 673 ? 1.592 2.504 9.904 1.00 85.19 673 LEU A N 1
ATOM 5254 C CA . LEU A 1 673 ? 0.952 2.552 11.222 1.00 85.19 673 LEU A CA 1
ATOM 5255 C C . LEU A 1 673 ? 0.056 3.794 11.363 1.00 85.19 673 LEU A C 1
ATOM 5257 O O . LEU A 1 673 ? 0.581 4.914 11.366 1.00 85.19 673 LEU A O 1
ATOM 5261 N N . PRO A 1 674 ? -1.268 3.633 11.571 1.00 85.06 674 PRO A N 1
ATOM 5262 C CA . PRO A 1 674 ? -2.174 4.758 11.801 1.00 85.06 674 PRO A CA 1
ATOM 5263 C C . PRO A 1 674 ? -1.719 5.732 12.887 1.00 85.06 674 PRO A C 1
ATOM 5265 O O . PRO A 1 674 ? -1.857 6.945 12.714 1.00 85.06 674 PRO A O 1
ATOM 5268 N N . VAL A 1 675 ? -1.129 5.220 13.976 1.00 83.38 675 VAL A N 1
ATOM 5269 C CA . VAL A 1 675 ? -0.641 6.065 15.076 1.00 83.38 675 VAL A CA 1
ATOM 5270 C C . VAL A 1 675 ? 0.506 6.981 14.642 1.00 83.38 675 VAL A C 1
ATOM 5272 O O . VAL A 1 675 ? 0.533 8.145 15.031 1.00 83.38 675 VAL A O 1
ATOM 5275 N N . VAL A 1 676 ? 1.429 6.492 13.804 1.00 86.88 676 VAL A N 1
ATOM 5276 C CA . VAL A 1 676 ? 2.582 7.275 13.335 1.00 86.88 676 VAL A CA 1
ATOM 5277 C C . VAL A 1 676 ? 2.086 8.405 12.445 1.00 86.88 676 VAL A C 1
ATOM 5279 O O . VAL A 1 676 ? 2.429 9.563 12.667 1.00 86.88 676 VAL A O 1
ATOM 5282 N N . ILE A 1 677 ? 1.199 8.095 11.498 1.00 87.44 677 ILE A N 1
ATOM 5283 C CA . ILE A 1 677 ? 0.595 9.107 10.625 1.00 87.44 677 ILE A CA 1
ATOM 5284 C C . ILE A 1 677 ? -0.198 10.133 11.439 1.00 87.44 677 ILE A C 1
ATOM 5286 O O . ILE A 1 677 ? -0.090 11.333 11.184 1.00 87.44 677 ILE A O 1
ATOM 5290 N N . ARG A 1 678 ? -0.944 9.697 12.463 1.00 85.00 678 ARG A N 1
ATOM 5291 C CA . ARG A 1 678 ? -1.693 10.607 13.339 1.00 85.00 678 ARG A CA 1
ATOM 5292 C C . ARG A 1 678 ? -0.774 11.559 14.099 1.00 85.00 678 ARG A C 1
ATOM 5294 O O . ARG A 1 678 ? -1.039 12.758 14.128 1.00 85.00 678 ARG A O 1
ATOM 5301 N N . VAL A 1 679 ? 0.312 11.048 14.670 1.00 86.56 679 VAL A N 1
ATOM 5302 C CA . VAL A 1 679 ? 1.322 11.858 15.363 1.00 86.56 679 VAL A CA 1
ATOM 5303 C C . VAL A 1 679 ? 1.937 12.904 14.427 1.00 86.56 679 VAL A C 1
ATOM 5305 O O . VAL A 1 679 ? 2.115 14.055 14.822 1.00 86.56 679 VAL A O 1
ATOM 5308 N N . LEU A 1 680 ? 2.203 12.550 13.167 1.00 89.62 680 LEU A N 1
ATOM 5309 C CA . LEU A 1 680 ? 2.705 13.501 12.172 1.00 89.62 680 LEU A CA 1
ATOM 5310 C C . LEU A 1 680 ? 1.660 14.555 11.778 1.00 89.62 680 LEU A C 1
ATOM 5312 O O . LEU A 1 680 ? 2.004 15.729 11.646 1.00 89.62 680 LEU A O 1
ATOM 5316 N N . CYS A 1 681 ? 0.383 14.177 11.672 1.00 87.44 681 CYS A N 1
ATOM 5317 C CA . CYS A 1 681 ? -0.719 15.124 11.470 1.00 87.44 681 CYS A CA 1
ATOM 5318 C C . CYS A 1 681 ? -0.808 16.137 12.624 1.00 87.44 681 CYS A C 1
ATOM 5320 O O . CYS A 1 681 ? -0.969 17.338 12.394 1.00 87.44 681 CYS A O 1
ATOM 5322 N N . LEU A 1 682 ? -0.653 15.682 13.870 1.00 84.69 682 LEU A N 1
ATOM 5323 C CA . LEU A 1 682 ? -0.625 16.574 15.031 1.00 84.69 682 LEU A CA 1
ATOM 5324 C C . LEU A 1 682 ? 0.589 17.491 15.017 1.00 84.69 682 LEU A C 1
ATOM 5326 O O . LEU A 1 682 ? 0.438 18.690 15.224 1.00 84.69 682 LEU A O 1
ATOM 5330 N N . LEU A 1 683 ? 1.774 16.966 14.703 1.00 88.69 683 LEU A N 1
ATOM 5331 C CA . LEU A 1 683 ? 2.971 17.790 14.575 1.00 88.69 683 LEU A CA 1
ATOM 5332 C C . LEU A 1 683 ? 2.792 18.866 13.493 1.00 88.69 683 LEU A C 1
ATOM 5334 O O . LEU A 1 683 ? 3.168 20.019 13.713 1.00 88.69 683 LEU A O 1
ATOM 5338 N N . SER A 1 684 ? 2.167 18.528 12.359 1.00 90.25 684 SER A N 1
ATOM 5339 C CA . SER A 1 684 ? 1.838 19.495 11.301 1.00 90.25 684 SER A CA 1
ATOM 5340 C C . SER A 1 684 ? 0.851 20.542 11.825 1.00 90.25 684 SER A C 1
ATOM 5342 O O . SER A 1 684 ? 1.068 21.740 11.661 1.00 90.25 684 SER A O 1
ATOM 5344 N N . SER A 1 685 ? -0.169 20.124 12.574 1.00 85.81 685 SER A N 1
ATOM 5345 C CA . SER A 1 685 ? -1.150 21.030 13.187 1.00 85.81 685 SER A CA 1
ATOM 5346 C C . SER A 1 685 ? -0.528 21.985 14.215 1.00 85.81 685 SER A C 1
ATOM 5348 O O . SER A 1 685 ? -0.796 23.187 14.192 1.00 85.81 685 SER A O 1
ATOM 5350 N N . TRP A 1 686 ? 0.333 21.476 15.099 1.00 86.19 686 TRP A N 1
ATOM 5351 C CA . TRP A 1 686 ? 1.001 22.239 16.159 1.00 86.19 686 TRP A CA 1
ATOM 5352 C C . TRP A 1 686 ? 2.033 23.228 15.628 1.00 86.19 686 TRP A C 1
ATOM 5354 O O . TRP A 1 686 ? 2.261 24.270 16.240 1.00 86.19 686 TRP A O 1
ATOM 5364 N N . THR A 1 687 ? 2.658 22.912 14.496 1.00 88.69 687 THR A N 1
ATOM 5365 C CA . THR A 1 687 ? 3.739 23.722 13.917 1.00 88.69 687 THR A CA 1
ATOM 5366 C C . THR A 1 687 ? 3.317 24.493 12.672 1.00 88.69 687 THR A C 1
ATOM 5368 O O . THR A 1 687 ? 4.138 25.191 12.088 1.00 88.69 687 THR A O 1
ATOM 5371 N N . ASN A 1 688 ? 2.039 24.410 12.285 1.00 87.19 688 ASN A N 1
ATOM 5372 C CA . ASN A 1 688 ? 1.522 24.966 11.036 1.00 87.19 688 ASN A CA 1
ATOM 5373 C C . ASN A 1 688 ? 2.333 24.483 9.818 1.00 87.19 688 ASN A C 1
ATOM 5375 O O . ASN A 1 688 ? 2.767 25.278 8.990 1.00 87.19 688 ASN A O 1
ATOM 5379 N N . ASP A 1 689 ? 2.571 23.172 9.772 1.00 89.56 689 ASP A N 1
ATOM 5380 C CA . ASP A 1 689 ? 3.283 22.419 8.732 1.00 89.56 689 ASP A CA 1
ATOM 5381 C C . ASP A 1 689 ? 4.799 22.697 8.606 1.00 89.56 689 ASP A C 1
ATOM 5383 O O . ASP A 1 689 ? 5.534 21.956 7.952 1.00 89.56 689 ASP A O 1
ATOM 5387 N N . GLU A 1 690 ? 5.327 23.692 9.325 1.00 90.81 690 GLU A N 1
ATOM 5388 C CA . GLU A 1 690 ? 6.746 24.079 9.294 1.00 90.81 690 GLU A CA 1
ATOM 5389 C C . GLU A 1 690 ? 7.700 23.009 9.857 1.00 90.81 690 GLU A C 1
ATOM 5391 O O . GLU A 1 690 ? 8.903 23.023 9.563 1.00 90.81 690 GLU A O 1
ATOM 5396 N N . ALA A 1 691 ? 7.197 22.053 10.649 1.00 91.00 691 ALA A N 1
ATOM 5397 C CA . ALA A 1 691 ? 7.976 20.895 11.086 1.00 91.00 691 ALA A CA 1
ATOM 5398 C C . ALA A 1 691 ? 8.345 19.937 9.954 1.00 91.00 691 ALA A C 1
ATOM 5400 O O . ALA A 1 691 ? 9.258 19.140 10.149 1.00 91.00 691 ALA A O 1
ATOM 5401 N N . PHE A 1 692 ? 7.706 20.020 8.792 1.00 92.69 692 PHE A N 1
ATOM 5402 C CA . PHE A 1 692 ? 8.034 19.190 7.630 1.00 92.69 692 PHE A CA 1
ATOM 5403 C C . PHE A 1 692 ? 8.907 19.928 6.616 1.00 92.69 692 PHE A C 1
ATOM 5405 O O . PHE A 1 692 ? 9.459 19.325 5.695 1.00 92.69 692 PHE A O 1
ATOM 5412 N N . ARG A 1 693 ? 9.126 21.227 6.841 1.00 85.19 693 ARG A N 1
ATOM 5413 C CA . ARG A 1 693 ? 10.059 22.029 6.060 1.00 85.19 693 ARG A CA 1
ATOM 5414 C C . ARG A 1 693 ? 11.500 21.548 6.259 1.00 85.19 693 ARG A C 1
ATOM 5416 O O . ARG A 1 693 ? 11.871 21.042 7.326 1.00 85.19 693 ARG A O 1
ATOM 5423 N N . ASP A 1 694 ? 12.304 21.743 5.213 1.00 85.00 694 ASP A N 1
ATOM 5424 C CA . ASP A 1 694 ? 13.750 21.478 5.160 1.00 85.00 694 ASP A CA 1
ATOM 5425 C C . ASP A 1 694 ? 14.153 19.994 5.097 1.00 85.00 694 ASP A C 1
ATOM 5427 O O . ASP A 1 694 ? 15.240 19.623 5.541 1.00 85.00 694 ASP A O 1
ATOM 5431 N N . LYS A 1 695 ? 13.299 19.138 4.513 1.00 84.00 695 LYS A N 1
ATOM 5432 C CA . LYS A 1 695 ? 13.569 17.701 4.281 1.00 84.00 695 LYS A CA 1
ATOM 5433 C C . LYS A 1 695 ? 14.058 16.980 5.562 1.00 84.00 695 LYS A C 1
ATOM 5435 O O . LYS A 1 695 ? 15.164 16.426 5.567 1.00 84.00 695 LYS A O 1
ATOM 5440 N N . PRO A 1 696 ? 13.286 17.016 6.665 1.00 90.81 696 PRO A N 1
ATOM 5441 C CA . PRO A 1 696 ? 13.703 16.418 7.929 1.00 90.81 696 PRO A CA 1
ATOM 5442 C C . PRO A 1 696 ? 13.826 14.893 7.814 1.00 90.81 696 PRO A C 1
ATOM 5444 O O . PRO A 1 696 ? 13.145 14.255 7.014 1.00 90.81 696 PRO A O 1
ATOM 5447 N N . THR A 1 697 ? 14.702 14.310 8.625 1.00 91.12 697 THR A N 1
ATOM 5448 C CA . THR A 1 697 ? 14.771 12.853 8.834 1.00 91.12 697 THR A CA 1
ATOM 5449 C C . THR A 1 697 ? 13.690 12.394 9.815 1.00 91.12 697 THR A C 1
ATOM 5451 O O . THR A 1 697 ? 13.021 13.223 10.442 1.00 91.12 697 THR A O 1
ATOM 5454 N N . MET A 1 698 ? 13.500 11.081 9.975 1.00 90.88 698 MET A N 1
ATOM 5455 C CA . MET A 1 698 ? 12.567 10.556 10.976 1.00 90.88 698 MET A CA 1
ATOM 5456 C C . MET A 1 698 ? 12.968 11.002 12.387 1.00 90.88 698 MET A C 1
ATOM 5458 O O . MET A 1 698 ? 12.129 11.473 13.154 1.00 90.88 698 MET A O 1
ATOM 5462 N N . THR A 1 699 ? 14.258 10.933 12.712 1.00 90.06 699 THR A N 1
ATOM 5463 C CA . THR A 1 699 ? 14.766 11.324 14.033 1.00 90.06 699 THR A CA 1
ATOM 5464 C C . THR A 1 699 ? 14.633 12.834 14.283 1.00 90.06 699 THR A C 1
ATOM 5466 O O . THR A 1 699 ? 14.317 13.251 15.404 1.00 90.06 699 THR A O 1
ATOM 5469 N N . ASP A 1 700 ? 14.780 13.664 13.237 1.00 91.25 700 ASP A N 1
ATOM 5470 C CA . ASP A 1 700 ? 14.515 15.109 13.316 1.00 91.25 700 ASP A CA 1
ATOM 5471 C C . ASP A 1 700 ? 13.051 15.377 13.709 1.00 91.25 700 ASP A C 1
ATOM 5473 O O . ASP A 1 700 ? 12.783 16.201 14.585 1.00 91.25 700 ASP A O 1
ATOM 5477 N N . LEU A 1 701 ? 12.097 14.675 13.086 1.00 92.31 701 LEU A N 1
ATOM 5478 C CA . LEU A 1 701 ? 10.668 14.830 13.371 1.00 92.31 701 LEU A CA 1
ATOM 5479 C C . LEU A 1 701 ? 10.287 14.338 14.766 1.00 92.31 701 LEU A C 1
ATOM 5481 O O . LEU A 1 701 ? 9.538 15.025 15.456 1.00 92.31 701 LEU A O 1
ATOM 5485 N N . LEU A 1 702 ? 10.828 13.202 15.212 1.00 90.75 702 LEU A N 1
ATOM 5486 C CA . LEU A 1 702 ? 10.596 12.715 16.575 1.00 90.75 702 LEU A CA 1
ATOM 5487 C C . LEU A 1 702 ? 11.187 13.668 17.616 1.00 90.75 702 LEU A C 1
ATOM 5489 O O . LEU A 1 702 ? 10.547 13.944 18.625 1.00 90.75 702 LEU A O 1
ATOM 5493 N N . THR A 1 703 ? 12.352 14.261 17.341 1.00 90.38 703 THR A N 1
ATOM 5494 C CA . THR A 1 703 ? 12.925 15.303 18.205 1.00 90.38 703 THR A CA 1
ATOM 5495 C C . THR A 1 703 ? 12.013 16.532 18.278 1.00 90.38 703 THR A C 1
ATOM 5497 O O . THR A 1 703 ? 11.771 17.040 19.374 1.00 90.38 703 THR A O 1
ATOM 5500 N N . ARG A 1 704 ? 11.469 16.989 17.138 1.00 91.88 704 ARG A N 1
ATOM 5501 C CA . ARG A 1 704 ? 10.496 18.100 17.073 1.00 91.88 704 ARG A CA 1
ATOM 5502 C C . ARG A 1 704 ? 9.205 17.758 17.822 1.00 91.88 704 ARG A C 1
ATOM 5504 O O . ARG A 1 704 ? 8.693 18.598 18.555 1.00 91.88 704 ARG A O 1
ATOM 5511 N N . LEU A 1 705 ? 8.709 16.527 17.696 1.00 89.81 705 LEU A N 1
ATOM 5512 C CA . LEU A 1 705 ? 7.526 16.063 18.416 1.00 89.81 705 LEU A CA 1
ATOM 5513 C C . LEU A 1 705 ? 7.756 16.033 19.927 1.00 89.81 705 LEU A C 1
ATOM 5515 O O . LEU A 1 705 ? 6.974 16.627 20.659 1.00 89.81 705 LEU A O 1
ATOM 5519 N N . VAL A 1 706 ? 8.825 15.382 20.395 1.00 89.88 706 VAL A N 1
ATOM 5520 C CA . VAL A 1 706 ? 9.171 15.315 21.826 1.00 89.88 706 VAL A CA 1
ATOM 5521 C C . VAL A 1 706 ? 9.335 16.718 22.397 1.00 89.88 706 VAL A C 1
ATOM 5523 O O . VAL A 1 706 ? 8.846 17.012 23.484 1.00 89.88 706 VAL A O 1
ATOM 5526 N N . ARG A 1 707 ? 9.948 17.625 21.632 1.00 90.06 707 ARG A N 1
ATOM 5527 C CA . ARG A 1 707 ? 9.997 19.042 21.978 1.00 90.06 707 ARG A CA 1
ATOM 5528 C C . ARG A 1 707 ? 8.596 19.646 22.151 1.00 90.06 707 ARG A C 1
ATOM 5530 O O . ARG A 1 707 ? 8.361 20.310 23.155 1.00 90.06 707 ARG A O 1
ATOM 5537 N N . CYS A 1 708 ? 7.688 19.437 21.200 1.00 87.38 708 CYS A N 1
ATOM 5538 C CA . CYS A 1 708 ? 6.319 19.946 21.293 1.00 87.38 708 CYS A CA 1
ATOM 5539 C C . CYS A 1 708 ? 5.531 19.342 22.464 1.00 87.38 708 CYS A C 1
ATOM 5541 O O . CYS A 1 708 ? 4.720 20.053 23.049 1.00 87.38 708 CYS A O 1
ATOM 5543 N N . LEU A 1 709 ? 5.778 18.078 22.822 1.00 85.06 709 LEU A N 1
ATOM 5544 C CA . LEU A 1 709 ? 5.147 17.415 23.969 1.00 85.06 709 LEU A CA 1
ATOM 5545 C C . LEU A 1 709 ? 5.521 18.100 25.293 1.00 85.06 709 LEU A C 1
ATOM 5547 O O . LEU A 1 709 ? 4.651 18.394 26.105 1.00 85.06 709 LEU A O 1
ATOM 5551 N N . PHE A 1 710 ? 6.791 18.478 25.466 1.00 85.56 710 PHE A N 1
ATOM 5552 C CA . PHE A 1 710 ? 7.221 19.247 26.639 1.00 85.56 710 PHE A CA 1
ATOM 5553 C C . PHE A 1 710 ? 6.678 20.688 26.691 1.00 85.56 710 PHE A C 1
ATOM 5555 O O . PHE A 1 710 ? 6.684 21.303 27.760 1.00 85.56 710 PHE A O 1
ATOM 5562 N N . ASP A 1 711 ? 6.224 21.244 25.566 1.00 82.88 711 ASP A N 1
ATOM 5563 C CA . ASP A 1 711 ? 5.624 22.575 25.510 1.00 82.88 711 ASP A CA 1
ATOM 5564 C C . ASP A 1 711 ? 4.101 22.478 25.711 1.00 82.88 711 ASP A C 1
ATOM 5566 O O . ASP A 1 711 ? 3.349 22.129 24.802 1.00 82.88 711 ASP A O 1
ATOM 5570 N N . SER A 1 712 ? 3.615 22.868 26.892 1.00 70.12 712 SER A N 1
ATOM 5571 C CA . SER A 1 712 ? 2.176 22.879 27.216 1.00 70.12 712 SER A CA 1
ATOM 5572 C C . SER A 1 712 ? 1.376 24.001 26.537 1.00 70.12 712 SER A C 1
ATOM 5574 O O . SER A 1 712 ? 0.155 24.033 26.623 1.00 70.12 712 SER A O 1
ATOM 5576 N N . ASN A 1 713 ? 2.044 24.949 25.870 1.00 73.56 713 ASN A N 1
ATOM 5577 C CA . ASN A 1 713 ? 1.409 26.106 25.238 1.00 73.56 713 ASN A CA 1
ATOM 5578 C C . ASN A 1 713 ? 1.529 26.029 23.708 1.00 73.56 713 ASN A C 1
ATOM 5580 O O . ASN A 1 713 ? 2.636 26.004 23.167 1.00 73.56 713 ASN A O 1
ATOM 5584 N N . MET A 1 714 ? 0.391 26.086 23.011 1.00 69.62 714 MET A N 1
ATOM 5585 C CA . MET A 1 714 ? 0.306 26.001 21.549 1.00 69.62 714 MET A CA 1
ATOM 5586 C C . MET A 1 714 ? 1.125 27.077 20.809 1.00 69.62 714 MET A C 1
ATOM 5588 O O . MET A 1 714 ? 1.755 26.792 19.793 1.00 69.62 714 MET A O 1
ATOM 5592 N N . GLU A 1 715 ? 1.192 28.308 21.326 1.00 73.12 715 GLU A N 1
ATOM 5593 C CA . GLU A 1 715 ? 2.012 29.380 20.739 1.00 73.12 715 GLU A CA 1
ATOM 5594 C C . GLU A 1 715 ? 3.513 29.143 20.940 1.00 73.12 715 GLU A C 1
ATOM 5596 O O . GLU A 1 715 ? 4.324 29.526 20.092 1.00 73.12 715 GLU A O 1
ATOM 5601 N N . LYS A 1 716 ? 3.902 28.467 22.032 1.00 77.06 716 LYS A N 1
ATOM 5602 C CA . LYS A 1 716 ? 5.287 28.014 22.218 1.00 77.06 716 LYS A CA 1
ATOM 5603 C C . LYS A 1 716 ? 5.620 26.885 21.247 1.00 77.06 716 LYS A C 1
ATOM 5605 O O . LYS A 1 716 ? 6.666 26.970 20.609 1.00 77.06 716 LYS A O 1
ATOM 5610 N N . ARG A 1 717 ? 4.717 25.913 21.044 1.00 79.75 717 ARG A N 1
ATOM 5611 C CA . ARG A 1 717 ? 4.907 24.813 20.074 1.00 79.75 717 ARG A CA 1
ATOM 5612 C C . ARG A 1 717 ? 5.230 25.347 18.673 1.00 79.75 717 ARG A C 1
ATOM 5614 O O . ARG A 1 717 ? 6.217 24.920 18.079 1.00 79.75 717 ARG A O 1
ATOM 5621 N N . LYS A 1 718 ? 4.491 26.355 18.194 1.00 77.38 718 LYS A N 1
ATOM 5622 C CA . LYS A 1 718 ? 4.722 26.998 16.882 1.00 77.38 718 LYS A CA 1
ATOM 5623 C C . LYS A 1 718 ? 6.106 27.637 16.730 1.00 77.38 718 LYS A C 1
ATOM 5625 O O . LYS A 1 718 ? 6.642 27.668 15.627 1.00 77.38 718 LYS A O 1
ATOM 5630 N N . LYS A 1 719 ? 6.683 28.168 17.812 1.00 78.50 719 LYS A N 1
ATOM 5631 C CA . LYS A 1 719 ? 7.951 28.920 17.778 1.00 78.50 719 LYS A CA 1
ATOM 5632 C C . LYS A 1 719 ? 9.168 28.067 18.137 1.00 78.50 719 LYS A C 1
ATOM 5634 O O . LYS A 1 719 ? 10.236 28.248 17.563 1.00 78.50 719 LYS A O 1
ATOM 5639 N N . ASN A 1 720 ? 9.010 27.130 19.070 1.00 84.06 720 ASN A N 1
ATOM 5640 C CA . ASN A 1 720 ? 10.123 26.449 19.728 1.00 84.06 720 ASN A CA 1
ATOM 5641 C C . ASN A 1 720 ? 10.386 25.034 19.205 1.00 84.06 720 ASN A C 1
ATOM 5643 O O . ASN A 1 720 ? 11.385 24.439 19.609 1.00 84.06 720 ASN A O 1
ATOM 5647 N N . PHE A 1 721 ? 9.568 24.484 18.303 1.00 83.00 721 PHE A N 1
ATOM 5648 C CA . PHE A 1 721 ? 9.714 23.093 17.845 1.00 83.00 721 PHE A CA 1
ATOM 5649 C C . PHE A 1 721 ? 11.104 22.749 17.267 1.00 83.00 721 PHE A C 1
ATOM 5651 O O . PHE A 1 721 ? 11.511 21.593 17.318 1.00 83.00 721 PHE A O 1
ATOM 5658 N N . ARG A 1 722 ? 11.861 23.733 16.749 1.00 83.19 722 ARG A N 1
ATOM 5659 C CA . ARG A 1 722 ? 13.239 23.544 16.240 1.00 83.19 722 ARG A CA 1
ATOM 5660 C C . ARG A 1 722 ? 14.336 23.654 17.307 1.00 83.19 722 ARG A C 1
ATOM 5662 O O . ARG A 1 722 ? 15.500 23.421 17.000 1.00 83.19 722 ARG A O 1
ATOM 5669 N N . SER A 1 723 ? 14.011 24.043 18.537 1.00 85.38 723 SER A N 1
ATOM 5670 C CA . SER A 1 723 ? 15.023 24.268 19.576 1.00 85.38 723 SER A CA 1
ATOM 5671 C C . SER A 1 723 ? 15.513 22.955 20.218 1.00 85.38 723 SER A C 1
ATOM 5673 O O . SER A 1 723 ? 14.793 21.954 20.270 1.00 85.38 723 SER A O 1
ATOM 5675 N N . MET A 1 724 ? 16.726 22.949 20.789 1.00 82.50 724 MET A N 1
ATOM 5676 C CA . MET A 1 724 ? 17.353 21.774 21.439 1.00 82.50 724 MET A CA 1
ATOM 5677 C C . MET A 1 724 ? 16.824 21.471 22.844 1.00 82.50 724 MET A C 1
ATOM 5679 O O . MET A 1 724 ? 16.819 22.376 23.682 1.00 82.50 724 MET A O 1
ATOM 5683 N N . LEU A 1 725 ? 16.367 20.236 23.094 1.00 85.31 725 LEU A N 1
ATOM 5684 C CA . LEU A 1 725 ? 15.839 19.811 24.403 1.00 85.31 725 LEU A CA 1
ATOM 5685 C C . LEU A 1 725 ? 16.769 20.240 25.550 1.00 85.31 725 LEU A C 1
ATOM 5687 O O . LEU A 1 725 ? 17.993 20.177 25.418 1.00 85.31 725 LEU A O 1
ATOM 5691 N N . THR A 1 726 ? 16.194 20.681 26.670 1.00 88.81 726 THR A N 1
ATOM 5692 C CA . THR A 1 726 ? 16.984 21.074 27.845 1.00 88.81 726 THR A CA 1
ATOM 5693 C C . THR A 1 726 ? 17.700 19.862 28.445 1.00 88.81 726 THR A C 1
ATOM 5695 O O . THR A 1 726 ? 17.309 18.716 28.221 1.00 88.81 726 THR A O 1
ATOM 5698 N N . LYS A 1 727 ? 18.746 20.095 29.248 1.00 87.00 727 LYS A N 1
ATOM 5699 C CA . LYS A 1 727 ? 19.477 19.011 29.928 1.00 87.00 727 LYS A CA 1
ATOM 5700 C C . LYS A 1 727 ? 18.552 18.149 30.801 1.00 87.00 727 LYS A C 1
ATOM 5702 O O . LYS A 1 727 ? 18.712 16.936 30.836 1.00 87.00 727 LYS A O 1
ATOM 5707 N N . GLU A 1 728 ? 17.567 18.767 31.451 1.00 86.62 728 GLU A N 1
ATOM 5708 C CA . GLU A 1 728 ? 16.551 18.077 32.258 1.00 86.62 728 GLU A CA 1
ATOM 5709 C C . GLU A 1 728 ? 15.611 17.224 31.396 1.00 86.62 728 GLU A C 1
ATOM 5711 O O . GLU A 1 728 ? 15.383 16.058 31.705 1.00 86.62 728 GLU A O 1
ATOM 5716 N N . GLN A 1 729 ? 15.121 17.768 30.276 1.00 89.12 729 GLN A N 1
ATOM 5717 C CA . GLN A 1 729 ? 14.284 17.028 29.323 1.00 89.12 729 GLN A CA 1
ATOM 5718 C C . GLN A 1 729 ? 15.030 15.829 28.729 1.00 89.12 729 GLN A C 1
ATOM 5720 O O . GLN A 1 729 ? 14.473 14.739 28.635 1.00 89.12 729 GLN A O 1
ATOM 5725 N N . LEU A 1 730 ? 16.301 16.012 28.360 1.00 87.75 730 LEU A N 1
ATOM 5726 C CA . LEU A 1 730 ? 17.162 14.929 27.883 1.00 87.75 730 LEU A CA 1
ATOM 5727 C C . LEU A 1 730 ? 17.397 13.866 28.959 1.00 87.75 730 LEU A C 1
ATOM 5729 O O . LEU A 1 730 ? 17.363 12.684 28.634 1.00 87.75 730 LEU A O 1
ATOM 5733 N N . GLY A 1 731 ? 17.587 14.275 30.218 1.00 88.19 731 GLY A N 1
ATOM 5734 C CA . GLY A 1 731 ? 17.686 13.361 31.357 1.00 88.19 731 GLY A CA 1
ATOM 5735 C C . GLY A 1 731 ? 16.434 12.498 31.512 1.00 88.19 731 GLY A C 1
ATOM 5736 O O . GLY A 1 731 ? 16.544 11.278 31.563 1.00 88.19 731 GLY A O 1
ATOM 5737 N N . MET A 1 732 ? 15.243 13.108 31.464 1.00 88.56 732 MET A N 1
ATOM 5738 C CA . MET A 1 732 ? 13.974 12.369 31.532 1.00 88.56 732 MET A CA 1
ATOM 5739 C C . MET A 1 732 ? 13.809 11.371 30.378 1.00 88.56 732 MET A C 1
ATOM 5741 O O . MET A 1 732 ? 13.461 10.212 30.594 1.00 88.56 732 MET A O 1
ATOM 5745 N N . VAL A 1 733 ? 14.107 11.803 29.150 1.00 91.56 733 VAL A N 1
ATOM 5746 C CA . VAL A 1 733 ? 14.051 10.947 27.955 1.00 91.56 733 VAL A CA 1
ATOM 5747 C C . VAL A 1 733 ? 15.038 9.776 28.060 1.00 91.56 733 VAL A C 1
ATOM 5749 O O . VAL A 1 733 ? 14.689 8.657 27.687 1.00 91.56 733 VAL A O 1
ATOM 5752 N N . ALA A 1 734 ? 16.249 10.008 28.572 1.00 89.31 734 ALA A N 1
ATOM 5753 C CA . ALA A 1 734 ? 17.267 8.972 28.736 1.00 89.31 734 ALA A CA 1
ATOM 5754 C C . ALA A 1 734 ? 16.928 7.976 29.861 1.00 89.31 734 ALA A C 1
ATOM 5756 O O . ALA A 1 734 ? 17.153 6.782 29.691 1.00 89.31 734 ALA A O 1
ATOM 5757 N N . GLU A 1 735 ? 16.352 8.425 30.980 1.00 89.19 735 GLU A N 1
ATOM 5758 C CA . GLU A 1 735 ? 15.915 7.531 32.065 1.00 89.19 735 GLU A CA 1
ATOM 5759 C C . GLU A 1 735 ? 14.784 6.592 31.617 1.00 89.19 735 GLU A C 1
ATOM 5761 O O . GLU A 1 735 ? 14.854 5.392 31.880 1.00 89.19 735 GLU A O 1
ATOM 5766 N N . LEU A 1 736 ? 13.798 7.101 30.862 1.00 90.56 736 LEU A N 1
ATOM 5767 C CA . LEU A 1 736 ? 12.788 6.258 30.203 1.00 90.56 736 LEU A CA 1
ATOM 5768 C C . LEU A 1 736 ? 13.440 5.269 29.228 1.00 90.56 736 LEU A C 1
ATOM 5770 O O . LEU A 1 736 ? 13.111 4.084 29.205 1.00 90.56 736 LEU A O 1
ATOM 5774 N N . GLY A 1 737 ? 14.386 5.766 28.430 1.00 92.25 737 GLY A N 1
ATOM 5775 C CA . GLY A 1 737 ? 15.087 4.982 27.424 1.00 92.25 737 GLY A CA 1
ATOM 5776 C C . GLY A 1 737 ? 15.906 3.829 27.985 1.00 92.25 737 GLY A C 1
ATOM 5777 O O . GLY A 1 737 ? 15.956 2.768 27.368 1.00 92.25 737 GLY A O 1
ATOM 5778 N N . ARG A 1 738 ? 16.516 4.019 29.157 1.00 90.12 738 ARG A N 1
ATOM 5779 C CA . ARG A 1 738 ? 17.299 2.987 29.838 1.00 90.12 738 ARG A CA 1
ATOM 5780 C C . ARG A 1 738 ? 16.461 1.757 30.164 1.00 90.12 738 ARG A C 1
ATOM 5782 O O . ARG A 1 738 ? 16.854 0.659 29.797 1.00 90.12 738 ARG A O 1
ATOM 5789 N N . VAL A 1 739 ? 15.291 1.949 30.780 1.00 89.69 739 VAL A N 1
ATOM 5790 C CA . VAL A 1 739 ? 14.380 0.843 31.133 1.00 89.69 739 VAL A CA 1
ATOM 5791 C C . VAL A 1 739 ? 14.008 0.027 29.899 1.00 89.69 739 VAL A C 1
ATOM 5793 O O . VAL A 1 739 ? 14.022 -1.200 29.933 1.00 89.69 739 VAL A O 1
ATOM 5796 N N . ILE A 1 740 ? 13.695 0.710 28.797 1.00 91.06 740 ILE A N 1
ATOM 5797 C CA . ILE A 1 740 ? 13.331 0.059 27.536 1.00 91.06 740 ILE A CA 1
ATOM 5798 C C . ILE A 1 740 ? 14.521 -0.715 26.972 1.00 91.06 740 ILE A C 1
ATOM 5800 O O . ILE A 1 740 ? 14.371 -1.873 26.593 1.00 91.06 740 ILE A O 1
ATOM 5804 N N . PHE A 1 741 ? 15.699 -0.090 26.921 1.00 90.81 741 PHE A N 1
ATOM 5805 C CA . PHE A 1 741 ? 16.909 -0.719 26.401 1.00 90.81 741 PHE A CA 1
ATOM 5806 C C . PHE A 1 741 ? 17.261 -1.995 27.174 1.00 90.81 741 PHE A C 1
ATOM 5808 O O . PHE A 1 741 ? 17.515 -3.026 26.551 1.00 90.81 741 PHE A O 1
ATOM 5815 N N . ASP A 1 742 ? 17.206 -1.940 28.506 1.00 88.12 742 ASP A N 1
ATOM 5816 C CA . ASP A 1 742 ? 17.501 -3.075 29.380 1.00 88.12 742 ASP A CA 1
ATOM 5817 C C . ASP A 1 742 ? 16.502 -4.224 29.127 1.00 88.12 742 ASP A C 1
ATOM 5819 O O . ASP A 1 742 ? 16.919 -5.340 28.812 1.00 88.12 742 ASP A O 1
ATOM 5823 N N . LYS A 1 743 ? 15.187 -3.945 29.096 1.00 87.75 743 LYS A N 1
ATOM 5824 C CA . LYS A 1 743 ? 14.151 -4.954 28.783 1.00 87.75 743 LYS A CA 1
ATOM 5825 C C . LYS A 1 743 ? 14.300 -5.575 27.391 1.00 87.75 743 LYS A C 1
ATOM 5827 O O . LYS A 1 743 ? 14.129 -6.784 27.228 1.00 87.75 743 LYS A O 1
ATOM 5832 N N . VAL A 1 744 ? 14.627 -4.768 26.375 1.00 88.94 744 VAL A N 1
ATOM 5833 C CA . VAL A 1 744 ? 14.874 -5.264 25.009 1.00 88.94 744 VAL A CA 1
ATOM 5834 C C . VAL A 1 744 ? 16.087 -6.198 24.984 1.00 88.94 744 VAL A C 1
ATOM 5836 O O . VAL A 1 744 ? 16.026 -7.240 24.329 1.00 88.94 744 VAL A O 1
ATOM 5839 N N . CYS A 1 745 ? 17.157 -5.861 25.711 1.00 87.06 745 CYS A N 1
ATOM 5840 C CA . CYS A 1 745 ? 18.364 -6.686 25.804 1.00 87.06 745 CYS A CA 1
ATOM 5841 C C . CYS A 1 745 ? 18.142 -7.988 26.586 1.00 87.06 745 CYS A C 1
ATOM 5843 O O . CYS A 1 745 ? 18.701 -9.022 26.224 1.00 87.06 745 CYS A O 1
ATOM 5845 N N . GLU A 1 746 ? 17.320 -7.954 27.632 1.00 84.75 746 GLU A N 1
ATOM 5846 C CA . GLU A 1 746 ? 16.964 -9.122 28.446 1.00 84.75 746 GLU A CA 1
ATOM 5847 C C . GLU A 1 746 ? 15.939 -10.043 27.768 1.00 84.75 746 GLU A C 1
ATOM 5849 O O . GLU A 1 746 ? 15.826 -11.214 28.128 1.00 84.75 746 GLU A O 1
ATOM 5854 N N . GLY A 1 747 ? 15.186 -9.530 26.790 1.00 76.56 747 GLY A N 1
ATOM 5855 C CA . GLY A 1 747 ? 14.106 -10.264 26.132 1.00 76.56 747 GLY A CA 1
ATOM 5856 C C . GLY A 1 747 ? 12.893 -10.502 27.039 1.00 76.56 747 GLY A C 1
ATOM 5857 O O . GLY A 1 747 ? 12.180 -11.486 26.840 1.00 76.56 747 GLY A O 1
ATOM 5858 N N . SER A 1 748 ? 12.667 -9.634 28.031 1.00 65.06 748 SER A N 1
ATOM 5859 C CA . SER A 1 748 ? 11.657 -9.802 29.080 1.00 65.06 748 SER A CA 1
ATOM 5860 C C . SER A 1 748 ? 10.381 -8.978 28.817 1.00 65.06 748 SER A C 1
ATOM 5862 O O . SER A 1 748 ? 10.400 -7.749 28.799 1.00 65.06 748 SER A O 1
ATOM 5864 N N . GLY A 1 749 ? 9.240 -9.664 28.658 1.00 69.81 749 GLY A N 1
ATOM 5865 C CA . GLY A 1 749 ? 7.902 -9.052 28.577 1.00 69.81 749 GLY A CA 1
ATOM 5866 C C . GLY A 1 749 ? 7.715 -8.004 27.464 1.00 69.81 749 GLY A C 1
ATOM 5867 O O . GLY A 1 749 ? 8.430 -7.997 26.464 1.00 69.81 749 GLY A O 1
ATOM 5868 N N . ASP A 1 750 ? 6.726 -7.119 27.639 1.00 76.31 750 ASP A N 1
ATOM 5869 C CA . ASP A 1 750 ? 6.532 -5.932 26.791 1.00 76.31 750 ASP A CA 1
ATOM 5870 C C . ASP A 1 750 ? 7.512 -4.818 27.227 1.00 76.31 750 ASP A C 1
ATOM 5872 O O . ASP A 1 750 ? 7.360 -4.273 28.329 1.00 76.31 750 ASP A O 1
ATOM 5876 N N . PRO A 1 751 ? 8.510 -4.444 26.398 1.00 81.50 751 PRO A N 1
ATOM 5877 C CA . PRO A 1 751 ? 9.499 -3.434 26.767 1.00 81.50 751 PRO A CA 1
ATOM 5878 C C . PRO A 1 751 ? 8.907 -2.021 26.856 1.00 81.50 751 PRO A C 1
ATOM 5880 O O . PRO A 1 751 ? 9.514 -1.146 27.473 1.00 81.50 751 PRO A O 1
ATOM 5883 N N . PHE A 1 752 ? 7.724 -1.787 26.281 1.00 82.69 752 PHE A N 1
ATOM 5884 C CA . PHE A 1 752 ? 7.073 -0.476 26.234 1.00 82.69 752 PHE A CA 1
ATOM 5885 C C . PHE A 1 752 ? 6.011 -0.278 27.319 1.00 82.69 752 PHE A C 1
ATOM 5887 O O . PHE A 1 752 ? 5.389 0.786 27.365 1.00 82.69 752 PHE A O 1
ATOM 5894 N N . SER A 1 753 ? 5.832 -1.270 28.195 1.00 77.62 753 SER A N 1
ATOM 5895 C CA . SER A 1 753 ? 4.971 -1.214 29.375 1.00 77.62 753 SER A CA 1
ATOM 5896 C C . SER A 1 753 ? 5.811 -1.328 30.646 1.00 77.62 753 SER A C 1
ATOM 5898 O O . SER A 1 753 ? 6.728 -2.151 30.741 1.00 77.62 753 SER A O 1
ATOM 5900 N N . PHE A 1 754 ? 5.545 -0.483 31.637 1.00 81.75 754 PHE A N 1
ATOM 5901 C CA . PHE A 1 754 ? 6.320 -0.445 32.873 1.00 81.75 754 PHE A CA 1
ATOM 5902 C C . PHE A 1 754 ? 5.468 0.000 34.064 1.00 81.75 754 PHE A C 1
ATOM 5904 O O . PHE A 1 754 ? 4.614 0.876 33.966 1.00 81.75 754 PHE A O 1
ATOM 5911 N N . SER A 1 755 ? 5.730 -0.618 35.209 1.00 77.62 755 SER A N 1
ATOM 5912 C CA . SER A 1 755 ? 5.194 -0.249 36.519 1.00 77.62 755 SER A CA 1
ATOM 5913 C C . SER A 1 755 ? 6.178 0.649 37.272 1.00 77.62 755 SER A C 1
ATOM 5915 O O . SER A 1 755 ? 7.346 0.777 36.889 1.00 77.62 755 SER A O 1
ATOM 5917 N N . GLU A 1 756 ? 5.757 1.195 38.414 1.00 76.00 756 GLU A N 1
ATOM 5918 C CA . GLU A 1 756 ? 6.645 1.957 39.301 1.00 76.00 756 GLU A CA 1
ATOM 5919 C C . GLU A 1 756 ? 7.902 1.166 39.709 1.00 76.00 756 GLU A C 1
ATOM 5921 O O . GLU A 1 756 ? 8.995 1.730 39.805 1.00 76.00 756 GLU A O 1
ATOM 5926 N N . SER A 1 757 ? 7.790 -0.159 39.875 1.00 77.69 757 SER A N 1
ATOM 5927 C CA . SER A 1 757 ? 8.935 -1.009 40.216 1.00 77.69 757 SER A CA 1
ATOM 5928 C C . SER A 1 757 ? 10.037 -0.991 39.157 1.00 77.69 757 SER A C 1
ATOM 5930 O O . SER A 1 757 ? 11.201 -1.141 39.515 1.00 77.69 757 SER A O 1
ATOM 5932 N N . SER A 1 758 ? 9.695 -0.729 37.891 1.00 81.31 758 SER A N 1
ATOM 5933 C CA . SER A 1 758 ? 10.660 -0.659 36.782 1.00 81.31 758 SER A CA 1
ATOM 5934 C C . SER A 1 758 ? 11.650 0.508 36.924 1.00 81.31 758 SER A C 1
ATOM 5936 O O . SER A 1 758 ? 12.703 0.491 36.299 1.00 81.31 758 SER A O 1
ATOM 5938 N N . PHE A 1 759 ? 11.339 1.511 37.757 1.00 80.62 759 PHE A N 1
ATOM 5939 C CA . PHE A 1 759 ? 12.166 2.711 37.946 1.00 80.62 759 PHE A CA 1
ATOM 5940 C C . PHE A 1 759 ? 12.845 2.787 39.316 1.00 80.62 759 PHE A C 1
ATOM 5942 O O . PHE A 1 759 ? 13.611 3.722 39.553 1.00 80.62 759 PHE A O 1
ATOM 5949 N N . ARG A 1 760 ? 12.604 1.827 40.222 1.00 75.12 760 ARG A N 1
ATOM 5950 C CA . ARG A 1 760 ? 13.113 1.873 41.609 1.00 75.12 760 ARG A CA 1
ATOM 5951 C C . ARG A 1 760 ? 14.638 1.923 41.701 1.00 75.12 760 ARG A C 1
ATOM 5953 O O . ARG A 1 760 ? 15.169 2.560 42.604 1.00 75.12 760 ARG A O 1
ATOM 5960 N N . GLU A 1 761 ? 15.336 1.282 40.768 1.00 70.38 761 GLU A N 1
ATOM 5961 C CA . GLU A 1 761 ? 16.806 1.268 40.720 1.00 70.38 761 GLU A CA 1
ATOM 5962 C C . GLU A 1 761 ? 17.405 2.486 39.999 1.00 70.38 761 GLU A C 1
ATOM 5964 O O . GLU A 1 761 ? 18.607 2.739 40.087 1.00 70.38 761 GLU A O 1
ATOM 5969 N N . ILE A 1 762 ? 16.577 3.244 39.275 1.00 69.69 762 ILE A N 1
ATOM 5970 C CA . ILE A 1 762 ? 17.018 4.290 38.343 1.00 69.69 762 ILE A CA 1
ATOM 5971 C C . ILE A 1 762 ? 16.705 5.682 38.899 1.00 69.69 762 ILE A C 1
ATOM 5973 O O . ILE A 1 762 ? 17.523 6.588 38.762 1.00 69.69 762 ILE A O 1
ATOM 5977 N N . SER A 1 763 ? 15.572 5.844 39.589 1.00 71.38 763 SER A N 1
ATOM 5978 C CA . SER A 1 763 ? 15.141 7.114 40.168 1.00 71.38 763 SER A CA 1
ATOM 5979 C C . SER A 1 763 ? 14.851 6.985 41.661 1.00 71.38 763 SER A C 1
ATOM 5981 O O . SER A 1 763 ? 14.044 6.163 42.092 1.00 71.38 763 SER A O 1
ATOM 5983 N N . ARG A 1 764 ? 15.452 7.875 42.468 1.00 67.31 764 ARG A N 1
ATOM 5984 C CA . ARG A 1 764 ? 15.197 7.965 43.922 1.00 67.31 764 ARG A CA 1
ATOM 5985 C C . ARG A 1 764 ? 13.740 8.323 44.249 1.00 67.31 764 ARG A C 1
ATOM 5987 O O . ARG A 1 764 ? 13.310 8.115 45.377 1.00 67.31 764 ARG A O 1
ATOM 5994 N N . SER A 1 765 ? 12.998 8.876 43.284 1.00 78.56 765 SER A N 1
ATOM 5995 C CA . SER A 1 765 ? 11.573 9.202 43.390 1.00 78.56 765 SER A CA 1
ATOM 5996 C C . SER A 1 765 ? 10.837 8.755 42.121 1.00 78.56 765 SER A C 1
ATOM 5998 O O . SER A 1 765 ? 10.334 9.576 41.353 1.00 78.56 765 SER A O 1
ATOM 6000 N N . ALA A 1 766 ? 10.801 7.436 41.899 1.00 79.31 766 ALA A N 1
ATOM 6001 C CA . ALA A 1 766 ? 10.151 6.789 40.755 1.00 79.31 766 ALA A CA 1
ATOM 6002 C C . ALA A 1 766 ? 8.734 7.324 40.483 1.00 79.31 766 ALA A C 1
ATOM 6004 O O . ALA A 1 766 ? 8.402 7.649 39.346 1.00 79.31 766 ALA A O 1
ATOM 6005 N N . GLN A 1 767 ? 7.927 7.507 41.530 1.00 80.19 767 GLN A N 1
ATOM 6006 C CA . GLN A 1 767 ? 6.569 8.027 41.395 1.00 80.19 767 GLN A CA 1
ATOM 6007 C C . GLN A 1 767 ? 6.530 9.469 40.864 1.00 80.19 767 GLN A C 1
ATOM 6009 O O . GLN A 1 767 ? 5.816 9.752 39.905 1.00 80.19 767 GLN A O 1
ATOM 6014 N N . THR A 1 768 ? 7.347 10.376 41.413 1.00 83.00 768 THR A N 1
ATOM 6015 C CA . THR A 1 768 ? 7.438 11.769 40.931 1.00 83.00 768 THR A CA 1
ATOM 6016 C C . THR A 1 768 ? 7.960 11.831 39.497 1.00 83.00 768 THR A C 1
ATOM 6018 O O . THR A 1 768 ? 7.491 12.638 38.697 1.00 83.00 768 THR A O 1
ATOM 6021 N N . PHE A 1 769 ? 8.917 10.964 39.156 1.00 85.75 769 PHE A N 1
ATOM 6022 C CA . PHE A 1 769 ? 9.445 10.846 37.801 1.00 85.75 769 PHE A CA 1
ATOM 6023 C C . PHE A 1 769 ? 8.357 10.434 36.799 1.00 85.75 769 PHE A C 1
ATOM 6025 O O . PHE A 1 769 ? 8.180 11.104 35.780 1.00 85.75 769 PHE A O 1
ATOM 6032 N N . ILE A 1 770 ? 7.588 9.387 37.116 1.00 84.31 770 ILE A N 1
ATOM 6033 C CA . ILE A 1 770 ? 6.469 8.922 36.286 1.00 84.31 770 ILE A CA 1
ATOM 6034 C C . ILE A 1 770 ? 5.424 10.028 36.131 1.00 84.31 770 ILE A C 1
ATOM 6036 O O . ILE A 1 770 ? 4.989 10.291 35.014 1.00 84.31 770 ILE A O 1
ATOM 6040 N N . GLU A 1 771 ? 5.064 10.728 37.209 1.00 83.69 771 GLU A N 1
ATOM 6041 C CA . GLU A 1 771 ? 4.108 11.843 37.147 1.00 83.69 771 GLU A CA 1
ATOM 6042 C C . GLU A 1 771 ? 4.597 12.990 36.256 1.00 83.69 771 GLU A C 1
ATOM 6044 O O . GLU A 1 771 ? 3.817 13.567 35.499 1.00 83.69 771 GLU A O 1
ATOM 6049 N N . ASN A 1 772 ? 5.890 13.312 36.284 1.00 83.69 772 ASN A N 1
ATOM 6050 C CA . ASN A 1 772 ? 6.457 14.318 35.386 1.00 83.69 772 ASN A CA 1
ATOM 6051 C C . ASN A 1 772 ? 6.434 13.856 33.921 1.00 83.69 772 ASN A C 1
ATOM 6053 O O . ASN A 1 772 ? 6.105 14.646 33.034 1.00 83.69 772 ASN A O 1
ATOM 6057 N N . CYS A 1 773 ? 6.717 12.578 33.662 1.00 84.12 773 CYS A N 1
ATOM 6058 C CA . CYS A 1 773 ? 6.637 12.009 32.317 1.00 84.12 773 CYS A CA 1
ATOM 6059 C C . CYS A 1 773 ? 5.187 11.976 31.798 1.00 84.12 773 CYS A C 1
ATOM 6061 O O . CYS A 1 773 ? 4.949 12.313 30.637 1.00 84.12 773 CYS A O 1
ATOM 6063 N N . LEU A 1 774 ? 4.212 11.665 32.659 1.00 81.19 774 LEU A N 1
ATOM 6064 C CA . LEU A 1 774 ? 2.780 11.733 32.346 1.00 81.19 774 LEU A CA 1
ATOM 6065 C C . LEU A 1 774 ? 2.347 13.167 32.016 1.00 81.19 774 LEU A C 1
ATOM 6067 O O . LEU A 1 774 ? 1.730 13.398 30.981 1.00 81.19 774 LEU A O 1
ATOM 6071 N N . LYS A 1 775 ? 2.739 14.149 32.839 1.00 79.06 775 LYS A N 1
ATOM 6072 C CA . LYS A 1 775 ? 2.465 15.578 32.590 1.00 79.06 775 LYS A CA 1
ATOM 6073 C C . LYS A 1 775 ? 3.075 16.087 31.286 1.00 79.06 775 LYS A C 1
ATOM 6075 O O . LYS A 1 775 ? 2.528 17.002 30.682 1.00 79.06 775 LYS A O 1
ATOM 6080 N N . SER A 1 776 ? 4.203 15.518 30.862 1.00 76.94 776 SER A N 1
ATOM 6081 C CA . SER A 1 776 ? 4.834 15.867 29.585 1.00 76.94 776 SER A CA 1
ATOM 6082 C C . SER A 1 776 ? 4.153 15.240 28.364 1.00 76.94 776 SER A C 1
ATOM 6084 O O . SER A 1 776 ? 4.484 15.606 27.244 1.00 76.94 776 SER A O 1
ATOM 6086 N N . GLY A 1 777 ? 3.246 14.273 28.547 1.00 75.25 777 GLY A N 1
ATOM 6087 C CA . GLY A 1 777 ? 2.611 13.549 27.442 1.00 75.25 777 GLY A CA 1
ATOM 6088 C C . GLY A 1 777 ? 3.539 12.573 26.703 1.00 75.25 777 GLY A C 1
ATOM 6089 O O . GLY A 1 777 ? 3.241 12.196 25.573 1.00 75.25 777 GLY A O 1
ATOM 6090 N N . LEU A 1 778 ? 4.675 12.180 27.298 1.00 79.06 778 LEU A N 1
ATOM 6091 C CA . LEU A 1 778 ? 5.576 11.161 26.733 1.00 79.06 778 LEU A CA 1
ATOM 6092 C C . LEU A 1 778 ? 5.055 9.734 26.935 1.00 79.06 778 LEU A C 1
ATOM 6094 O O . LEU A 1 778 ? 5.240 8.878 26.073 1.00 79.06 778 LEU A O 1
ATOM 6098 N N . ILE A 1 779 ? 4.428 9.496 28.085 1.00 81.44 779 ILE A N 1
ATOM 6099 C CA . ILE A 1 779 ? 3.837 8.219 28.486 1.00 81.44 779 ILE A CA 1
ATOM 6100 C C . ILE A 1 779 ? 2.405 8.461 28.950 1.00 81.44 779 ILE A C 1
ATOM 6102 O O . ILE A 1 779 ? 2.039 9.584 29.300 1.00 81.44 779 ILE A O 1
ATOM 6106 N N . CYS A 1 780 ? 1.609 7.402 29.014 1.00 75.44 780 CYS A N 1
ATOM 6107 C CA . CYS A 1 780 ? 0.253 7.456 29.542 1.00 75.44 780 CYS A CA 1
ATOM 6108 C C . CYS A 1 780 ? -0.045 6.280 30.463 1.00 75.44 780 CYS A C 1
ATOM 6110 O O . CYS A 1 780 ? 0.562 5.213 30.365 1.00 75.44 780 CYS A O 1
ATOM 6112 N N . ARG A 1 781 ? -1.030 6.471 31.341 1.00 73.12 781 ARG A N 1
ATOM 6113 C CA . ARG A 1 781 ? -1.674 5.357 32.039 1.00 73.12 781 ARG A CA 1
ATOM 6114 C C . ARG A 1 781 ? -2.593 4.633 31.069 1.00 73.12 781 ARG A C 1
ATOM 6116 O O . ARG A 1 781 ? -3.155 5.256 30.170 1.00 73.12 781 ARG A O 1
ATOM 6123 N N . THR A 1 782 ? -2.785 3.340 31.287 1.00 58.28 782 THR A N 1
ATOM 6124 C CA . THR A 1 782 ? -3.890 2.604 30.669 1.00 58.28 782 THR A CA 1
ATOM 6125 C C . THR A 1 782 ? -5.200 3.173 31.200 1.00 58.28 782 THR A C 1
ATOM 6127 O O . THR A 1 782 ? -5.683 2.761 32.248 1.00 58.28 782 THR A O 1
ATOM 6130 N N . GLN A 1 783 ? -5.732 4.191 30.526 1.00 51.69 783 GLN A N 1
ATOM 6131 C CA . GLN A 1 783 ? -7.094 4.641 30.757 1.00 51.69 783 GLN A CA 1
ATOM 6132 C C . GLN A 1 783 ? -8.015 3.691 30.001 1.00 51.69 783 GLN A C 1
ATOM 6134 O O . GLN A 1 783 ? -7.932 3.565 28.779 1.00 51.69 783 GLN A O 1
ATOM 6139 N N . GLU A 1 784 ? -8.876 3.001 30.739 1.00 45.81 784 GLU A N 1
ATOM 6140 C CA . GLU A 1 784 ? -10.058 2.390 30.152 1.00 45.81 784 GLU A CA 1
ATOM 6141 C C . GLU A 1 784 ? -10.887 3.535 29.566 1.00 45.81 784 GLU A C 1
ATOM 6143 O O . GLU A 1 784 ? -11.196 4.499 30.269 1.00 45.81 784 GLU A O 1
ATOM 6148 N N . ILE A 1 785 ? -11.204 3.481 28.270 1.00 40.62 785 ILE A N 1
ATOM 6149 C CA . ILE A 1 785 ? -12.143 4.424 27.657 1.00 40.62 785 ILE A CA 1
ATOM 6150 C C . ILE A 1 785 ? -13.527 4.075 28.220 1.00 40.62 785 ILE A C 1
ATOM 6152 O O . ILE A 1 785 ? -14.304 3.357 27.603 1.00 40.62 785 ILE A O 1
ATOM 6156 N N . ILE A 1 786 ? -13.810 4.535 29.435 1.00 36.88 786 ILE A N 1
ATOM 6157 C CA . ILE A 1 786 ? -15.128 4.501 30.056 1.00 36.88 786 ILE A CA 1
ATOM 6158 C C . ILE A 1 786 ? -15.524 5.962 30.217 1.00 36.88 786 ILE A C 1
ATOM 6160 O O . ILE A 1 786 ? -15.129 6.632 31.170 1.00 36.88 786 ILE A O 1
ATOM 6164 N N . ARG A 1 787 ? -16.295 6.479 29.255 1.00 40.22 787 ARG A N 1
ATOM 6165 C CA . ARG A 1 787 ? -17.094 7.678 29.512 1.00 40.22 787 ARG A CA 1
ATOM 6166 C C . ARG A 1 787 ? -18.129 7.270 30.561 1.00 40.22 787 ARG A C 1
ATOM 6168 O O . ARG A 1 787 ? -18.972 6.420 30.281 1.00 40.22 787 ARG A O 1
ATOM 6175 N N . SER A 1 788 ? -18.049 7.820 31.772 1.00 31.81 788 SER A N 1
ATOM 6176 C CA . SER A 1 788 ? -19.152 7.708 32.726 1.00 31.81 788 SER A CA 1
ATOM 6177 C C . SER A 1 788 ? -20.394 8.315 32.068 1.00 31.81 788 SER A C 1
ATOM 6179 O O . SER A 1 788 ? -20.343 9.407 31.506 1.00 31.81 788 SER A O 1
ATOM 6181 N N . GLY A 1 789 ? -21.493 7.560 32.052 1.00 32.97 789 GLY A N 1
ATOM 6182 C CA . GLY A 1 789 ? -22.728 7.882 31.330 1.00 32.97 789 GLY A CA 1
ATOM 6183 C C . GLY A 1 789 ? -23.536 9.052 31.904 1.00 32.97 789 GLY A C 1
ATOM 6184 O O . GLY A 1 789 ? -24.738 8.909 32.119 1.00 32.97 789 GLY A O 1
ATOM 6185 N N . GLU A 1 790 ? -22.911 10.203 32.138 1.00 32.25 790 GLU A N 1
ATOM 6186 C CA . GLU A 1 790 ? -23.595 11.469 32.405 1.00 32.25 790 GLU A CA 1
ATOM 6187 C C . GLU A 1 790 ? -23.504 12.383 31.181 1.00 32.25 790 GLU A C 1
ATOM 6189 O O . GLU A 1 790 ? -22.816 13.395 31.162 1.00 32.25 790 GLU A O 1
ATOM 6194 N N . THR A 1 791 ? -24.222 12.025 30.117 1.00 32.16 791 THR A N 1
ATOM 6195 C CA . THR A 1 791 ? -24.555 12.989 29.066 1.00 32.16 791 THR A CA 1
ATOM 6196 C C . THR A 1 791 ? -25.769 13.792 29.520 1.00 32.16 791 THR A C 1
ATOM 6198 O O . THR A 1 791 ? -26.902 13.301 29.459 1.00 32.16 791 THR A O 1
ATOM 6201 N N . GLU A 1 792 ? -25.562 15.037 29.955 1.00 29.55 792 GLU A N 1
ATOM 6202 C CA . GLU A 1 792 ? -26.612 16.043 29.808 1.00 29.55 792 GLU A CA 1
ATOM 6203 C C . GLU A 1 792 ? -27.004 16.101 28.327 1.00 29.55 792 GLU A C 1
ATOM 6205 O O . GLU A 1 792 ? -26.158 16.118 27.430 1.00 29.55 792 GLU A O 1
ATOM 6210 N N . LYS A 1 793 ? -28.311 16.040 28.064 1.00 26.94 793 LYS A N 1
ATOM 6211 C CA . LYS A 1 793 ? -28.870 16.037 26.713 1.00 26.94 793 LYS A CA 1
ATOM 6212 C C . LYS A 1 793 ? -28.446 17.316 25.990 1.00 26.94 793 LYS A C 1
ATOM 6214 O O . LYS A 1 793 ? -29.009 18.376 26.247 1.00 26.94 793 LYS A O 1
ATOM 6219 N N . ILE A 1 794 ? -27.516 17.212 25.046 1.00 25.98 794 ILE A N 1
ATOM 6220 C CA . ILE A 1 794 ? -27.286 18.279 24.070 1.00 25.98 794 ILE A CA 1
ATOM 6221 C C . ILE A 1 794 ? -28.566 18.374 23.218 1.00 25.98 794 ILE A C 1
ATOM 6223 O O . ILE A 1 794 ? -28.977 17.358 22.648 1.00 25.98 794 ILE A O 1
ATOM 6227 N N . PRO A 1 795 ? -29.243 19.535 23.133 1.00 22.66 795 PRO A N 1
ATOM 6228 C CA . PRO A 1 795 ? -30.476 19.647 22.367 1.00 22.66 795 PRO A CA 1
ATOM 6229 C C . PRO A 1 795 ? -30.163 19.501 20.875 1.00 22.66 795 PRO A C 1
ATOM 6231 O O . PRO A 1 795 ? -29.487 20.342 20.283 1.00 22.66 795 PRO A O 1
ATOM 6234 N N . LEU A 1 796 ? -30.676 18.442 20.252 1.00 23.72 796 LEU A N 1
ATOM 6235 C CA . LEU A 1 796 ? -30.760 18.336 18.798 1.00 23.72 796 LEU A CA 1
ATOM 6236 C C . LEU A 1 796 ? -31.804 19.349 18.317 1.00 23.72 796 LEU A C 1
ATOM 6238 O O . LEU A 1 796 ? -33.003 19.090 18.367 1.00 23.72 796 LEU A O 1
ATOM 6242 N N . ALA A 1 797 ? -31.348 20.527 17.894 1.00 24.69 797 ALA A N 1
ATOM 6243 C CA . ALA A 1 797 ? -32.202 21.491 17.220 1.00 24.69 797 ALA A CA 1
ATOM 6244 C C . ALA A 1 797 ? -32.541 20.978 15.813 1.00 24.69 797 ALA A C 1
ATOM 6246 O O . ALA A 1 797 ? -31.669 20.834 14.954 1.00 24.69 797 ALA A O 1
ATOM 6247 N N . GLU A 1 798 ? -33.827 20.730 15.577 1.00 28.41 798 GLU A N 1
ATOM 6248 C CA . GLU A 1 798 ? -34.409 20.551 14.251 1.00 28.41 798 GLU A CA 1
ATOM 6249 C C . GLU A 1 798 ? -34.209 21.828 13.423 1.00 28.41 798 GLU A C 1
ATOM 6251 O O . GLU A 1 798 ? -34.975 22.778 13.536 1.00 28.41 798 GLU A O 1
ATOM 6256 N N . THR A 1 799 ? -33.193 21.871 12.561 1.00 24.59 799 THR A N 1
ATOM 6257 C CA . THR A 1 799 ? -33.198 22.775 11.403 1.00 24.59 799 THR A CA 1
ATOM 6258 C C . THR A 1 799 ? -32.535 22.099 10.211 1.00 24.59 799 THR A C 1
ATOM 6260 O O . THR A 1 799 ? -31.395 21.640 10.257 1.00 24.59 799 THR A O 1
ATOM 6263 N N . GLY A 1 800 ? -33.286 22.006 9.115 1.00 27.86 800 GLY A N 1
ATOM 6264 C CA . GLY A 1 800 ? -32.782 21.536 7.837 1.00 27.86 800 GLY A CA 1
ATOM 6265 C C . GLY A 1 800 ? -31.795 22.534 7.244 1.00 27.86 800 GLY A C 1
ATOM 6266 O O . GLY A 1 800 ? -32.204 23.545 6.691 1.00 27.86 800 GLY A O 1
ATOM 6267 N N . SER A 1 801 ? -30.502 22.226 7.324 1.00 23.08 801 SER A N 1
ATOM 6268 C CA . SER A 1 801 ? -29.502 22.598 6.318 1.00 23.08 801 SER A CA 1
ATOM 6269 C C . SER A 1 801 ? -28.214 21.813 6.579 1.00 23.08 801 SER A C 1
ATOM 6271 O O . SER A 1 801 ? -27.593 21.948 7.631 1.00 23.08 801 SER A O 1
ATOM 6273 N N . LYS A 1 802 ? -27.801 20.958 5.636 1.00 26.95 802 LYS A N 1
ATOM 6274 C CA . LYS A 1 802 ? -26.501 20.272 5.685 1.00 26.95 802 LYS A CA 1
ATOM 6275 C C . LYS A 1 802 ? -25.397 21.263 5.303 1.00 26.95 802 LYS A C 1
ATOM 6277 O O . LYS A 1 802 ? -24.939 21.266 4.166 1.00 26.95 802 LYS A O 1
ATOM 6282 N N . SER A 1 803 ? -24.961 22.091 6.245 1.00 22.81 803 SER A N 1
ATOM 6283 C CA . SER A 1 803 ? -23.669 22.780 6.167 1.00 22.81 803 SER A CA 1
ATOM 6284 C C . SER A 1 803 ? -22.723 22.178 7.199 1.00 22.81 803 SER A C 1
ATOM 6286 O O . SER A 1 803 ? -23.071 22.090 8.373 1.00 22.81 803 SER A O 1
ATOM 6288 N N . HIS A 1 804 ? -21.540 21.757 6.744 1.00 24.73 804 HIS A N 1
ATOM 6289 C CA . HIS A 1 804 ? -20.415 21.311 7.566 1.00 24.73 804 HIS A CA 1
ATOM 6290 C C . HIS A 1 804 ? -20.240 22.198 8.809 1.00 24.73 804 HIS A C 1
ATOM 6292 O O . HIS A 1 804 ? -19.789 23.339 8.702 1.00 24.73 804 HIS A O 1
ATOM 6298 N N . ILE A 1 805 ? -20.553 21.667 9.992 1.00 24.16 805 ILE A N 1
ATOM 6299 C CA . ILE A 1 805 ? -20.165 22.298 11.252 1.00 24.16 805 ILE A CA 1
ATOM 6300 C C . ILE A 1 805 ? -18.674 22.016 11.432 1.00 24.16 805 ILE A C 1
ATOM 6302 O O . ILE A 1 805 ? -18.254 20.915 11.781 1.00 24.16 805 ILE A O 1
ATOM 6306 N N . SER A 1 806 ? -17.858 23.023 11.136 1.00 23.92 806 SER A N 1
ATOM 6307 C CA . SER A 1 806 ? -16.478 23.080 11.596 1.00 23.92 806 SER A CA 1
ATOM 6308 C C . SER A 1 806 ? -16.488 23.170 13.124 1.00 23.92 806 SER A C 1
ATOM 6310 O O . SER A 1 806 ? -17.011 24.135 13.677 1.00 23.92 806 SER A O 1
ATOM 6312 N N . PHE A 1 807 ? -15.844 22.224 13.811 1.00 26.58 807 PHE A N 1
ATOM 6313 C CA . PHE A 1 807 ? -15.621 22.258 15.269 1.00 26.58 807 PHE A CA 1
ATOM 6314 C C . PHE A 1 807 ? -14.750 23.444 15.748 1.00 26.58 807 PHE A C 1
ATOM 6316 O O . PHE A 1 807 ? -14.364 23.517 16.907 1.00 26.58 807 PHE A O 1
ATOM 6323 N N . ARG A 1 808 ? -14.435 24.404 14.870 1.00 26.36 808 ARG A N 1
ATOM 6324 C CA . ARG A 1 808 ? -13.637 25.599 15.169 1.00 26.36 808 ARG A CA 1
ATOM 6325 C C . ARG A 1 808 ? -14.477 26.831 15.543 1.00 26.36 808 ARG A C 1
ATOM 6327 O O . ARG A 1 808 ? -13.894 27.884 15.773 1.00 26.36 808 ARG A O 1
ATOM 6334 N N . GLY A 1 809 ? -15.810 26.715 15.558 1.00 23.33 809 GLY A N 1
ATOM 6335 C CA . GLY A 1 809 ? -16.745 27.845 15.682 1.00 23.33 809 GLY A CA 1
ATOM 6336 C C . GLY A 1 809 ? -17.372 28.102 17.059 1.00 23.33 809 GLY A C 1
ATOM 6337 O O . GLY A 1 809 ? -18.156 29.034 17.170 1.00 23.33 809 GLY A O 1
ATOM 6338 N N . LEU A 1 810 ? -17.060 27.328 18.102 1.00 24.38 810 LEU A N 1
ATOM 6339 C CA . LEU A 1 810 ? -17.612 27.533 19.452 1.00 24.38 810 LEU A CA 1
ATOM 6340 C C . LEU A 1 810 ? -16.521 27.996 20.425 1.00 24.38 810 LEU A C 1
ATOM 6342 O O . LEU A 1 810 ? -16.140 27.280 21.341 1.00 24.38 810 LEU A O 1
ATOM 6346 N N . VAL A 1 811 ? -16.001 29.206 20.209 1.00 27.52 811 VAL A N 1
ATOM 6347 C CA . VAL A 1 811 ? -15.294 29.974 21.247 1.00 27.52 811 VAL A CA 1
ATOM 6348 C C . VAL A 1 811 ? -15.766 31.421 21.160 1.00 27.52 811 VAL A C 1
ATOM 6350 O O . VAL A 1 811 ? -15.044 32.295 20.697 1.00 27.52 811 VAL A O 1
ATOM 6353 N N . ASP A 1 812 ? -16.991 31.663 21.613 1.00 24.19 812 ASP A N 1
ATOM 6354 C CA . ASP A 1 812 ? -17.349 32.956 22.186 1.00 24.19 812 ASP A CA 1
ATOM 6355 C C . ASP A 1 812 ? -17.640 32.725 23.667 1.00 24.19 812 ASP A C 1
ATOM 6357 O O . ASP A 1 812 ? -18.484 31.910 24.040 1.00 24.19 812 ASP A O 1
ATOM 6361 N N . LYS A 1 813 ? -16.856 33.399 24.512 1.00 31.31 813 LYS A N 1
ATOM 6362 C CA . LYS A 1 813 ? -16.956 33.356 25.974 1.00 31.31 813 LYS A CA 1
ATOM 6363 C C . LYS A 1 813 ? -18.377 33.711 26.432 1.00 31.31 813 LYS A C 1
ATOM 6365 O O . LYS A 1 813 ? -18.812 34.829 26.152 1.00 31.31 813 LYS A O 1
ATOM 6370 N N . PRO A 1 814 ? -19.005 32.914 27.308 1.00 24.08 814 PRO A N 1
ATOM 6371 C CA . PRO A 1 814 ? -19.901 33.447 28.312 1.00 24.08 814 PRO A CA 1
ATOM 6372 C C . PRO A 1 814 ? -19.104 33.638 29.605 1.00 24.08 814 PRO A C 1
ATOM 6374 O O . PRO A 1 814 ? -18.571 32.697 30.189 1.00 24.08 814 PRO A O 1
ATOM 6377 N N . ASN A 1 815 ? -19.010 34.886 30.060 1.00 27.11 815 ASN A N 1
ATOM 6378 C CA . ASN A 1 815 ? -18.713 35.168 31.458 1.00 27.11 815 ASN A CA 1
ATOM 6379 C C . ASN A 1 815 ? -19.874 34.609 32.286 1.00 27.11 815 ASN A C 1
ATOM 6381 O O . ASN A 1 815 ? -20.959 35.182 32.258 1.00 27.11 815 ASN A O 1
ATOM 6385 N N . THR A 1 816 ? -19.677 33.501 32.987 1.00 25.62 816 THR A N 1
ATOM 6386 C CA . THR A 1 816 ? -20.461 33.136 34.175 1.00 25.62 816 THR A CA 1
ATOM 6387 C C . THR A 1 816 ? -19.729 32.014 34.895 1.00 25.62 816 THR A C 1
ATOM 6389 O O . THR A 1 816 ? -19.582 30.911 34.374 1.00 25.62 816 THR A O 1
ATOM 6392 N N . GLU A 1 817 ? -19.222 32.334 36.083 1.00 26.58 817 GLU A N 1
ATOM 6393 C CA . GLU A 1 817 ? -18.733 31.368 37.061 1.00 26.58 817 GLU A CA 1
ATOM 6394 C C . GLU A 1 817 ? -19.848 30.350 37.323 1.00 26.58 817 GLU A C 1
ATOM 6396 O O . GLU A 1 817 ? -20.834 30.649 37.989 1.00 26.58 817 GLU A O 1
ATOM 6401 N N . THR A 1 818 ? -19.716 29.162 36.742 1.00 23.67 818 THR A N 1
ATOM 6402 C CA . THR A 1 818 ? -20.543 28.007 37.085 1.00 23.67 818 THR A CA 1
ATOM 6403 C C . THR A 1 818 ? -19.565 26.880 37.362 1.00 23.67 818 THR A C 1
ATOM 6405 O O . THR A 1 818 ? -18.737 26.562 36.508 1.00 23.67 818 THR A O 1
ATOM 6408 N N . GLU A 1 819 ? -19.585 26.376 38.595 1.00 25.88 819 GLU A N 1
ATOM 6409 C CA . GLU A 1 819 ? -18.715 25.306 39.076 1.00 25.88 819 GLU A CA 1
ATOM 6410 C C . GLU A 1 819 ? -18.764 24.118 38.111 1.00 25.88 819 GLU A C 1
ATOM 6412 O O . GLU A 1 819 ? -19.800 23.480 37.929 1.00 25.88 819 GLU A O 1
ATOM 6417 N N . VAL A 1 820 ? -17.629 23.851 37.465 1.00 23.45 820 VAL A N 1
ATOM 6418 C CA . VAL A 1 820 ? -17.415 22.652 36.660 1.00 23.45 820 VAL A CA 1
ATOM 6419 C C . VAL A 1 820 ? -17.403 21.476 37.629 1.00 23.45 820 VAL A C 1
ATOM 6421 O O . VAL A 1 820 ? -16.508 21.375 38.468 1.00 23.45 820 VAL A O 1
ATOM 6424 N N . SER A 1 821 ? -18.407 20.609 37.529 1.00 23.00 821 SER A N 1
ATOM 6425 C CA . SER A 1 821 ? -18.428 19.323 38.213 1.00 23.00 821 SER A CA 1
ATOM 6426 C C . SER A 1 821 ? -17.168 18.540 37.844 1.00 23.00 821 SER A C 1
ATOM 6428 O O . SER A 1 821 ? -16.891 18.268 36.675 1.00 23.00 821 SER A O 1
ATOM 6430 N N . GLU A 1 822 ? -16.369 18.222 38.861 1.00 23.12 822 GLU A N 1
ATOM 6431 C CA . GLU A 1 822 ? -15.179 17.390 38.741 1.00 23.12 822 GLU A CA 1
ATOM 6432 C C . GLU A 1 822 ? -15.523 16.076 38.028 1.00 23.12 822 GLU A C 1
ATOM 6434 O O . GLU A 1 822 ? -16.364 15.299 38.485 1.00 23.12 822 GLU A O 1
ATOM 6439 N N . LEU A 1 823 ? -14.823 15.804 36.923 1.00 25.39 823 LEU A N 1
ATOM 6440 C CA . LEU A 1 823 ? -14.651 14.461 36.377 1.00 25.39 823 LEU A CA 1
ATOM 6441 C C . LEU A 1 823 ? -14.097 13.572 37.495 1.00 25.39 823 LEU A C 1
ATOM 6443 O O . LEU A 1 823 ? -12.894 13.582 37.749 1.00 25.39 823 LEU A O 1
ATOM 6447 N N . VAL A 1 824 ? -14.960 12.823 38.181 1.00 22.36 824 VAL A N 1
ATOM 6448 C CA . VAL A 1 824 ? -14.531 11.833 39.173 1.00 22.36 824 VAL A CA 1
ATOM 6449 C C . VAL A 1 824 ? -13.760 10.741 38.425 1.00 22.36 824 VAL A C 1
ATOM 6451 O O . VAL A 1 824 ? -14.367 10.004 37.643 1.00 22.36 824 VAL A O 1
ATOM 6454 N N . PRO A 1 825 ? -12.438 10.588 38.630 1.00 23.31 825 PRO A N 1
ATOM 6455 C CA . PRO A 1 825 ? -11.713 9.459 38.077 1.00 23.31 825 PRO A CA 1
ATOM 6456 C C . PRO A 1 825 ? -12.198 8.225 38.836 1.00 23.31 825 PRO A C 1
ATOM 6458 O O . PRO A 1 825 ? -11.975 8.121 40.045 1.00 23.31 825 PRO A O 1
ATOM 6461 N N . LEU A 1 826 ? -12.860 7.285 38.158 1.00 26.42 826 LEU A N 1
ATOM 6462 C CA . LEU A 1 826 ? -13.051 5.960 38.740 1.00 26.42 826 LEU A CA 1
ATOM 6463 C C . LEU A 1 826 ? -11.663 5.396 39.060 1.00 26.42 826 LEU A C 1
ATOM 6465 O O . LEU A 1 826 ? -10.768 5.323 38.217 1.00 26.42 826 LEU A O 1
ATOM 6469 N N . ALA A 1 827 ? -11.470 5.128 40.344 1.00 26.36 827 ALA A N 1
ATOM 6470 C CA . ALA A 1 827 ? -10.188 4.855 40.948 1.00 26.36 827 ALA A CA 1
ATOM 6471 C C . ALA A 1 827 ? -9.538 3.571 40.403 1.00 26.36 827 ALA A C 1
ATOM 6473 O O . ALA A 1 827 ? -10.150 2.510 40.382 1.00 26.36 827 ALA A O 1
ATOM 6474 N N . ARG A 1 828 ? -8.263 3.731 40.024 1.00 36.78 828 ARG A N 1
ATOM 6475 C CA . ARG A 1 828 ? -7.106 2.820 40.138 1.00 36.78 828 ARG A CA 1
ATOM 6476 C C . ARG A 1 828 ? -7.364 1.307 40.228 1.00 36.78 828 ARG A C 1
ATOM 6478 O O . ARG A 1 828 ? -7.743 0.814 41.286 1.00 36.78 828 ARG A O 1
ATOM 6485 N N . THR A 1 829 ? -6.827 0.589 39.241 1.00 38.00 829 THR A N 1
ATOM 6486 C CA . THR A 1 829 ? -6.181 -0.727 39.449 1.00 38.00 829 THR A CA 1
ATOM 6487 C C . THR A 1 829 ? -4.882 -0.910 38.654 1.00 38.00 829 THR A C 1
ATOM 6489 O O . THR A 1 829 ? -3.982 -1.585 39.143 1.00 38.00 829 THR A O 1
ATOM 6492 N N . ASN A 1 830 ? -4.696 -0.271 37.490 1.00 48.88 830 ASN A N 1
ATOM 6493 C CA . ASN A 1 830 ? -3.450 -0.428 36.726 1.00 48.88 830 ASN A CA 1
ATOM 6494 C C . ASN A 1 830 ? -2.396 0.649 37.065 1.00 48.88 830 ASN A C 1
ATOM 6496 O O . ASN A 1 830 ? -2.476 1.790 36.610 1.00 48.88 830 ASN A O 1
ATOM 6500 N N . GLU A 1 831 ? -1.367 0.270 37.834 1.00 58.78 831 GLU A N 1
ATOM 6501 C CA . GLU A 1 831 ? -0.138 1.066 38.054 1.00 58.78 831 GLU A CA 1
ATOM 6502 C C . GLU A 1 831 ? 0.749 1.166 36.797 1.00 58.78 831 GLU A C 1
ATOM 6504 O O . GLU A 1 831 ? 1.728 1.914 36.775 1.00 58.78 831 GLU A O 1
ATOM 6509 N N . ASN A 1 832 ? 0.418 0.411 35.747 1.00 72.50 832 ASN A N 1
ATOM 6510 C CA . ASN A 1 832 ? 1.210 0.332 34.529 1.00 72.50 832 ASN A CA 1
ATOM 6511 C C . ASN A 1 832 ? 1.029 1.575 33.648 1.00 72.50 832 ASN A C 1
ATOM 6513 O O . ASN A 1 832 ? -0.084 1.996 33.313 1.00 72.50 832 ASN A O 1
ATOM 6517 N N . VAL A 1 833 ? 2.157 2.135 33.230 1.00 77.56 833 VAL A N 1
ATOM 6518 C CA . VAL A 1 833 ? 2.270 3.208 32.242 1.00 77.56 833 VAL A CA 1
ATOM 6519 C C . VAL A 1 833 ? 2.960 2.672 30.988 1.00 77.56 833 VAL A C 1
ATOM 6521 O O . VAL A 1 833 ? 3.735 1.719 31.050 1.00 77.56 833 VAL A O 1
ATOM 6524 N N . HIS A 1 834 ? 2.656 3.259 29.835 1.00 78.12 834 HIS A N 1
ATOM 6525 C CA . HIS A 1 834 ? 3.172 2.785 28.554 1.00 78.12 834 HIS A CA 1
ATOM 6526 C C . HIS A 1 834 ? 3.351 3.913 27.531 1.00 78.12 834 HIS A C 1
ATOM 6528 O O . HIS A 1 834 ? 2.811 5.012 27.685 1.00 78.12 834 HIS A O 1
ATOM 6534 N N . PHE A 1 835 ? 4.101 3.623 26.466 1.00 79.38 835 PHE A N 1
ATOM 6535 C CA . PHE A 1 835 ? 4.148 4.440 25.247 1.00 79.38 835 PHE A CA 1
ATOM 6536 C C . PHE A 1 835 ? 3.042 4.002 24.277 1.00 79.38 835 PHE A C 1
ATOM 6538 O O . PHE A 1 835 ? 2.838 2.806 24.084 1.00 79.38 835 PHE A O 1
ATOM 6545 N N . ILE A 1 836 ? 2.356 4.940 23.613 1.00 64.62 836 ILE A N 1
ATOM 6546 C CA . ILE A 1 836 ? 1.345 4.583 22.591 1.00 64.62 836 ILE A CA 1
ATOM 6547 C C . ILE A 1 836 ? 1.945 4.453 21.190 1.00 64.62 836 ILE A C 1
ATOM 6549 O O . ILE A 1 836 ? 1.709 3.434 20.542 1.00 64.62 836 ILE A O 1
ATOM 6553 N N . PRO A 1 837 ? 2.758 5.391 20.683 1.00 80.06 837 PRO A N 1
ATOM 6554 C CA . PRO A 1 837 ? 3.644 5.087 19.582 1.00 80.06 837 PRO A CA 1
ATOM 6555 C C . PRO A 1 837 ? 4.942 4.517 20.175 1.00 80.06 837 PRO A C 1
ATOM 6557 O O . PRO A 1 837 ? 5.770 5.264 20.692 1.00 80.06 837 PRO A O 1
ATOM 6560 N N . GLU A 1 838 ? 5.125 3.193 20.086 1.00 85.50 838 GLU A N 1
ATOM 6561 C CA . GLU A 1 838 ? 6.344 2.473 20.527 1.00 85.50 838 GLU A CA 1
ATOM 6562 C C . GLU A 1 838 ? 7.635 3.132 20.010 1.00 85.50 838 GLU A C 1
ATOM 6564 O O . GLU A 1 838 ? 8.638 3.183 20.717 1.00 85.50 838 GLU A O 1
ATOM 6569 N N . ILE A 1 839 ? 7.578 3.738 18.818 1.00 88.25 839 ILE A N 1
ATOM 6570 C CA . ILE A 1 839 ? 8.683 4.487 18.204 1.00 88.25 839 ILE A CA 1
ATOM 6571 C C . ILE A 1 839 ? 9.212 5.635 19.087 1.00 88.25 839 ILE A C 1
ATOM 6573 O O . ILE A 1 839 ? 10.388 5.979 18.997 1.00 88.25 839 ILE A O 1
ATOM 6577 N N . LEU A 1 840 ? 8.389 6.216 19.974 1.00 89.06 840 LEU A N 1
ATOM 6578 C CA . LEU A 1 840 ? 8.861 7.190 20.967 1.00 89.06 840 LEU A CA 1
ATOM 6579 C C . LEU A 1 840 ? 9.654 6.538 22.094 1.00 89.06 840 LEU A C 1
ATOM 6581 O O . LEU A 1 840 ? 10.648 7.111 22.533 1.00 89.06 840 LEU A O 1
ATOM 6585 N N . GLY A 1 841 ? 9.269 5.334 22.512 1.00 90.94 841 GLY A N 1
ATOM 6586 C CA . GLY A 1 841 ? 10.067 4.536 23.436 1.00 90.94 841 GLY A CA 1
ATOM 6587 C C . GLY A 1 841 ? 11.411 4.157 22.815 1.00 90.94 841 GLY A C 1
ATOM 6588 O O . GLY A 1 841 ? 12.459 4.362 23.423 1.00 90.94 841 GLY A O 1
ATOM 6589 N N . GLU A 1 842 ? 11.411 3.703 21.560 1.00 92.94 842 GLU A N 1
ATOM 6590 C CA . GLU A 1 842 ? 12.644 3.403 20.819 1.00 92.94 842 GLU A CA 1
ATOM 6591 C C . GLU A 1 842 ? 13.536 4.652 20.685 1.00 92.94 842 GLU A C 1
ATOM 6593 O O . GLU A 1 842 ? 14.753 4.570 20.852 1.00 92.94 842 GLU A O 1
ATOM 6598 N N . PHE A 1 843 ? 12.944 5.832 20.463 1.00 93.06 843 PHE A N 1
ATOM 6599 C CA . PHE A 1 843 ? 13.651 7.118 20.451 1.00 93.06 843 PHE A CA 1
ATOM 6600 C C . PHE A 1 843 ? 14.254 7.486 21.814 1.00 93.06 843 PHE A C 1
ATOM 6602 O O . PHE A 1 843 ? 15.394 7.964 21.879 1.00 93.06 843 PHE A O 1
ATOM 6609 N N . CYS A 1 844 ? 13.526 7.250 22.908 1.00 93.19 844 CYS A N 1
ATOM 6610 C CA . CYS A 1 844 ? 14.048 7.392 24.266 1.00 93.19 844 CYS A CA 1
ATOM 6611 C C . CYS A 1 844 ? 15.247 6.460 24.488 1.00 93.19 844 CYS A C 1
ATOM 6613 O O . CYS A 1 844 ? 16.300 6.915 24.934 1.00 93.19 844 CYS A O 1
ATOM 6615 N N . ALA A 1 845 ? 15.131 5.183 24.115 1.00 93.38 845 ALA A N 1
ATOM 6616 C CA . ALA A 1 845 ? 16.208 4.201 24.243 1.00 93.38 845 ALA A CA 1
ATOM 6617 C C . ALA A 1 845 ? 17.435 4.567 23.396 1.00 93.38 845 ALA A C 1
ATOM 6619 O O . ALA A 1 845 ? 18.565 4.498 23.877 1.00 93.38 845 ALA A O 1
ATOM 6620 N N . GLY A 1 846 ? 17.232 5.052 22.168 1.00 92.94 846 GLY A N 1
ATOM 6621 C CA . GLY A 1 846 ? 18.324 5.555 21.335 1.00 92.94 846 GLY A CA 1
ATOM 6622 C C . GLY A 1 846 ? 18.989 6.793 21.942 1.00 92.94 846 GLY A C 1
ATOM 6623 O O . GLY A 1 846 ? 20.213 6.921 21.931 1.00 92.94 846 GLY A O 1
ATOM 6624 N N . SER A 1 847 ? 18.202 7.682 22.555 1.00 90.38 847 SER A N 1
ATOM 6625 C CA . SER A 1 847 ? 18.726 8.838 23.291 1.00 90.38 847 SER A CA 1
ATOM 6626 C C . SER A 1 847 ? 19.595 8.411 24.476 1.00 90.38 847 SER A C 1
ATOM 6628 O O . SER A 1 847 ? 20.681 8.964 24.648 1.00 90.38 847 SER A O 1
ATOM 6630 N N . TYR A 1 848 ? 19.161 7.407 25.242 1.00 91.75 848 TYR A N 1
ATOM 6631 C CA . TYR A 1 848 ? 19.952 6.809 26.316 1.00 91.75 848 TYR A CA 1
ATOM 6632 C C . TYR A 1 848 ? 21.272 6.237 25.789 1.00 91.75 848 TYR A C 1
ATOM 6634 O O . TYR A 1 848 ? 22.341 6.647 26.247 1.00 91.75 848 TYR A O 1
ATOM 6642 N N . LEU A 1 849 ? 21.207 5.383 24.764 1.00 90.44 849 LEU A N 1
ATOM 6643 C CA . LEU A 1 849 ? 22.380 4.753 24.160 1.00 90.44 849 LEU A CA 1
ATOM 6644 C C . LEU A 1 849 ? 23.385 5.790 23.631 1.00 90.44 849 LEU A C 1
ATOM 6646 O O . LEU A 1 849 ? 24.585 5.646 23.841 1.00 90.44 849 LEU A O 1
ATOM 6650 N N . SER A 1 850 ? 22.904 6.886 23.032 1.00 88.62 850 SER A N 1
ATOM 6651 C CA . SER A 1 850 ? 23.762 7.975 22.537 1.00 88.62 850 SER A CA 1
ATOM 6652 C C . SER A 1 850 ? 24.526 8.727 23.633 1.00 88.62 850 SER A C 1
ATOM 6654 O O . SER A 1 850 ? 25.550 9.350 23.346 1.00 88.62 850 SER A O 1
ATOM 6656 N N . SER A 1 851 ? 24.014 8.695 24.868 1.00 81.50 851 SER A N 1
ATOM 6657 C CA . SER A 1 851 ? 24.566 9.398 26.033 1.00 81.50 851 SER A CA 1
ATOM 6658 C C . SER A 1 851 ? 25.467 8.528 26.912 1.00 81.50 851 SER A C 1
ATOM 6660 O O . SER A 1 851 ? 26.064 9.031 27.863 1.00 81.50 851 SER A O 1
ATOM 6662 N N . ALA A 1 852 ? 25.551 7.232 26.617 1.00 75.50 852 ALA A N 1
ATOM 6663 C CA . ALA A 1 852 ? 26.253 6.268 27.443 1.00 75.50 852 ALA A CA 1
ATOM 6664 C C . ALA A 1 852 ? 27.772 6.270 27.230 1.00 75.50 852 ALA A C 1
ATOM 6666 O O . ALA A 1 852 ? 28.288 6.722 26.207 1.00 75.50 852 ALA A O 1
ATOM 6667 N N . GLU A 1 853 ? 28.493 5.725 28.213 1.00 70.19 853 GLU A N 1
ATOM 6668 C CA . GLU A 1 853 ? 29.931 5.486 28.101 1.00 70.19 853 GLU A CA 1
ATOM 6669 C C . GLU A 1 853 ? 30.231 4.463 26.994 1.00 70.19 853 GLU A C 1
ATOM 6671 O O . GLU A 1 853 ? 29.566 3.429 26.878 1.00 70.19 853 GLU A O 1
ATOM 6676 N N . LYS A 1 854 ? 31.258 4.765 26.193 1.00 69.06 854 LYS A N 1
ATOM 6677 C CA . LYS A 1 854 ? 31.694 3.988 25.023 1.00 69.06 854 LYS A CA 1
ATOM 6678 C C . LYS A 1 854 ? 31.872 2.493 25.354 1.00 69.06 854 LYS A C 1
ATOM 6680 O O . LYS A 1 854 ? 32.446 2.162 26.391 1.00 69.06 854 LYS A O 1
ATOM 6685 N N . GLY A 1 855 ? 31.432 1.585 24.478 1.00 66.25 855 GLY A N 1
ATOM 6686 C CA . GLY A 1 855 ? 31.676 0.135 24.576 1.00 66.25 855 GLY A CA 1
ATOM 6687 C C . GLY A 1 855 ? 30.693 -0.661 25.438 1.00 66.25 855 GLY A C 1
ATOM 6688 O O . GLY A 1 855 ? 30.293 -1.763 25.072 1.00 66.25 855 GLY A O 1
ATOM 6689 N N . LYS A 1 856 ? 30.264 -0.133 26.591 1.00 72.81 856 LYS A N 1
ATOM 6690 C CA . LYS A 1 856 ? 29.580 -0.953 27.610 1.00 72.81 856 LYS A CA 1
ATOM 6691 C C . LYS A 1 856 ? 28.166 -1.396 27.215 1.00 72.81 856 LYS A C 1
ATOM 6693 O O . LYS A 1 856 ? 27.775 -2.531 27.485 1.00 72.81 856 LYS A O 1
ATOM 6698 N N . LEU A 1 857 ? 27.385 -0.507 26.600 1.00 74.50 857 LEU A N 1
ATOM 6699 C CA . LEU A 1 857 ? 25.999 -0.813 26.228 1.00 74.50 857 LEU A CA 1
ATOM 6700 C C . LEU A 1 857 ? 25.895 -1.618 24.934 1.00 74.50 857 LEU A C 1
ATOM 6702 O O . LEU A 1 857 ? 25.000 -2.451 24.808 1.00 74.50 857 LEU A O 1
ATOM 6706 N N . LEU A 1 858 ? 26.824 -1.427 23.996 1.00 78.19 858 LEU A N 1
ATOM 6707 C CA . LEU A 1 858 ? 26.812 -2.178 22.743 1.00 78.19 858 LEU A CA 1
ATOM 6708 C C . LEU A 1 858 ? 27.118 -3.666 22.964 1.00 78.19 858 LEU A C 1
ATOM 6710 O O . LEU A 1 858 ? 26.515 -4.499 22.298 1.00 78.19 858 LEU A O 1
ATOM 6714 N N . GLU A 1 859 ? 27.899 -4.032 23.985 1.00 79.25 859 GLU A N 1
ATOM 6715 C CA . GLU A 1 859 ? 28.042 -5.434 24.417 1.00 79.25 859 GLU A CA 1
ATOM 6716 C C . GLU A 1 859 ? 26.728 -6.067 24.903 1.00 79.25 859 GLU A C 1
ATOM 6718 O O . GLU A 1 859 ? 26.478 -7.254 24.687 1.00 79.25 859 GLU A O 1
ATOM 6723 N N . SER A 1 860 ? 25.852 -5.280 25.533 1.00 79.88 860 SER A N 1
ATOM 6724 C CA . SER A 1 860 ? 24.520 -5.762 25.925 1.00 79.88 860 SER A CA 1
ATOM 6725 C C . SER A 1 860 ? 23.627 -5.923 24.692 1.00 79.88 860 SER A C 1
ATOM 6727 O O . SER A 1 860 ? 22.984 -6.959 24.524 1.00 79.88 860 SER A O 1
ATOM 6729 N N . ALA A 1 861 ? 23.693 -4.960 23.765 1.00 82.38 861 ALA A N 1
ATOM 6730 C CA . ALA A 1 861 ? 22.999 -5.015 22.481 1.00 82.38 861 ALA A CA 1
ATOM 6731 C C . ALA A 1 861 ? 23.446 -6.203 21.608 1.00 82.38 861 ALA A C 1
ATOM 6733 O O . ALA A 1 861 ? 22.627 -6.782 20.899 1.00 82.38 861 ALA A O 1
ATOM 6734 N N . ARG A 1 862 ? 24.716 -6.634 21.691 1.00 80.69 862 ARG A N 1
ATOM 6735 C CA . ARG A 1 862 ? 25.242 -7.785 20.932 1.00 80.69 862 ARG A CA 1
ATOM 6736 C C . ARG A 1 862 ? 24.471 -9.081 21.180 1.00 80.69 862 ARG A C 1
ATOM 6738 O O . ARG A 1 862 ? 24.477 -9.931 20.288 1.00 80.69 862 ARG A O 1
ATOM 6745 N N . LYS A 1 863 ? 23.849 -9.243 22.352 1.00 79.50 863 LYS A N 1
ATOM 6746 C CA . LYS A 1 863 ? 23.065 -10.434 22.723 1.00 79.50 863 LYS A CA 1
ATOM 6747 C C . LYS A 1 863 ? 21.613 -10.372 22.247 1.00 79.50 863 LYS A C 1
ATOM 6749 O O . LYS A 1 863 ? 20.966 -11.413 22.178 1.00 79.50 863 LYS A O 1
ATOM 6754 N N . ALA A 1 864 ? 21.113 -9.179 21.939 1.00 82.62 864 ALA A N 1
ATOM 6755 C CA . ALA A 1 864 ? 19.749 -8.977 21.484 1.00 82.62 864 ALA A CA 1
ATOM 6756 C C . ALA A 1 864 ? 19.606 -9.182 19.974 1.00 82.62 864 ALA A C 1
ATOM 6758 O O . ALA A 1 864 ? 20.551 -9.057 19.192 1.00 82.62 864 ALA A O 1
ATOM 6759 N N . ASP A 1 865 ? 18.372 -9.481 19.579 1.00 83.06 865 ASP A N 1
ATOM 6760 C CA . ASP A 1 865 ? 17.962 -9.526 18.185 1.00 83.06 865 ASP A CA 1
ATOM 6761 C C . ASP A 1 865 ? 18.068 -8.124 17.558 1.00 83.06 865 ASP A C 1
ATOM 6763 O O . ASP A 1 865 ? 17.495 -7.152 18.061 1.00 83.06 865 ASP A O 1
ATOM 6767 N N . VAL A 1 866 ? 18.799 -8.024 16.445 1.00 84.12 866 VAL A N 1
ATOM 6768 C CA . VAL A 1 866 ? 19.031 -6.766 15.722 1.00 84.12 866 VAL A CA 1
ATOM 6769 C C . VAL A 1 866 ? 17.713 -6.166 15.230 1.00 84.12 866 VAL A C 1
ATOM 6771 O O . VAL A 1 866 ? 17.568 -4.943 15.248 1.00 84.12 866 VAL A O 1
ATOM 6774 N N . ASP A 1 867 ? 16.720 -6.992 14.880 1.00 82.50 867 ASP A N 1
ATOM 6775 C CA . ASP A 1 867 ? 15.404 -6.509 14.445 1.00 82.50 867 ASP A CA 1
ATOM 6776 C C . ASP A 1 867 ? 14.672 -5.745 15.566 1.00 82.50 867 ASP A C 1
ATOM 6778 O O . ASP A 1 867 ? 13.962 -4.775 15.287 1.00 82.50 867 ASP A O 1
ATOM 6782 N N . LYS A 1 868 ? 14.883 -6.123 16.838 1.00 85.19 868 LYS A N 1
ATOM 6783 C CA . LYS A 1 868 ? 14.329 -5.413 18.008 1.00 85.19 868 LYS A CA 1
ATOM 6784 C C . LYS A 1 868 ? 15.097 -4.132 18.346 1.00 85.19 868 LYS A C 1
ATOM 6786 O O . LYS A 1 868 ? 14.545 -3.233 18.973 1.00 85.19 868 LYS A O 1
ATOM 6791 N N . LEU A 1 869 ? 16.361 -4.040 17.933 1.00 89.38 869 LEU A N 1
ATOM 6792 C CA . LEU A 1 869 ? 17.236 -2.894 18.193 1.00 89.38 869 LEU A CA 1
ATOM 6793 C C . LEU A 1 869 ? 17.255 -1.863 17.057 1.00 89.38 869 LEU A C 1
ATOM 6795 O O . LEU A 1 869 ? 17.747 -0.755 17.260 1.00 89.38 869 LEU A O 1
ATOM 6799 N N . ALA A 1 870 ? 16.737 -2.197 15.875 1.00 90.62 870 ALA A N 1
ATOM 6800 C CA . ALA A 1 870 ? 16.916 -1.420 14.649 1.00 90.62 870 ALA A CA 1
ATOM 6801 C C . ALA A 1 870 ? 16.646 0.089 14.818 1.00 90.62 870 ALA A C 1
ATOM 6803 O O . ALA A 1 870 ? 17.531 0.911 14.572 1.00 90.62 870 ALA A O 1
ATOM 6804 N N . ASN A 1 871 ? 15.463 0.475 15.303 1.00 91.81 871 ASN A N 1
ATOM 6805 C CA . ASN A 1 871 ? 15.122 1.890 15.485 1.00 91.81 871 ASN A CA 1
ATOM 6806 C C . ASN A 1 871 ? 15.954 2.553 16.598 1.00 91.81 871 ASN A C 1
ATOM 6808 O O . ASN A 1 871 ? 16.393 3.690 16.440 1.00 91.81 871 ASN A O 1
ATOM 6812 N N . ILE A 1 872 ? 16.242 1.831 17.686 1.00 93.44 872 ILE A N 1
ATOM 6813 C CA . ILE A 1 872 ? 17.080 2.310 18.800 1.00 93.44 872 ILE A CA 1
ATOM 6814 C C . ILE A 1 872 ? 18.474 2.700 18.287 1.00 93.44 872 ILE A C 1
ATOM 6816 O O . ILE A 1 872 ? 18.959 3.795 18.579 1.00 93.44 872 ILE A O 1
ATOM 6820 N N . LEU A 1 873 ? 19.096 1.832 17.483 1.00 92.88 873 LEU A N 1
ATOM 6821 C CA . LEU A 1 873 ? 20.424 2.053 16.900 1.00 92.88 873 LEU A CA 1
ATOM 6822 C C . LEU A 1 873 ? 20.431 3.227 15.911 1.00 92.88 873 LEU A C 1
ATOM 6824 O O . LEU A 1 873 ? 21.360 4.040 15.924 1.00 92.88 873 LEU A O 1
ATOM 6828 N N . VAL A 1 874 ? 19.379 3.362 15.098 1.00 93.31 874 VAL A N 1
ATOM 6829 C CA . VAL A 1 874 ? 19.190 4.507 14.192 1.00 93.31 874 VAL A CA 1
ATOM 6830 C C . VAL A 1 874 ? 19.142 5.821 14.973 1.00 93.31 874 VAL A C 1
ATOM 6832 O O . VAL A 1 874 ? 19.893 6.751 14.670 1.00 93.31 874 VAL A O 1
ATOM 6835 N N . PHE A 1 875 ? 18.314 5.890 16.016 1.00 92.62 875 PHE A N 1
ATOM 6836 C CA . PHE A 1 875 ? 18.149 7.102 16.817 1.00 92.62 875 PHE A CA 1
ATOM 6837 C C . PHE A 1 875 ? 19.397 7.457 17.624 1.00 92.62 875 PHE A C 1
ATOM 6839 O O . PHE A 1 875 ? 19.763 8.634 17.705 1.00 92.62 875 PHE A O 1
ATOM 6846 N N . ALA A 1 876 ? 20.095 6.455 18.165 1.00 91.25 876 ALA A N 1
ATOM 6847 C CA . ALA A 1 876 ? 21.354 6.661 18.874 1.00 91.25 876 ALA A CA 1
ATOM 6848 C C . ALA A 1 876 ? 22.429 7.287 17.972 1.00 91.25 876 ALA A C 1
ATOM 6850 O O . ALA A 1 876 ? 23.152 8.206 18.371 1.00 91.25 876 ALA A O 1
ATOM 6851 N N . SER A 1 877 ? 22.475 6.837 16.718 1.00 89.50 877 SER A N 1
ATOM 6852 C CA . SER A 1 877 ? 23.470 7.246 15.729 1.00 89.50 877 SER A CA 1
ATOM 6853 C C . SER A 1 877 ? 23.319 8.695 15.259 1.00 89.50 877 SER A C 1
ATOM 6855 O O . SER A 1 877 ? 24.286 9.307 14.793 1.00 89.50 877 SER A O 1
ATOM 6857 N N . GLN A 1 878 ? 22.131 9.294 15.367 1.00 86.12 878 GLN A N 1
ATOM 6858 C CA . GLN A 1 878 ? 21.936 10.658 14.879 1.00 86.12 878 GLN A CA 1
ATOM 6859 C C . GLN A 1 878 ? 22.649 11.698 15.759 1.00 86.12 878 GLN A C 1
ATOM 6861 O O . GLN A 1 878 ? 23.219 12.658 15.240 1.00 86.12 878 GLN A O 1
ATOM 6866 N N . ARG A 1 879 ? 22.652 11.493 17.083 1.00 76.94 879 ARG A N 1
ATOM 6867 C CA . ARG A 1 879 ? 23.069 12.500 18.075 1.00 76.94 879 ARG A CA 1
ATOM 6868 C C . ARG A 1 879 ? 24.559 12.510 18.397 1.00 76.94 879 ARG A C 1
ATOM 6870 O O . ARG A 1 879 ? 25.081 13.553 18.781 1.00 76.94 879 ARG A O 1
ATOM 6877 N N . SER A 1 880 ? 25.235 11.372 18.260 1.00 83.69 880 SER A N 1
ATOM 6878 C CA . SER A 1 880 ? 26.641 11.218 18.639 1.00 83.69 880 SER A CA 1
ATOM 6879 C C . SER A 1 880 ? 27.434 10.575 17.508 1.00 83.69 880 SER A C 1
ATOM 6881 O O . SER A 1 880 ? 27.165 9.443 17.116 1.00 83.69 880 SER A O 1
ATOM 6883 N N . VAL A 1 881 ? 28.437 11.297 16.998 1.00 85.75 881 VAL A N 1
ATOM 6884 C CA . VAL A 1 881 ? 29.349 10.787 15.958 1.00 85.75 881 VAL A CA 1
ATOM 6885 C C . VAL A 1 881 ? 30.133 9.578 16.473 1.00 85.75 881 VAL A C 1
ATOM 6887 O O . VAL A 1 881 ? 30.296 8.606 15.747 1.00 85.75 881 VAL A O 1
ATOM 6890 N N . ALA A 1 882 ? 30.562 9.606 17.739 1.00 85.19 882 ALA A N 1
ATOM 6891 C CA . ALA A 1 882 ? 31.277 8.490 18.351 1.00 85.19 882 ALA A CA 1
ATOM 6892 C C . ALA A 1 882 ? 30.393 7.236 18.454 1.00 85.19 882 ALA A C 1
ATOM 6894 O O . ALA A 1 882 ? 30.820 6.163 18.039 1.00 85.19 882 ALA A O 1
ATOM 6895 N N . CYS A 1 883 ? 29.154 7.387 18.940 1.00 88.00 883 CYS A N 1
ATOM 6896 C CA . CYS A 1 883 ? 28.193 6.283 19.026 1.00 88.00 883 CYS A CA 1
ATOM 6897 C C . CYS A 1 883 ? 27.858 5.735 17.633 1.00 88.00 883 CYS A C 1
ATOM 6899 O O . CYS A 1 883 ? 27.841 4.528 17.434 1.00 88.00 883 CYS A O 1
ATOM 6901 N N . ARG A 1 884 ? 27.671 6.614 16.644 1.00 90.25 884 ARG A N 1
ATOM 6902 C CA . ARG A 1 884 ? 27.416 6.229 15.251 1.00 90.25 884 ARG A CA 1
ATOM 6903 C C . ARG A 1 884 ? 28.512 5.342 14.674 1.00 90.25 884 ARG A C 1
ATOM 6905 O O . ARG A 1 884 ? 28.192 4.328 14.066 1.00 90.25 884 ARG A O 1
ATOM 6912 N N . SER A 1 885 ? 29.780 5.723 14.834 1.00 87.50 885 SER A N 1
ATOM 6913 C CA . SER A 1 885 ? 30.902 4.908 14.355 1.00 87.50 885 SER A CA 1
ATOM 6914 C C . SER A 1 885 ? 30.907 3.527 15.011 1.00 87.50 885 SER A C 1
ATOM 6916 O O . SER A 1 885 ? 31.096 2.534 14.322 1.00 87.50 885 SER A O 1
ATOM 6918 N N . GLU A 1 886 ? 30.619 3.458 16.311 1.00 88.69 886 GLU A N 1
ATOM 6919 C CA . GLU A 1 886 ? 30.554 2.199 17.062 1.00 88.69 886 GLU A CA 1
ATOM 6920 C C . GLU A 1 886 ? 29.375 1.311 16.623 1.00 88.69 886 GLU A C 1
ATOM 6922 O O . GLU A 1 886 ? 29.527 0.104 16.453 1.00 88.69 886 GLU A O 1
ATOM 6927 N N . VAL A 1 887 ? 28.204 1.909 16.374 1.00 91.44 887 VAL A N 1
ATOM 6928 C CA . VAL A 1 887 ? 27.033 1.208 15.825 1.00 91.44 887 VAL A CA 1
ATOM 6929 C C . VAL A 1 887 ? 27.337 0.661 14.432 1.00 91.44 887 VAL A C 1
ATOM 6931 O O . VAL A 1 887 ? 27.002 -0.484 14.147 1.00 91.44 887 VAL A O 1
ATOM 6934 N N . ILE A 1 888 ? 27.978 1.447 13.564 1.00 92.50 888 ILE A N 1
ATOM 6935 C CA . ILE A 1 888 ? 28.349 0.992 12.220 1.00 92.50 888 ILE A CA 1
ATOM 6936 C C . ILE A 1 888 ? 29.357 -0.150 12.286 1.00 92.50 888 ILE A C 1
ATOM 6938 O O . ILE A 1 888 ? 29.160 -1.140 11.592 1.00 92.50 888 ILE A O 1
ATOM 6942 N N . GLU A 1 889 ? 30.375 -0.061 13.141 1.00 89.69 889 GLU A N 1
ATOM 6943 C CA . GLU A 1 889 ? 31.338 -1.145 13.361 1.00 89.69 889 GLU A CA 1
ATOM 6944 C C . GLU A 1 889 ? 30.631 -2.437 13.806 1.00 89.69 889 GLU A C 1
ATOM 6946 O O . GLU A 1 889 ? 30.825 -3.487 13.195 1.00 89.69 889 GLU A O 1
ATOM 6951 N N . PHE A 1 890 ? 29.721 -2.340 14.782 1.00 90.06 890 PHE A N 1
ATOM 6952 C CA . PHE A 1 890 ? 28.892 -3.457 15.244 1.00 90.06 890 PHE A CA 1
ATOM 6953 C C . PHE A 1 890 ? 28.042 -4.084 14.122 1.00 90.06 890 PHE A C 1
ATOM 6955 O O . PHE A 1 890 ? 27.988 -5.308 13.986 1.00 90.06 890 PHE A O 1
ATOM 6962 N N . LEU A 1 891 ? 27.371 -3.269 13.303 1.00 92.75 891 LEU A N 1
ATOM 6963 C CA . LEU A 1 891 ? 26.518 -3.767 12.219 1.00 92.75 891 LEU A CA 1
ATOM 6964 C C . LEU A 1 891 ? 27.337 -4.381 11.077 1.00 92.75 891 LEU A C 1
ATOM 6966 O O . LEU A 1 891 ? 26.971 -5.425 10.541 1.00 92.75 891 LEU A O 1
ATOM 6970 N N . VAL A 1 892 ? 28.463 -3.764 10.727 1.00 91.56 892 VAL A N 1
ATOM 6971 C CA . VAL A 1 892 ? 29.410 -4.255 9.720 1.00 91.56 892 VAL A CA 1
ATOM 6972 C C . VAL A 1 892 ? 30.004 -5.605 10.121 1.00 91.56 892 VAL A C 1
ATOM 6974 O O . VAL A 1 892 ? 30.102 -6.511 9.288 1.00 91.56 892 VAL A O 1
ATOM 6977 N N . GLU A 1 893 ? 30.376 -5.759 11.392 1.00 88.69 893 GLU A N 1
ATOM 6978 C CA . GLU A 1 893 ? 30.850 -7.025 11.950 1.00 88.69 893 GLU A CA 1
ATOM 6979 C C . GLU A 1 893 ? 29.783 -8.114 11.765 1.00 88.69 893 GLU A C 1
ATOM 6981 O O . GLU A 1 893 ? 30.078 -9.185 11.237 1.00 88.69 893 GLU A O 1
ATOM 6986 N N . ARG A 1 894 ? 28.513 -7.803 12.059 1.00 88.38 894 ARG A N 1
ATOM 6987 C CA . ARG A 1 894 ? 27.383 -8.730 11.875 1.00 88.38 894 ARG A CA 1
ATOM 6988 C C . ARG A 1 894 ? 27.126 -9.105 10.422 1.00 88.38 894 ARG A C 1
ATOM 6990 O O . ARG A 1 894 ? 26.844 -10.274 10.147 1.00 88.38 894 ARG A O 1
ATOM 6997 N N . VAL A 1 895 ? 27.238 -8.152 9.495 1.00 89.62 895 VAL A N 1
ATOM 6998 C CA . VAL A 1 895 ? 27.174 -8.436 8.051 1.00 89.62 895 VAL A CA 1
ATOM 6999 C C . VAL A 1 895 ? 28.295 -9.403 7.675 1.00 89.62 895 VAL A C 1
ATOM 7001 O O . VAL A 1 895 ? 28.027 -10.441 7.077 1.00 89.62 895 VAL A O 1
ATOM 7004 N N . SER A 1 896 ? 29.528 -9.115 8.092 1.00 87.19 896 SER A N 1
ATOM 7005 C CA . SER A 1 896 ? 30.710 -9.923 7.768 1.00 87.19 896 SER A CA 1
ATOM 7006 C C . SER A 1 896 ? 30.621 -11.350 8.329 1.00 87.19 896 SER A C 1
ATOM 7008 O O . SER A 1 896 ? 30.924 -12.319 7.630 1.00 87.19 896 SER A O 1
ATOM 7010 N N . GLU A 1 897 ? 30.161 -11.509 9.573 1.00 84.31 897 GLU A N 1
ATOM 7011 C CA . GLU A 1 897 ? 29.936 -12.814 10.209 1.00 84.31 897 GLU A CA 1
ATOM 7012 C C . GLU A 1 897 ? 28.863 -13.640 9.487 1.00 84.31 897 GLU A C 1
ATOM 7014 O O . GLU A 1 897 ? 28.999 -14.860 9.346 1.00 84.31 897 GLU A O 1
ATOM 7019 N N . SER A 1 898 ? 27.796 -12.975 9.041 1.00 83.94 898 SER A N 1
ATOM 7020 C CA . SER A 1 898 ? 26.613 -13.620 8.468 1.00 83.94 898 SER A CA 1
ATOM 7021 C C . SER A 1 898 ? 26.776 -13.930 6.979 1.00 83.94 898 SER A C 1
ATOM 7023 O O . SER A 1 898 ? 26.307 -14.973 6.528 1.00 83.94 898 SER A O 1
ATOM 7025 N N . MET A 1 899 ? 27.510 -13.099 6.230 1.00 82.25 899 MET A N 1
ATOM 7026 C CA . MET A 1 899 ? 27.821 -13.321 4.810 1.00 82.25 899 MET A CA 1
ATOM 7027 C C . MET A 1 899 ? 28.514 -14.667 4.567 1.00 82.25 899 MET A C 1
ATOM 7029 O O . MET A 1 899 ? 28.188 -15.368 3.614 1.00 82.25 899 MET A O 1
ATOM 7033 N N . ASN A 1 900 ? 29.402 -15.090 5.473 1.00 77.44 900 ASN A N 1
ATOM 7034 C CA . ASN A 1 900 ? 30.083 -16.388 5.384 1.00 77.44 900 ASN A CA 1
ATOM 7035 C C . ASN A 1 900 ? 29.153 -17.598 5.604 1.00 77.44 900 ASN A C 1
ATOM 7037 O O . ASN A 1 900 ? 29.562 -18.738 5.390 1.00 77.44 900 ASN A O 1
ATOM 7041 N N . ARG A 1 901 ? 27.920 -17.372 6.074 1.00 78.12 901 ARG A N 1
ATOM 7042 C CA . ARG A 1 901 ? 26.938 -18.414 6.412 1.00 78.12 901 ARG A CA 1
ATOM 7043 C C . ARG A 1 901 ? 25.752 -18.449 5.448 1.00 78.12 901 ARG A C 1
ATOM 7045 O O . ARG A 1 901 ? 24.849 -19.257 5.658 1.00 78.12 901 ARG A O 1
ATOM 7052 N N . VAL A 1 902 ? 25.735 -17.5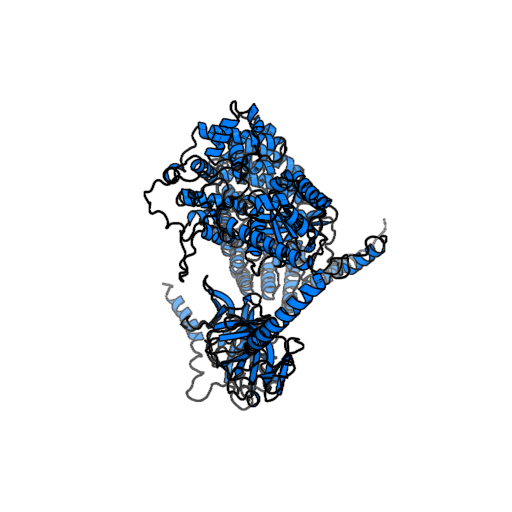96 4.422 1.00 78.75 902 VAL A N 1
ATOM 7053 C CA . VAL A 1 902 ? 24.657 -17.571 3.428 1.00 78.75 902 VAL A CA 1
ATOM 7054 C C . VAL A 1 902 ? 24.654 -18.882 2.644 1.00 78.75 902 VAL A C 1
ATOM 7056 O O . VAL A 1 902 ? 25.647 -19.268 2.034 1.00 78.75 902 VAL A O 1
ATOM 7059 N N . GLN A 1 903 ? 23.517 -19.574 2.674 1.00 73.94 903 GLN A N 1
ATOM 7060 C CA . GLN A 1 903 ? 23.312 -20.868 2.010 1.00 73.94 903 GLN A CA 1
ATOM 7061 C C . GLN A 1 903 ? 22.039 -20.911 1.163 1.00 73.94 903 GLN A C 1
ATOM 7063 O O . GLN A 1 903 ? 21.821 -21.876 0.440 1.00 73.94 903 GLN A O 1
ATOM 7068 N N . ASN A 1 904 ? 21.153 -19.927 1.301 1.00 70.19 904 ASN A N 1
ATOM 7069 C CA . ASN A 1 904 ? 19.887 -19.830 0.581 1.00 70.19 904 ASN A CA 1
ATOM 7070 C C . ASN A 1 904 ? 19.350 -18.390 0.630 1.00 70.19 904 ASN A C 1
ATOM 7072 O O . ASN A 1 904 ? 19.885 -17.530 1.336 1.00 70.19 904 ASN A O 1
ATOM 7076 N N . ILE A 1 905 ? 18.249 -18.150 -0.085 1.00 71.75 905 ILE A N 1
ATOM 7077 C CA . ILE A 1 905 ? 17.610 -16.833 -0.157 1.00 71.75 905 ILE A CA 1
ATOM 7078 C C . ILE A 1 905 ? 17.168 -16.302 1.214 1.00 71.75 905 ILE A C 1
ATOM 7080 O O . ILE A 1 905 ? 17.295 -15.112 1.463 1.00 71.75 905 ILE A O 1
ATOM 7084 N N . ALA A 1 906 ? 16.717 -17.155 2.139 1.00 73.06 906 ALA A N 1
ATOM 7085 C CA . ALA A 1 906 ? 16.302 -16.705 3.467 1.00 73.06 906 ALA A CA 1
ATOM 7086 C C . ALA A 1 906 ? 17.493 -16.154 4.269 1.00 73.06 906 ALA A C 1
ATOM 7088 O O . ALA A 1 906 ? 17.413 -15.056 4.807 1.00 73.06 906 ALA A O 1
ATOM 7089 N N . SER A 1 907 ? 18.630 -16.862 4.281 1.00 76.62 907 SER A N 1
ATOM 7090 C CA . SER A 1 907 ? 19.854 -16.375 4.939 1.00 76.62 907 SER A CA 1
ATOM 7091 C C . SER A 1 907 ? 20.409 -15.089 4.314 1.00 76.62 907 SER A C 1
ATOM 7093 O O . SER A 1 907 ? 20.936 -14.247 5.032 1.00 76.62 907 SER A O 1
ATOM 7095 N N . GLU A 1 908 ? 20.245 -14.902 3.001 1.00 78.81 908 GLU A N 1
ATOM 7096 C CA . GLU A 1 908 ? 20.613 -13.663 2.302 1.00 78.81 908 GLU A CA 1
ATOM 7097 C C . GLU A 1 908 ? 19.717 -12.489 2.734 1.00 78.81 908 GLU A C 1
ATOM 7099 O O . GLU A 1 908 ? 20.206 -11.390 2.996 1.00 78.81 908 GLU A O 1
ATOM 7104 N N . LEU A 1 909 ? 18.407 -12.722 2.878 1.00 80.44 909 LEU A N 1
ATOM 7105 C CA . LEU A 1 909 ? 17.467 -11.704 3.355 1.00 80.44 909 LEU A CA 1
ATOM 7106 C C . LEU A 1 909 ? 17.746 -11.289 4.806 1.00 80.44 909 LEU A C 1
ATOM 7108 O O . LEU A 1 909 ? 17.600 -10.111 5.125 1.00 80.44 909 LEU A O 1
ATOM 7112 N N . GLU A 1 910 ? 18.206 -12.203 5.664 1.00 81.50 910 GLU A N 1
ATOM 7113 C CA . GLU A 1 910 ? 18.635 -11.859 7.028 1.00 81.50 910 GLU A CA 1
ATOM 7114 C C . GLU A 1 910 ? 19.875 -10.950 7.034 1.00 81.50 910 GLU A C 1
ATOM 7116 O O . GLU A 1 910 ? 19.895 -9.945 7.746 1.00 81.50 910 GLU A O 1
ATOM 7121 N N . VAL A 1 911 ? 20.879 -11.224 6.189 1.00 86.25 911 VAL A N 1
ATOM 7122 C CA . VAL A 1 911 ? 22.036 -10.321 6.013 1.00 86.25 911 VAL A CA 1
ATOM 7123 C C . VAL A 1 911 ? 21.574 -8.959 5.496 1.00 86.25 911 VAL A C 1
ATOM 7125 O O . VAL A 1 911 ? 22.004 -7.913 5.994 1.00 86.25 911 VAL A O 1
ATOM 7128 N N . GLN A 1 912 ? 20.657 -8.958 4.527 1.00 88.44 912 GLN A N 1
ATOM 7129 C CA . GLN A 1 912 ? 20.131 -7.736 3.936 1.00 88.44 912 GLN A CA 1
ATOM 7130 C C . GLN A 1 912 ? 19.425 -6.839 4.958 1.00 88.44 912 GLN A C 1
ATOM 7132 O O . GLN A 1 912 ? 19.548 -5.622 4.850 1.00 88.44 912 GLN A O 1
ATOM 7137 N N . LYS A 1 913 ? 18.735 -7.385 5.969 1.00 87.44 913 LYS A N 1
ATOM 7138 C CA . LYS A 1 913 ? 18.133 -6.565 7.040 1.00 87.44 913 LYS A CA 1
ATOM 7139 C C . LYS A 1 913 ? 19.177 -5.707 7.760 1.00 87.44 913 LYS A C 1
ATOM 7141 O O . LYS A 1 913 ? 18.917 -4.542 8.059 1.00 87.44 913 LYS A O 1
ATOM 7146 N N . VAL A 1 914 ? 20.369 -6.258 8.002 1.00 91.62 914 VAL A N 1
ATOM 7147 C CA . VAL A 1 914 ? 21.482 -5.530 8.632 1.00 91.62 914 VAL A CA 1
ATOM 7148 C C . VAL A 1 914 ? 22.070 -4.497 7.667 1.00 91.62 914 VAL A C 1
ATOM 7150 O O . VAL A 1 914 ? 22.358 -3.373 8.074 1.00 91.62 914 VAL A O 1
ATOM 7153 N N . ILE A 1 915 ? 22.171 -4.826 6.373 1.00 92.12 915 ILE A N 1
ATOM 7154 C CA . ILE A 1 915 ? 22.574 -3.866 5.332 1.00 92.12 915 ILE A CA 1
ATOM 7155 C C . ILE A 1 915 ? 21.589 -2.691 5.263 1.00 92.12 915 ILE A C 1
ATOM 7157 O O . ILE A 1 915 ? 22.017 -1.538 5.293 1.00 92.12 915 ILE A O 1
ATOM 7161 N N . ASP A 1 916 ? 20.283 -2.962 5.228 1.00 91.62 916 ASP A N 1
ATOM 7162 C CA . ASP A 1 916 ? 19.223 -1.949 5.235 1.00 91.62 916 ASP A CA 1
ATOM 7163 C C . ASP A 1 916 ? 19.349 -1.032 6.466 1.00 91.62 916 ASP A C 1
ATOM 7165 O O . ASP A 1 916 ? 19.198 0.187 6.353 1.00 91.62 916 ASP A O 1
ATOM 7169 N N . LEU A 1 917 ? 19.706 -1.590 7.627 1.00 93.62 917 LEU A N 1
ATOM 7170 C CA . LEU A 1 917 ? 19.944 -0.825 8.849 1.00 93.62 917 LEU A CA 1
ATOM 7171 C C . LEU A 1 917 ? 21.186 0.079 8.752 1.00 93.62 917 LEU A C 1
ATOM 7173 O O . LEU A 1 917 ? 21.112 1.247 9.134 1.00 93.62 917 LEU A O 1
ATOM 7177 N N . CYS A 1 918 ? 22.298 -0.399 8.185 1.00 94.56 918 CYS A N 1
ATOM 7178 C CA . CYS A 1 918 ? 23.469 0.441 7.902 1.00 94.56 918 CYS A CA 1
ATOM 7179 C C . CYS A 1 918 ? 23.123 1.605 6.961 1.00 94.56 918 CYS A C 1
ATOM 7181 O O . CYS A 1 918 ? 23.530 2.745 7.201 1.00 94.56 918 CYS A O 1
ATOM 7183 N N . LEU A 1 919 ? 22.344 1.337 5.905 1.00 94.62 919 LEU A N 1
ATOM 7184 C CA . LEU A 1 919 ? 21.878 2.365 4.972 1.00 94.62 919 LEU A CA 1
ATOM 7185 C C . LEU A 1 919 ? 20.988 3.401 5.680 1.00 94.62 919 LEU A C 1
ATOM 7187 O O . LEU A 1 919 ? 21.153 4.604 5.463 1.00 94.62 919 LEU A O 1
ATOM 7191 N N . GLN A 1 920 ? 20.095 2.951 6.567 1.00 93.94 920 GLN A N 1
ATOM 7192 C CA . GLN A 1 920 ? 19.236 3.823 7.369 1.00 93.94 920 GLN A CA 1
ATOM 7193 C C . GLN A 1 920 ? 20.053 4.696 8.331 1.00 93.94 920 GLN A C 1
ATOM 7195 O O . GLN A 1 920 ? 19.817 5.901 8.399 1.00 93.94 920 GLN A O 1
ATOM 7200 N N . VAL A 1 921 ? 21.037 4.128 9.039 1.00 94.38 921 VAL A N 1
ATOM 7201 C CA . VAL A 1 921 ? 21.946 4.875 9.930 1.00 94.38 921 VAL A CA 1
ATOM 7202 C C . VAL A 1 921 ? 22.724 5.937 9.147 1.00 94.38 921 VAL A C 1
ATOM 7204 O O . VAL A 1 921 ? 22.817 7.088 9.586 1.00 94.38 921 VAL A O 1
ATOM 7207 N N . ASN A 1 922 ? 23.237 5.583 7.963 1.00 94.00 922 ASN A N 1
ATOM 7208 C CA . ASN A 1 922 ? 23.949 6.509 7.087 1.00 94.00 922 ASN A CA 1
ATOM 7209 C C . ASN A 1 922 ? 23.067 7.702 6.673 1.00 94.00 922 ASN A C 1
ATOM 7211 O O . ASN A 1 922 ? 23.494 8.859 6.775 1.00 94.00 922 ASN A O 1
ATOM 7215 N N . PHE A 1 923 ? 21.830 7.418 6.256 1.00 93.31 923 PHE A N 1
ATOM 7216 C CA . PHE A 1 923 ? 20.845 8.414 5.837 1.00 93.31 923 PHE A CA 1
ATOM 7217 C C . PHE A 1 923 ? 20.378 9.313 6.993 1.00 93.31 923 PHE A C 1
ATOM 7219 O O . PHE A 1 923 ? 20.462 10.538 6.896 1.00 93.31 923 P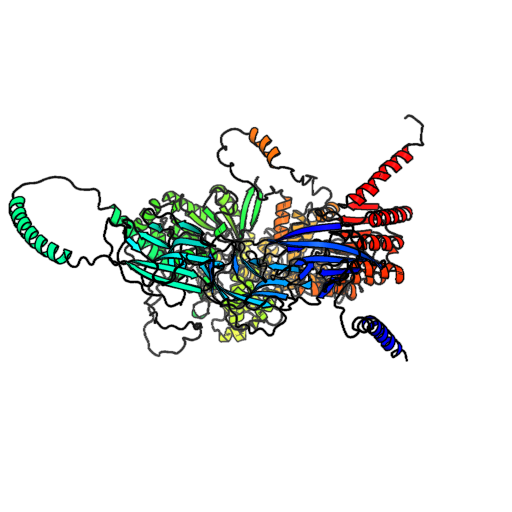HE A O 1
ATOM 7226 N N . GLU A 1 924 ? 19.934 8.730 8.109 1.00 92.50 924 GLU A N 1
ATOM 7227 C CA . GLU A 1 924 ? 19.416 9.469 9.271 1.00 92.50 924 GLU A CA 1
ATOM 7228 C C . GLU A 1 924 ? 20.495 10.344 9.911 1.00 92.50 924 GLU A C 1
ATOM 7230 O O . GLU A 1 924 ? 20.250 11.505 10.247 1.00 92.50 924 GLU A O 1
ATOM 7235 N N . GLY A 1 925 ? 21.726 9.832 9.997 1.00 89.88 925 GLY A N 1
ATOM 7236 C CA . GLY A 1 925 ? 22.878 10.586 10.481 1.00 89.88 925 GLY A CA 1
ATOM 7237 C C . GLY A 1 925 ? 23.375 11.678 9.525 1.00 89.88 925 GLY A C 1
ATOM 7238 O O . GLY A 1 925 ? 24.284 12.426 9.903 1.00 89.88 925 GLY A O 1
ATOM 7239 N N . LYS A 1 926 ? 22.819 11.773 8.305 1.00 91.00 926 LYS A N 1
ATOM 7240 C CA . LYS A 1 926 ? 23.270 12.662 7.218 1.00 91.00 926 LYS A CA 1
ATOM 7241 C C . LYS A 1 926 ? 24.787 12.590 7.014 1.00 91.00 926 LYS A C 1
ATOM 7243 O O . LYS A 1 926 ? 25.468 13.612 6.902 1.00 91.00 926 LYS A O 1
ATOM 7248 N N . CYS A 1 927 ? 25.322 11.372 7.029 1.00 90.06 927 CYS A N 1
ATOM 7249 C CA . CYS A 1 927 ? 26.758 11.127 7.162 1.00 90.06 927 CYS A CA 1
ATOM 7250 C C . CYS A 1 927 ? 27.553 11.479 5.899 1.00 90.06 927 CYS A C 1
ATOM 7252 O O . CYS A 1 927 ? 28.768 11.670 5.962 1.00 90.06 927 CYS A O 1
ATOM 7254 N N . LYS A 1 928 ? 26.880 11.600 4.750 1.00 90.00 928 LYS A N 1
ATOM 7255 C CA . LYS A 1 928 ? 27.527 11.758 3.445 1.00 90.00 928 LYS A CA 1
ATOM 7256 C C . LYS A 1 928 ? 28.575 10.651 3.254 1.00 90.00 928 LYS A C 1
ATOM 7258 O O . LYS A 1 928 ? 28.261 9.488 3.469 1.00 90.00 928 LYS A O 1
ATOM 7263 N N . CYS A 1 929 ? 29.815 11.002 2.914 1.00 89.25 929 CYS A N 1
ATOM 7264 C CA . CYS A 1 929 ? 30.901 10.046 2.713 1.00 89.25 929 CYS A CA 1
ATOM 7265 C C . CYS A 1 929 ? 31.632 9.634 4.009 1.00 89.25 929 CYS A C 1
ATOM 7267 O O . CYS A 1 929 ? 32.612 8.895 3.938 1.00 89.25 929 CYS A O 1
ATOM 7269 N N . SER A 1 930 ? 31.232 10.128 5.193 1.00 88.62 930 SER A N 1
ATOM 7270 C CA . SER A 1 930 ? 32.026 9.958 6.424 1.00 88.62 930 SER A CA 1
ATOM 7271 C C . SER A 1 930 ? 32.139 8.506 6.891 1.00 88.62 930 SER A C 1
ATOM 7273 O O . SER A 1 930 ? 33.108 8.165 7.557 1.00 88.62 930 SER A O 1
ATOM 7275 N N . LEU A 1 931 ? 31.149 7.673 6.559 1.00 90.38 931 LEU A N 1
ATOM 7276 C CA . LEU A 1 931 ? 31.092 6.256 6.930 1.00 90.38 931 LEU A CA 1
ATOM 7277 C C . LEU A 1 931 ? 31.589 5.326 5.819 1.00 90.38 931 LEU A C 1
ATOM 7279 O O . LEU A 1 931 ? 31.661 4.118 6.018 1.00 90.38 931 LEU A O 1
ATOM 7283 N N . ASN A 1 932 ? 31.941 5.854 4.644 1.00 91.62 932 ASN A N 1
ATOM 7284 C CA . ASN A 1 932 ? 32.271 5.028 3.484 1.00 91.62 932 ASN A CA 1
ATOM 7285 C C . ASN A 1 932 ? 33.428 4.066 3.766 1.00 91.62 932 ASN A C 1
ATOM 7287 O O . ASN A 1 932 ? 33.397 2.932 3.296 1.00 91.62 932 ASN A O 1
ATOM 7291 N N . LYS A 1 933 ? 34.428 4.493 4.551 1.00 88.94 933 LYS A N 1
ATOM 7292 C CA . LYS A 1 933 ? 35.563 3.645 4.937 1.00 88.94 933 LYS A CA 1
ATOM 7293 C C . LYS A 1 933 ? 35.103 2.374 5.655 1.00 88.94 933 LYS A C 1
ATOM 7295 O O . LYS A 1 933 ? 35.600 1.298 5.331 1.00 88.94 933 LYS A O 1
ATOM 7300 N N . ASP A 1 934 ? 34.151 2.512 6.569 1.00 88.69 934 ASP A N 1
ATOM 7301 C CA . ASP A 1 934 ? 33.626 1.412 7.375 1.00 88.69 934 ASP A CA 1
ATOM 7302 C C . ASP A 1 934 ? 32.660 0.551 6.543 1.00 88.69 934 ASP A C 1
ATOM 7304 O O . ASP A 1 934 ? 32.780 -0.675 6.513 1.00 88.69 934 ASP A O 1
ATOM 7308 N N . LEU A 1 935 ? 31.783 1.191 5.757 1.00 91.25 935 LEU A N 1
ATOM 7309 C CA . LEU A 1 935 ? 30.776 0.528 4.917 1.00 91.25 935 LEU A CA 1
ATOM 7310 C C . LEU A 1 935 ? 31.371 -0.301 3.762 1.00 91.25 935 LEU A C 1
ATOM 7312 O O . LEU A 1 935 ? 30.731 -1.246 3.312 1.00 91.25 935 LEU A O 1
ATOM 7316 N N . ARG A 1 936 ? 32.591 -0.002 3.284 1.00 88.81 936 ARG A N 1
ATOM 7317 C CA . ARG A 1 936 ? 33.283 -0.761 2.208 1.00 88.81 936 ARG A CA 1
ATOM 7318 C C . ARG A 1 936 ? 33.309 -2.271 2.444 1.00 88.81 936 ARG A C 1
ATOM 7320 O O . ARG A 1 936 ? 33.237 -3.049 1.496 1.00 88.81 936 ARG A O 1
ATOM 7327 N N . SER A 1 937 ? 33.469 -2.668 3.701 1.00 83.25 937 SER A N 1
ATOM 7328 C CA . SER A 1 937 ? 33.555 -4.068 4.125 1.00 83.25 937 SER A CA 1
ATOM 7329 C C . SER A 1 937 ? 32.250 -4.844 3.898 1.00 83.25 937 SER A C 1
ATOM 7331 O O . SER A 1 937 ? 32.297 -6.050 3.683 1.00 83.25 937 SER A O 1
ATOM 7333 N N . MET A 1 938 ? 31.105 -4.152 3.845 1.00 87.44 938 MET A N 1
ATOM 7334 C CA . MET A 1 938 ? 29.799 -4.746 3.539 1.00 87.44 938 MET A CA 1
ATOM 7335 C C . MET A 1 938 ? 29.644 -5.130 2.064 1.00 87.44 938 MET A C 1
ATOM 7337 O O . MET A 1 938 ? 28.682 -5.805 1.712 1.00 87.44 938 MET A O 1
ATOM 7341 N N . PHE A 1 939 ? 30.550 -4.675 1.192 1.00 86.81 939 PHE A N 1
ATOM 7342 C CA . PHE A 1 939 ? 30.509 -4.918 -0.249 1.00 86.81 939 PHE A CA 1
ATOM 7343 C C . PHE A 1 939 ? 31.722 -5.767 -0.655 1.00 86.81 939 PHE A C 1
ATOM 7345 O O . PHE A 1 939 ? 32.694 -5.234 -1.215 1.00 86.81 939 PHE A O 1
ATOM 7352 N N . PRO A 1 940 ? 31.722 -7.084 -0.365 1.00 79.88 940 PRO A N 1
ATOM 7353 C CA . PRO A 1 940 ? 32.810 -7.961 -0.774 1.00 79.88 940 PRO A CA 1
ATOM 7354 C C . PRO A 1 940 ? 32.992 -7.875 -2.292 1.00 79.88 940 PRO A C 1
ATOM 7356 O O . PRO A 1 940 ? 32.029 -7.805 -3.056 1.00 79.88 940 PRO A O 1
ATOM 7359 N N . GLU A 1 941 ? 34.249 -7.773 -2.728 1.00 84.19 941 GLU A N 1
ATOM 7360 C CA . GLU A 1 941 ? 34.641 -7.564 -4.133 1.00 84.19 941 GLU A CA 1
ATOM 7361 C C . GLU A 1 941 ? 34.101 -6.278 -4.797 1.00 84.19 941 GLU A C 1
ATOM 7363 O O . GLU A 1 941 ? 34.375 -6.033 -5.976 1.00 84.19 941 GLU A O 1
ATOM 7368 N N . GLY A 1 942 ? 33.412 -5.414 -4.043 1.00 89.75 942 GLY A N 1
ATOM 7369 C CA . GLY A 1 942 ? 32.715 -4.239 -4.557 1.00 89.75 942 GLY A CA 1
ATOM 7370 C C . GLY A 1 942 ? 31.303 -4.525 -5.069 1.00 89.75 942 GLY A C 1
ATOM 7371 O O . GLY A 1 942 ? 30.789 -3.750 -5.875 1.00 89.75 942 GLY A O 1
ATOM 7372 N N . ARG A 1 943 ? 30.677 -5.634 -4.670 1.00 88.94 943 ARG A N 1
ATOM 7373 C CA . ARG A 1 943 ? 29.318 -5.986 -5.097 1.00 88.94 943 ARG A CA 1
ATOM 7374 C C . ARG A 1 943 ? 28.294 -5.597 -4.033 1.00 88.94 943 ARG A C 1
ATOM 7376 O O . ARG A 1 943 ? 28.407 -6.016 -2.886 1.00 88.94 943 ARG A O 1
ATOM 7383 N N . LEU A 1 944 ? 27.275 -4.839 -4.435 1.00 91.19 944 LEU A N 1
ATOM 7384 C CA . LEU A 1 944 ? 26.083 -4.571 -3.636 1.00 91.19 944 LEU A CA 1
ATOM 7385 C C . LEU A 1 944 ? 24.877 -5.233 -4.288 1.00 91.19 944 LEU A C 1
ATOM 7387 O O . LEU A 1 944 ? 24.500 -4.877 -5.405 1.00 91.19 944 LEU A O 1
ATOM 7391 N N . ARG A 1 945 ? 24.255 -6.159 -3.561 1.00 88.56 945 ARG A N 1
ATOM 7392 C CA . ARG A 1 945 ? 23.047 -6.852 -3.986 1.00 88.56 945 ARG A CA 1
ATOM 7393 C C . ARG A 1 945 ? 21.907 -6.596 -3.021 1.00 88.56 945 ARG A C 1
ATOM 7395 O O . ARG A 1 945 ? 22.092 -6.720 -1.817 1.00 88.56 945 ARG A O 1
ATOM 7402 N N . LEU A 1 946 ? 20.741 -6.254 -3.560 1.00 90.19 946 LEU A N 1
ATOM 7403 C CA . LEU A 1 946 ? 19.534 -6.016 -2.781 1.00 90.19 946 LEU A CA 1
ATOM 7404 C C . LEU A 1 946 ? 18.316 -6.632 -3.474 1.00 90.19 946 LEU A C 1
ATOM 7406 O O . LEU A 1 946 ? 18.026 -6.378 -4.644 1.00 90.19 946 LEU A O 1
ATOM 7410 N N . PHE A 1 947 ? 17.567 -7.406 -2.707 1.00 86.00 947 PHE A N 1
ATOM 7411 C CA . PHE A 1 947 ? 16.331 -8.068 -3.078 1.00 86.00 947 PHE A CA 1
ATOM 7412 C C . PHE A 1 947 ? 15.117 -7.313 -2.546 1.00 86.00 947 PHE A C 1
ATOM 7414 O O . PHE A 1 947 ? 15.150 -6.703 -1.477 1.00 86.00 947 PHE A O 1
ATOM 7421 N N . GLY A 1 948 ? 14.014 -7.360 -3.284 1.00 83.56 948 GLY A N 1
ATOM 7422 C CA . GLY A 1 948 ? 12.738 -6.808 -2.859 1.00 83.56 948 GLY A CA 1
ATOM 7423 C C . GLY A 1 948 ? 12.718 -5.284 -2.820 1.00 83.56 948 GLY A C 1
ATOM 7424 O O . GLY A 1 948 ? 12.188 -4.709 -1.870 1.00 83.56 948 GLY A O 1
ATOM 7425 N N . ILE A 1 949 ? 13.313 -4.621 -3.815 1.00 88.44 949 ILE A N 1
ATOM 7426 C CA . ILE A 1 949 ? 13.471 -3.158 -3.848 1.00 88.44 949 ILE A CA 1
ATOM 7427 C C . ILE A 1 949 ? 12.143 -2.432 -3.625 1.00 88.44 949 ILE A C 1
ATOM 7429 O O . ILE A 1 949 ? 11.210 -2.564 -4.415 1.00 88.44 949 ILE A O 1
ATOM 7433 N N . SER A 1 950 ? 12.089 -1.620 -2.570 1.00 86.38 950 SER A N 1
ATOM 7434 C CA . SER A 1 950 ? 10.999 -0.692 -2.258 1.00 86.38 950 SER A CA 1
ATOM 7435 C C . SER A 1 950 ? 11.417 0.753 -2.543 1.00 86.38 950 SER A C 1
ATOM 7437 O O . SER A 1 950 ? 12.609 1.045 -2.682 1.00 86.38 950 SER A O 1
ATOM 7439 N N . ARG A 1 951 ? 10.452 1.686 -2.582 1.00 85.50 951 ARG A N 1
ATOM 7440 C CA . ARG A 1 951 ? 10.760 3.123 -2.734 1.00 85.50 951 ARG A CA 1
ATOM 7441 C C . ARG A 1 951 ? 11.709 3.628 -1.640 1.00 85.50 951 ARG A C 1
ATOM 7443 O O . ARG A 1 951 ? 12.692 4.300 -1.938 1.00 85.50 951 ARG A O 1
ATOM 7450 N N . HIS A 1 952 ? 11.462 3.214 -0.398 1.00 88.38 952 HIS A N 1
ATOM 7451 C CA . HIS A 1 952 ? 12.295 3.548 0.754 1.00 88.38 952 HIS A CA 1
ATOM 7452 C C . HIS A 1 952 ? 13.732 3.021 0.610 1.00 88.38 952 HIS A C 1
ATOM 7454 O O . HIS A 1 952 ? 14.681 3.789 0.746 1.00 88.38 952 HIS A O 1
ATOM 7460 N N . ARG A 1 953 ? 13.925 1.741 0.248 1.00 90.88 953 ARG A N 1
ATOM 7461 C CA . ARG A 1 953 ? 15.277 1.182 0.056 1.00 90.88 953 ARG A CA 1
ATOM 7462 C C . ARG A 1 953 ? 16.029 1.899 -1.065 1.00 90.88 953 ARG A C 1
ATOM 7464 O O . ARG A 1 953 ? 17.207 2.215 -0.915 1.00 90.88 953 ARG A O 1
ATOM 7471 N N . LEU A 1 954 ? 15.336 2.207 -2.163 1.00 91.12 954 LEU A N 1
ATOM 7472 C CA . LEU A 1 954 ? 15.917 2.933 -3.290 1.00 91.12 954 LEU A CA 1
ATOM 7473 C C . LEU A 1 954 ? 16.360 4.346 -2.888 1.00 91.12 954 LEU A C 1
ATOM 7475 O O . LEU A 1 954 ? 17.415 4.799 -3.323 1.00 91.12 954 LEU A O 1
ATOM 7479 N N . ARG A 1 955 ? 15.614 5.015 -2.003 1.00 90.75 955 ARG A N 1
ATOM 7480 C CA . ARG A 1 955 ? 15.994 6.309 -1.423 1.00 90.75 955 ARG A CA 1
ATOM 7481 C C . ARG A 1 955 ? 17.272 6.222 -0.590 1.00 90.75 955 ARG A C 1
ATOM 7483 O O . ARG A 1 955 ? 18.184 7.020 -0.801 1.00 90.75 955 ARG A O 1
ATOM 7490 N N . LEU A 1 956 ? 17.341 5.274 0.347 1.00 93.38 956 LEU A N 1
ATOM 7491 C CA . LEU A 1 956 ? 18.519 5.098 1.205 1.00 93.38 956 LEU A CA 1
ATOM 7492 C C . LEU A 1 956 ? 19.765 4.787 0.372 1.00 93.38 956 LEU A C 1
ATOM 7494 O O . LEU A 1 956 ? 20.826 5.374 0.583 1.00 93.38 956 LEU A O 1
ATOM 7498 N N . LEU A 1 957 ? 19.603 3.911 -0.622 1.00 93.94 957 LEU A N 1
ATOM 7499 C CA . LEU A 1 957 ? 20.650 3.600 -1.580 1.00 93.94 957 LEU A CA 1
ATOM 7500 C C . LEU A 1 957 ? 21.066 4.845 -2.371 1.00 93.94 957 LEU A C 1
ATOM 7502 O O . LEU A 1 957 ? 22.252 5.133 -2.457 1.00 93.94 957 LEU A O 1
ATOM 7506 N N . SER A 1 958 ? 20.115 5.616 -2.898 1.00 92.94 958 SER A N 1
ATOM 7507 C CA . SER A 1 958 ? 20.407 6.837 -3.665 1.00 92.94 958 SER A CA 1
ATOM 7508 C C . SER A 1 958 ? 21.250 7.829 -2.870 1.00 92.94 958 SER A C 1
ATOM 7510 O O . SER A 1 958 ? 22.183 8.397 -3.429 1.00 92.94 958 SER A O 1
ATOM 7512 N N . TYR A 1 959 ? 20.963 7.989 -1.573 1.00 93.44 959 TYR A N 1
ATOM 7513 C CA . TYR A 1 959 ? 21.738 8.843 -0.673 1.00 93.44 959 TYR A CA 1
ATOM 7514 C C . TYR A 1 959 ? 23.169 8.330 -0.455 1.00 93.44 959 TYR A C 1
ATOM 7516 O O . TYR A 1 959 ? 24.115 9.115 -0.469 1.00 93.44 959 TYR A O 1
ATOM 7524 N N . LEU A 1 960 ? 23.347 7.013 -0.280 1.00 94.44 960 LEU A N 1
ATOM 7525 C CA . LEU A 1 960 ? 24.682 6.411 -0.210 1.00 94.44 960 LEU A CA 1
ATOM 7526 C C . LEU A 1 960 ? 25.459 6.658 -1.512 1.00 94.44 960 LEU A C 1
ATOM 7528 O O . LEU A 1 960 ? 26.620 7.055 -1.466 1.00 94.44 960 LEU A O 1
ATOM 7532 N N . LEU A 1 961 ? 24.815 6.440 -2.662 1.00 93.62 961 LEU A N 1
ATOM 7533 C CA . LEU A 1 961 ? 25.445 6.566 -3.976 1.00 93.62 961 LEU A CA 1
ATOM 7534 C C . LEU A 1 961 ? 25.778 8.021 -4.334 1.00 93.62 961 LEU A C 1
ATOM 7536 O O . LEU A 1 961 ? 26.849 8.274 -4.877 1.00 93.62 961 LEU A O 1
ATOM 7540 N N . GLU A 1 962 ? 24.922 8.981 -3.968 1.00 92.12 962 GLU A N 1
ATOM 7541 C CA . GLU A 1 962 ? 25.171 10.427 -4.126 1.00 92.12 962 GLU A CA 1
ATOM 7542 C C . GLU A 1 962 ? 26.457 10.867 -3.404 1.00 92.12 962 GLU A C 1
ATOM 7544 O O . GLU A 1 962 ? 27.130 11.814 -3.810 1.00 92.12 962 GLU A O 1
ATOM 7549 N N . HIS A 1 963 ? 26.822 10.157 -2.337 1.00 92.50 963 HIS A N 1
ATOM 7550 C CA . HIS A 1 963 ? 27.998 10.426 -1.517 1.00 92.50 963 HIS A CA 1
ATOM 7551 C C . HIS A 1 963 ? 29.030 9.294 -1.559 1.00 92.50 963 HIS A C 1
ATOM 7553 O O . HIS A 1 963 ? 29.841 9.156 -0.639 1.00 92.50 963 HIS A O 1
ATOM 7559 N N . ALA A 1 964 ? 29.019 8.485 -2.621 1.00 90.19 964 ALA A N 1
ATOM 7560 C CA . ALA A 1 964 ? 29.944 7.370 -2.775 1.00 90.19 964 ALA A CA 1
ATOM 7561 C C . ALA A 1 964 ? 31.391 7.825 -2.974 1.00 90.19 964 ALA A C 1
ATOM 7563 O O . ALA A 1 964 ? 32.306 7.099 -2.599 1.00 90.19 964 ALA A O 1
ATOM 7564 N N . GLU A 1 965 ? 31.611 9.008 -3.546 1.00 85.25 965 GLU A N 1
ATOM 7565 C CA . GLU A 1 965 ? 32.932 9.615 -3.688 1.00 85.25 965 GLU A CA 1
ATOM 7566 C C . GLU A 1 965 ? 33.103 10.743 -2.662 1.00 85.25 965 GLU A C 1
ATOM 7568 O O . GLU A 1 965 ? 32.205 11.559 -2.444 1.00 85.25 965 GLU A O 1
ATOM 7573 N N . GLY A 1 966 ? 34.251 10.759 -1.985 1.00 80.19 966 GLY A N 1
ATOM 7574 C CA . GLY A 1 966 ? 34.600 11.755 -0.979 1.00 80.19 966 GLY A CA 1
ATOM 7575 C C . GLY A 1 966 ? 35.708 12.706 -1.446 1.00 80.19 966 GLY A C 1
ATOM 7576 O O . GLY A 1 966 ? 36.261 12.550 -2.532 1.00 80.19 966 GLY A O 1
ATOM 7577 N N . PRO A 1 967 ? 36.090 13.687 -0.608 1.00 75.56 967 PRO A N 1
ATOM 7578 C CA . PRO A 1 967 ? 37.175 14.626 -0.917 1.00 75.56 967 PRO A CA 1
ATOM 7579 C C . PRO A 1 967 ? 38.562 13.960 -0.994 1.00 75.56 967 PRO A C 1
ATOM 7581 O O . PRO A 1 967 ? 39.503 14.559 -1.506 1.00 75.56 967 PRO A O 1
ATOM 7584 N N . SER A 1 968 ? 38.701 12.731 -0.489 1.00 78.88 968 SER A N 1
ATOM 7585 C CA . SER A 1 968 ? 39.891 11.893 -0.619 1.00 78.88 968 SER A CA 1
ATOM 7586 C C . SER A 1 968 ? 39.502 10.495 -1.103 1.00 78.88 968 SER A C 1
ATOM 7588 O O . SER A 1 968 ? 38.422 9.993 -0.791 1.00 78.88 968 SER A O 1
ATOM 7590 N N . THR A 1 969 ? 40.405 9.833 -1.830 1.00 75.44 969 THR A N 1
ATOM 7591 C CA . THR A 1 969 ? 40.198 8.470 -2.354 1.00 75.44 969 THR A CA 1
ATOM 7592 C C . THR A 1 969 ? 39.955 7.437 -1.252 1.00 75.44 969 THR A C 1
ATOM 7594 O O . THR A 1 969 ? 39.246 6.455 -1.464 1.00 75.44 969 THR A O 1
ATOM 7597 N N . ASP A 1 970 ? 40.479 7.675 -0.048 1.00 75.81 970 ASP A N 1
ATOM 7598 C CA . ASP A 1 970 ? 40.239 6.849 1.141 1.00 75.81 970 ASP A CA 1
ATOM 7599 C C . ASP A 1 970 ? 38.793 6.901 1.656 1.00 75.81 970 ASP A C 1
ATOM 7601 O O . ASP A 1 970 ? 38.381 6.011 2.398 1.00 75.81 970 ASP A O 1
ATOM 7605 N N . CYS A 1 971 ? 38.005 7.877 1.205 1.00 77.81 971 CYS A N 1
ATOM 7606 C CA . CYS A 1 971 ? 36.583 8.006 1.511 1.00 77.81 971 CYS A CA 1
ATOM 7607 C C . CYS A 1 971 ? 35.672 7.480 0.387 1.00 77.81 971 CYS A C 1
ATOM 7609 O O . CYS A 1 971 ? 34.455 7.570 0.515 1.00 77.81 971 CYS A O 1
ATOM 7611 N N . ASN A 1 972 ? 36.210 6.940 -0.713 1.00 88.81 972 ASN A N 1
ATOM 7612 C CA . ASN A 1 972 ? 35.385 6.458 -1.830 1.00 88.81 972 ASN A CA 1
ATOM 7613 C C . ASN A 1 972 ? 34.833 5.052 -1.572 1.00 88.81 972 ASN A C 1
ATOM 7615 O O . ASN A 1 972 ? 35.560 4.190 -1.094 1.00 88.81 972 ASN A O 1
ATOM 7619 N N . LEU A 1 973 ? 33.597 4.743 -1.932 1.00 90.12 973 LEU A N 1
ATOM 7620 C CA . LEU A 1 973 ? 33.122 3.360 -1.912 1.00 90.12 973 LEU A CA 1
ATOM 7621 C C . LEU A 1 973 ? 33.863 2.511 -2.957 1.00 90.12 973 LEU A C 1
ATOM 7623 O O . LEU A 1 973 ? 34.290 2.994 -4.003 1.00 90.12 973 LEU A O 1
ATOM 7627 N N . ASN A 1 974 ? 34.007 1.219 -2.674 1.00 89.38 974 ASN A N 1
ATOM 7628 C CA . ASN A 1 974 ? 34.654 0.236 -3.547 1.00 89.38 974 ASN A CA 1
ATOM 7629 C C . ASN A 1 974 ? 33.670 -0.429 -4.531 1.00 89.38 974 ASN A C 1
ATOM 7631 O O . ASN A 1 974 ? 33.957 -1.520 -5.017 1.00 89.38 974 ASN A O 1
ATOM 7635 N N . LEU A 1 975 ? 32.523 0.199 -4.813 1.00 92.19 975 LEU A N 1
ATOM 7636 C CA . LEU A 1 975 ? 31.446 -0.387 -5.614 1.00 92.19 975 LEU A CA 1
ATOM 7637 C C . LEU A 1 975 ? 31.857 -0.570 -7.085 1.00 92.19 975 LEU A C 1
ATOM 7639 O O . LEU A 1 975 ? 32.197 0.385 -7.781 1.00 92.19 975 LEU A O 1
ATOM 7643 N N . LYS A 1 976 ? 31.778 -1.814 -7.555 1.00 94.25 976 LYS A N 1
ATOM 7644 C CA . LYS A 1 976 ? 31.972 -2.249 -8.946 1.00 94.25 976 LYS A CA 1
ATOM 7645 C C . LYS A 1 976 ? 30.685 -2.794 -9.558 1.00 94.25 976 LYS A C 1
ATOM 7647 O O . LYS A 1 976 ? 30.478 -2.657 -10.759 1.00 94.25 976 LYS A O 1
ATOM 7652 N N . SER A 1 977 ? 29.806 -3.371 -8.739 1.00 94.88 977 SER A N 1
ATOM 7653 C CA . SER A 1 977 ? 28.550 -3.946 -9.205 1.00 94.88 977 SER A CA 1
ATOM 7654 C C . SER A 1 977 ? 27.385 -3.575 -8.297 1.00 94.88 977 SER A C 1
ATOM 7656 O O . SER A 1 977 ? 27.490 -3.679 -7.075 1.00 94.88 977 SER A O 1
ATOM 7658 N N . ILE A 1 978 ? 26.279 -3.153 -8.913 1.00 95.31 978 ILE A N 1
ATOM 7659 C CA . ILE A 1 978 ? 24.999 -2.903 -8.246 1.00 95.31 978 ILE A CA 1
ATOM 7660 C C . ILE A 1 978 ? 23.962 -3.851 -8.843 1.00 95.31 978 ILE A C 1
ATOM 7662 O O . ILE A 1 978 ? 23.734 -3.831 -10.053 1.00 95.31 978 ILE A O 1
ATOM 7666 N N . GLU A 1 979 ? 23.340 -4.661 -7.990 1.00 92.94 979 GLU A N 1
ATOM 7667 C CA . GLU A 1 979 ? 22.368 -5.682 -8.373 1.00 92.94 979 GLU A CA 1
ATOM 7668 C C . GLU A 1 979 ? 21.076 -5.522 -7.566 1.00 92.94 979 GLU A C 1
ATOM 7670 O O . GLU A 1 979 ? 21.025 -5.802 -6.369 1.00 92.94 979 GLU A O 1
ATOM 7675 N N . LEU A 1 980 ? 20.027 -5.037 -8.221 1.00 93.12 980 LEU A N 1
ATOM 7676 C CA . LEU A 1 980 ? 18.749 -4.699 -7.615 1.00 93.12 980 LEU A CA 1
ATOM 7677 C C . LEU A 1 980 ? 17.650 -5.586 -8.200 1.00 93.12 980 LEU A C 1
ATOM 7679 O O . LEU A 1 980 ? 17.450 -5.599 -9.414 1.00 93.12 980 LEU A O 1
ATOM 7683 N N . PHE A 1 981 ? 16.919 -6.292 -7.337 1.00 86.94 981 PHE A N 1
ATOM 7684 C CA . PHE A 1 981 ? 15.886 -7.243 -7.751 1.00 86.94 981 PHE A CA 1
ATOM 7685 C C . PHE A 1 981 ? 14.515 -6.884 -7.184 1.00 86.94 981 PHE A C 1
ATOM 7687 O O . PHE A 1 981 ? 14.338 -6.764 -5.967 1.00 86.94 981 PHE A O 1
ATOM 7694 N N . ARG A 1 982 ? 13.525 -6.762 -8.068 1.00 86.12 982 ARG A N 1
ATOM 7695 C CA . ARG A 1 982 ? 12.110 -6.594 -7.737 1.00 86.12 982 ARG A CA 1
ATOM 7696 C C . ARG A 1 982 ? 11.295 -7.734 -8.370 1.00 86.12 982 ARG A C 1
ATOM 7698 O O . ARG A 1 982 ? 11.430 -8.001 -9.557 1.00 86.12 982 ARG A O 1
ATOM 7705 N N . PHE A 1 983 ? 10.468 -8.400 -7.571 1.00 75.31 983 PHE A N 1
ATOM 7706 C CA . PHE A 1 983 ? 9.748 -9.636 -7.879 1.00 75.31 983 PHE A CA 1
ATOM 7707 C C . PHE A 1 983 ? 8.243 -9.377 -8.006 1.00 75.31 983 PHE A C 1
ATOM 7709 O O . PHE A 1 983 ? 7.628 -8.890 -7.052 1.00 75.31 983 PHE A O 1
ATOM 7716 N N . GLU A 1 984 ? 7.634 -9.766 -9.130 1.00 64.69 984 GLU A N 1
ATOM 7717 C CA . GLU A 1 984 ? 6.176 -9.865 -9.269 1.00 64.69 984 GLU A CA 1
ATOM 7718 C C . GLU A 1 984 ? 5.711 -11.335 -9.278 1.00 64.69 984 GLU A C 1
ATOM 7720 O O . GLU A 1 984 ? 6.484 -12.250 -9.553 1.00 64.69 984 GLU A O 1
ATOM 7725 N N . GLN A 1 985 ? 4.426 -11.574 -8.972 1.00 53.84 985 GLN A N 1
ATOM 7726 C CA . GLN A 1 985 ? 3.855 -12.907 -8.689 1.00 53.84 985 GLN A CA 1
ATOM 7727 C C . GLN A 1 985 ? 4.037 -13.945 -9.817 1.00 53.84 985 GLN A C 1
ATOM 7729 O O . GLN A 1 985 ? 3.944 -15.142 -9.560 1.00 53.84 985 GLN A O 1
ATOM 7734 N N . HIS A 1 986 ? 4.290 -13.506 -11.051 1.00 55.09 986 HIS A N 1
ATOM 7735 C CA . HIS A 1 986 ? 4.376 -14.366 -12.235 1.00 55.09 986 HIS A CA 1
ATOM 7736 C C . HIS A 1 986 ? 5.799 -14.548 -12.777 1.00 55.09 986 HIS A C 1
ATOM 7738 O O . HIS A 1 986 ? 5.961 -15.275 -13.748 1.00 55.09 986 HIS A O 1
ATOM 7744 N N . ASP A 1 987 ? 6.806 -13.931 -12.154 1.00 59.41 987 ASP A N 1
ATOM 7745 C CA . ASP A 1 987 ? 8.162 -13.833 -12.716 1.00 59.41 987 ASP A CA 1
ATOM 7746 C C . ASP A 1 987 ? 9.138 -14.855 -12.086 1.00 59.41 987 ASP A C 1
ATOM 7748 O O . ASP A 1 987 ? 10.354 -14.770 -12.255 1.00 59.41 987 ASP A O 1
ATOM 7752 N N . TRP A 1 988 ? 8.619 -15.797 -11.286 1.00 61.78 988 TRP A N 1
ATOM 7753 C CA . TRP A 1 988 ? 9.433 -16.696 -10.460 1.00 61.78 988 TRP A CA 1
ATOM 7754 C C . TRP A 1 988 ? 10.285 -17.668 -11.280 1.00 61.78 988 TRP A C 1
ATOM 7756 O O . TRP A 1 988 ? 11.444 -17.896 -10.945 1.00 61.78 988 TRP A O 1
ATOM 7766 N N . GLU A 1 989 ? 9.734 -18.218 -12.364 1.00 59.47 989 GLU A N 1
ATOM 7767 C CA . GLU A 1 989 ? 10.453 -19.182 -13.202 1.00 59.47 989 GLU A CA 1
ATOM 7768 C C . GLU A 1 989 ? 11.646 -18.521 -13.924 1.00 59.47 989 GLU A C 1
ATOM 7770 O O . GLU A 1 989 ? 12.692 -19.140 -14.081 1.00 59.47 989 GLU A O 1
ATOM 7775 N N . GLU A 1 990 ? 11.525 -17.252 -14.322 1.00 62.56 990 GLU A N 1
ATOM 7776 C CA . GLU A 1 990 ? 12.592 -16.455 -14.943 1.00 62.56 990 GLU A CA 1
ATOM 7777 C C . GLU A 1 990 ? 13.660 -16.010 -13.933 1.00 62.56 990 GLU A C 1
ATOM 7779 O O . GLU A 1 990 ? 14.826 -15.814 -14.272 1.00 62.56 990 GLU A O 1
ATOM 7784 N N . ILE A 1 991 ? 13.257 -15.833 -12.680 1.00 63.06 991 ILE A N 1
ATOM 7785 C CA . ILE A 1 991 ? 14.121 -15.425 -11.570 1.00 63.06 991 ILE A CA 1
ATOM 7786 C C . ILE A 1 991 ? 14.931 -16.597 -11.023 1.00 63.06 991 ILE A C 1
ATOM 7788 O O . ILE A 1 991 ? 16.056 -16.403 -10.559 1.00 63.06 991 ILE A O 1
ATOM 7792 N N . GLN A 1 992 ? 14.379 -17.807 -11.098 1.00 61.69 992 GLN A N 1
ATOM 7793 C CA . GLN A 1 992 ? 15.038 -19.033 -10.670 1.00 61.69 992 GLN A CA 1
ATOM 7794 C C . GLN A 1 992 ? 16.424 -19.193 -11.316 1.00 61.69 992 GLN A C 1
ATOM 7796 O O . GLN A 1 992 ? 17.368 -19.544 -10.616 1.00 61.69 992 GLN A O 1
ATOM 7801 N N . GLU A 1 993 ? 16.576 -18.829 -12.594 1.00 63.19 993 GLU A N 1
ATOM 7802 C CA . GLU A 1 993 ? 17.861 -18.839 -13.313 1.00 63.19 993 GLU A CA 1
ATOM 7803 C C . GLU A 1 993 ? 18.952 -18.037 -12.567 1.00 63.19 993 GLU A C 1
ATOM 7805 O O . GLU A 1 993 ? 20.073 -18.513 -12.391 1.00 63.19 993 GLU A O 1
ATOM 7810 N N . TYR A 1 994 ? 18.622 -16.844 -12.053 1.00 63.38 994 TYR A N 1
ATOM 7811 C CA . TYR A 1 994 ? 19.567 -16.029 -11.273 1.00 63.38 994 TYR A CA 1
ATOM 7812 C C . TYR A 1 994 ? 19.888 -16.630 -9.910 1.00 63.38 994 TYR A C 1
ATOM 7814 O O . TYR A 1 994 ? 21.016 -16.516 -9.427 1.00 63.38 994 TYR A O 1
ATOM 7822 N N . LEU A 1 995 ? 18.883 -17.208 -9.251 1.00 63.44 995 LEU A N 1
ATOM 7823 C CA . LEU A 1 995 ? 19.060 -17.790 -7.925 1.00 63.44 995 LEU A CA 1
ATOM 7824 C C . LEU A 1 995 ? 19.914 -19.061 -7.994 1.00 63.44 995 LEU A C 1
ATOM 7826 O O . LEU A 1 995 ? 20.738 -19.286 -7.108 1.00 63.44 995 LEU A O 1
ATOM 7830 N N . GLU A 1 996 ? 19.777 -19.842 -9.067 1.00 62.06 996 GLU A N 1
ATOM 7831 C CA . GLU A 1 996 ? 20.593 -21.027 -9.340 1.00 62.06 996 GLU A CA 1
ATOM 7832 C C . GLU A 1 996 ? 22.045 -20.682 -9.704 1.00 62.06 996 GLU A C 1
ATOM 7834 O O . GLU A 1 996 ? 22.953 -21.376 -9.245 1.00 62.06 996 GLU A O 1
ATOM 7839 N N . GLU A 1 997 ? 22.287 -19.594 -10.453 1.00 60.00 997 GLU A N 1
ATOM 7840 C CA . GLU A 1 997 ? 23.643 -19.071 -10.715 1.00 60.00 997 GLU A CA 1
ATOM 7841 C C . GLU A 1 997 ? 24.357 -18.684 -9.405 1.00 60.00 997 GLU A C 1
ATOM 7843 O O . GLU A 1 997 ? 25.573 -18.840 -9.277 1.00 60.00 997 GLU A O 1
ATOM 7848 N N . PHE A 1 998 ? 23.604 -18.190 -8.418 1.00 56.00 998 PHE A N 1
ATOM 7849 C CA . PHE A 1 998 ? 24.156 -17.671 -7.169 1.00 56.00 998 PHE A CA 1
ATOM 7850 C C . PHE A 1 998 ? 24.331 -18.727 -6.074 1.00 56.00 998 PHE A C 1
ATOM 7852 O O . PHE A 1 998 ? 25.364 -18.744 -5.404 1.00 56.00 998 PHE A O 1
ATOM 7859 N N . VAL A 1 999 ? 23.346 -19.604 -5.880 1.00 55.59 999 VAL A N 1
ATOM 7860 C CA . VAL A 1 999 ? 23.411 -20.666 -4.872 1.00 55.59 999 VAL A CA 1
ATOM 7861 C C . VAL A 1 999 ? 23.111 -22.011 -5.533 1.00 55.59 999 VAL A C 1
ATOM 7863 O O . VAL A 1 999 ? 21.963 -22.476 -5.512 1.00 55.59 999 VAL A O 1
ATOM 7866 N N . PRO A 1 1000 ? 24.135 -22.661 -6.114 1.00 47.53 1000 PRO A N 1
ATOM 7867 C CA . PRO A 1 1000 ? 23.973 -23.940 -6.788 1.00 47.53 1000 PRO A CA 1
ATOM 7868 C C . PRO A 1 1000 ? 23.383 -24.988 -5.836 1.00 47.53 1000 PRO A C 1
ATOM 7870 O O . PRO A 1 1000 ? 23.961 -25.298 -4.795 1.00 47.53 1000 PRO A O 1
ATOM 7873 N N . GLY A 1 1001 ? 22.216 -25.536 -6.178 1.00 46.41 1001 GLY A N 1
ATOM 7874 C CA . GLY A 1 1001 ? 21.533 -26.552 -5.370 1.00 46.41 1001 GLY A CA 1
ATOM 7875 C C . GLY A 1 1001 ? 20.711 -26.029 -4.183 1.00 46.41 1001 GLY A C 1
ATOM 7876 O O . GLY A 1 1001 ? 20.196 -26.855 -3.427 1.00 46.41 1001 GLY A O 1
ATOM 7877 N N . SER A 1 1002 ? 20.549 -24.705 -4.031 1.00 45.47 1002 SER A N 1
ATOM 7878 C CA . SER A 1 1002 ? 19.590 -24.105 -3.080 1.00 45.47 1002 SER A CA 1
ATOM 7879 C C . SER A 1 1002 ? 18.172 -24.610 -3.321 1.00 45.47 1002 SER A C 1
ATOM 7881 O O . SER A 1 1002 ? 17.492 -25.030 -2.389 1.00 45.47 1002 SER A O 1
ATOM 7883 N N . ILE A 1 1003 ? 17.793 -24.668 -4.594 1.00 44.97 1003 ILE A N 1
ATOM 7884 C CA . ILE A 1 1003 ? 16.531 -25.210 -5.059 1.00 44.97 1003 ILE A CA 1
ATOM 7885 C C . ILE A 1 1003 ? 16.826 -26.644 -5.492 1.00 44.97 1003 ILE A C 1
ATOM 7887 O O . ILE A 1 1003 ? 17.280 -26.909 -6.608 1.00 44.97 1003 ILE A O 1
ATOM 7891 N N . LYS A 1 1004 ? 16.604 -27.623 -4.604 1.00 38.53 1004 LYS A N 1
ATOM 7892 C CA . LYS A 1 1004 ? 16.463 -29.005 -5.087 1.00 38.53 1004 LYS A CA 1
ATOM 7893 C C . LYS A 1 1004 ? 15.330 -28.957 -6.100 1.00 38.53 1004 LYS A C 1
ATOM 7895 O O . LYS A 1 1004 ? 14.267 -28.453 -5.762 1.00 38.53 1004 LYS A O 1
ATOM 7900 N N . SER A 1 1005 ? 15.551 -29.483 -7.303 1.00 33.53 1005 SER A N 1
ATOM 7901 C CA . SER A 1 1005 ? 14.520 -29.704 -8.321 1.00 33.53 1005 SER A CA 1
ATOM 7902 C C . SER A 1 1005 ? 13.408 -30.627 -7.780 1.00 33.53 1005 SER A C 1
ATOM 7904 O O . SER A 1 1005 ? 13.205 -31.752 -8.233 1.00 33.53 1005 SER A O 1
ATOM 7906 N N . THR A 1 1006 ? 12.609 -30.161 -6.830 1.00 28.56 1006 THR A N 1
ATOM 7907 C CA . THR A 1 1006 ? 11.174 -30.268 -6.959 1.00 28.56 1006 THR A CA 1
ATOM 7908 C C . THR A 1 1006 ? 10.859 -29.374 -8.127 1.00 28.56 1006 THR A C 1
ATOM 7910 O O . THR A 1 1006 ? 10.694 -28.168 -7.993 1.00 28.56 1006 THR A O 1
ATOM 7913 N N . THR A 1 1007 ? 10.824 -29.995 -9.304 1.00 28.05 1007 THR A N 1
ATOM 7914 C CA . THR A 1 1007 ? 9.972 -29.539 -10.383 1.00 28.05 1007 THR A CA 1
ATOM 7915 C C . THR A 1 1007 ? 8.745 -28.948 -9.700 1.00 28.05 1007 THR A C 1
ATOM 7917 O O . THR A 1 1007 ? 8.043 -29.674 -8.982 1.00 28.05 1007 THR A O 1
ATOM 7920 N N . CYS A 1 1008 ? 8.486 -27.657 -9.885 1.00 30.91 1008 CYS A N 1
ATOM 7921 C CA . CYS A 1 1008 ? 7.127 -27.171 -9.787 1.00 30.91 1008 CYS A CA 1
ATOM 7922 C C . CYS A 1 1008 ? 6.411 -27.892 -10.935 1.00 30.91 1008 CYS A C 1
ATOM 7924 O O . CYS A 1 1008 ? 6.195 -27.357 -12.018 1.00 30.91 1008 CYS A O 1
ATOM 7926 N N . LYS A 1 1009 ? 6.165 -29.203 -10.766 1.00 26.69 1009 LYS A N 1
ATOM 7927 C CA . LYS A 1 1009 ? 5.217 -29.934 -11.570 1.00 26.69 1009 LYS A CA 1
ATOM 7928 C C . LYS A 1 1009 ? 4.001 -29.078 -11.332 1.00 26.69 1009 LYS A C 1
ATOM 7930 O O . LYS A 1 1009 ? 3.485 -29.060 -10.215 1.00 26.69 1009 LYS A O 1
ATOM 7935 N N . ARG A 1 1010 ? 3.546 -28.373 -12.369 1.00 30.36 1010 ARG A N 1
ATOM 7936 C CA . ARG A 1 1010 ? 2.114 -28.206 -12.547 1.00 30.36 1010 ARG A CA 1
ATOM 7937 C C . ARG A 1 1010 ? 1.568 -29.592 -12.260 1.00 30.36 1010 ARG A C 1
ATOM 7939 O O . ARG A 1 1010 ? 1.759 -30.505 -13.064 1.00 30.36 1010 ARG A O 1
ATOM 7946 N N . LEU A 1 1011 ? 1.056 -29.793 -11.049 1.00 27.92 1011 LEU A N 1
ATOM 7947 C CA . LEU A 1 1011 ? 0.332 -30.989 -10.691 1.00 27.92 1011 LEU A CA 1
ATOM 7948 C C . LEU A 1 1011 ? -0.836 -30.933 -11.653 1.00 27.92 1011 LEU A C 1
ATOM 7950 O O . LEU A 1 1011 ? -1.799 -30.200 -11.449 1.00 27.92 1011 LEU A O 1
ATOM 7954 N N . HIS A 1 1012 ? -0.683 -31.610 -12.785 1.00 32.81 1012 HIS A N 1
ATOM 7955 C CA . HIS A 1 1012 ? -1.768 -31.849 -13.697 1.00 32.81 1012 HIS A CA 1
ATOM 7956 C C . HIS A 1 1012 ? -2.689 -32.749 -12.890 1.00 32.81 1012 HIS A C 1
ATOM 7958 O O . HIS A 1 1012 ? -2.458 -33.945 -12.746 1.00 32.81 1012 HIS A O 1
ATOM 7964 N N . ASN A 1 1013 ? -3.672 -32.108 -12.260 1.00 31.23 1013 ASN A N 1
ATOM 7965 C CA . ASN A 1 1013 ? -4.622 -32.707 -11.342 1.00 31.23 1013 ASN A CA 1
ATOM 7966 C C . ASN A 1 1013 ? -4.053 -33.075 -9.942 1.00 31.23 1013 ASN A C 1
ATOM 7968 O O . ASN A 1 1013 ? -3.819 -34.253 -9.652 1.00 31.23 1013 ASN A O 1
ATOM 7972 N N . PRO A 1 1014 ? -3.968 -32.111 -8.995 1.00 33.31 1014 PRO A N 1
ATOM 7973 C CA . PRO A 1 1014 ? -3.758 -32.399 -7.564 1.00 33.31 1014 PRO A CA 1
ATOM 7974 C C . PRO A 1 1014 ? -4.791 -33.408 -7.019 1.00 33.31 1014 PRO A C 1
ATOM 7976 O O . PRO A 1 1014 ? -4.521 -34.165 -6.087 1.00 33.31 1014 PRO A O 1
ATOM 7979 N N . LYS A 1 1015 ? -5.960 -33.483 -7.678 1.00 32.41 1015 LYS A N 1
ATOM 7980 C CA . LYS A 1 1015 ? -7.094 -34.363 -7.369 1.00 32.41 1015 LYS A CA 1
ATOM 7981 C C . LYS A 1 1015 ? -6.773 -35.866 -7.429 1.00 32.41 1015 LYS A C 1
ATOM 7983 O O . LYS A 1 1015 ? -7.456 -36.625 -6.750 1.00 32.41 1015 LYS A O 1
ATOM 7988 N N . GLN A 1 1016 ? -5.794 -36.325 -8.225 1.00 33.12 1016 GLN A N 1
ATOM 7989 C CA . GLN A 1 1016 ? -5.478 -37.765 -8.352 1.00 33.12 1016 GLN A CA 1
ATOM 7990 C C . GLN A 1 1016 ? -4.422 -38.257 -7.353 1.00 33.12 1016 GLN A C 1
ATOM 7992 O O . GLN A 1 1016 ? -4.516 -39.397 -6.896 1.00 33.12 1016 GLN A O 1
ATOM 7997 N N . HIS A 1 1017 ? -3.455 -37.411 -6.987 1.00 32.94 1017 HIS A N 1
ATOM 7998 C CA . HIS A 1 1017 ? -2.429 -37.768 -6.002 1.00 32.94 1017 HIS A CA 1
ATOM 7999 C C . HIS A 1 1017 ? -2.980 -37.711 -4.571 1.00 32.94 1017 HIS A C 1
ATOM 8001 O O . HIS A 1 1017 ? -2.790 -38.664 -3.818 1.00 32.94 1017 HIS A O 1
ATOM 8007 N N . LEU A 1 1018 ? -3.792 -36.692 -4.250 1.00 33.94 1018 LEU A N 1
ATOM 8008 C CA . LEU A 1 1018 ? -4.468 -36.595 -2.953 1.00 33.94 1018 LEU A CA 1
ATOM 8009 C C . LEU A 1 1018 ? -5.461 -37.755 -2.744 1.00 33.94 1018 LEU A C 1
ATOM 8011 O O . LEU A 1 1018 ? -5.538 -38.318 -1.659 1.00 33.94 1018 LEU A O 1
ATOM 8015 N N . LYS A 1 1019 ? -6.158 -38.207 -3.802 1.00 34.28 1019 LYS A N 1
ATOM 8016 C CA . LYS A 1 1019 ? -7.061 -39.375 -3.734 1.00 34.28 1019 LYS A CA 1
ATOM 8017 C C . LYS A 1 1019 ? -6.351 -40.682 -3.379 1.00 34.28 1019 LYS A C 1
ATOM 8019 O O . LYS A 1 1019 ? -6.969 -41.517 -2.733 1.00 34.28 1019 LYS A O 1
ATOM 8024 N N . LYS A 1 1020 ? -5.096 -40.867 -3.810 1.00 35.44 1020 LYS A N 1
ATOM 8025 C CA . LYS A 1 1020 ? -4.309 -42.081 -3.532 1.00 35.44 1020 LYS A CA 1
ATOM 8026 C C . LYS A 1 1020 ? -3.699 -42.083 -2.127 1.00 35.44 1020 LYS A C 1
ATOM 8028 O O . LYS A 1 1020 ? -3.625 -43.149 -1.520 1.00 35.44 1020 LYS A O 1
ATOM 8033 N N . GLU A 1 1021 ? -3.312 -40.921 -1.597 1.00 34.25 1021 GLU A N 1
ATOM 8034 C CA . GLU A 1 1021 ? -2.812 -40.783 -0.216 1.00 34.25 1021 GLU A CA 1
ATOM 8035 C C . GLU A 1 1021 ? -3.932 -40.749 0.836 1.00 34.25 1021 GLU A C 1
ATOM 8037 O O . GLU A 1 1021 ? -3.752 -41.266 1.935 1.00 34.25 1021 GLU A O 1
ATOM 8042 N N . ILE A 1 1022 ? -5.120 -40.233 0.501 1.00 36.91 1022 ILE A N 1
ATOM 8043 C CA . ILE A 1 1022 ? -6.289 -40.238 1.402 1.00 36.91 1022 ILE A CA 1
ATOM 8044 C C . ILE A 1 1022 ? -6.841 -41.660 1.606 1.00 36.91 1022 ILE A C 1
ATOM 8046 O O . ILE A 1 1022 ? -7.344 -41.980 2.679 1.00 36.91 1022 ILE A O 1
ATOM 8050 N N . THR A 1 1023 ? -6.701 -42.554 0.622 1.00 33.47 1023 THR A N 1
ATOM 8051 C CA . THR A 1 1023 ? -7.122 -43.959 0.762 1.00 33.47 1023 THR A CA 1
ATOM 8052 C C . THR A 1 1023 ? -6.250 -44.803 1.699 1.00 33.47 1023 THR A C 1
ATOM 8054 O O . THR A 1 1023 ? -6.627 -45.938 1.981 1.00 33.47 1023 THR A O 1
ATOM 8057 N N . SER A 1 1024 ? -5.111 -44.298 2.196 1.00 35.25 1024 SER A N 1
ATOM 8058 C CA . SER A 1 1024 ? -4.182 -45.079 3.032 1.00 35.25 1024 SER A CA 1
ATOM 8059 C C . SER A 1 1024 ? -4.141 -44.686 4.515 1.00 35.25 1024 SER A C 1
ATOM 8061 O O . SER A 1 1024 ? -3.355 -45.270 5.264 1.00 35.25 1024 SER A O 1
ATOM 8063 N N . ARG A 1 1025 ? -4.987 -43.755 4.984 1.00 33.47 1025 ARG A N 1
ATOM 8064 C CA . ARG A 1 1025 ? -5.050 -43.356 6.405 1.00 33.47 1025 ARG A CA 1
ATOM 8065 C C . ARG A 1 1025 ? -6.432 -43.618 7.020 1.00 33.47 1025 ARG A C 1
ATOM 8067 O O . ARG A 1 1025 ? -7.469 -43.420 6.401 1.00 33.47 1025 ARG A O 1
ATOM 8074 N N . THR A 1 1026 ? -6.403 -44.156 8.235 1.00 32.53 1026 THR A N 1
ATOM 8075 C CA . THR A 1 1026 ? -7.494 -44.812 8.975 1.00 32.53 1026 THR A CA 1
ATOM 8076 C C . THR A 1 1026 ? -8.653 -43.899 9.404 1.00 32.53 1026 THR A C 1
ATOM 8078 O O . THR A 1 1026 ? -8.529 -42.685 9.515 1.00 32.53 1026 THR A O 1
ATOM 8081 N N . SER A 1 1027 ? -9.803 -44.526 9.671 1.00 33.25 1027 SER A N 1
ATOM 8082 C CA . SER A 1 1027 ? -11.169 -43.991 9.577 1.00 33.25 1027 SER A CA 1
ATOM 8083 C C . SER A 1 1027 ? -11.688 -43.158 10.766 1.00 33.25 1027 SER A C 1
ATOM 8085 O O . SER A 1 1027 ? -12.739 -43.490 11.320 1.00 33.25 1027 SER A O 1
ATOM 8087 N N . LYS A 1 1028 ? -11.014 -42.078 11.180 1.00 32.62 1028 LYS A N 1
ATOM 8088 C CA . LYS A 1 1028 ? -11.596 -41.164 12.197 1.00 32.62 1028 LYS A CA 1
ATOM 8089 C C . LYS A 1 1028 ? -11.706 -39.680 11.826 1.00 32.62 1028 LYS A C 1
ATOM 8091 O O . LYS A 1 1028 ? -12.505 -39.002 12.456 1.00 32.62 1028 LYS A O 1
ATOM 8096 N N . ASP A 1 1029 ? -11.085 -39.225 10.737 1.00 31.61 1029 ASP A N 1
ATOM 8097 C CA . ASP A 1 1029 ? -11.151 -37.813 10.298 1.00 31.61 1029 ASP A CA 1
ATOM 8098 C C . ASP A 1 1029 ? -12.104 -37.565 9.106 1.00 31.61 1029 ASP A C 1
ATOM 8100 O O . ASP A 1 1029 ? -12.017 -36.565 8.399 1.00 31.61 1029 ASP A O 1
ATOM 8104 N N . GLN A 1 1030 ? -13.032 -38.487 8.835 1.00 30.89 1030 GLN A N 1
ATOM 8105 C CA . GLN A 1 1030 ? -13.719 -38.576 7.538 1.00 30.89 1030 GLN A CA 1
ATOM 8106 C C . GLN A 1 1030 ? -14.929 -37.642 7.311 1.00 30.89 1030 GLN A C 1
ATOM 8108 O O . GLN A 1 1030 ? -15.658 -37.856 6.345 1.00 30.89 1030 GLN A O 1
ATOM 8113 N N . MET A 1 1031 ? -15.166 -36.607 8.129 1.00 26.33 1031 MET A N 1
ATOM 8114 C CA . MET A 1 1031 ? -16.402 -35.800 8.017 1.00 26.33 1031 MET A CA 1
ATOM 8115 C C . MET A 1 1031 ? -16.276 -34.379 7.455 1.00 26.33 1031 MET A C 1
ATOM 8117 O O . MET A 1 1031 ? -17.292 -33.707 7.309 1.00 26.33 1031 MET A O 1
ATOM 8121 N N . PHE A 1 1032 ? -15.091 -33.933 7.043 1.00 32.09 1032 PHE A N 1
ATOM 8122 C CA . PHE A 1 1032 ? -14.927 -32.598 6.463 1.00 32.09 1032 PHE A CA 1
ATOM 8123 C C . PHE A 1 1032 ? -14.043 -32.665 5.228 1.00 32.09 1032 PHE A C 1
ATOM 8125 O O . PHE A 1 1032 ? -12.835 -32.595 5.369 1.00 32.09 1032 PHE A O 1
ATOM 8132 N N . LEU A 1 1033 ? -14.631 -32.858 4.040 1.00 29.58 1033 LEU A N 1
ATOM 8133 C CA . LEU A 1 1033 ? -14.084 -32.452 2.725 1.00 29.58 1033 LEU A CA 1
ATOM 8134 C C . LEU A 1 1033 ? -14.998 -32.968 1.600 1.00 29.58 1033 LEU A C 1
ATOM 8136 O O . LEU A 1 1033 ? -14.609 -33.740 0.723 1.00 29.58 1033 LEU A O 1
ATOM 8140 N N . HIS A 1 1034 ? -16.260 -32.539 1.611 1.00 25.47 1034 HIS A N 1
ATOM 8141 C CA . HIS A 1 1034 ? -17.150 -32.785 0.479 1.00 25.47 1034 HIS A CA 1
ATOM 8142 C C . HIS A 1 1034 ? -17.953 -31.541 0.117 1.00 25.47 1034 HIS A C 1
ATOM 8144 O O . HIS A 1 1034 ? -19.165 -31.510 0.273 1.00 25.47 1034 HIS A O 1
ATOM 8150 N N . ARG A 1 1035 ? -17.244 -30.501 -0.346 1.00 29.98 1035 ARG A N 1
ATOM 8151 C CA . ARG A 1 1035 ? -17.723 -29.482 -1.303 1.00 29.98 1035 ARG A CA 1
ATOM 8152 C C . ARG A 1 1035 ? -16.676 -28.384 -1.467 1.00 29.98 1035 ARG A C 1
ATOM 8154 O O . ARG A 1 1035 ? -16.807 -27.347 -0.843 1.00 29.98 1035 ARG A O 1
ATOM 8161 N N . GLN A 1 1036 ? -15.674 -28.577 -2.322 1.00 29.61 1036 GLN A N 1
ATOM 8162 C CA . GLN A 1 1036 ? -14.974 -27.443 -2.938 1.00 29.61 1036 GLN A CA 1
ATOM 8163 C C . GLN A 1 1036 ? -14.555 -27.814 -4.364 1.00 29.61 1036 GLN A C 1
ATOM 8165 O O . GLN A 1 1036 ? -13.751 -28.716 -4.598 1.00 29.61 1036 GLN A O 1
ATOM 8170 N N . SER A 1 1037 ? -15.182 -27.126 -5.315 1.00 27.62 1037 SER A N 1
ATOM 8171 C CA . SER A 1 1037 ? -14.771 -27.015 -6.706 1.00 27.62 1037 SER A CA 1
ATOM 8172 C C . SER A 1 1037 ? -14.190 -25.617 -6.870 1.00 27.62 1037 SER A C 1
ATOM 8174 O O . SER A 1 1037 ? -14.852 -24.652 -6.505 1.00 27.62 1037 SER A O 1
ATOM 8176 N N . GLU A 1 1038 ? -12.984 -25.555 -7.434 1.00 29.95 1038 GLU A N 1
ATOM 8177 C CA . GLU A 1 1038 ? -12.439 -24.403 -8.163 1.00 29.95 1038 GLU A CA 1
ATOM 8178 C C . GLU A 1 1038 ? -12.206 -23.116 -7.360 1.00 29.95 1038 GLU A C 1
ATOM 8180 O O . GLU A 1 1038 ? -13.005 -22.187 -7.403 1.00 29.95 1038 GLU A O 1
ATOM 8185 N N . ARG A 1 1039 ? -11.035 -23.027 -6.715 1.00 27.28 1039 ARG A N 1
ATOM 8186 C CA . ARG A 1 1039 ? -10.155 -21.844 -6.733 1.00 27.28 1039 ARG A CA 1
ATOM 8187 C C . ARG A 1 1039 ? -8.768 -22.225 -6.213 1.00 27.28 1039 ARG A C 1
ATOM 8189 O O . ARG A 1 1039 ? -8.637 -23.090 -5.353 1.00 27.28 1039 ARG A O 1
ATOM 8196 N N . ASP A 1 1040 ? -7.756 -21.635 -6.832 1.00 30.44 1040 ASP A N 1
ATOM 8197 C CA . ASP A 1 1040 ? -6.337 -21.957 -6.708 1.00 30.44 1040 ASP A CA 1
ATOM 8198 C C . ASP A 1 1040 ? -5.814 -21.898 -5.265 1.00 30.44 1040 ASP A C 1
ATOM 8200 O O . ASP A 1 1040 ? -5.826 -20.841 -4.639 1.00 30.44 1040 ASP A O 1
ATOM 8204 N N . SER A 1 1041 ? -5.267 -23.001 -4.750 1.00 31.05 1041 SER A N 1
ATOM 8205 C CA . SER A 1 1041 ? -4.358 -22.950 -3.602 1.00 31.05 1041 SER A CA 1
ATOM 8206 C C . SER A 1 1041 ? -3.242 -23.985 -3.752 1.00 31.05 1041 SER A C 1
ATOM 8208 O O . SER A 1 1041 ? -3.436 -25.200 -3.695 1.00 31.05 1041 SER A O 1
ATOM 8210 N N . ALA A 1 1042 ? -2.042 -23.477 -4.031 1.00 32.97 1042 ALA A N 1
ATOM 8211 C CA . ALA A 1 1042 ? -0.810 -24.246 -4.001 1.00 32.97 1042 ALA A CA 1
ATOM 8212 C C . ALA A 1 1042 ? -0.373 -24.426 -2.540 1.00 32.97 1042 ALA A C 1
ATOM 8214 O O . ALA A 1 1042 ? -0.325 -23.465 -1.777 1.00 32.97 1042 ALA A O 1
ATOM 8215 N N . VAL A 1 1043 ? -0.049 -25.659 -2.156 1.00 28.84 1043 VAL A N 1
ATOM 8216 C CA . VAL A 1 1043 ? 0.590 -25.983 -0.874 1.00 28.84 1043 VAL A CA 1
ATOM 8217 C C . VAL A 1 1043 ? 2.058 -25.537 -0.942 1.00 28.84 1043 VAL A C 1
ATOM 8219 O O . VAL A 1 1043 ? 2.746 -25.848 -1.914 1.00 28.84 1043 VAL A O 1
ATOM 8222 N N . LEU A 1 1044 ? 2.521 -24.781 0.057 1.00 34.69 1044 LEU A N 1
ATOM 8223 C CA . LEU A 1 1044 ? 3.741 -23.964 0.005 1.00 34.69 1044 LEU A CA 1
ATOM 8224 C C . LEU A 1 1044 ? 4.926 -24.551 0.816 1.00 34.69 1044 LEU A C 1
ATOM 8226 O O . LEU A 1 1044 ? 4.772 -25.037 1.938 1.00 34.69 1044 LEU A O 1
ATOM 8230 N N . THR A 1 1045 ? 6.137 -24.502 0.244 1.00 37.81 1045 THR A N 1
ATOM 8231 C CA . THR A 1 1045 ? 7.432 -24.874 0.854 1.00 37.81 1045 THR A CA 1
ATOM 8232 C C . THR A 1 1045 ? 8.057 -23.727 1.693 1.00 37.81 1045 THR A C 1
ATOM 8234 O O . THR A 1 1045 ? 7.553 -22.611 1.710 1.00 37.81 1045 THR A O 1
ATOM 8237 N N . LEU A 1 1046 ? 9.171 -23.955 2.414 1.00 36.25 1046 LEU A N 1
ATOM 8238 C CA . LEU A 1 1046 ? 9.904 -22.893 3.150 1.00 36.25 1046 LEU A CA 1
ATOM 8239 C C . LEU A 1 1046 ? 10.350 -21.736 2.234 1.00 36.25 1046 LEU A C 1
ATOM 8241 O O . LEU A 1 1046 ? 10.342 -20.581 2.648 1.00 36.25 1046 LEU A O 1
ATOM 8245 N N . GLU A 1 1047 ? 10.691 -22.040 0.980 1.00 45.78 1047 GLU A N 1
ATOM 8246 C CA . GLU A 1 1047 ? 11.075 -21.043 -0.027 1.00 45.78 1047 GLU A CA 1
ATOM 8247 C C . GLU A 1 1047 ? 9.932 -20.078 -0.343 1.00 45.78 1047 GLU A C 1
ATOM 8249 O O . GLU A 1 1047 ? 10.158 -18.881 -0.456 1.00 45.78 1047 GLU A O 1
ATOM 8254 N N . SER A 1 1048 ? 8.685 -20.545 -0.389 1.00 52.19 1048 SER A N 1
ATOM 8255 C CA . SER A 1 1048 ? 7.547 -19.662 -0.655 1.00 52.19 1048 SER A CA 1
ATOM 8256 C C . SER A 1 1048 ? 7.198 -18.702 0.481 1.00 52.19 1048 SER A C 1
ATOM 8258 O O . SER A 1 1048 ? 6.617 -17.660 0.204 1.00 52.19 1048 SER A O 1
ATOM 8260 N N . ILE A 1 1049 ? 7.600 -18.990 1.723 1.00 47.12 1049 ILE A N 1
ATOM 8261 C CA . ILE A 1 1049 ? 7.414 -18.066 2.858 1.00 47.12 1049 ILE A CA 1
ATOM 8262 C C . ILE A 1 1049 ? 8.396 -16.902 2.744 1.00 47.12 1049 ILE A C 1
ATOM 8264 O O . ILE A 1 1049 ? 7.995 -15.745 2.814 1.00 47.12 1049 ILE A O 1
ATOM 8268 N N . ALA A 1 1050 ? 9.670 -17.200 2.464 1.00 51.88 1050 ALA A N 1
ATOM 8269 C CA . ALA A 1 1050 ? 10.673 -16.169 2.204 1.00 51.88 1050 ALA A CA 1
ATOM 8270 C C . ALA A 1 1050 ? 10.287 -15.293 0.998 1.00 51.88 1050 ALA A C 1
ATOM 8272 O O . ALA A 1 1050 ? 10.544 -14.092 0.997 1.00 51.88 1050 ALA A O 1
ATOM 8273 N N . LEU A 1 1051 ? 9.628 -15.869 -0.013 1.00 57.16 1051 LEU A N 1
ATOM 8274 C CA . LEU A 1 1051 ? 9.126 -15.130 -1.175 1.00 57.16 1051 LEU A CA 1
ATOM 8275 C C . LEU A 1 1051 ? 7.894 -14.288 -0.890 1.00 57.16 1051 LEU A C 1
ATOM 8277 O O . LEU A 1 1051 ? 7.740 -13.219 -1.480 1.00 57.16 1051 LEU A O 1
ATOM 8281 N N . GLU A 1 1052 ? 7.030 -14.744 0.005 1.00 55.47 1052 GLU A N 1
ATOM 8282 C CA . GLU A 1 1052 ? 5.899 -13.961 0.474 1.00 55.47 1052 GLU A CA 1
ATOM 8283 C C . GLU A 1 1052 ? 6.373 -12.759 1.298 1.00 55.47 1052 GLU A C 1
ATOM 8285 O O . GLU A 1 1052 ? 6.008 -11.628 0.982 1.00 55.47 1052 GLU A O 1
ATOM 8290 N N . ASP A 1 1053 ? 7.294 -12.959 2.244 1.00 59.28 1053 ASP A N 1
ATOM 8291 C CA . ASP A 1 1053 ? 7.902 -11.862 3.006 1.00 59.28 1053 ASP A CA 1
ATOM 8292 C C . ASP A 1 1053 ? 8.665 -10.889 2.082 1.00 59.28 1053 ASP A C 1
ATOM 8294 O O . ASP A 1 1053 ? 8.582 -9.663 2.225 1.00 59.28 1053 ASP A O 1
ATOM 8298 N N . LEU A 1 1054 ? 9.349 -11.411 1.058 1.00 67.00 1054 LEU A N 1
ATOM 8299 C CA . LEU A 1 1054 ? 10.004 -10.607 0.029 1.00 67.00 1054 LEU A CA 1
ATOM 8300 C C . LEU A 1 1054 ? 8.999 -9.801 -0.803 1.00 67.00 1054 LEU A C 1
ATOM 8302 O O . LEU A 1 1054 ? 9.232 -8.625 -1.090 1.00 67.00 1054 LEU A O 1
ATOM 8306 N N . ARG A 1 1055 ? 7.861 -10.391 -1.172 1.00 63.66 1055 ARG A N 1
ATOM 8307 C CA . ARG A 1 1055 ? 6.753 -9.711 -1.859 1.00 63.66 1055 ARG A CA 1
ATOM 8308 C C . ARG A 1 1055 ? 6.147 -8.611 -0.988 1.00 63.66 1055 ARG A C 1
ATOM 8310 O O . ARG A 1 1055 ? 5.921 -7.509 -1.483 1.00 63.66 1055 ARG A O 1
ATOM 8317 N N . GLU A 1 1056 ? 5.946 -8.867 0.300 1.00 59.81 1056 GLU A N 1
ATOM 8318 C CA . GLU A 1 1056 ? 5.425 -7.892 1.267 1.00 59.81 1056 GLU A CA 1
ATOM 8319 C C . GLU A 1 1056 ? 6.396 -6.719 1.501 1.00 59.81 1056 GLU A C 1
ATOM 8321 O O . GLU A 1 1056 ? 5.959 -5.577 1.708 1.00 59.81 1056 GLU A O 1
ATOM 8326 N N . SER A 1 1057 ? 7.707 -6.978 1.410 1.00 64.88 1057 SER A N 1
ATOM 8327 C CA . SER A 1 1057 ? 8.764 -5.973 1.599 1.00 64.88 1057 SER A CA 1
ATOM 8328 C C . SER A 1 1057 ? 8.841 -4.918 0.481 1.00 64.88 1057 SER A C 1
ATOM 8330 O O . SER A 1 1057 ? 9.356 -3.818 0.696 1.00 64.88 1057 SER A O 1
ATOM 8332 N N . GLN A 1 1058 ? 8.268 -5.199 -0.695 1.00 72.31 1058 GLN A N 1
ATOM 8333 C CA . GLN A 1 1058 ? 8.370 -4.395 -1.923 1.00 72.31 1058 GLN A CA 1
ATOM 8334 C C . GLN A 1 1058 ? 7.361 -3.243 -2.012 1.00 72.31 1058 GLN A C 1
ATOM 8336 O O . GLN A 1 1058 ? 6.752 -2.984 -3.053 1.00 72.31 1058 GLN A O 1
ATOM 8341 N N . SER A 1 1059 ? 7.174 -2.518 -0.913 1.00 66.50 1059 SER A N 1
ATOM 8342 C CA . SER A 1 1059 ? 6.146 -1.481 -0.818 1.00 66.50 1059 SER A CA 1
ATOM 8343 C C . SER A 1 1059 ? 6.328 -0.332 -1.819 1.00 66.50 1059 SER A C 1
ATOM 8345 O O . SER A 1 1059 ? 7.442 0.172 -2.005 1.00 66.50 1059 SER A O 1
ATOM 8347 N N . GLY A 1 1060 ? 5.203 0.150 -2.359 1.00 63.91 1060 GLY A N 1
ATOM 8348 C CA . GLY A 1 1060 ? 5.140 1.297 -3.269 1.00 63.91 1060 GLY A CA 1
ATOM 8349 C C . GLY A 1 1060 ? 5.516 0.950 -4.711 1.00 63.91 1060 GLY A C 1
ATOM 8350 O O . GLY A 1 1060 ? 6.220 -0.030 -4.957 1.00 63.91 1060 GLY A O 1
ATOM 8351 N N . ASN A 1 1061 ? 5.037 1.746 -5.671 1.00 70.69 1061 ASN A N 1
ATOM 8352 C CA . ASN A 1 1061 ? 5.449 1.629 -7.070 1.00 70.69 1061 ASN A CA 1
ATOM 8353 C C . ASN A 1 1061 ? 6.714 2.472 -7.298 1.00 70.69 1061 ASN A C 1
ATOM 8355 O O . ASN A 1 1061 ? 6.641 3.701 -7.270 1.00 70.69 1061 ASN A O 1
ATOM 8359 N N . CYS A 1 1062 ? 7.872 1.829 -7.489 1.00 75.56 1062 CYS A N 1
ATOM 8360 C CA . CYS A 1 1062 ? 9.149 2.523 -7.701 1.00 75.56 1062 CYS A CA 1
ATOM 8361 C C . CYS A 1 1062 ? 9.109 3.464 -8.911 1.00 75.56 1062 CYS A C 1
ATOM 8363 O O . CYS A 1 1062 ? 9.654 4.553 -8.833 1.00 75.56 1062 CYS A O 1
ATOM 8365 N N . GLN A 1 1063 ? 8.371 3.094 -9.957 1.00 69.50 1063 GLN A N 1
ATOM 8366 C CA . GLN A 1 1063 ? 8.318 3.780 -11.252 1.00 69.50 1063 GLN A CA 1
ATOM 8367 C C . GLN A 1 1063 ? 7.663 5.168 -11.223 1.00 69.50 1063 GLN A C 1
ATOM 8369 O O . GLN A 1 1063 ? 7.729 5.899 -12.208 1.00 69.50 1063 GLN A O 1
ATOM 8374 N N . MET A 1 1064 ? 6.993 5.523 -10.126 1.00 62.72 1064 MET A N 1
ATOM 8375 C CA . MET A 1 1064 ? 6.300 6.806 -9.964 1.00 62.72 1064 MET A CA 1
ATOM 8376 C C . MET A 1 1064 ? 6.919 7.679 -8.869 1.00 62.72 1064 MET A C 1
ATOM 8378 O O . MET A 1 1064 ? 6.335 8.698 -8.511 1.00 62.72 1064 MET A O 1
ATOM 8382 N N . SER A 1 1065 ? 8.059 7.282 -8.293 1.00 67.94 1065 SER A N 1
ATOM 8383 C CA . SER A 1 1065 ? 8.650 7.997 -7.163 1.00 67.94 1065 SER A CA 1
ATOM 8384 C C . SER A 1 1065 ? 9.808 8.896 -7.589 1.00 67.94 1065 SER A C 1
ATOM 8386 O O . SER A 1 1065 ? 10.501 8.649 -8.569 1.00 67.94 1065 SER A O 1
ATOM 8388 N N . SER A 1 1066 ? 10.082 9.935 -6.803 1.00 76.88 1066 SER A N 1
ATOM 8389 C CA . SER A 1 1066 ? 11.302 10.739 -6.971 1.00 76.88 1066 SER A CA 1
ATOM 8390 C C . SER A 1 1066 ? 12.587 9.949 -6.669 1.00 76.88 1066 SER A C 1
ATOM 8392 O O . SER A 1 1066 ? 13.678 10.367 -7.055 1.00 76.88 1066 SER A O 1
ATOM 8394 N N . SER A 1 1067 ? 12.480 8.792 -6.002 1.00 81.25 1067 SER A N 1
ATOM 8395 C CA . SER A 1 1067 ? 13.638 8.013 -5.550 1.00 81.25 1067 SER A CA 1
ATOM 8396 C C . SER A 1 1067 ? 14.330 7.265 -6.691 1.00 81.25 1067 SER A C 1
ATOM 8398 O O . SER A 1 1067 ? 15.551 7.150 -6.676 1.00 81.25 1067 SER A O 1
ATOM 8400 N N . SER A 1 1068 ? 13.590 6.791 -7.697 1.00 86.38 1068 SER A N 1
ATOM 8401 C CA . SER A 1 1068 ? 14.164 6.175 -8.905 1.00 86.38 1068 SER A CA 1
ATOM 8402 C C . SER A 1 1068 ? 14.925 7.189 -9.758 1.00 86.38 1068 SER A C 1
ATOM 8404 O O . SER A 1 1068 ? 16.015 6.887 -10.240 1.00 86.38 1068 SER A O 1
ATOM 8406 N N . GLN A 1 1069 ? 14.423 8.421 -9.864 1.00 86.75 1069 GLN A N 1
ATOM 8407 C CA . GLN A 1 1069 ? 15.137 9.511 -10.532 1.00 86.75 1069 GLN A CA 1
ATOM 8408 C C . GLN A 1 1069 ? 16.442 9.861 -9.808 1.00 86.75 1069 GLN A C 1
ATOM 8410 O O . GLN A 1 1069 ? 17.494 9.937 -10.444 1.00 86.75 1069 GLN A O 1
ATOM 8415 N N . SER A 1 1070 ? 16.398 10.032 -8.479 1.00 87.88 1070 SER A N 1
ATOM 8416 C CA . SER A 1 1070 ? 17.605 10.267 -7.674 1.00 87.88 1070 SER A CA 1
ATOM 8417 C C . SER A 1 1070 ? 18.610 9.126 -7.812 1.00 87.88 1070 SER A C 1
ATOM 8419 O O . SER A 1 1070 ? 19.791 9.392 -8.003 1.00 87.88 1070 SER A O 1
ATOM 8421 N N . PHE A 1 1071 ? 18.148 7.873 -7.803 1.00 92.50 1071 PHE A N 1
ATOM 8422 C CA . PHE A 1 1071 ? 19.001 6.707 -8.020 1.00 92.50 1071 PHE A CA 1
ATOM 8423 C C . PHE A 1 1071 ? 19.744 6.784 -9.357 1.00 92.50 1071 PHE A C 1
ATOM 8425 O O . PHE A 1 1071 ? 20.969 6.671 -9.378 1.00 92.50 1071 PHE A O 1
ATOM 8432 N N . VAL A 1 1072 ? 19.027 7.027 -10.462 1.00 92.38 1072 VAL A N 1
ATOM 8433 C CA . VAL A 1 1072 ? 19.629 7.131 -11.802 1.00 92.38 1072 VAL A CA 1
ATOM 8434 C C . VAL A 1 1072 ? 20.676 8.245 -11.854 1.00 92.38 1072 VAL A C 1
ATOM 8436 O O . VAL A 1 1072 ? 21.767 8.033 -12.385 1.00 92.38 1072 VAL A O 1
ATOM 8439 N N . LEU A 1 1073 ? 20.384 9.411 -11.271 1.00 90.06 1073 LEU A N 1
ATOM 8440 C CA . LEU A 1 1073 ? 21.327 10.532 -11.219 1.00 90.06 1073 LEU A CA 1
ATOM 8441 C C . LEU A 1 1073 ? 22.597 10.187 -10.427 1.00 90.06 1073 LEU A C 1
ATOM 8443 O O . LEU A 1 1073 ? 23.703 10.467 -10.901 1.00 90.06 1073 LEU A O 1
ATOM 8447 N N . SER A 1 1074 ? 22.455 9.526 -9.275 1.00 91.25 1074 SER A N 1
ATOM 8448 C CA . SER A 1 1074 ? 23.581 9.144 -8.414 1.00 91.25 1074 SER A CA 1
ATOM 8449 C C . SER A 1 1074 ? 24.542 8.145 -9.069 1.00 91.25 1074 SER A C 1
ATOM 8451 O O . SER A 1 1074 ? 25.719 8.115 -8.718 1.00 91.25 1074 SER A O 1
ATOM 8453 N N . LEU A 1 1075 ? 24.092 7.350 -10.049 1.00 91.75 1075 LEU A N 1
ATOM 8454 C CA . LEU A 1 1075 ? 24.966 6.407 -10.762 1.00 91.75 1075 LEU A CA 1
ATOM 8455 C C . LEU A 1 1075 ? 26.015 7.097 -11.644 1.00 91.75 1075 LEU A C 1
ATOM 8457 O O . LEU A 1 1075 ? 27.076 6.527 -11.885 1.00 91.75 1075 LEU A O 1
ATOM 8461 N N . SER A 1 1076 ? 25.740 8.312 -12.125 1.00 86.06 1076 SER A N 1
ATOM 8462 C CA . SER A 1 1076 ? 26.533 8.981 -13.169 1.00 86.06 1076 SER A CA 1
ATOM 8463 C C . SER A 1 1076 ? 27.986 9.299 -12.788 1.00 86.06 1076 SER A C 1
ATOM 8465 O O . SER A 1 1076 ? 28.811 9.528 -13.673 1.00 86.06 1076 SER A O 1
ATOM 8467 N N . HIS A 1 1077 ? 28.309 9.296 -11.495 1.00 83.38 1077 HIS A N 1
ATOM 8468 C CA . HIS A 1 1077 ? 29.641 9.619 -10.980 1.00 83.38 1077 HIS A CA 1
ATOM 8469 C C . HIS A 1 1077 ? 30.449 8.380 -10.566 1.00 83.38 1077 HIS A C 1
ATOM 8471 O O . HIS A 1 1077 ? 31.630 8.492 -10.269 1.00 83.38 1077 HIS A O 1
ATOM 8477 N N . LEU A 1 1078 ? 29.861 7.179 -10.593 1.00 89.38 1078 LEU A N 1
ATOM 8478 C CA . LEU A 1 1078 ? 30.476 5.964 -10.048 1.00 89.38 1078 LEU A CA 1
ATOM 8479 C C . LEU A 1 1078 ? 31.412 5.278 -11.054 1.00 89.38 1078 LEU A C 1
ATOM 8481 O O . LEU A 1 1078 ? 31.136 4.191 -11.558 1.00 89.38 1078 LEU A O 1
ATOM 8485 N N . THR A 1 1079 ? 32.558 5.897 -11.334 1.00 86.44 1079 THR A N 1
ATOM 8486 C CA . THR A 1 1079 ? 33.483 5.485 -12.414 1.00 86.44 1079 THR A CA 1
ATOM 8487 C C . THR A 1 1079 ? 34.077 4.072 -12.283 1.00 86.44 1079 THR A C 1
ATOM 8489 O O . THR A 1 1079 ? 34.633 3.536 -13.250 1.00 86.44 1079 THR A O 1
ATOM 8492 N N . LEU A 1 1080 ? 33.984 3.459 -11.098 1.00 89.69 1080 LEU A N 1
ATOM 8493 C CA . LEU A 1 1080 ? 34.420 2.085 -10.837 1.00 89.69 1080 LEU A CA 1
ATOM 8494 C C . LEU A 1 1080 ? 33.395 1.021 -11.245 1.00 89.69 1080 LEU A C 1
ATOM 8496 O O . LEU A 1 1080 ? 33.794 -0.139 -11.362 1.00 89.69 1080 LEU A O 1
ATOM 8500 N N . LEU A 1 1081 ? 32.133 1.396 -11.488 1.00 93.62 1081 LEU A N 1
ATOM 8501 C CA . LEU A 1 1081 ? 31.088 0.449 -11.867 1.00 93.62 1081 LEU A CA 1
ATOM 8502 C C . LEU A 1 1081 ? 31.396 -0.224 -13.207 1.00 93.62 1081 LEU A C 1
ATOM 8504 O O . LEU A 1 1081 ? 31.584 0.436 -14.232 1.00 93.62 1081 LEU A O 1
ATOM 8508 N N . ASP A 1 1082 ? 31.396 -1.554 -13.191 1.00 94.88 1082 ASP A N 1
ATOM 8509 C CA . ASP A 1 1082 ? 31.480 -2.402 -14.373 1.00 94.88 1082 ASP A CA 1
ATOM 8510 C C . ASP A 1 1082 ? 30.222 -3.255 -14.603 1.00 94.88 1082 ASP A C 1
ATOM 8512 O O . ASP A 1 1082 ? 30.053 -3.803 -15.694 1.00 94.88 1082 ASP A O 1
ATOM 8516 N N . SER A 1 1083 ? 29.297 -3.308 -13.643 1.00 96.12 1083 SER A N 1
ATOM 8517 C CA . SER A 1 1083 ? 28.061 -4.086 -13.754 1.00 96.12 1083 SER A CA 1
ATOM 8518 C C . SER A 1 1083 ? 26.870 -3.366 -13.116 1.00 96.12 1083 SER A C 1
ATOM 8520 O O . SER A 1 1083 ? 26.899 -3.019 -11.933 1.00 96.12 1083 SER A O 1
ATOM 8522 N N . VAL A 1 1084 ? 25.805 -3.166 -13.896 1.00 96.44 1084 VAL A N 1
ATOM 8523 C CA . VAL A 1 1084 ? 24.522 -2.615 -13.435 1.00 96.44 1084 VAL A CA 1
ATOM 8524 C C . VAL A 1 1084 ? 23.411 -3.605 -13.772 1.00 96.44 1084 VAL A C 1
ATOM 8526 O O . VAL A 1 1084 ? 23.114 -3.842 -14.944 1.00 96.44 1084 VAL A O 1
ATOM 8529 N N . VAL A 1 1085 ? 22.801 -4.184 -12.738 1.00 94.69 1085 VAL A N 1
ATOM 8530 C CA . VAL A 1 1085 ? 21.736 -5.186 -12.845 1.00 94.69 1085 VAL A CA 1
ATOM 8531 C C . VAL A 1 1085 ? 20.488 -4.658 -12.149 1.00 94.69 1085 VAL A C 1
ATOM 8533 O O . VAL A 1 1085 ? 20.473 -4.502 -10.932 1.00 94.69 1085 VAL A O 1
ATOM 8536 N N . LEU A 1 1086 ? 19.449 -4.356 -12.924 1.00 94.56 1086 LEU A N 1
ATOM 8537 C CA . LEU A 1 1086 ? 18.170 -3.812 -12.470 1.00 94.56 1086 LEU A CA 1
ATOM 8538 C C . LEU A 1 1086 ? 17.051 -4.726 -12.974 1.00 94.56 1086 LEU A C 1
ATOM 8540 O O . LEU A 1 1086 ? 16.515 -4.536 -14.065 1.00 94.56 1086 LEU A O 1
ATOM 8544 N N . VAL A 1 1087 ? 16.725 -5.741 -12.178 1.00 89.06 1087 VAL A N 1
ATOM 8545 C CA . VAL A 1 1087 ? 15.750 -6.769 -12.539 1.00 89.06 1087 VAL A CA 1
ATOM 8546 C C . VAL A 1 1087 ? 14.387 -6.434 -11.942 1.00 89.06 1087 VAL A C 1
ATOM 8548 O O . VAL A 1 1087 ? 14.266 -6.212 -10.736 1.00 89.06 1087 VAL A O 1
ATOM 8551 N N . GLY A 1 1088 ? 13.357 -6.426 -12.787 1.00 87.12 1088 GLY A N 1
ATOM 8552 C CA . GLY A 1 1088 ? 11.980 -6.100 -12.421 1.00 87.12 1088 GLY A CA 1
ATOM 8553 C C . GLY A 1 1088 ? 11.589 -4.649 -12.721 1.00 87.12 1088 GLY A C 1
ATOM 8554 O O . GLY A 1 1088 ? 12.388 -3.829 -13.180 1.00 87.12 1088 GLY A O 1
ATOM 8555 N N . SER A 1 1089 ? 10.330 -4.314 -12.442 1.00 86.62 1089 SER A N 1
ATOM 8556 C CA . SER A 1 1089 ? 9.715 -2.995 -12.666 1.00 86.62 1089 SER A CA 1
ATOM 8557 C C . SER A 1 1089 ? 10.219 -1.922 -11.673 1.00 86.62 1089 SER A C 1
ATOM 8559 O O . SER A 1 1089 ? 9.463 -1.407 -10.850 1.00 86.62 1089 SER A O 1
ATOM 8561 N N . ILE A 1 1090 ? 11.524 -1.618 -11.701 1.00 89.38 1090 ILE A N 1
ATOM 8562 C CA . ILE A 1 1090 ? 12.179 -0.626 -10.824 1.00 89.38 1090 ILE A CA 1
ATOM 8563 C C . ILE A 1 1090 ? 12.118 0.779 -11.435 1.00 89.38 1090 ILE A C 1
ATOM 8565 O O . ILE A 1 1090 ? 11.800 1.733 -10.730 1.00 89.38 1090 ILE A O 1
ATOM 8569 N N . LEU A 1 1091 ? 12.412 0.889 -12.735 1.00 91.75 1091 LEU A N 1
ATOM 8570 C CA . LEU A 1 1091 ? 12.464 2.150 -13.483 1.00 91.75 1091 LEU A CA 1
ATOM 8571 C C . LEU A 1 1091 ? 11.313 2.239 -14.490 1.00 91.75 1091 LEU A C 1
ATOM 8573 O O . LEU A 1 1091 ? 10.897 1.214 -15.042 1.00 91.75 1091 LEU A O 1
ATOM 8577 N N . ASN A 1 1092 ? 10.814 3.449 -14.737 1.00 91.19 1092 ASN A N 1
ATOM 8578 C CA . ASN A 1 1092 ? 9.890 3.741 -15.839 1.00 91.19 1092 ASN A CA 1
ATOM 8579 C C . ASN A 1 1092 ? 10.649 4.007 -17.165 1.00 91.19 1092 ASN A C 1
ATOM 8581 O O . ASN A 1 1092 ? 11.876 4.146 -17.149 1.00 91.19 1092 ASN A O 1
ATOM 8585 N N . PRO A 1 1093 ? 9.963 4.110 -18.324 1.00 91.94 1093 PRO A N 1
ATOM 8586 C CA . PRO A 1 1093 ? 10.623 4.331 -19.615 1.00 91.94 1093 PRO A CA 1
ATOM 8587 C C . PRO A 1 1093 ? 11.493 5.587 -19.673 1.00 91.94 1093 PRO A C 1
ATOM 8589 O O . PRO A 1 1093 ? 12.626 5.535 -20.147 1.00 91.94 1093 PRO A O 1
ATOM 8592 N N . GLY A 1 1094 ? 11.003 6.711 -19.141 1.00 92.88 1094 GLY A N 1
ATOM 8593 C CA . GLY A 1 1094 ? 11.745 7.973 -19.126 1.00 92.88 1094 GLY A CA 1
ATOM 8594 C C . GLY A 1 1094 ? 13.024 7.894 -18.288 1.00 92.88 1094 GLY A C 1
ATOM 8595 O O . GLY A 1 1094 ? 14.061 8.436 -18.669 1.00 92.88 1094 GLY A O 1
ATOM 8596 N N . GLU A 1 1095 ? 12.984 7.165 -17.176 1.00 93.75 1095 GLU A N 1
ATOM 8597 C CA . GLU A 1 1095 ? 14.142 6.903 -16.322 1.00 93.75 1095 GLU A CA 1
ATOM 8598 C C . GLU A 1 1095 ? 15.146 5.961 -16.979 1.00 93.75 1095 GLU A C 1
ATOM 8600 O O . GLU A 1 1095 ? 16.344 6.179 -16.828 1.00 93.75 1095 GLU A O 1
ATOM 8605 N N . ILE A 1 1096 ? 14.695 4.963 -17.746 1.00 94.81 1096 ILE A N 1
ATOM 8606 C CA . ILE A 1 1096 ? 15.583 4.109 -18.550 1.00 94.81 1096 ILE A CA 1
ATOM 8607 C C . ILE A 1 1096 ? 16.277 4.940 -19.633 1.00 94.81 1096 ILE A C 1
ATOM 8609 O O . ILE A 1 1096 ? 17.489 4.816 -19.821 1.00 94.81 1096 ILE A O 1
ATOM 8613 N N . CYS A 1 1097 ? 15.547 5.836 -20.301 1.00 94.62 1097 CYS A N 1
ATOM 8614 C CA . CYS A 1 1097 ? 16.141 6.765 -21.259 1.00 94.62 1097 CYS A CA 1
ATOM 8615 C C . CYS A 1 1097 ? 17.190 7.666 -20.590 1.00 94.62 1097 CYS A C 1
ATOM 8617 O O . CYS A 1 1097 ? 18.275 7.863 -21.137 1.00 94.62 1097 CYS A O 1
ATOM 8619 N N . SER A 1 1098 ? 16.899 8.178 -19.390 1.00 93.44 1098 SER A N 1
ATOM 8620 C CA . SER A 1 1098 ? 17.838 8.998 -18.616 1.00 93.44 1098 SER A CA 1
ATOM 8621 C C . SER A 1 1098 ? 19.066 8.203 -18.156 1.00 93.44 1098 SER A C 1
ATOM 8623 O O . SER A 1 1098 ? 20.202 8.664 -18.295 1.00 93.44 1098 SER A O 1
ATOM 8625 N N . LEU A 1 1099 ? 18.857 6.970 -17.687 1.00 94.69 1099 LEU A N 1
ATOM 8626 C CA . LEU A 1 1099 ? 19.911 6.028 -17.325 1.00 94.69 1099 LEU A CA 1
ATOM 8627 C C . LEU A 1 1099 ? 20.858 5.824 -18.508 1.00 94.69 1099 LEU A C 1
ATOM 8629 O O . LEU A 1 1099 ? 22.068 5.983 -18.356 1.00 94.69 1099 LEU A O 1
ATOM 8633 N N . ALA A 1 1100 ? 20.312 5.542 -19.691 1.00 93.88 1100 ALA A N 1
ATOM 8634 C CA . ALA A 1 1100 ? 21.106 5.287 -20.880 1.00 93.88 1100 ALA A CA 1
ATOM 8635 C C . ALA A 1 1100 ? 21.865 6.535 -21.377 1.00 93.88 1100 ALA A C 1
ATOM 8637 O O . ALA A 1 1100 ? 23.083 6.477 -21.568 1.00 93.88 1100 ALA A O 1
ATOM 8638 N N . ASN A 1 1101 ? 21.171 7.669 -21.532 1.00 89.81 1101 ASN A N 1
ATOM 8639 C CA . ASN A 1 1101 ? 21.728 8.885 -22.137 1.00 89.81 1101 ASN A CA 1
ATOM 8640 C C . ASN A 1 1101 ? 22.645 9.693 -21.207 1.00 89.81 1101 ASN A C 1
ATOM 8642 O O . ASN A 1 1101 ? 23.533 10.405 -21.687 1.00 89.81 1101 ASN A O 1
ATOM 8646 N N . HIS A 1 1102 ? 22.425 9.623 -19.891 1.00 87.25 1102 HIS A N 1
ATOM 8647 C CA . HIS A 1 1102 ? 23.129 10.460 -18.919 1.00 87.25 1102 HIS A CA 1
ATOM 8648 C C . HIS A 1 1102 ? 24.013 9.646 -17.982 1.00 87.25 1102 HIS A C 1
ATOM 8650 O O . HIS A 1 1102 ? 25.218 9.887 -17.926 1.00 87.25 1102 HIS A O 1
ATOM 8656 N N . ALA A 1 1103 ? 23.444 8.682 -17.257 1.00 89.50 1103 ALA A N 1
ATOM 8657 C CA . ALA A 1 1103 ? 24.175 8.005 -16.192 1.00 89.50 1103 ALA A CA 1
ATOM 8658 C C . ALA A 1 1103 ? 25.234 7.037 -16.736 1.00 89.50 1103 ALA A C 1
ATOM 8660 O O . ALA A 1 1103 ? 26.418 7.184 -16.439 1.00 89.50 1103 ALA A O 1
ATOM 8661 N N . LEU A 1 1104 ? 24.833 6.091 -17.590 1.00 92.12 1104 LEU A N 1
ATOM 8662 C CA . LEU A 1 1104 ? 25.725 5.051 -18.114 1.00 92.12 1104 LEU A CA 1
ATOM 8663 C C . LEU A 1 1104 ? 26.770 5.598 -19.093 1.00 92.12 1104 LEU A C 1
ATOM 8665 O O . LEU A 1 1104 ? 27.853 5.030 -19.224 1.00 92.12 1104 LEU A O 1
ATOM 8669 N N . ARG A 1 1105 ? 26.487 6.729 -19.752 1.00 86.50 1105 ARG A N 1
ATOM 8670 C CA . ARG A 1 1105 ? 27.440 7.418 -20.637 1.00 86.50 1105 ARG A CA 1
ATOM 8671 C C . ARG A 1 1105 ? 28.762 7.756 -19.934 1.00 86.50 1105 ARG A C 1
ATOM 8673 O O . ARG A 1 1105 ? 29.812 7.735 -20.573 1.00 86.50 1105 ARG A O 1
ATOM 8680 N N . ASN A 1 1106 ? 28.713 8.037 -18.634 1.00 83.31 1106 ASN A N 1
ATOM 8681 C CA . ASN A 1 1106 ? 29.871 8.436 -17.836 1.00 83.31 1106 ASN A CA 1
ATOM 8682 C C . ASN A 1 1106 ? 30.590 7.252 -17.163 1.00 83.31 1106 ASN A C 1
ATOM 8684 O O . ASN A 1 1106 ? 31.506 7.469 -16.372 1.00 83.31 1106 ASN A O 1
ATOM 8688 N N . LEU A 1 1107 ? 30.211 6.005 -17.476 1.00 89.50 1107 LEU A N 1
ATOM 8689 C CA . LEU A 1 1107 ? 30.770 4.797 -16.863 1.00 89.50 1107 LEU A CA 1
ATOM 8690 C C . LEU A 1 1107 ? 31.742 4.086 -17.821 1.00 89.50 1107 LEU A C 1
ATOM 8692 O O . LEU A 1 1107 ? 31.342 3.196 -18.576 1.00 89.50 1107 LEU A O 1
ATOM 8696 N N . PRO A 1 1108 ? 33.048 4.421 -17.809 1.00 86.69 1108 PRO A N 1
ATOM 8697 C CA . PRO A 1 1108 ? 34.003 3.901 -18.793 1.00 86.69 1108 PRO A CA 1
ATOM 8698 C C . PRO A 1 1108 ? 34.273 2.395 -18.646 1.00 86.69 1108 PRO A C 1
ATOM 8700 O O . PRO A 1 1108 ? 34.740 1.752 -19.590 1.00 86.69 1108 PRO A O 1
ATOM 8703 N N . LYS A 1 1109 ? 34.004 1.829 -17.465 1.00 92.50 1109 LYS A N 1
ATOM 8704 C CA . LYS A 1 1109 ? 34.265 0.425 -17.132 1.00 92.50 1109 LYS A CA 1
ATOM 8705 C C . LYS A 1 1109 ? 33.045 -0.481 -17.287 1.00 92.50 1109 LYS A C 1
ATOM 8707 O O . LYS A 1 1109 ? 33.205 -1.680 -17.090 1.00 92.50 1109 LYS A O 1
ATOM 8712 N N . LEU A 1 1110 ? 31.879 0.047 -17.672 1.00 94.88 1110 LEU A N 1
ATOM 8713 C CA . LEU A 1 1110 ? 30.638 -0.723 -17.784 1.00 94.88 1110 LEU A CA 1
ATOM 8714 C C . LEU A 1 1110 ? 30.789 -1.891 -18.773 1.00 94.88 1110 LEU A C 1
ATOM 8716 O O . LEU A 1 1110 ? 30.949 -1.675 -19.972 1.00 94.88 1110 LEU A O 1
ATOM 8720 N N . LYS A 1 1111 ? 30.730 -3.120 -18.255 1.00 95.75 1111 LYS A N 1
ATOM 8721 C CA . LYS A 1 1111 ? 30.819 -4.395 -18.982 1.00 95.75 1111 LYS A CA 1
ATOM 8722 C C . LYS A 1 1111 ? 29.484 -5.122 -19.064 1.00 95.75 1111 LYS A C 1
ATOM 8724 O O . LYS A 1 1111 ? 29.238 -5.775 -20.076 1.00 95.75 1111 LYS A O 1
ATOM 8729 N N . ARG A 1 1112 ? 28.640 -5.004 -18.035 1.00 95.75 1112 ARG A N 1
ATOM 8730 C CA . ARG A 1 1112 ? 27.335 -5.671 -17.950 1.00 95.75 1112 ARG A CA 1
ATOM 8731 C C . ARG A 1 1112 ? 26.210 -4.675 -17.676 1.00 95.75 1112 ARG A C 1
ATOM 8733 O O . ARG A 1 1112 ? 26.301 -3.889 -16.733 1.00 95.75 1112 ARG A O 1
ATOM 8740 N N . LEU A 1 1113 ? 25.150 -4.752 -18.479 1.00 96.69 1113 LEU A N 1
ATOM 8741 C CA . LEU A 1 1113 ? 23.888 -4.043 -18.282 1.00 96.69 1113 LEU A CA 1
ATOM 8742 C C . LEU A 1 1113 ? 22.728 -5.028 -18.399 1.00 96.69 1113 LEU A C 1
ATOM 8744 O O . LEU A 1 1113 ? 22.558 -5.685 -19.426 1.00 96.69 1113 LEU A O 1
ATOM 8748 N N . ASP A 1 1114 ? 21.915 -5.098 -17.355 1.00 94.50 1114 ASP A N 1
ATOM 8749 C CA . ASP A 1 1114 ? 20.827 -6.059 -17.256 1.00 94.50 1114 ASP A CA 1
ATOM 8750 C C . ASP A 1 1114 ? 19.552 -5.356 -16.786 1.00 94.50 1114 ASP A C 1
ATOM 8752 O O . ASP A 1 1114 ? 19.486 -4.878 -15.658 1.00 94.50 1114 ASP A O 1
ATOM 8756 N N . LEU A 1 1115 ? 18.573 -5.237 -17.682 1.00 94.50 1115 LEU A N 1
ATOM 8757 C CA . LEU A 1 1115 ? 17.293 -4.545 -17.477 1.00 94.50 1115 LEU A CA 1
ATOM 8758 C C . LEU A 1 1115 ? 16.107 -5.510 -17.647 1.00 94.50 1115 LEU A C 1
ATOM 8760 O O . LEU A 1 1115 ? 15.032 -5.127 -18.120 1.00 94.50 1115 LEU A O 1
ATOM 8764 N N . ARG A 1 1116 ? 16.322 -6.798 -17.348 1.00 89.12 1116 ARG A N 1
ATOM 8765 C CA . ARG A 1 1116 ? 15.300 -7.839 -17.503 1.00 89.12 1116 ARG A CA 1
ATOM 8766 C C . ARG A 1 1116 ? 14.136 -7.663 -16.525 1.00 89.12 1116 ARG A C 1
ATOM 8768 O O . ARG A 1 1116 ? 14.239 -7.015 -15.491 1.00 89.12 1116 ARG A O 1
ATOM 8775 N N . LEU A 1 1117 ? 13.010 -8.281 -16.860 1.00 83.62 1117 LEU A N 1
ATOM 8776 C CA . LEU A 1 1117 ? 11.750 -8.295 -16.117 1.00 83.62 1117 LEU A CA 1
ATOM 8777 C C . LEU A 1 1117 ? 11.101 -6.920 -15.894 1.00 83.62 1117 LEU A C 1
ATOM 8779 O O . LEU A 1 1117 ? 10.135 -6.805 -15.145 1.00 83.62 1117 LEU A O 1
ATOM 8783 N N . ASN A 1 1118 ? 11.563 -5.876 -16.583 1.00 87.75 1118 ASN A N 1
ATOM 8784 C CA . ASN A 1 1118 ? 10.902 -4.579 -16.543 1.00 87.75 1118 ASN A CA 1
ATOM 8785 C C . ASN A 1 1118 ? 9.681 -4.563 -17.480 1.00 87.75 1118 ASN A C 1
ATOM 8787 O O . ASN A 1 1118 ? 9.821 -4.500 -18.704 1.00 87.75 1118 ASN A O 1
ATOM 8791 N N . LYS A 1 1119 ? 8.475 -4.607 -16.899 1.00 85.31 1119 LYS A N 1
ATOM 8792 C CA . LYS A 1 1119 ? 7.194 -4.654 -17.635 1.00 85.31 1119 LYS A CA 1
ATOM 8793 C C . LYS A 1 1119 ? 6.831 -3.357 -18.334 1.00 85.31 1119 LYS A C 1
ATOM 8795 O O . LYS A 1 1119 ? 5.992 -3.379 -19.228 1.00 85.31 1119 LYS A O 1
ATOM 8800 N N . GLU A 1 1120 ? 7.495 -2.261 -17.991 1.00 87.19 1120 GLU A N 1
ATOM 8801 C CA . GLU A 1 1120 ? 7.275 -0.966 -18.622 1.00 87.19 1120 GLU A CA 1
ATOM 8802 C C . GLU A 1 1120 ? 8.224 -0.699 -19.798 1.00 87.19 1120 GLU A C 1
ATOM 8804 O O . GLU A 1 1120 ? 8.063 0.313 -20.459 1.00 87.19 1120 GLU A O 1
ATOM 8809 N N . PHE A 1 1121 ? 9.168 -1.594 -20.114 1.00 91.06 1121 PHE A N 1
ATOM 8810 C CA . PHE A 1 1121 ? 10.161 -1.383 -21.175 1.00 91.06 1121 PHE A CA 1
ATOM 8811 C C . PHE A 1 1121 ? 9.522 -1.289 -22.582 1.00 91.06 1121 PHE A C 1
ATOM 8813 O O . PHE A 1 1121 ? 9.125 -2.305 -23.165 1.00 91.06 1121 PHE A O 1
ATOM 8820 N N . ASP A 1 1122 ? 9.416 -0.061 -23.105 1.00 92.88 1122 ASP A N 1
ATOM 8821 C CA . ASP A 1 1122 ? 8.708 0.316 -24.337 1.00 92.88 1122 ASP A CA 1
ATOM 8822 C C . ASP A 1 1122 ? 9.647 0.667 -25.514 1.00 92.88 1122 ASP A C 1
ATOM 8824 O O . ASP A 1 1122 ? 10.868 0.521 -25.428 1.00 92.88 1122 ASP A O 1
ATOM 8828 N N . ASP A 1 1123 ? 9.076 1.127 -26.636 1.00 95.00 1123 ASP A N 1
ATOM 8829 C CA . ASP A 1 1123 ? 9.832 1.520 -27.836 1.00 95.00 1123 ASP A CA 1
ATOM 8830 C C . ASP A 1 1123 ? 10.868 2.622 -27.565 1.00 95.00 1123 ASP A C 1
ATOM 8832 O O . ASP A 1 1123 ? 11.972 2.576 -28.112 1.00 95.00 1123 ASP A O 1
ATOM 8836 N N . ALA A 1 1124 ? 10.540 3.607 -26.723 1.00 95.56 1124 ALA A N 1
ATOM 8837 C CA . ALA A 1 1124 ? 11.432 4.725 -26.425 1.00 95.56 1124 ALA A CA 1
ATOM 8838 C C . ALA A 1 1124 ? 12.630 4.263 -25.586 1.00 95.56 1124 ALA A C 1
ATOM 8840 O O . ALA A 1 1124 ? 13.775 4.607 -25.894 1.00 95.56 1124 ALA A O 1
ATOM 8841 N N . ALA A 1 1125 ? 12.383 3.434 -24.568 1.00 95.69 1125 ALA A N 1
ATOM 8842 C CA . ALA A 1 1125 ? 13.435 2.814 -23.770 1.00 95.69 1125 ALA A CA 1
ATOM 8843 C C . ALA A 1 1125 ? 14.331 1.909 -24.634 1.00 95.69 1125 ALA A C 1
ATOM 8845 O O . ALA A 1 1125 ? 15.559 2.010 -24.572 1.00 95.69 1125 ALA A O 1
ATOM 8846 N N . PHE A 1 1126 ? 13.729 1.071 -25.484 1.00 95.88 1126 PHE A N 1
ATOM 8847 C CA . PHE A 1 1126 ? 14.452 0.153 -26.363 1.00 95.88 1126 PHE A CA 1
ATOM 8848 C C . PHE A 1 1126 ? 15.359 0.880 -27.354 1.00 95.88 1126 PHE A C 1
ATOM 8850 O O . PHE A 1 1126 ? 16.561 0.614 -27.398 1.00 95.88 1126 PHE A O 1
ATOM 8857 N N . THR A 1 1127 ? 14.809 1.825 -28.116 1.00 95.38 1127 THR A N 1
ATOM 8858 C CA . THR A 1 1127 ? 15.575 2.608 -29.097 1.00 95.38 1127 THR A CA 1
ATOM 8859 C C . THR A 1 1127 ? 16.698 3.389 -28.423 1.00 95.38 1127 THR A C 1
ATOM 8861 O O . THR A 1 1127 ? 17.842 3.307 -28.864 1.00 95.38 1127 THR A O 1
ATOM 8864 N N . THR A 1 1128 ? 16.425 4.054 -27.296 1.00 96.00 1128 THR A N 1
ATOM 8865 C CA . THR A 1 1128 ? 17.436 4.831 -26.563 1.00 96.00 1128 THR A CA 1
ATOM 8866 C C . THR A 1 1128 ? 18.593 3.962 -26.072 1.00 96.00 1128 THR A C 1
ATOM 8868 O O . THR A 1 1128 ? 19.758 4.330 -26.248 1.00 96.00 1128 THR A O 1
ATOM 8871 N N . VAL A 1 1129 ? 18.303 2.794 -25.485 1.00 95.06 1129 VAL A N 1
ATOM 8872 C CA . VAL A 1 1129 ? 19.341 1.854 -25.033 1.00 95.06 1129 VAL A CA 1
ATOM 8873 C C . VAL A 1 1129 ? 20.178 1.372 -26.216 1.00 95.06 1129 VAL A C 1
ATOM 8875 O O . VAL A 1 1129 ? 21.407 1.421 -26.156 1.00 95.06 1129 VAL A O 1
ATOM 8878 N N . MET A 1 1130 ? 19.536 0.958 -27.311 1.00 93.69 1130 MET A N 1
ATOM 8879 C CA . MET A 1 1130 ? 20.237 0.437 -28.487 1.00 93.69 1130 MET A CA 1
ATOM 8880 C C . MET A 1 1130 ? 21.089 1.511 -29.180 1.00 93.69 1130 MET A C 1
ATOM 8882 O O . MET A 1 1130 ? 22.232 1.241 -29.549 1.00 93.69 1130 MET A O 1
ATOM 8886 N N . PHE A 1 1131 ? 20.592 2.743 -29.297 1.00 92.50 1131 PHE A N 1
ATOM 8887 C CA . PHE A 1 1131 ? 21.322 3.865 -29.903 1.00 92.50 1131 PHE A CA 1
ATOM 8888 C C . PHE A 1 1131 ? 22.450 4.400 -29.011 1.00 92.50 1131 PHE A C 1
ATOM 8890 O O . PHE A 1 1131 ? 23.382 5.036 -29.503 1.00 92.50 1131 PHE A O 1
ATOM 8897 N N . SER A 1 1132 ? 22.425 4.098 -27.711 1.00 91.56 1132 SER A N 1
ATOM 8898 C CA . SER A 1 1132 ? 23.493 4.461 -26.772 1.00 91.56 1132 SER A CA 1
ATOM 8899 C C . SER A 1 1132 ? 24.673 3.479 -26.777 1.00 91.56 1132 SER A C 1
ATOM 8901 O O . SER A 1 1132 ? 25.760 3.830 -26.312 1.00 91.56 1132 SER A O 1
ATOM 8903 N N . LEU A 1 1133 ? 24.527 2.279 -27.359 1.00 89.75 1133 LEU A N 1
ATOM 8904 C CA . LEU A 1 1133 ? 25.576 1.245 -27.389 1.00 89.75 1133 LEU A CA 1
ATOM 8905 C C . LEU A 1 1133 ? 26.949 1.710 -27.916 1.00 89.75 1133 LEU A C 1
ATOM 8907 O O . LEU A 1 1133 ? 27.964 1.292 -27.345 1.00 89.75 1133 LEU A O 1
ATOM 8911 N N . PRO A 1 1134 ? 27.051 2.581 -28.945 1.00 87.00 1134 PRO A N 1
ATOM 8912 C CA . PRO A 1 1134 ? 28.340 3.114 -29.391 1.00 87.00 1134 PRO A CA 1
ATOM 8913 C C . PRO A 1 1134 ? 29.115 3.848 -28.290 1.00 87.00 1134 PRO A C 1
ATOM 8915 O O . PRO A 1 1134 ? 30.350 3.818 -28.278 1.00 87.00 1134 PRO A O 1
ATOM 8918 N N . GLN A 1 1135 ? 28.404 4.461 -27.340 1.00 86.62 1135 GLN A N 1
ATOM 8919 C CA . GLN A 1 1135 ? 28.986 5.223 -26.236 1.00 86.62 1135 GLN A CA 1
ATOM 8920 C C . GLN A 1 1135 ? 29.578 4.299 -25.157 1.00 86.62 1135 GLN A C 1
ATOM 8922 O O . GLN A 1 1135 ? 30.599 4.632 -24.553 1.00 86.62 1135 GLN A O 1
ATOM 8927 N N . TRP A 1 1136 ? 29.010 3.106 -24.958 1.00 90.50 1136 TRP A N 1
ATOM 8928 C CA . TRP A 1 1136 ? 29.447 2.146 -23.938 1.00 90.50 1136 TRP A CA 1
ATOM 8929 C C . TRP A 1 1136 ? 30.542 1.217 -24.470 1.00 90.50 1136 TRP A C 1
ATOM 8931 O O . TRP A 1 1136 ? 30.317 0.063 -24.839 1.00 90.50 1136 TRP A O 1
ATOM 8941 N N . LYS A 1 1137 ? 31.768 1.747 -24.535 1.00 87.62 1137 LYS A N 1
ATOM 8942 C CA . LYS A 1 1137 ? 32.908 1.094 -25.205 1.00 87.62 1137 LYS A CA 1
ATOM 8943 C C . LYS A 1 1137 ? 33.320 -0.261 -24.622 1.00 87.62 1137 LYS A C 1
ATOM 8945 O O . LYS A 1 1137 ? 33.881 -1.072 -25.355 1.00 87.62 1137 LYS A O 1
ATOM 8950 N N . SER A 1 1138 ? 33.042 -0.483 -23.342 1.00 92.06 1138 SER A N 1
ATOM 8951 C CA . SER A 1 1138 ? 33.445 -1.679 -22.594 1.00 92.06 1138 SER A CA 1
ATOM 8952 C C . SER A 1 1138 ? 32.325 -2.716 -22.452 1.00 92.06 1138 SER A C 1
ATOM 8954 O O . SER A 1 1138 ? 32.580 -3.786 -21.900 1.00 92.06 1138 SER A O 1
ATOM 8956 N N . LEU A 1 1139 ? 31.108 -2.425 -22.937 1.00 94.06 1139 LEU A N 1
ATOM 8957 C CA . LEU A 1 1139 ? 29.941 -3.277 -22.716 1.00 94.06 1139 LEU A CA 1
ATOM 8958 C C . LEU A 1 1139 ? 30.034 -4.565 -23.546 1.00 94.06 1139 LEU A C 1
ATOM 8960 O O . LEU A 1 1139 ? 30.171 -4.509 -24.771 1.00 94.06 1139 LEU A O 1
ATOM 8964 N N . ILE A 1 1140 ? 29.934 -5.708 -22.865 1.00 94.56 1140 ILE A N 1
ATOM 8965 C CA . ILE A 1 1140 ? 30.025 -7.057 -23.444 1.00 94.56 1140 ILE A CA 1
ATOM 8966 C C . ILE A 1 1140 ? 28.821 -7.950 -23.100 1.00 94.56 1140 ILE A C 1
ATOM 8968 O O . ILE A 1 1140 ? 28.553 -8.895 -23.838 1.00 94.56 1140 ILE A O 1
ATOM 8972 N N . ASP A 1 1141 ? 28.085 -7.663 -22.024 1.00 94.69 1141 ASP A N 1
ATOM 8973 C CA . ASP A 1 1141 ? 26.880 -8.396 -21.611 1.00 94.69 1141 ASP A CA 1
ATOM 8974 C C . ASP A 1 1141 ? 25.688 -7.431 -21.558 1.00 94.69 1141 ASP A C 1
ATOM 8976 O O . ASP A 1 1141 ? 25.680 -6.487 -20.763 1.00 94.69 1141 ASP A O 1
ATOM 8980 N N . LEU A 1 1142 ? 24.710 -7.646 -22.441 1.00 95.31 1142 LEU A N 1
ATOM 8981 C CA . LEU A 1 1142 ? 23.488 -6.852 -22.534 1.00 95.31 1142 LEU A CA 1
ATOM 8982 C C . LEU A 1 1142 ? 22.264 -7.757 -22.406 1.00 95.31 1142 LEU A C 1
ATOM 8984 O O . LEU A 1 1142 ? 22.067 -8.668 -23.213 1.00 95.31 1142 LEU A O 1
ATOM 8988 N N . ARG A 1 1143 ? 21.400 -7.467 -21.432 1.00 92.94 1143 ARG A N 1
ATOM 8989 C CA . ARG A 1 1143 ? 20.178 -8.242 -21.186 1.00 92.94 1143 ARG A CA 1
ATOM 8990 C C . ARG A 1 1143 ? 18.969 -7.327 -21.067 1.00 92.94 1143 ARG A C 1
ATOM 8992 O O . ARG A 1 1143 ? 18.974 -6.411 -20.250 1.00 92.94 1143 ARG A O 1
ATOM 8999 N N . LEU A 1 1144 ? 17.940 -7.565 -21.878 1.00 93.50 1144 LEU A N 1
ATOM 9000 C CA . LEU A 1 1144 ? 16.784 -6.677 -22.021 1.00 93.50 1144 LEU A CA 1
ATOM 9001 C C . LEU A 1 1144 ? 15.462 -7.443 -21.960 1.00 93.50 1144 LEU A C 1
ATOM 9003 O O . LEU A 1 1144 ? 15.365 -8.600 -22.374 1.00 93.50 1144 LEU A O 1
ATOM 9007 N N . SER A 1 1145 ? 14.422 -6.753 -21.496 1.00 88.44 1145 SER A N 1
ATOM 9008 C CA . SER A 1 1145 ? 13.034 -7.175 -21.668 1.00 88.44 1145 SER A CA 1
ATOM 9009 C C . SER A 1 1145 ? 12.350 -6.364 -22.746 1.00 88.44 1145 SER A C 1
ATOM 9011 O O . SER A 1 1145 ? 12.547 -5.165 -22.852 1.00 88.44 1145 SER A O 1
ATOM 9013 N N . LEU A 1 1146 ? 11.529 -7.032 -23.545 1.00 89.12 1146 LEU A N 1
ATOM 9014 C CA . LEU A 1 1146 ? 10.878 -6.465 -24.719 1.00 89.12 1146 LEU A CA 1
ATOM 9015 C C . LEU A 1 1146 ? 9.351 -6.523 -24.572 1.00 89.12 1146 LEU A C 1
ATOM 9017 O O . LEU A 1 1146 ? 8.639 -6.782 -25.536 1.00 89.12 1146 LEU A O 1
ATOM 9021 N N . PHE A 1 1147 ? 8.828 -6.378 -23.352 1.00 83.56 1147 PHE A N 1
ATOM 9022 C CA . PHE A 1 1147 ? 7.412 -6.627 -23.062 1.00 83.56 1147 PHE A CA 1
ATOM 9023 C C . PHE A 1 1147 ? 6.454 -5.624 -23.716 1.00 83.56 1147 PHE A C 1
ATOM 9025 O O . PHE A 1 1147 ? 5.368 -6.033 -24.129 1.00 83.56 1147 PHE A O 1
ATOM 9032 N N . LYS A 1 1148 ? 6.846 -4.346 -23.831 1.00 88.12 1148 LYS A N 1
ATOM 9033 C CA . LYS A 1 1148 ? 6.056 -3.285 -24.483 1.00 88.12 1148 LYS A CA 1
ATOM 9034 C C . LYS A 1 1148 ? 6.699 -2.756 -25.769 1.00 88.12 1148 LYS A C 1
ATOM 9036 O O . LYS A 1 1148 ? 6.245 -1.746 -26.300 1.00 88.12 1148 LYS A O 1
ATOM 9041 N N . VAL A 1 1149 ? 7.725 -3.437 -26.282 1.00 90.31 1149 VAL A N 1
ATOM 9042 C CA . VAL A 1 1149 ? 8.351 -3.081 -27.560 1.00 90.31 1149 VAL A CA 1
ATOM 9043 C C . VAL A 1 1149 ? 7.460 -3.558 -28.701 1.00 90.31 1149 VAL A C 1
ATOM 9045 O O . VAL A 1 1149 ? 7.086 -4.729 -28.784 1.00 90.31 1149 VAL A O 1
ATOM 9048 N N . THR A 1 1150 ? 7.093 -2.628 -29.569 1.00 90.62 1150 THR A N 1
ATOM 9049 C CA . THR A 1 1150 ? 6.205 -2.839 -30.703 1.00 90.62 1150 THR A CA 1
ATOM 9050 C C . THR A 1 1150 ? 7.009 -3.096 -31.986 1.00 90.62 1150 THR A C 1
ATOM 9052 O O . THR A 1 1150 ? 8.220 -2.856 -32.044 1.00 90.62 1150 THR A O 1
ATOM 9055 N N . PRO A 1 1151 ? 6.355 -3.543 -33.076 1.00 90.06 1151 PRO A N 1
ATOM 9056 C CA . PRO A 1 1151 ? 6.978 -3.642 -34.397 1.00 90.06 1151 PRO A CA 1
ATOM 9057 C C . PRO A 1 1151 ? 7.711 -2.377 -34.864 1.00 90.06 1151 PRO A C 1
ATOM 9059 O O . PRO A 1 1151 ? 8.690 -2.486 -35.610 1.00 90.06 1151 PRO A O 1
ATOM 9062 N N . LYS A 1 1152 ? 7.263 -1.190 -34.425 1.00 91.38 1152 LYS A N 1
ATOM 9063 C CA . LYS A 1 1152 ? 7.898 0.092 -34.740 1.00 91.38 1152 LYS A CA 1
ATOM 9064 C C . LYS A 1 1152 ? 9.304 0.162 -34.143 1.00 91.38 1152 LYS A C 1
ATOM 9066 O O . LYS A 1 1152 ? 10.255 0.319 -34.905 1.00 91.38 1152 LYS A O 1
ATOM 9071 N N . GLY A 1 1153 ? 9.446 -0.049 -32.832 1.00 92.38 1153 GLY A N 1
ATOM 9072 C CA . GLY A 1 1153 ? 10.746 -0.028 -32.154 1.00 92.38 1153 GLY A CA 1
ATOM 9073 C C . GLY A 1 1153 ? 11.731 -1.049 -32.731 1.00 92.38 1153 GLY A C 1
ATOM 9074 O O . GLY A 1 1153 ? 12.889 -0.721 -32.986 1.00 92.38 1153 GLY A O 1
ATOM 9075 N N . PHE A 1 1154 ? 11.267 -2.267 -33.036 1.00 93.44 1154 PHE A N 1
ATOM 9076 C CA . PHE A 1 1154 ? 12.103 -3.276 -33.702 1.00 93.44 1154 PHE A CA 1
ATOM 9077 C C . PHE A 1 1154 ? 12.585 -2.832 -35.083 1.00 93.44 1154 PHE A C 1
ATOM 9079 O O . PHE A 1 1154 ? 13.752 -3.030 -35.420 1.00 93.44 1154 PHE A O 1
ATOM 9086 N N . SER A 1 1155 ? 11.703 -2.230 -35.881 1.00 91.19 1155 SER A N 1
ATOM 9087 C CA . SER A 1 1155 ? 12.041 -1.778 -37.231 1.00 91.19 1155 SER A CA 1
ATOM 9088 C C . SER A 1 1155 ? 13.028 -0.613 -37.204 1.00 91.19 1155 SER A C 1
ATOM 9090 O O . SER A 1 1155 ? 14.001 -0.639 -37.952 1.00 91.19 1155 SER A O 1
ATOM 9092 N N . GLU A 1 1156 ? 12.824 0.364 -36.317 1.00 93.25 1156 GLU A N 1
ATOM 9093 C CA . GLU A 1 1156 ? 13.725 1.510 -36.141 1.00 93.25 1156 GLU A CA 1
ATOM 9094 C C . GLU A 1 1156 ? 15.137 1.061 -35.753 1.00 93.25 1156 GLU A C 1
ATOM 9096 O O . GLU A 1 1156 ? 16.114 1.445 -36.397 1.00 93.25 1156 GLU A O 1
ATOM 9101 N N . VAL A 1 1157 ? 15.255 0.173 -34.761 1.00 92.81 1157 VAL A N 1
ATOM 9102 C CA . VAL A 1 1157 ? 16.562 -0.361 -34.362 1.00 92.81 1157 VAL A CA 1
ATOM 9103 C C . VAL A 1 1157 ? 17.181 -1.205 -35.476 1.00 92.81 1157 VAL A C 1
ATOM 9105 O O . VAL A 1 1157 ? 18.376 -1.085 -35.725 1.00 92.81 1157 VAL A O 1
ATOM 9108 N N . ALA A 1 1158 ? 16.405 -2.030 -36.185 1.00 90.12 1158 ALA A N 1
ATOM 9109 C CA . ALA A 1 1158 ? 16.925 -2.830 -37.296 1.00 90.12 1158 ALA A CA 1
ATOM 9110 C C . ALA A 1 1158 ? 17.506 -1.961 -38.427 1.00 90.12 1158 ALA A C 1
ATOM 9112 O O . ALA A 1 1158 ? 18.557 -2.294 -38.977 1.00 90.12 1158 ALA A O 1
ATOM 9113 N N . VAL A 1 1159 ? 16.843 -0.845 -38.755 1.00 89.94 1159 VAL A N 1
ATOM 9114 C CA . VAL A 1 1159 ? 17.338 0.137 -39.731 1.00 89.94 1159 VAL A CA 1
ATOM 9115 C C . VAL A 1 1159 ? 18.647 0.749 -39.243 1.00 89.94 1159 VAL A C 1
ATOM 9117 O O . VAL A 1 1159 ? 19.640 0.676 -39.962 1.00 89.94 1159 VAL A O 1
ATOM 9120 N N . ALA A 1 1160 ? 18.698 1.234 -38.001 1.00 87.44 1160 ALA A N 1
ATOM 9121 C CA . ALA A 1 1160 ? 19.912 1.823 -37.435 1.00 87.44 1160 ALA A CA 1
ATOM 9122 C C . ALA A 1 1160 ? 21.086 0.828 -37.379 1.00 87.44 1160 ALA A C 1
ATOM 9124 O O . ALA A 1 1160 ? 22.219 1.168 -37.706 1.00 87.44 1160 ALA A O 1
ATOM 9125 N N . VAL A 1 1161 ? 20.835 -0.440 -37.033 1.00 86.25 1161 VAL A N 1
ATOM 9126 C CA . VAL A 1 1161 ? 21.862 -1.495 -37.076 1.00 86.25 1161 VAL A CA 1
ATOM 9127 C C . VAL A 1 1161 ? 22.453 -1.629 -38.480 1.00 86.25 1161 VAL A C 1
ATOM 9129 O O . VAL A 1 1161 ? 23.670 -1.739 -38.622 1.00 86.25 1161 VAL A O 1
ATOM 9132 N N . LYS A 1 1162 ? 21.601 -1.624 -39.509 1.00 83.44 1162 LYS A N 1
ATOM 9133 C CA . LYS A 1 1162 ? 22.005 -1.848 -40.899 1.00 83.44 1162 LYS A CA 1
ATOM 9134 C C . LYS A 1 1162 ? 22.694 -0.634 -41.523 1.00 83.44 1162 LYS A C 1
ATOM 9136 O O . LYS A 1 1162 ? 23.682 -0.806 -42.235 1.00 83.44 1162 LYS A O 1
ATOM 9141 N N . GLU A 1 1163 ? 22.146 0.557 -41.304 1.00 81.25 1163 GLU A N 1
ATOM 9142 C CA . GLU A 1 1163 ? 22.555 1.797 -41.974 1.00 81.25 1163 GLU A CA 1
ATOM 9143 C C . GLU A 1 1163 ? 23.628 2.559 -41.194 1.00 81.25 1163 GLU A C 1
ATOM 9145 O O . GLU A 1 1163 ? 24.573 3.070 -41.789 1.00 81.25 1163 GLU A O 1
ATOM 9150 N N . GLU A 1 1164 ? 23.521 2.590 -39.866 1.00 68.44 1164 GLU A N 1
ATOM 9151 C CA . GLU A 1 1164 ? 24.416 3.358 -38.991 1.00 68.44 1164 GLU A CA 1
ATOM 9152 C C . GLU A 1 1164 ? 25.489 2.481 -38.329 1.00 68.44 1164 GLU A C 1
ATOM 9154 O O . GLU A 1 1164 ? 26.440 2.996 -37.742 1.00 68.44 1164 GLU A O 1
ATOM 9159 N N . GLY A 1 1165 ? 25.370 1.152 -38.439 1.00 65.38 1165 GLY A N 1
ATOM 9160 C CA . GLY A 1 1165 ? 26.371 0.208 -37.949 1.00 65.38 1165 GLY A CA 1
ATOM 9161 C C . GLY A 1 1165 ? 26.537 0.261 -36.432 1.00 65.38 1165 GLY A C 1
ATOM 9162 O O . GLY A 1 1165 ? 27.658 0.437 -35.945 1.00 65.38 1165 GLY A O 1
ATOM 9163 N N . LEU A 1 1166 ? 25.436 0.100 -35.679 1.00 71.69 1166 LEU A N 1
ATOM 9164 C CA . LEU A 1 1166 ? 25.491 -0.019 -34.214 1.00 71.69 1166 LEU A CA 1
ATOM 9165 C C . LEU A 1 1166 ? 26.605 -1.007 -33.823 1.00 71.69 1166 LEU A C 1
ATOM 9167 O O . LEU A 1 1166 ? 26.692 -2.103 -34.379 1.00 71.69 1166 LEU A O 1
ATOM 9171 N N . THR A 1 1167 ? 27.477 -0.629 -32.880 1.00 69.50 1167 THR A N 1
ATOM 9172 C CA . THR A 1 1167 ? 28.686 -1.392 -32.505 1.00 69.50 1167 THR A CA 1
ATOM 9173 C C . THR A 1 1167 ? 28.363 -2.651 -31.685 1.00 69.50 1167 THR A C 1
ATOM 9175 O O . THR A 1 1167 ? 28.880 -2.843 -30.584 1.00 69.50 1167 THR A O 1
ATOM 9178 N N . LEU A 1 1168 ? 27.494 -3.513 -32.213 1.00 80.19 1168 LEU A N 1
ATOM 9179 C CA . LEU A 1 1168 ? 27.044 -4.763 -31.605 1.00 80.19 1168 LEU A CA 1
ATOM 9180 C C . LEU A 1 1168 ? 28.164 -5.798 -31.510 1.00 80.19 1168 LEU A C 1
ATOM 9182 O O . LEU A 1 1168 ? 28.150 -6.634 -30.615 1.00 80.19 1168 LEU A O 1
ATOM 9186 N N . GLY A 1 1169 ? 29.181 -5.705 -32.369 1.00 79.50 1169 GLY A N 1
ATOM 9187 C CA . GLY A 1 1169 ? 30.248 -6.699 -32.466 1.00 79.50 1169 GLY A CA 1
ATOM 9188 C C . GLY A 1 1169 ? 31.050 -6.938 -31.188 1.00 79.50 1169 GLY A C 1
ATOM 9189 O O . GLY A 1 1169 ? 31.751 -7.938 -31.126 1.00 79.50 1169 GLY A O 1
ATOM 9190 N N . ARG A 1 1170 ? 30.965 -6.072 -30.169 1.00 87.56 1170 ARG A N 1
ATOM 9191 C CA . ARG A 1 1170 ? 31.619 -6.279 -28.863 1.00 87.56 1170 ARG A CA 1
ATOM 9192 C C . ARG A 1 1170 ? 30.855 -7.217 -27.930 1.00 87.56 1170 ARG A C 1
ATOM 9194 O O . ARG A 1 1170 ? 31.470 -7.779 -27.029 1.00 87.56 1170 ARG A O 1
ATOM 9201 N N . LEU A 1 1171 ? 29.544 -7.361 -28.118 1.00 89.81 1171 LEU A N 1
ATOM 9202 C CA . LEU A 1 1171 ? 28.704 -8.141 -27.217 1.00 89.81 1171 LEU A CA 1
ATOM 9203 C C . LEU A 1 1171 ? 29.081 -9.623 -27.298 1.00 89.81 1171 LEU A C 1
ATOM 9205 O O . LEU A 1 1171 ? 29.066 -10.224 -28.371 1.00 89.81 1171 LEU A O 1
ATOM 9209 N N . THR A 1 1172 ? 29.412 -10.201 -26.145 1.00 90.25 1172 THR A N 1
ATOM 9210 C CA . THR A 1 1172 ? 29.625 -11.639 -25.962 1.00 90.25 1172 THR A CA 1
ATOM 9211 C C . THR A 1 1172 ? 28.363 -12.331 -25.468 1.00 90.25 1172 THR A C 1
ATOM 9213 O O . THR A 1 1172 ? 28.160 -13.502 -25.776 1.00 90.25 1172 THR A O 1
ATOM 9216 N N . THR A 1 1173 ? 27.519 -11.611 -24.729 1.00 89.88 1173 THR A N 1
ATOM 9217 C CA . THR A 1 1173 ? 26.245 -12.110 -24.209 1.00 89.88 1173 THR A CA 1
ATOM 9218 C C . THR A 1 1173 ? 25.139 -11.155 -24.619 1.00 89.88 1173 THR A C 1
ATOM 9220 O O . THR A 1 1173 ? 25.233 -9.949 -24.377 1.00 89.88 1173 THR A O 1
ATOM 9223 N N . PHE A 1 1174 ? 24.092 -11.696 -25.235 1.00 91.25 1174 PHE A N 1
ATOM 9224 C CA . PHE A 1 1174 ? 22.888 -10.945 -25.558 1.00 91.25 1174 PHE A CA 1
ATOM 9225 C C . PHE A 1 1174 ? 21.666 -11.742 -25.108 1.00 91.25 1174 PHE A C 1
ATOM 9227 O O . PHE A 1 1174 ? 21.467 -12.871 -25.545 1.00 91.25 1174 PHE A O 1
ATOM 9234 N N . TYR A 1 1175 ? 20.872 -11.183 -24.198 1.00 89.69 1175 TYR A N 1
ATOM 9235 C CA . TYR A 1 1175 ? 19.686 -11.846 -23.655 1.00 89.69 1175 TYR A CA 1
ATOM 9236 C C . TYR A 1 1175 ? 18.452 -11.009 -23.963 1.00 89.69 1175 TYR A C 1
ATOM 9238 O O . TYR A 1 1175 ? 18.366 -9.852 -23.547 1.00 89.69 1175 TYR A O 1
ATOM 9246 N N . LEU A 1 1176 ? 17.471 -11.607 -24.635 1.00 89.50 1176 LEU A N 1
ATOM 9247 C CA . LEU A 1 1176 ? 16.202 -10.970 -24.969 1.00 89.50 1176 LEU A CA 1
ATOM 9248 C C . LEU A 1 1176 ? 15.032 -11.758 -24.376 1.00 89.50 1176 LEU A C 1
ATOM 9250 O O . LEU A 1 1176 ? 14.712 -12.860 -24.819 1.00 89.50 1176 LEU A O 1
ATOM 9254 N N . LEU A 1 1177 ? 14.368 -11.166 -23.385 1.00 83.69 1177 LEU A N 1
ATOM 9255 C CA . LEU A 1 1177 ? 13.135 -11.700 -22.813 1.00 83.69 1177 LEU A CA 1
ATOM 9256 C C . LEU A 1 1177 ? 11.933 -11.033 -23.484 1.00 83.69 1177 LEU A C 1
ATOM 9258 O O . LEU A 1 1177 ? 11.787 -9.812 -23.404 1.00 83.69 1177 LEU A O 1
ATOM 9262 N N . HIS A 1 1178 ? 11.062 -11.803 -24.129 1.00 78.19 1178 HIS A N 1
ATOM 9263 C CA . HIS A 1 1178 ? 9.946 -11.255 -24.894 1.00 78.19 1178 HIS A CA 1
ATOM 9264 C C . HIS A 1 1178 ? 8.664 -12.062 -24.685 1.00 78.19 1178 HIS A C 1
ATOM 9266 O O . HIS A 1 1178 ? 8.679 -13.283 -24.610 1.00 78.19 1178 HIS A O 1
ATOM 9272 N N . SER A 1 1179 ? 7.521 -11.384 -24.589 1.00 64.62 1179 SER A N 1
ATOM 9273 C CA . SER A 1 1179 ? 6.244 -12.048 -24.321 1.00 64.62 1179 SER A CA 1
ATOM 9274 C C . SER A 1 1179 ? 5.589 -12.624 -25.579 1.00 64.62 1179 SER A C 1
ATOM 9276 O O . SER A 1 1179 ? 4.952 -13.668 -25.480 1.00 64.62 1179 SER A O 1
ATOM 9278 N N . GLN A 1 1180 ? 5.729 -11.969 -26.742 1.00 69.00 1180 GLN A N 1
ATOM 9279 C CA . GLN A 1 1180 ? 5.108 -12.367 -28.018 1.00 69.00 1180 GLN A CA 1
ATOM 9280 C C . GLN A 1 1180 ? 6.008 -12.010 -29.220 1.00 69.00 1180 GLN A C 1
ATOM 9282 O O . GLN A 1 1180 ? 5.838 -10.949 -29.823 1.00 69.00 1180 GLN A O 1
ATOM 9287 N N . PRO A 1 1181 ? 6.960 -12.887 -29.584 1.00 69.06 1181 PRO A N 1
ATOM 9288 C CA . PRO A 1 1181 ? 7.813 -12.712 -30.759 1.00 69.06 1181 PRO A CA 1
ATOM 9289 C C . PRO A 1 1181 ? 6.992 -12.529 -32.040 1.00 69.06 1181 PRO A C 1
ATOM 9291 O O . PRO A 1 1181 ? 6.106 -13.330 -32.329 1.00 69.06 1181 PRO A O 1
ATOM 9294 N N . SER A 1 1182 ? 7.308 -11.482 -32.804 1.00 82.25 1182 SER A N 1
ATOM 9295 C CA . SER A 1 1182 ? 6.664 -11.113 -34.074 1.00 82.25 1182 SER A CA 1
ATOM 9296 C C . SER A 1 1182 ? 7.636 -11.202 -35.257 1.00 82.25 1182 SER A C 1
ATOM 9298 O O . SER A 1 1182 ? 8.851 -11.281 -35.069 1.00 82.25 1182 SER A O 1
ATOM 9300 N N . ASP A 1 1183 ? 7.135 -11.112 -36.490 1.00 85.38 1183 ASP A N 1
ATOM 9301 C CA . ASP A 1 1183 ? 7.985 -11.034 -37.692 1.00 85.38 1183 ASP A CA 1
ATOM 9302 C C . ASP A 1 1183 ? 8.973 -9.859 -37.636 1.00 85.38 1183 ASP A C 1
ATOM 9304 O O . ASP A 1 1183 ? 10.130 -9.987 -38.039 1.00 85.38 1183 ASP A O 1
ATOM 9308 N N . SER A 1 1184 ? 8.557 -8.722 -37.072 1.00 87.19 1184 SER A N 1
ATOM 9309 C CA . SER A 1 1184 ? 9.437 -7.569 -36.862 1.00 87.19 1184 SER A CA 1
ATOM 9310 C C . SER A 1 1184 ? 10.550 -7.862 -35.859 1.00 87.19 1184 SER A C 1
ATOM 9312 O O . SER A 1 1184 ? 11.687 -7.457 -36.095 1.00 87.19 1184 SER A O 1
ATOM 9314 N N . PHE A 1 1185 ? 10.260 -8.604 -34.786 1.00 88.62 1185 PHE A N 1
ATOM 9315 C CA . PHE A 1 1185 ? 11.281 -9.084 -33.851 1.00 88.62 1185 PHE A CA 1
ATOM 9316 C C . PHE A 1 1185 ? 12.279 -10.017 -34.554 1.00 88.62 1185 PHE A C 1
ATOM 9318 O O . PHE A 1 1185 ? 13.490 -9.846 -34.422 1.00 88.62 1185 PHE A O 1
ATOM 9325 N N . ALA A 1 1186 ? 11.781 -10.960 -35.356 1.00 86.56 1186 ALA A N 1
ATOM 9326 C CA . ALA A 1 1186 ? 12.609 -11.895 -36.114 1.00 86.56 1186 ALA A CA 1
ATOM 9327 C C . ALA A 1 1186 ? 13.538 -11.180 -37.098 1.00 86.56 1186 ALA A C 1
ATOM 9329 O O . ALA A 1 1186 ? 14.730 -11.485 -37.175 1.00 86.56 1186 ALA A O 1
ATOM 9330 N N . LYS A 1 1187 ? 13.001 -10.191 -37.821 1.00 88.19 1187 LYS A N 1
ATOM 9331 C CA . LYS A 1 1187 ? 13.752 -9.362 -38.763 1.00 88.19 1187 LYS A CA 1
ATOM 9332 C C . LYS A 1 1187 ? 14.811 -8.528 -38.054 1.00 88.19 1187 LYS A C 1
ATOM 9334 O O . LYS A 1 1187 ? 15.952 -8.487 -38.516 1.00 88.19 1187 LYS A O 1
ATOM 9339 N N . PHE A 1 1188 ? 14.452 -7.892 -36.939 1.00 91.12 1188 PHE A N 1
ATOM 9340 C CA . PHE A 1 1188 ? 15.393 -7.168 -36.088 1.00 91.12 1188 PHE A CA 1
ATOM 9341 C C . PHE A 1 1188 ? 16.551 -8.075 -35.677 1.00 91.12 1188 PHE A C 1
ATOM 9343 O O . PHE A 1 1188 ? 17.702 -7.773 -35.986 1.00 91.12 1188 PHE A O 1
ATOM 9350 N N . LEU A 1 1189 ? 16.248 -9.223 -35.071 1.00 88.81 1189 LEU A N 1
ATOM 9351 C CA . LEU A 1 1189 ? 17.266 -10.122 -34.551 1.00 88.81 1189 LEU A CA 1
ATOM 9352 C C . LEU A 1 1189 ? 18.150 -10.696 -35.664 1.00 88.81 1189 LEU A C 1
ATOM 9354 O O . LEU A 1 1189 ? 19.371 -10.706 -35.531 1.00 88.81 1189 LEU A O 1
ATOM 9358 N N . THR A 1 1190 ? 17.559 -11.104 -36.790 1.00 88.56 1190 THR A N 1
ATOM 9359 C CA . THR A 1 1190 ? 18.308 -11.576 -37.966 1.00 88.56 1190 THR A CA 1
ATOM 9360 C C . THR A 1 1190 ? 19.251 -10.494 -38.492 1.00 88.56 1190 THR A C 1
ATOM 9362 O O . THR A 1 1190 ? 20.410 -10.779 -38.790 1.00 88.56 1190 THR A O 1
ATOM 9365 N N . THR A 1 1191 ? 18.786 -9.242 -38.547 1.00 88.50 1191 THR A N 1
ATOM 9366 C CA . THR A 1 1191 ? 19.607 -8.094 -38.957 1.00 88.50 1191 THR A CA 1
ATOM 9367 C C . THR A 1 1191 ? 20.753 -7.866 -37.970 1.00 88.50 1191 THR A C 1
ATOM 9369 O O . THR A 1 1191 ? 21.895 -7.697 -38.388 1.00 88.50 1191 THR A O 1
ATOM 9372 N N . SER A 1 1192 ? 20.485 -7.925 -36.663 1.00 88.56 1192 SER A N 1
ATOM 9373 C CA . SER A 1 1192 ? 21.491 -7.756 -35.606 1.00 88.56 1192 SER A CA 1
ATOM 9374 C C . SER A 1 1192 ? 22.548 -8.859 -35.574 1.00 88.56 1192 SER A C 1
ATOM 9376 O O . SER A 1 1192 ? 23.724 -8.559 -35.368 1.00 88.56 1192 SER A O 1
ATOM 9378 N N . LEU A 1 1193 ? 22.169 -10.116 -35.821 1.00 86.75 1193 LEU A N 1
ATOM 9379 C CA . LEU A 1 1193 ? 23.073 -11.274 -35.801 1.00 86.75 1193 LEU A CA 1
ATOM 9380 C C . LEU A 1 1193 ? 24.254 -11.150 -36.771 1.00 86.75 1193 LEU A C 1
ATOM 9382 O O . LEU A 1 1193 ? 25.335 -11.655 -36.476 1.00 86.75 1193 LEU A O 1
ATOM 9386 N N . VAL A 1 1194 ? 24.081 -10.442 -37.891 1.00 85.12 1194 VAL A N 1
ATOM 9387 C CA . VAL A 1 1194 ? 25.154 -10.191 -38.869 1.00 85.12 1194 VAL A CA 1
ATOM 9388 C C . VAL A 1 1194 ? 26.302 -9.374 -38.268 1.00 85.12 1194 VAL A C 1
ATOM 9390 O O . VAL A 1 1194 ? 27.447 -9.535 -38.686 1.00 85.12 1194 VAL A O 1
ATOM 9393 N N . TYR A 1 1195 ? 26.006 -8.528 -37.280 1.00 85.44 1195 TYR A N 1
ATOM 9394 C CA . TYR A 1 1195 ? 26.957 -7.598 -36.672 1.00 85.44 1195 TYR A CA 1
ATOM 9395 C C . TYR A 1 1195 ? 27.461 -8.060 -35.293 1.00 85.44 1195 TYR A C 1
ATOM 9397 O O . TYR A 1 1195 ? 28.364 -7.438 -34.736 1.00 85.44 1195 TYR A O 1
ATOM 9405 N N . LEU A 1 1196 ? 26.926 -9.156 -34.743 1.00 83.44 1196 LEU A N 1
ATOM 9406 C CA . LEU A 1 1196 ? 27.289 -9.738 -33.442 1.00 83.44 1196 LEU A CA 1
ATOM 9407 C C . LEU A 1 1196 ? 28.481 -10.717 -33.557 1.00 83.44 1196 LEU A C 1
ATOM 9409 O O . LEU A 1 1196 ? 28.372 -11.902 -33.257 1.00 83.44 1196 LEU A O 1
ATOM 9413 N N . ASN A 1 1197 ? 29.639 -10.224 -34.005 1.00 80.56 1197 ASN A N 1
ATOM 9414 C CA . ASN A 1 1197 ? 30.790 -11.070 -34.369 1.00 80.56 1197 ASN A CA 1
ATOM 9415 C C . ASN A 1 1197 ? 31.465 -11.820 -33.202 1.00 80.56 1197 ASN A C 1
ATOM 9417 O O . ASN A 1 1197 ? 32.084 -12.853 -33.439 1.00 80.56 1197 ASN A O 1
ATOM 9421 N N . ASN A 1 1198 ? 31.377 -11.314 -31.966 1.00 83.56 1198 ASN A N 1
ATOM 9422 C CA . ASN A 1 1198 ? 32.010 -11.921 -30.783 1.00 83.56 1198 ASN A CA 1
ATOM 9423 C C . ASN A 1 1198 ? 31.010 -12.631 -29.854 1.00 83.56 1198 ASN A C 1
ATOM 9425 O O . ASN A 1 1198 ? 31.343 -12.938 -28.705 1.00 83.56 1198 ASN A O 1
ATOM 9429 N N . LEU A 1 1199 ? 29.787 -12.869 -30.331 1.00 85.38 1199 LEU A N 1
ATOM 9430 C CA . LEU A 1 1199 ? 28.722 -13.472 -29.543 1.00 85.38 1199 LEU A CA 1
ATOM 9431 C C . LEU A 1 1199 ? 29.113 -14.892 -29.124 1.00 85.38 1199 LEU A C 1
ATOM 9433 O O . LEU A 1 1199 ? 29.442 -15.728 -29.960 1.00 85.38 1199 LEU A O 1
ATOM 9437 N N . LYS A 1 1200 ? 29.071 -15.154 -27.819 1.00 84.81 1200 LYS A N 1
ATOM 9438 C CA . LYS A 1 1200 ? 29.280 -16.474 -27.214 1.00 84.81 1200 LYS A CA 1
ATOM 9439 C C . LYS A 1 1200 ? 27.974 -17.081 -26.729 1.00 84.81 1200 LYS A C 1
ATOM 9441 O O . LYS A 1 1200 ? 27.840 -18.295 -26.759 1.00 84.81 1200 LYS A O 1
ATOM 9446 N N . SER A 1 1201 ? 27.037 -16.247 -26.283 1.00 84.00 1201 SER A N 1
ATOM 9447 C CA . SER A 1 1201 ? 25.737 -16.678 -25.780 1.00 84.00 1201 SER A CA 1
ATOM 9448 C C . SER A 1 1201 ? 24.635 -15.749 -26.283 1.00 84.00 1201 SER A C 1
ATOM 9450 O O . SER A 1 1201 ? 24.698 -14.532 -26.080 1.00 84.00 1201 SER A O 1
ATOM 9452 N N . LEU A 1 1202 ? 23.631 -16.329 -26.942 1.00 85.00 1202 LEU A N 1
ATOM 9453 C CA . LEU A 1 1202 ? 22.359 -15.676 -27.236 1.00 85.00 1202 LEU A CA 1
ATOM 9454 C C . LEU A 1 1202 ? 21.250 -16.417 -26.504 1.00 85.00 1202 LEU A C 1
ATOM 9456 O O . LEU A 1 1202 ? 21.020 -17.600 -26.765 1.00 85.00 1202 LEU A O 1
ATOM 9460 N N . HIS A 1 1203 ? 20.534 -15.703 -25.645 1.00 83.50 1203 HIS A N 1
ATOM 9461 C CA . HIS A 1 1203 ? 19.360 -16.234 -24.967 1.00 83.50 1203 HIS A CA 1
ATOM 9462 C C . HIS A 1 1203 ? 18.107 -15.520 -25.456 1.00 83.50 1203 HIS A C 1
ATOM 9464 O O . HIS A 1 1203 ? 18.064 -14.286 -25.513 1.00 83.50 1203 HIS A O 1
ATOM 9470 N N . ILE A 1 1204 ? 17.102 -16.299 -25.846 1.00 81.94 1204 ILE A N 1
ATOM 9471 C CA . ILE A 1 1204 ? 15.797 -15.786 -26.243 1.00 81.94 1204 ILE A CA 1
ATOM 9472 C C . ILE A 1 1204 ? 14.735 -16.581 -25.503 1.00 81.94 1204 ILE A C 1
ATOM 9474 O O . ILE A 1 1204 ? 14.598 -17.787 -25.709 1.00 81.94 1204 ILE A O 1
ATOM 9478 N N . SER A 1 1205 ? 13.955 -15.891 -24.681 1.00 73.81 1205 SER A N 1
ATOM 9479 C CA . SER A 1 1205 ? 12.912 -16.518 -23.875 1.00 73.81 1205 SER A CA 1
ATOM 9480 C C . SER A 1 1205 ? 11.545 -15.914 -24.169 1.00 73.81 1205 SER A C 1
ATOM 9482 O O . SER A 1 1205 ? 11.395 -14.689 -24.188 1.00 73.81 1205 SER A O 1
ATOM 9484 N N . GLY A 1 1206 ? 10.566 -16.789 -24.419 1.00 64.81 1206 GLY A N 1
ATOM 9485 C CA . GLY A 1 1206 ? 9.144 -16.472 -24.570 1.00 64.81 1206 GLY A CA 1
ATOM 9486 C C . GLY A 1 1206 ? 8.373 -16.522 -23.239 1.00 64.81 1206 GLY A C 1
ATOM 9487 O O . GLY A 1 1206 ? 8.653 -17.369 -22.390 1.00 64.81 1206 GLY A O 1
ATOM 9488 N N . CYS A 1 1207 ? 7.342 -15.692 -23.041 1.00 53.41 1207 CYS A N 1
ATOM 9489 C CA . CYS A 1 1207 ? 6.393 -15.909 -21.933 1.00 53.41 1207 CYS A CA 1
ATOM 9490 C C . CYS A 1 1207 ? 5.390 -17.027 -22.269 1.00 53.41 1207 CYS A C 1
ATOM 9492 O O . CYS A 1 1207 ? 4.832 -17.075 -23.364 1.00 53.41 1207 CYS A O 1
ATOM 9494 N N . VAL A 1 1208 ? 5.104 -17.904 -21.301 1.00 46.22 1208 VAL A N 1
ATOM 9495 C CA . VAL A 1 1208 ? 4.144 -19.011 -21.451 1.00 46.22 1208 VAL A CA 1
ATOM 9496 C C . VAL A 1 1208 ? 2.717 -18.460 -21.593 1.00 46.22 1208 VAL A C 1
ATOM 9498 O O . VAL A 1 1208 ? 2.203 -17.865 -20.649 1.00 46.22 1208 VAL A O 1
ATOM 9501 N N . GLY A 1 1209 ? 2.041 -18.701 -22.727 1.00 45.00 1209 GLY A N 1
ATOM 9502 C CA . GLY A 1 1209 ? 0.572 -18.598 -22.780 1.00 45.00 1209 GLY A CA 1
ATOM 9503 C C . GLY A 1 1209 ? -0.105 -18.074 -24.050 1.00 45.00 1209 GLY A C 1
ATOM 9504 O O . GLY A 1 1209 ? -1.332 -18.010 -24.046 1.00 45.00 1209 GLY A O 1
ATOM 9505 N N . ARG A 1 1210 ? 0.604 -17.699 -25.122 1.00 44.25 1210 ARG A N 1
ATOM 9506 C CA . ARG A 1 1210 ? -0.024 -17.374 -26.421 1.00 44.25 1210 ARG A CA 1
ATOM 9507 C C . ARG A 1 1210 ? 0.844 -17.877 -27.567 1.00 44.25 1210 ARG A C 1
ATOM 9509 O O . ARG A 1 1210 ? 2.061 -17.733 -27.503 1.00 44.25 1210 ARG A O 1
ATOM 9516 N N . ASP A 1 1211 ? 0.217 -18.468 -28.580 1.00 45.09 1211 ASP A N 1
ATOM 9517 C CA . ASP A 1 1211 ? 0.903 -18.978 -29.768 1.00 45.09 1211 ASP A CA 1
ATOM 9518 C C . ASP A 1 1211 ? 1.753 -17.868 -30.409 1.00 45.09 1211 ASP A C 1
ATOM 9520 O O . ASP A 1 1211 ? 1.305 -16.728 -30.552 1.00 45.09 1211 ASP A O 1
ATOM 9524 N N . SER A 1 1212 ? 3.003 -18.183 -30.761 1.00 51.75 1212 SER A N 1
ATOM 9525 C CA . SER A 1 1212 ? 3.898 -17.250 -31.451 1.00 51.75 1212 SER A CA 1
ATOM 9526 C C . SER A 1 1212 ? 3.264 -16.798 -32.769 1.00 51.75 1212 SER A C 1
ATOM 9528 O O . SER A 1 1212 ? 2.942 -17.642 -33.602 1.00 51.75 1212 SER A O 1
ATOM 9530 N N . THR A 1 1213 ? 3.138 -15.489 -32.997 1.00 60.16 1213 THR A N 1
ATOM 9531 C CA . THR A 1 1213 ? 2.540 -14.905 -34.215 1.00 60.16 1213 THR A CA 1
ATOM 9532 C C . THR A 1 1213 ? 3.525 -14.806 -35.385 1.00 60.16 1213 THR A C 1
ATOM 9534 O O . THR A 1 1213 ? 3.279 -14.077 -36.343 1.00 60.16 1213 THR A O 1
ATOM 9537 N N . MET A 1 1214 ? 4.663 -15.504 -35.308 1.00 72.81 1214 MET A N 1
ATOM 9538 C CA . MET A 1 1214 ? 5.689 -15.465 -36.346 1.00 72.81 1214 MET A CA 1
ATOM 9539 C C . MET A 1 1214 ? 5.304 -16.316 -37.556 1.00 72.81 1214 MET A C 1
ATOM 9541 O O . MET A 1 1214 ? 4.996 -17.501 -37.418 1.00 72.81 1214 MET A O 1
ATOM 9545 N N . SER A 1 1215 ? 5.419 -15.738 -38.749 1.00 80.75 1215 SER A N 1
ATOM 9546 C CA . SER A 1 1215 ? 5.239 -16.453 -40.006 1.00 80.75 1215 SER A CA 1
ATOM 9547 C C . SER A 1 1215 ? 6.319 -17.524 -40.197 1.00 80.75 1215 SER A C 1
ATOM 9549 O O . SER A 1 1215 ? 7.475 -17.387 -39.782 1.00 80.75 1215 SER A O 1
ATOM 9551 N N . GLU A 1 1216 ? 5.969 -18.601 -40.903 1.00 79.31 1216 GLU A N 1
ATOM 9552 C CA . GLU A 1 1216 ? 6.908 -19.674 -41.259 1.00 79.31 1216 GLU A CA 1
ATOM 9553 C C . GLU A 1 1216 ? 8.121 -19.144 -42.053 1.00 79.31 1216 GLU A C 1
ATOM 9555 O O . GLU A 1 1216 ? 9.225 -19.684 -41.951 1.00 79.31 1216 GLU A O 1
ATOM 9560 N N . SER A 1 1217 ? 7.936 -18.073 -42.833 1.00 80.94 1217 SER A N 1
ATOM 9561 C CA . SER A 1 1217 ? 9.017 -17.356 -43.518 1.00 80.94 1217 SER A CA 1
ATOM 9562 C C . SER A 1 1217 ? 9.981 -16.685 -42.544 1.00 80.94 1217 SER A C 1
ATOM 9564 O O . SER A 1 1217 ? 11.187 -16.902 -42.656 1.00 80.94 1217 SER A O 1
ATOM 9566 N N . ALA A 1 1218 ? 9.466 -15.930 -41.572 1.00 81.75 1218 ALA A N 1
ATOM 9567 C CA . ALA A 1 1218 ? 10.285 -15.237 -40.583 1.00 81.75 1218 ALA A CA 1
ATOM 9568 C C . ALA A 1 1218 ? 11.032 -16.225 -39.672 1.00 81.75 1218 ALA A C 1
ATOM 9570 O O . ALA A 1 1218 ? 12.209 -16.026 -39.374 1.00 81.75 1218 ALA A O 1
ATOM 9571 N N . LEU A 1 1219 ? 10.390 -17.338 -39.296 1.00 80.50 1219 LEU A N 1
ATOM 9572 C CA . LEU A 1 1219 ? 11.029 -18.425 -38.546 1.00 80.50 1219 LEU A CA 1
ATOM 9573 C C . LEU A 1 1219 ? 12.194 -19.055 -39.319 1.00 80.50 1219 LEU A C 1
ATOM 9575 O O . LEU A 1 1219 ? 13.258 -19.279 -38.743 1.00 80.50 1219 LEU A O 1
ATOM 9579 N N . LYS A 1 1220 ? 12.024 -19.326 -40.620 1.00 82.75 1220 LYS A N 1
ATOM 9580 C CA . LYS A 1 1220 ? 13.096 -19.876 -41.469 1.00 82.75 1220 LYS A CA 1
ATOM 9581 C C . LYS A 1 1220 ? 14.253 -18.901 -41.649 1.00 82.75 1220 LYS A C 1
ATOM 9583 O O . LYS A 1 1220 ? 15.407 -19.327 -41.663 1.00 82.75 1220 LYS A O 1
ATOM 9588 N N . GLU A 1 1221 ? 13.953 -17.618 -41.819 1.00 83.19 1221 GLU A N 1
ATOM 9589 C CA . GLU A 1 1221 ? 14.966 -16.577 -41.978 1.00 83.19 1221 GLU A CA 1
ATOM 9590 C C . GLU A 1 1221 ? 15.786 -16.409 -40.695 1.00 83.19 1221 GLU A C 1
ATOM 9592 O O . GLU A 1 1221 ? 17.017 -16.439 -40.745 1.00 83.19 1221 GLU A O 1
ATOM 9597 N N . LEU A 1 1222 ? 15.113 -16.369 -39.544 1.00 83.50 1222 LEU A N 1
ATOM 9598 C CA . LEU A 1 1222 ? 15.761 -16.328 -38.240 1.00 83.50 1222 LEU A CA 1
ATOM 9599 C C . LEU A 1 1222 ? 16.592 -17.591 -37.977 1.00 83.50 1222 LEU A C 1
ATOM 9601 O O . LEU A 1 1222 ? 17.752 -17.488 -37.586 1.00 83.50 1222 LEU A O 1
ATOM 9605 N N . GLU A 1 1223 ? 16.054 -18.784 -38.256 1.00 82.62 1223 GLU A N 1
ATOM 9606 C CA . GLU A 1 1223 ? 16.789 -20.054 -38.138 1.00 82.62 1223 GLU A CA 1
ATOM 9607 C C . GLU A 1 1223 ? 18.062 -20.046 -39.000 1.00 82.62 1223 GLU A C 1
ATOM 9609 O O . GLU A 1 1223 ? 19.125 -20.495 -38.560 1.00 82.62 1223 GLU A O 1
ATOM 9614 N N . LYS A 1 1224 ? 17.968 -19.534 -40.232 1.00 83.62 1224 LYS A N 1
ATOM 9615 C CA . LYS A 1 1224 ? 19.113 -19.391 -41.135 1.00 83.62 1224 LYS A CA 1
ATOM 9616 C C . LYS A 1 1224 ? 20.142 -18.411 -40.564 1.00 83.62 1224 LYS A C 1
ATOM 9618 O O . LYS A 1 1224 ? 21.313 -18.775 -40.478 1.00 83.62 1224 LYS A O 1
ATOM 9623 N N . GLY A 1 1225 ? 19.713 -17.225 -40.132 1.00 81.44 1225 GLY A N 1
ATOM 9624 C CA . GLY A 1 1225 ? 20.588 -16.210 -39.539 1.00 81.44 1225 GLY A CA 1
ATOM 9625 C C . GLY A 1 1225 ? 21.304 -16.704 -38.280 1.00 81.44 1225 GLY A C 1
ATOM 9626 O O . GLY A 1 1225 ? 22.514 -16.525 -38.145 1.00 81.44 1225 GLY A O 1
ATOM 9627 N N . MET A 1 1226 ? 20.591 -17.412 -37.397 1.00 80.44 1226 MET A N 1
ATOM 9628 C CA . MET A 1 1226 ? 21.173 -18.024 -36.198 1.00 80.44 1226 MET A CA 1
ATOM 9629 C C . MET A 1 1226 ? 22.243 -19.054 -36.561 1.00 80.44 1226 MET A C 1
ATOM 9631 O O . MET A 1 1226 ? 23.344 -18.988 -36.028 1.00 80.44 1226 MET A O 1
ATOM 9635 N N . LYS A 1 1227 ? 21.985 -19.953 -37.521 1.00 78.81 1227 LYS A N 1
ATOM 9636 C CA . LYS A 1 1227 ? 22.979 -20.948 -37.968 1.00 78.81 1227 LYS A CA 1
ATOM 9637 C C . LYS A 1 1227 ? 24.203 -20.319 -38.616 1.00 78.81 1227 LYS A C 1
ATOM 9639 O O . LYS A 1 1227 ? 25.322 -20.755 -38.361 1.00 78.81 1227 LYS A O 1
ATOM 9644 N N . GLU A 1 1228 ? 24.005 -19.307 -39.456 1.00 76.44 1228 GLU A N 1
ATOM 9645 C CA . GLU A 1 1228 ? 25.106 -18.572 -40.078 1.00 76.44 1228 GLU A CA 1
ATOM 9646 C C . GLU A 1 1228 ? 25.962 -17.834 -39.044 1.00 76.44 1228 GLU A C 1
ATOM 9648 O O . GLU A 1 1228 ? 27.169 -17.725 -39.237 1.00 76.44 1228 GLU A O 1
ATOM 9653 N N . SER A 1 1229 ? 25.368 -17.361 -37.946 1.00 72.69 1229 SER A N 1
ATOM 9654 C CA . SER A 1 1229 ? 26.089 -16.783 -36.806 1.00 72.69 1229 SER A CA 1
ATOM 9655 C C . SER A 1 1229 ? 26.822 -17.858 -35.984 1.00 72.69 1229 SER A C 1
ATOM 9657 O O . SER A 1 1229 ? 28.007 -17.718 -35.687 1.00 72.69 1229 SER A O 1
ATOM 9659 N N . GLN A 1 1230 ? 26.172 -18.994 -35.718 1.00 67.12 1230 GLN A N 1
ATOM 9660 C CA . GLN A 1 1230 ? 26.721 -20.159 -35.008 1.00 67.12 1230 GLN A CA 1
ATOM 9661 C C . GLN A 1 1230 ? 27.979 -20.718 -35.701 1.00 67.12 1230 GLN A C 1
ATOM 9663 O O . GLN A 1 1230 ? 28.965 -21.048 -35.043 1.00 67.12 1230 GLN A O 1
ATOM 9668 N N . LEU A 1 1231 ? 27.972 -20.743 -37.040 1.00 58.06 1231 LEU A N 1
ATOM 9669 C CA . LEU A 1 1231 ? 29.107 -21.136 -37.884 1.00 58.06 1231 LEU A CA 1
ATOM 9670 C C . LEU A 1 1231 ? 30.275 -20.133 -37.862 1.00 58.06 1231 LEU A C 1
ATOM 9672 O O . LEU A 1 1231 ? 31.394 -20.524 -38.187 1.00 58.06 1231 LEU A O 1
ATOM 9676 N N . ARG A 1 1232 ? 30.042 -18.864 -37.493 1.00 63.62 1232 ARG A N 1
ATOM 9677 C CA . ARG A 1 1232 ? 31.087 -17.827 -37.409 1.00 63.62 1232 ARG A CA 1
ATOM 9678 C C . ARG A 1 1232 ? 31.809 -17.793 -36.058 1.00 63.62 1232 ARG A C 1
ATOM 9680 O O . ARG A 1 1232 ? 32.931 -17.298 -36.026 1.00 63.62 1232 ARG A O 1
ATOM 9687 N N . GLY A 1 1233 ? 31.206 -18.291 -34.969 1.00 59.34 1233 GLY A N 1
ATOM 9688 C CA . GLY A 1 1233 ? 31.695 -17.978 -33.614 1.00 59.34 1233 GLY A CA 1
ATOM 9689 C C . GLY A 1 1233 ? 31.559 -19.032 -32.507 1.00 59.34 1233 GLY A C 1
ATOM 9690 O O . GLY A 1 1233 ? 31.909 -18.711 -31.377 1.00 59.34 1233 GLY A O 1
ATOM 9691 N N . ASN A 1 1234 ? 31.091 -20.264 -32.767 1.00 60.59 1234 ASN A N 1
ATOM 9692 C CA . ASN A 1 1234 ? 30.814 -21.265 -31.710 1.00 60.59 1234 ASN A CA 1
ATOM 9693 C C . ASN A 1 1234 ? 29.885 -20.734 -30.589 1.00 60.59 1234 ASN A C 1
ATOM 9695 O O . ASN A 1 1234 ? 30.060 -21.071 -29.420 1.00 60.59 1234 ASN A O 1
ATOM 9699 N N . ALA A 1 1235 ? 28.908 -19.889 -30.933 1.00 70.00 1235 ALA A N 1
ATOM 9700 C CA . ALA A 1 1235 ? 27.965 -19.329 -29.968 1.00 70.00 1235 ALA A CA 1
ATOM 9701 C C . ALA A 1 1235 ? 26.943 -20.378 -29.489 1.00 70.00 1235 ALA A C 1
ATOM 9703 O O . ALA A 1 1235 ? 26.375 -21.123 -30.296 1.00 70.00 1235 ALA A O 1
ATOM 9704 N N . GLU A 1 1236 ? 26.679 -20.408 -28.184 1.00 76.31 1236 GLU A N 1
ATOM 9705 C CA . GLU A 1 1236 ? 25.584 -21.161 -27.581 1.00 76.31 1236 GLU A CA 1
ATOM 9706 C C . GLU A 1 1236 ? 24.274 -20.380 -27.736 1.00 76.31 1236 GLU A C 1
ATOM 9708 O O . GLU A 1 1236 ? 24.190 -19.193 -27.412 1.00 76.31 1236 GLU A O 1
ATOM 9713 N N . PHE A 1 1237 ? 23.249 -21.052 -28.255 1.00 76.75 1237 PHE A N 1
ATOM 9714 C CA . PHE A 1 1237 ? 21.925 -20.474 -28.445 1.00 76.75 1237 PHE A CA 1
ATOM 9715 C C . PHE A 1 1237 ? 20.942 -21.194 -27.538 1.00 76.75 1237 PHE A C 1
ATOM 9717 O O . PHE A 1 1237 ? 20.680 -22.383 -27.728 1.00 76.75 1237 PHE A O 1
ATOM 9724 N N . VAL A 1 1238 ? 20.381 -20.459 -26.586 1.00 73.88 1238 VAL A N 1
ATOM 9725 C CA . VAL A 1 1238 ? 19.349 -20.961 -25.684 1.00 73.88 1238 VAL A CA 1
ATOM 9726 C C . VAL A 1 1238 ? 18.031 -20.313 -26.083 1.00 73.88 1238 VAL A C 1
ATOM 9728 O O . VAL A 1 1238 ? 17.904 -19.089 -26.115 1.00 73.88 1238 VAL A O 1
ATOM 9731 N N . VAL A 1 1239 ? 17.070 -21.150 -26.470 1.00 73.06 1239 VAL A N 1
ATOM 9732 C CA . VAL A 1 1239 ? 15.744 -20.717 -26.909 1.00 73.06 1239 VAL A CA 1
ATOM 9733 C C . VAL A 1 1239 ? 14.703 -21.412 -26.053 1.00 73.06 1239 VAL A C 1
ATOM 9735 O O . VAL A 1 1239 ? 14.369 -22.576 -26.287 1.00 73.06 1239 VAL A O 1
ATOM 9738 N N . ASP A 1 1240 ? 14.168 -20.667 -25.096 1.00 67.06 1240 ASP A N 1
ATOM 9739 C CA . ASP A 1 1240 ? 13.214 -21.174 -24.122 1.00 67.06 1240 ASP A CA 1
ATOM 9740 C C . ASP A 1 1240 ? 11.803 -20.695 -24.460 1.00 67.06 1240 ASP A C 1
ATOM 9742 O O . ASP A 1 1240 ? 11.578 -19.544 -24.840 1.00 67.06 1240 ASP A O 1
ATOM 9746 N N . ARG A 1 1241 ? 10.826 -21.604 -24.345 1.00 65.31 1241 ARG A N 1
ATOM 9747 C CA . ARG A 1 1241 ? 9.386 -21.311 -24.507 1.00 65.31 1241 ARG A CA 1
ATOM 9748 C C . ARG A 1 1241 ? 9.002 -20.666 -25.855 1.00 65.31 1241 ARG A C 1
ATOM 9750 O O . ARG A 1 1241 ? 7.969 -20.016 -25.969 1.00 65.31 1241 ARG A O 1
ATOM 9757 N N . MET A 1 1242 ? 9.800 -20.916 -26.895 1.00 70.06 1242 MET A N 1
ATOM 9758 C CA . MET A 1 1242 ? 9.461 -20.705 -28.309 1.00 70.06 1242 MET A CA 1
ATOM 9759 C C . MET A 1 1242 ? 9.518 -22.045 -29.054 1.00 70.06 1242 MET A C 1
ATOM 9761 O O . MET A 1 1242 ? 10.458 -22.313 -29.806 1.00 70.06 1242 MET A O 1
ATOM 9765 N N . GLU A 1 1243 ? 8.527 -22.911 -28.818 1.00 66.31 1243 GLU A N 1
ATOM 9766 C CA . GLU A 1 1243 ? 8.519 -24.301 -29.307 1.00 66.31 1243 GLU A CA 1
ATOM 9767 C C . GLU A 1 1243 ? 8.788 -24.459 -30.818 1.00 66.31 1243 GLU A C 1
ATOM 9769 O O . GLU A 1 1243 ? 9.589 -25.328 -31.178 1.00 66.31 1243 GLU A O 1
ATOM 9774 N N . PRO A 1 1244 ? 8.234 -23.628 -31.729 1.00 67.81 1244 PRO A N 1
ATOM 9775 C CA . PRO A 1 1244 ? 8.506 -23.767 -33.162 1.00 67.81 1244 PRO A CA 1
ATOM 9776 C C . PRO A 1 1244 ? 9.979 -23.558 -33.535 1.00 67.81 1244 PRO A C 1
ATOM 9778 O O . PRO A 1 1244 ? 10.473 -24.201 -34.461 1.00 67.81 1244 PRO A O 1
ATOM 9781 N N . LEU A 1 1245 ? 10.696 -22.682 -32.824 1.00 69.81 1245 LEU A N 1
ATOM 9782 C CA . LEU A 1 1245 ? 12.109 -22.392 -33.078 1.00 69.81 1245 LEU A CA 1
ATOM 9783 C C . LEU A 1 1245 ? 13.024 -23.376 -32.331 1.00 69.81 1245 LEU A C 1
ATOM 9785 O O . LEU A 1 1245 ? 13.975 -23.898 -32.917 1.00 69.81 1245 LEU A O 1
ATOM 9789 N N . SER A 1 1246 ? 12.708 -23.700 -31.072 1.00 68.81 1246 SER A N 1
ATOM 9790 C CA . SER A 1 1246 ? 13.499 -24.634 -30.255 1.00 68.81 1246 SER A CA 1
ATOM 9791 C C . SER A 1 1246 ? 13.477 -26.063 -30.819 1.00 68.81 1246 SER A C 1
ATOM 9793 O O . SER A 1 1246 ? 14.509 -26.743 -30.866 1.00 68.81 1246 SER A O 1
ATOM 9795 N N . THR A 1 1247 ? 12.337 -26.518 -31.349 1.00 66.44 1247 THR A N 1
ATOM 9796 C CA . THR A 1 1247 ? 12.220 -27.816 -32.040 1.00 66.44 1247 THR A CA 1
ATOM 9797 C C . THR A 1 1247 ? 13.038 -27.864 -33.334 1.00 66.44 1247 THR A C 1
ATOM 9799 O O . THR A 1 1247 ? 13.680 -28.875 -33.631 1.00 66.44 1247 THR A O 1
ATOM 9802 N N . ARG A 1 1248 ? 13.094 -26.770 -34.101 1.00 67.56 1248 ARG A N 1
ATOM 9803 C CA . ARG A 1 1248 ? 13.874 -26.692 -35.351 1.00 67.56 1248 ARG A CA 1
ATOM 9804 C C . ARG A 1 1248 ? 15.376 -26.706 -35.110 1.00 67.56 1248 ARG A C 1
ATOM 9806 O O . ARG A 1 1248 ? 16.087 -27.425 -35.816 1.00 67.56 1248 ARG A O 1
ATOM 9813 N N . LEU A 1 1249 ? 15.841 -25.991 -34.088 1.00 68.44 1249 LEU A N 1
ATOM 9814 C CA . LEU A 1 1249 ? 17.246 -25.996 -33.679 1.00 68.44 1249 LEU A CA 1
ATOM 9815 C C . LEU A 1 1249 ? 17.662 -27.379 -33.133 1.00 68.44 1249 LEU A C 1
ATOM 9817 O O . LEU A 1 1249 ? 18.657 -27.945 -33.585 1.00 68.44 1249 LEU A O 1
ATOM 9821 N N . SER A 1 1250 ? 16.842 -28.004 -32.278 1.00 62.56 1250 SER A N 1
ATOM 9822 C CA . SER A 1 1250 ? 17.144 -29.318 -31.675 1.00 62.56 1250 SER A CA 1
ATOM 9823 C C . SER A 1 1250 ? 17.011 -30.522 -32.629 1.00 62.56 1250 SER A C 1
ATOM 9825 O O . SER A 1 1250 ? 17.753 -31.504 -32.508 1.00 62.56 1250 SER A O 1
ATOM 9827 N N . SER A 1 1251 ? 16.101 -30.475 -33.612 1.00 51.12 1251 SER A N 1
ATOM 9828 C CA . SER A 1 1251 ? 15.843 -31.591 -34.543 1.00 51.12 1251 SER A CA 1
ATOM 9829 C C . SER A 1 1251 ? 17.019 -31.923 -35.474 1.00 51.12 1251 SER A C 1
ATOM 9831 O O . SER A 1 1251 ? 17.114 -33.052 -35.970 1.00 51.12 1251 SER A O 1
ATOM 9833 N N . LYS A 1 1252 ? 17.952 -30.983 -35.694 1.00 48.16 1252 LYS A N 1
ATOM 9834 C CA . LYS A 1 1252 ? 19.131 -31.188 -36.553 1.00 48.16 1252 LYS A CA 1
ATOM 9835 C C . LYS A 1 1252 ? 20.435 -31.446 -35.795 1.00 48.16 1252 LYS A C 1
ATOM 9837 O O . LYS A 1 1252 ? 21.286 -32.125 -36.367 1.00 48.16 1252 LYS A O 1
ATOM 9842 N N . ASP A 1 1253 ? 20.560 -31.083 -34.518 1.00 44.75 1253 ASP A N 1
ATOM 9843 C CA . ASP A 1 1253 ? 21.713 -31.504 -33.696 1.00 44.75 1253 ASP A CA 1
ATOM 9844 C C . ASP A 1 1253 ? 21.718 -33.015 -33.421 1.00 44.75 1253 ASP A C 1
ATOM 9846 O O . ASP A 1 1253 ? 22.775 -33.651 -33.410 1.00 44.75 1253 ASP A O 1
ATOM 9850 N N . LYS A 1 1254 ? 20.537 -33.650 -33.355 1.00 34.22 1254 LYS A N 1
ATOM 9851 C CA . LYS A 1 1254 ? 20.421 -35.122 -33.370 1.00 34.22 1254 LYS A CA 1
ATOM 9852 C C . LYS A 1 1254 ? 20.854 -35.752 -34.698 1.00 34.22 1254 LYS A C 1
ATOM 9854 O O . LYS A 1 1254 ? 21.289 -36.903 -34.699 1.00 34.22 1254 LYS A O 1
ATOM 9859 N N . LYS A 1 1255 ? 20.753 -35.029 -35.822 1.00 39.31 1255 LYS A N 1
ATOM 9860 C CA . LYS A 1 1255 ? 21.313 -35.475 -37.109 1.00 39.31 1255 LYS A CA 1
ATOM 9861 C C . LYS A 1 1255 ? 22.827 -35.282 -37.136 1.00 39.31 1255 LYS A C 1
ATOM 9863 O O . LYS A 1 1255 ? 23.506 -36.217 -37.532 1.00 39.31 1255 LYS A O 1
ATOM 9868 N N . ARG A 1 1256 ? 23.343 -34.157 -36.624 1.00 38.47 1256 ARG A N 1
ATOM 9869 C CA . ARG A 1 1256 ? 24.780 -33.833 -36.595 1.00 38.47 1256 ARG A CA 1
ATOM 9870 C C . ARG A 1 1256 ? 25.586 -34.800 -35.714 1.00 38.47 1256 ARG A C 1
ATOM 9872 O O . ARG A 1 1256 ? 26.541 -35.391 -36.212 1.00 38.47 1256 ARG A O 1
ATOM 9879 N N . ARG A 1 1257 ? 25.108 -35.111 -34.497 1.00 32.28 1257 ARG A N 1
ATOM 9880 C CA . ARG A 1 1257 ? 25.691 -36.164 -33.631 1.00 32.28 1257 ARG A CA 1
ATOM 9881 C C . ARG A 1 1257 ? 25.573 -37.582 -34.206 1.00 32.28 1257 ARG A C 1
ATOM 9883 O O . ARG A 1 1257 ? 26.424 -38.414 -33.924 1.00 32.28 1257 ARG A O 1
ATOM 9890 N N . LYS A 1 1258 ? 24.563 -37.882 -35.035 1.00 35.31 1258 LYS A N 1
ATOM 9891 C CA . LYS A 1 1258 ? 24.479 -39.180 -35.738 1.00 35.31 1258 LYS A CA 1
ATOM 9892 C C . LYS A 1 1258 ? 25.427 -39.275 -36.936 1.00 35.31 1258 LYS A C 1
ATOM 9894 O O . LYS A 1 1258 ? 25.855 -40.376 -37.258 1.00 35.31 1258 LYS A O 1
ATOM 9899 N N . THR A 1 1259 ? 25.769 -38.157 -37.574 1.00 36.34 1259 THR A N 1
ATOM 9900 C CA . THR A 1 1259 ? 26.776 -38.114 -38.648 1.00 36.34 1259 THR A CA 1
ATOM 9901 C C . THR A 1 1259 ? 28.217 -38.103 -38.133 1.00 36.34 1259 THR A C 1
ATOM 9903 O O . THR A 1 1259 ? 29.070 -38.664 -38.807 1.00 36.34 1259 THR A O 1
ATOM 9906 N N . GLU A 1 1260 ? 28.498 -37.566 -36.940 1.00 35.59 1260 GLU A N 1
ATOM 9907 C CA . GLU A 1 1260 ? 29.849 -37.617 -36.339 1.00 35.59 1260 GLU A CA 1
ATOM 9908 C C . GLU A 1 1260 ? 30.171 -38.959 -35.655 1.00 35.59 1260 GLU A C 1
ATOM 9910 O O . GLU A 1 1260 ? 31.331 -39.336 -35.567 1.00 35.59 1260 GLU A O 1
ATOM 9915 N N . VAL A 1 1261 ? 29.161 -39.746 -35.264 1.00 36.12 1261 VAL A N 1
ATOM 9916 C CA . VAL A 1 1261 ? 29.346 -41.130 -34.764 1.00 36.12 1261 VAL A CA 1
ATOM 9917 C C . VAL A 1 1261 ? 29.360 -42.163 -35.915 1.00 36.12 1261 VAL A C 1
ATOM 9919 O O . VAL A 1 1261 ? 29.528 -43.359 -35.698 1.00 36.12 1261 VAL A O 1
ATOM 9922 N N . GLY A 1 1262 ? 29.212 -41.717 -37.169 1.00 33.88 1262 GLY A N 1
ATOM 9923 C CA . GLY A 1 1262 ? 29.120 -42.576 -38.356 1.00 33.88 1262 GLY A CA 1
ATOM 9924 C C . GLY A 1 1262 ? 30.434 -42.880 -39.087 1.00 33.88 1262 GLY A C 1
ATOM 9925 O O . GLY A 1 1262 ? 30.406 -43.632 -40.058 1.00 33.88 1262 GLY A O 1
ATOM 9926 N N . GLN A 1 1263 ? 31.576 -42.331 -38.662 1.00 37.19 1263 GLN A N 1
ATOM 9927 C CA . GLN A 1 1263 ? 32.887 -42.636 -39.250 1.00 37.19 1263 GLN A CA 1
ATOM 9928 C C . GLN A 1 1263 ? 33.944 -42.793 -38.155 1.00 37.19 1263 GLN A C 1
ATOM 9930 O O . GLN A 1 1263 ? 34.583 -41.837 -37.735 1.00 37.19 1263 GLN A O 1
ATOM 9935 N N . GLY A 1 1264 ? 34.109 -44.030 -37.690 1.00 29.00 1264 GLY A N 1
ATOM 9936 C CA . GLY A 1 1264 ? 35.112 -44.397 -36.696 1.00 29.00 1264 GLY A CA 1
ATOM 9937 C C . GLY A 1 1264 ? 34.899 -45.812 -36.174 1.00 29.00 1264 GLY A C 1
ATOM 9938 O O . GLY A 1 1264 ? 34.592 -46.008 -35.006 1.00 29.00 1264 GLY A O 1
ATOM 9939 N N . SER A 1 1265 ? 35.008 -46.813 -37.048 1.00 28.92 1265 SER A N 1
ATOM 9940 C CA . SER A 1 1265 ? 35.319 -48.176 -36.608 1.00 28.92 1265 SER A CA 1
ATOM 9941 C C . SER A 1 1265 ? 36.718 -48.216 -35.985 1.00 28.92 1265 SER A C 1
ATOM 9943 O O . SER A 1 1265 ? 37.588 -47.514 -36.496 1.00 28.92 1265 SER A O 1
ATOM 9945 N N . PHE A 1 1266 ? 36.903 -49.134 -35.022 1.00 28.80 1266 PHE A N 1
ATOM 9946 C CA . PHE A 1 1266 ? 38.107 -49.531 -34.254 1.00 28.80 1266 PHE A CA 1
ATOM 9947 C C . PHE A 1 1266 ? 38.123 -48.965 -32.820 1.00 28.80 1266 PHE A C 1
ATOM 9949 O O . PHE A 1 1266 ? 37.901 -47.780 -32.637 1.00 28.80 1266 PHE A O 1
ATOM 9956 N N . GLN A 1 1267 ? 38.417 -49.702 -31.745 1.00 28.58 1267 GLN A N 1
ATOM 9957 C CA . GLN A 1 1267 ? 38.533 -51.137 -31.433 1.00 28.58 1267 GLN A CA 1
ATOM 9958 C C . GLN A 1 1267 ? 38.721 -51.199 -29.889 1.00 28.58 1267 GLN A C 1
ATOM 9960 O O . GLN A 1 1267 ? 39.329 -50.292 -29.334 1.00 28.58 1267 GLN A O 1
ATOM 9965 N N . SER A 1 1268 ? 38.202 -52.232 -29.213 1.00 29.83 1268 SER A N 1
ATOM 9966 C CA . SER A 1 1268 ? 38.585 -52.735 -27.868 1.00 29.83 1268 SER A CA 1
ATOM 9967 C C . SER A 1 1268 ? 39.736 -52.053 -27.085 1.00 29.83 1268 SER A C 1
ATOM 9969 O O . SER A 1 1268 ? 40.888 -52.146 -27.512 1.00 29.83 1268 SER A O 1
ATOM 9971 N N . ALA A 1 1269 ? 39.444 -51.556 -25.876 1.00 30.22 1269 ALA A N 1
ATOM 9972 C CA . ALA A 1 1269 ? 40.061 -51.934 -24.586 1.00 30.22 1269 ALA A CA 1
ATOM 9973 C C . ALA A 1 1269 ? 39.374 -51.172 -23.444 1.00 30.22 1269 ALA A C 1
ATOM 9975 O O . ALA A 1 1269 ? 39.281 -49.929 -23.555 1.00 30.22 1269 ALA A O 1
#

InterPro domains:
  IPR003599 Immunoglobulin domain subtype [SM00409] (41-143)
  IPR003599 Immunoglobulin domain subtype [SM00409] (156-253)
  IPR007110 Immunoglobulin-like domain [PS50835] (37-126)
  IPR007111 NACHT nucleoside triphosphatase [PF05729] (497-614)
  IPR013106 Immunoglobulin V-set domain [PF07686] (43-130)
  IPR013783 Immunoglobulin-like fold [G3DSA:2.60.40.10] (40-159)
  IPR027417 P-loop containing nucleoside triphosphate hydrolase [G3DSA:3.40.50.300] (422-623)
  IPR027417 P-loop containing nucleoside triphosphate hydrolase [SSF52540] (492-542)
  IPR032675 Leucine-rich repeat domain superfamily [G3DSA:3.80.10.10] (983-1236)
  IPR036179 Immunoglobulin-like domain superfamily [SSF48726] (41-142)
  IPR036179 Immunoglobulin-like domain superfamily [SSF48726] (158-236)